Protein 1VK0 (pdb70)

InterPro domains:
  IPR012337 Ribonuclease H-like superfamily [SSF53098] (2-204)
  IPR036397 Ribonuclease H superfamily [G3DSA:3.30.420.10] (1-206)
  IPR051132 3'-5' Exonuclease domain-containing protein [PTHR13620] (48-203)

Organism: Arabidopsis thaliana (NCBI:txid3702)

Radius of gyration: 33.12 Å; Cα contacts (8 Å, |Δi|>4): 2407; chains: 6; bounding box: 74×87×90 Å

B-factor: mean 30.5, std 11.51, range [2.96, 85.82]

Structure (mmCIF, N/CA/C/O backbone):
data_1VK0
#
_entry.id   1VK0
#
_cell.length_a   120.831
_cell.length_b   120.831
_cell.length_c   185.222
_cell.angle_alpha   90.00
_cell.angle_beta   90.00
_cell.angle_gamma   120.00
#
_symmetry.space_group_name_H-M   'P 32 2 1'
#
loop_
_entity.id
_entity.type
_entity.pdbx_description
1 polymer 'hypothetical protein'
2 water water
#
loop_
_atom_site.group_PDB
_atom_site.id
_atom_site.type_symbol
_atom_site.label_atom_id
_atom_site.label_alt_id
_atom_site.label_comp_id
_atom_site.label_asym_id
_atom_site.label_entity_id
_atom_site.label_seq_id
_atom_site.pdbx_PDB_ins_code
_atom_site.Cartn_x
_atom_site.Cartn_y
_atom_site.Cartn_z
_atom_site.occupancy
_atom_site.B_iso_or_equiv
_atom_site.auth_seq_id
_atom_site.auth_comp_id
_atom_site.auth_asym_id
_atom_site.auth_atom_id
_atom_site.pdbx_PDB_model_num
ATOM 1 N N . SER A 1 1 ? -46.292 25.056 46.755 1.00 57.11 1 SER A N 1
ATOM 2 C CA . SER A 1 1 ? -44.865 24.618 46.666 1.00 57.39 1 SER A CA 1
ATOM 3 C C . SER A 1 1 ? -44.203 24.798 45.279 1.00 54.52 1 SER A C 1
ATOM 4 O O . SER A 1 1 ? -43.222 24.093 44.973 1.00 55.29 1 SER A O 1
ATOM 7 N N . ALA A 1 2 ? -44.710 25.722 44.455 1.00 49.28 2 ALA A N 1
ATOM 8 C CA . ALA A 1 2 ? -44.028 26.079 43.182 1.00 43.20 2 ALA A CA 1
ATOM 9 C C . ALA A 1 2 ? -42.538 26.415 43.380 1.00 39.28 2 ALA A C 1
ATOM 10 O O . ALA A 1 2 ? -42.151 27.181 44.274 1.00 40.48 2 ALA A O 1
ATOM 12 N N . SER A 1 3 ? -41.698 25.859 42.537 1.00 34.70 3 SER A N 1
ATOM 13 C CA . SER A 1 3 ? -40.294 26.160 42.643 1.00 33.49 3 SER A CA 1
ATOM 14 C C . SER A 1 3 ? -39.616 25.974 41.272 1.00 30.62 3 SER A C 1
ATOM 15 O O . SER A 1 3 ? -40.184 25.353 40.392 1.00 29.02 3 SER A O 1
ATOM 18 N N . PHE A 1 4 ? -38.423 26.525 41.108 1.00 29.00 4 PHE A N 1
ATOM 19 C CA . PHE A 1 4 ? -37.669 26.420 39.846 1.00 29.18 4 PHE A CA 1
ATOM 20 C C . PHE A 1 4 ? -36.783 25.169 39.894 1.00 30.65 4 PHE A C 1
ATOM 21 O O . PHE A 1 4 ? -35.576 25.207 40.214 1.00 31.82 4 PHE A O 1
ATOM 29 N N . ASP A 1 5 ? -37.414 24.051 39.588 1.00 30.79 5 ASP A N 1
ATOM 30 C CA . ASP A 1 5 ? -36.788 22.783 39.796 1.00 33.38 5 ASP A CA 1
ATOM 31 C C . ASP A 1 5 ? -36.433 22.106 38.481 1.00 32.61 5 ASP A C 1
ATOM 32 O O . ASP A 1 5 ? -36.305 20.893 38.433 1.00 33.53 5 ASP A O 1
ATOM 37 N N . GLY A 1 6 ? -36.291 22.881 37.399 1.00 28.76 6 GLY A N 1
ATOM 38 C CA . GLY A 1 6 ? -35.744 22.326 36.174 1.00 26.01 6 GLY A CA 1
ATOM 39 C C . GLY A 1 6 ? -34.204 22.317 36.255 1.00 26.51 6 GLY A C 1
ATOM 40 O O . GLY A 1 6 ? -33.651 22.596 37.315 1.00 26.73 6 GLY A O 1
ATOM 41 N N . PRO A 1 7 ? -33.513 22.007 35.149 1.00 27.94 7 PRO A N 1
ATOM 42 C CA . PRO A 1 7 ? -32.040 22.032 35.109 1.00 27.86 7 PRO A CA 1
ATOM 43 C C . PRO A 1 7 ? -31.488 23.337 35.656 1.00 28.07 7 PRO A C 1
ATOM 44 O O . PRO A 1 7 ? -32.054 24.410 35.400 1.00 26.67 7 PRO A O 1
ATOM 48 N N . LYS A 1 8 ? -30.425 23.254 36.456 1.00 28.00 8 LYS A N 1
ATOM 49 C CA . LYS A 1 8 ? -29.733 24.462 36.880 1.00 28.59 8 LYS A CA 1
ATOM 50 C C . LYS A 1 8 ? -28.375 24.592 36.143 1.00 28.57 8 LYS A C 1
ATOM 51 O O . LYS A 1 8 ? -27.801 23.588 35.732 1.00 27.66 8 LYS A O 1
ATOM 57 N N . PHE A 1 9 ? -27.937 25.824 35.860 1.00 28.00 9 PHE A N 1
ATOM 58 C CA . PHE A 1 9 ? -26.705 26.000 35.084 1.00 27.99 9 PHE A CA 1
ATOM 59 C C . PHE A 1 9 ? -25.729 26.876 35.841 1.00 28.82 9 PHE A C 1
ATOM 60 O O . PHE A 1 9 ? -26.134 27.793 36.497 1.00 29.43 9 PHE A O 1
ATOM 68 N N . LYS A 1 10 ? -24.440 26.543 35.750 1.00 30.02 10 LYS A N 1
ATOM 69 C CA . LYS A 1 10 ? -23.358 27.288 36.426 1.00 27.85 10 LYS A CA 1
ATOM 70 C C . LYS A 1 10 ? -22.841 28.354 35.500 1.00 24.25 10 LYS A C 1
ATOM 71 O O . LYS A 1 10 ? -22.445 28.025 34.370 1.00 21.32 10 LYS A O 1
ATOM 85 N N . THR A 1 12 ? -20.182 31.667 34.469 1.00 28.43 12 THR A N 1
ATOM 86 C CA . THR A 1 12 ? -18.730 31.780 34.526 1.00 29.29 12 THR A CA 1
ATOM 87 C C . THR A 1 12 ? -18.210 32.397 35.843 1.00 31.38 12 THR A C 1
ATOM 88 O O . THR A 1 12 ? -17.016 32.311 36.088 1.00 31.16 12 THR A O 1
ATOM 92 N N . ASP A 1 13 ? -19.085 33.002 36.662 1.00 29.09 13 ASP A N 1
ATOM 93 C CA . ASP A 1 13 ? -18.655 33.596 37.951 1.00 30.57 13 ASP A CA 1
ATOM 94 C C . ASP A 1 13 ? -18.958 32.630 39.137 1.00 30.97 13 ASP A C 1
ATOM 95 O O . ASP A 1 13 ? -18.923 33.041 40.328 1.00 32.85 13 ASP A O 1
ATOM 100 N N . GLY A 1 14 ? -19.251 31.373 38.819 1.00 29.54 14 GLY A N 1
ATOM 101 C CA . GLY A 1 14 ? -19.543 30.366 39.842 1.00 30.89 14 GLY A CA 1
ATOM 102 C C . GLY A 1 14 ? -20.984 30.324 40.356 1.00 30.73 14 GLY A C 1
ATOM 103 O O . GLY A 1 14 ? -21.359 29.370 41.006 1.00 28.38 14 GLY A O 1
ATOM 104 N N . SER A 1 15 ? -21.773 31.356 40.097 1.00 32.20 15 SER A N 1
ATOM 105 C CA . SER A 1 15 ? -23.198 31.316 40.473 1.00 35.58 15 SER A CA 1
ATOM 106 C C . SER A 1 15 ? -24.000 30.311 39.630 1.00 34.52 15 SER A C 1
ATOM 107 O O . SER A 1 15 ? -23.533 29.814 38.575 1.00 31.98 15 SER A O 1
ATOM 110 N N . TYR A 1 16 ? -25.203 30.002 40.111 1.00 35.87 16 TYR A N 1
ATOM 111 C CA . TYR A 1 16 ? -26.069 28.996 39.483 1.00 35.55 16 TYR A CA 1
ATOM 112 C C . TYR A 1 16 ? -27.370 29.665 39.129 1.00 34.54 16 TYR A C 1
ATOM 113 O O . TYR A 1 16 ? -27.891 30.395 39.933 1.00 37.55 16 TYR A O 1
ATOM 122 N N . VAL A 1 17 ? -27.869 29.427 37.914 1.00 30.19 17 VAL A N 1
ATOM 123 C CA . VAL A 1 17 ? -29.172 29.943 37.522 1.00 26.25 17 VAL A CA 1
ATOM 124 C C . VAL A 1 17 ? -30.129 28.798 37.604 1.00 22.88 17 VAL A C 1
ATOM 125 O O . VAL A 1 17 ? -29.896 27.790 36.977 1.00 22.71 17 VAL A O 1
ATOM 129 N N . GLN A 1 18 ? -31.204 28.946 38.370 1.00 20.59 18 GLN A N 1
ATOM 130 C CA . GLN A 1 18 ? -32.192 27.885 38.384 1.00 22.71 18 GLN A CA 1
ATOM 131 C C . GLN A 1 18 ? -33.242 28.164 37.286 1.00 22.68 18 GLN A C 1
ATOM 132 O O . GLN A 1 18 ? -33.635 29.334 37.100 1.00 23.02 18 GLN A O 1
ATOM 138 N N . THR A 1 19 ? -33.700 27.120 36.584 1.00 22.43 19 THR A N 1
ATOM 139 C CA . THR A 1 19 ? -34.653 27.297 35.489 1.00 23.87 19 THR A CA 1
ATOM 140 C C . THR A 1 19 ? -35.942 26.572 35.778 1.00 25.55 19 THR A C 1
ATOM 141 O O . THR A 1 19 ? -36.008 25.716 36.654 1.00 24.46 19 THR A O 1
ATOM 145 N N . LYS A 1 20 ? -36.972 26.967 35.043 1.00 25.61 20 LYS A N 1
ATOM 146 C CA . LYS A 1 20 ? -38.265 26.291 35.018 1.00 23.16 20 LYS A CA 1
ATOM 147 C C . LYS A 1 20 ? -38.855 26.541 33.635 1.00 24.18 20 LYS A C 1
ATOM 148 O O . LYS A 1 20 ? -38.808 27.667 33.094 1.00 19.83 20 LYS A O 1
ATOM 154 N N . THR A 1 21 ? -39.381 25.470 33.071 1.00 24.12 21 THR A N 1
ATOM 155 C CA . THR A 1 21 ? -40.012 25.484 31.774 1.00 26.53 21 THR A CA 1
ATOM 156 C C . THR A 1 21 ? -41.462 25.039 32.017 1.00 29.19 21 THR A C 1
ATOM 157 O O . THR A 1 21 ? -41.729 23.924 32.550 1.00 26.75 21 THR A O 1
ATOM 161 N N . ILE A 1 22 ? -42.395 25.932 31.703 1.00 29.50 22 ILE A N 1
ATOM 162 C CA . ILE A 1 22 ? -43.804 25.534 31.715 1.00 33.06 22 ILE A CA 1
ATOM 163 C C . ILE A 1 22 ? -44.470 25.418 30.359 1.00 35.14 22 ILE A C 1
ATOM 164 O O . ILE A 1 22 ? -44.482 26.371 29.595 1.00 35.03 22 ILE A O 1
ATOM 169 N N . ASP A 1 23 ? -45.009 24.227 30.059 1.00 38.68 23 ASP A N 1
ATOM 170 C CA . ASP A 1 23 ? -45.930 24.036 28.929 1.00 38.51 23 ASP A CA 1
ATOM 171 C C . ASP A 1 23 ? -47.302 24.573 29.331 1.00 36.73 23 ASP A C 1
ATOM 172 O O . ASP A 1 23 ? -48.003 23.982 30.145 1.00 35.54 23 ASP A O 1
ATOM 177 N N . VAL A 1 24 ? -47.657 25.720 28.791 1.00 34.95 24 VAL A N 1
ATOM 178 C CA . VAL A 1 24 ? -48.877 26.376 29.190 1.00 35.54 24 VAL A CA 1
ATOM 179 C C . VAL A 1 24 ? -50.003 25.799 28.332 1.00 38.44 24 VAL A C 1
ATOM 180 O O . VAL A 1 24 ? -49.919 25.808 27.084 1.00 38.21 24 VAL A O 1
ATOM 184 N N . GLY A 1 25 ? -51.040 25.298 29.010 1.00 38.23 25 GLY A N 1
ATOM 185 C CA . GLY A 1 25 ? -52.212 24.763 28.347 1.00 39.91 25 GLY A CA 1
ATOM 186 C C . GLY A 1 25 ? -53.407 25.635 28.666 1.00 42.43 25 GLY A C 1
ATOM 187 O O . GLY A 1 25 ? -53.256 26.770 29.174 1.00 41.20 25 GLY A O 1
ATOM 188 N N . SER A 1 26 ? -54.605 25.115 28.373 1.00 41.07 26 SER A N 1
ATOM 189 C CA . SER A 1 26 ? -55.813 25.907 28.553 1.00 41.89 26 SER A CA 1
ATOM 190 C C . SER A 1 26 ? -56.079 26.206 30.043 1.00 39.83 26 SER A C 1
ATOM 191 O O . SER A 1 26 ? -56.757 27.181 30.370 1.00 40.45 26 SER A O 1
ATOM 194 N N . SER A 1 27 ? -55.552 25.401 30.954 1.00 38.27 27 SER A N 1
ATOM 195 C CA . SER A 1 27 ? -55.868 25.677 32.345 1.00 40.60 27 SER A CA 1
ATOM 196 C C . SER A 1 27 ? -54.670 25.882 33.292 1.00 40.86 27 SER A C 1
ATOM 197 O O . SER A 1 27 ? -54.856 26.112 34.504 1.00 42.34 27 SER A O 1
ATOM 200 N N . THR A 1 28 ? -53.460 25.773 32.765 1.00 36.81 28 THR A N 1
ATOM 201 C CA . THR A 1 28 ? -52.266 25.945 33.585 1.00 35.87 28 THR A CA 1
ATOM 202 C C . THR A 1 28 ? -52.271 27.279 34.369 1.00 33.90 28 THR A C 1
ATOM 203 O O . THR A 1 28 ? -52.502 28.344 33.796 1.00 35.29 28 THR A O 1
ATOM 207 N N . ASP A 1 29 ? -51.976 27.225 35.656 1.00 33.31 29 ASP A N 1
ATOM 208 C CA . ASP A 1 29 ? -51.809 28.441 36.440 1.00 32.81 29 ASP A CA 1
ATOM 209 C C . ASP A 1 29 ? -50.371 28.859 36.491 1.00 31.82 29 ASP A C 1
ATOM 210 O O . ASP A 1 29 ? -49.553 28.199 37.116 1.00 35.15 29 ASP A O 1
ATOM 215 N N . ILE A 1 30 ? -50.031 29.968 35.844 1.00 29.54 30 ILE A N 1
ATOM 216 C CA . ILE A 1 30 ? -48.617 30.380 35.831 1.00 30.12 30 ILE A CA 1
ATOM 217 C C . ILE A 1 30 ? -48.329 31.477 36.810 1.00 26.77 30 ILE A C 1
ATOM 218 O O . ILE A 1 30 ? -47.183 31.909 36.944 1.00 28.49 30 ILE A O 1
ATOM 223 N N . SER A 1 31 ? -49.369 31.973 37.466 1.00 26.56 31 SER A N 1
ATOM 224 C CA . SER A 1 31 ? -49.164 33.076 38.408 1.00 28.06 31 SER A CA 1
ATOM 225 C C . SER A 1 31 ? -48.156 32.735 39.507 1.00 24.77 31 SER A C 1
ATOM 226 O O . SER A 1 31 ? -47.405 33.619 39.923 1.00 27.77 31 SER A O 1
ATOM 229 N N . PRO A 1 32 ? -48.064 31.497 40.009 1.00 25.59 32 PRO A N 1
ATOM 230 C CA . PRO A 1 32 ? -47.035 31.256 41.062 1.00 26.03 32 PRO A CA 1
ATOM 231 C C . PRO A 1 32 ? -45.590 31.421 40.554 1.00 25.44 32 PRO A C 1
ATOM 232 O O . PRO A 1 32 ? -44.699 31.868 41.292 1.00 27.92 32 PRO A O 1
ATOM 236 N N . TYR A 1 33 ? -45.369 31.073 39.283 1.00 27.42 33 TYR A N 1
ATOM 237 C CA . TYR A 1 33 ? -44.043 31.238 38.662 1.00 25.38 33 TYR A CA 1
ATOM 238 C C . TYR A 1 33 ? -43.745 32.684 38.383 1.00 25.47 33 TYR A C 1
ATOM 239 O O . TYR A 1 33 ? -42.672 33.167 38.738 1.00 26.05 33 TYR A O 1
ATOM 248 N N . LEU A 1 34 ? -44.678 33.396 37.747 1.00 24.45 34 LEU A N 1
ATOM 249 C CA . LEU A 1 34 ? -44.509 34.849 37.584 1.00 23.79 34 LEU A CA 1
ATOM 250 C C . LEU A 1 34 ? -44.248 35.524 38.925 1.00 25.29 34 LEU A C 1
ATOM 251 O O . LEU A 1 34 ? -43.415 36.422 39.021 1.00 24.38 34 LEU A O 1
ATOM 256 N N . SER A 1 35 ? -44.940 35.072 39.975 1.00 25.73 35 SER A N 1
ATOM 257 C CA . SER A 1 35 ? -44.805 35.713 41.297 1.00 25.13 35 SER A CA 1
ATOM 258 C C . SER A 1 35 ? -43.424 35.523 41.834 1.00 26.55 35 SER A C 1
ATOM 259 O O . SER A 1 35 ? -42.836 36.463 42.396 1.00 28.75 35 SER A O 1
ATOM 262 N N . LEU A 1 36 ? -42.861 34.335 41.611 1.00 25.14 36 LEU A N 1
ATOM 263 C CA . LEU A 1 36 ? -41.467 34.112 42.005 1.00 24.86 36 LEU A CA 1
ATOM 264 C C . LEU A 1 36 ? -40.484 35.001 41.207 1.00 25.19 36 LEU A C 1
ATOM 265 O O . LEU A 1 36 ? -39.522 35.557 41.782 1.00 21.27 36 LEU A O 1
ATOM 270 N N . ILE A 1 37 ? -40.759 35.200 39.898 1.00 20.52 37 ILE A N 1
ATOM 271 C CA . ILE A 1 37 ? -39.923 36.124 39.121 1.00 21.88 37 ILE A CA 1
ATOM 272 C C . ILE A 1 37 ? -40.019 37.547 39.699 1.00 20.62 37 ILE A C 1
ATOM 273 O O . ILE A 1 37 ? -39.004 38.234 39.927 1.00 21.72 37 ILE A O 1
ATOM 278 N N . ARG A 1 38 ? -41.243 38.018 39.886 1.00 20.21 38 ARG A N 1
ATOM 279 C CA . ARG A 1 38 ? -41.448 39.345 40.408 1.00 22.63 38 ARG A CA 1
ATOM 280 C C . ARG A 1 38 ? -40.783 39.468 41.820 1.00 24.81 38 ARG A C 1
ATOM 281 O O . ARG A 1 38 ? -40.019 40.398 42.096 1.00 24.40 38 ARG A O 1
ATOM 289 N N . GLU A 1 39 ? -41.042 38.503 42.695 1.00 28.49 39 GLU A N 1
ATOM 290 C CA . GLU A 1 39 ? -40.451 38.571 44.042 1.00 28.53 39 GLU A CA 1
ATOM 291 C C . GLU A 1 39 ? -38.954 38.647 43.945 1.00 28.11 39 GLU A C 1
ATOM 292 O O . GLU A 1 39 ? -38.309 39.527 44.562 1.00 28.08 39 GLU A O 1
ATOM 298 N N . ASP A 1 40 ? -38.355 37.797 43.105 1.00 26.86 40 ASP A N 1
ATOM 299 C CA . ASP A 1 40 ? -36.886 37.831 43.017 1.00 25.44 40 ASP A CA 1
ATOM 300 C C . ASP A 1 40 ? -36.343 39.132 42.424 1.00 25.86 40 ASP A C 1
ATOM 301 O O . ASP A 1 40 ? -35.267 39.622 42.826 1.00 27.65 40 ASP A O 1
ATOM 306 N N . SER A 1 41 ? -37.029 39.692 41.431 1.00 23.14 41 SER A N 1
ATOM 307 C CA . SER A 1 41 ? -36.570 40.971 40.840 1.00 20.73 41 SER A CA 1
ATOM 308 C C . SER A 1 41 ? -36.602 42.128 41.891 1.00 22.59 41 SER A C 1
ATOM 309 O O . SER A 1 41 ? -35.635 42.920 42.047 1.00 24.09 41 SER A O 1
ATOM 312 N N . ILE A 1 42 ? -37.727 42.240 42.585 1.00 23.27 42 ILE A N 1
ATOM 313 C CA . ILE A 1 42 ? -37.877 43.288 43.597 1.00 26.61 42 ILE A CA 1
ATOM 314 C C . ILE A 1 42 ? -36.864 43.124 44.781 1.00 28.91 42 ILE A C 1
ATOM 315 O O . ILE A 1 42 ? -36.184 44.074 45.151 1.00 31.65 42 ILE A O 1
ATOM 320 N N . LEU A 1 43 ? -36.799 41.935 45.369 1.00 30.50 43 LEU A N 1
ATOM 321 C CA . LEU A 1 43 ? -35.940 41.697 46.553 1.00 31.83 43 LEU A CA 1
ATOM 322 C C . LEU A 1 43 ? -34.484 41.625 46.223 1.00 32.43 43 LEU A C 1
ATOM 323 O O . LEU A 1 43 ? -33.688 42.211 46.934 1.00 32.56 43 LEU A O 1
ATOM 328 N N . ASN A 1 44 ? -34.133 41.005 45.093 1.00 31.71 44 ASN A N 1
ATOM 329 C CA . ASN A 1 44 ? -32.728 40.880 44.694 1.00 30.42 44 ASN A CA 1
ATOM 330 C C . ASN A 1 44 ? -32.305 41.505 43.359 1.00 32.75 44 ASN A C 1
ATOM 331 O O . ASN A 1 44 ? -31.108 41.652 43.100 1.00 32.18 44 ASN A O 1
ATOM 336 N N . GLY A 1 45 ? -33.230 41.855 42.468 1.00 30.05 45 GLY A N 1
ATOM 337 C CA . GLY A 1 45 ? -32.732 42.271 41.152 1.00 27.98 45 GLY A CA 1
ATOM 338 C C . GLY A 1 45 ? -32.795 43.765 40.843 1.00 29.75 45 GLY A C 1
ATOM 339 O O . GLY A 1 45 ? -32.598 44.179 39.697 1.00 31.31 45 GLY A O 1
ATOM 340 N N . ASN A 1 46 ? -33.111 44.589 41.840 1.00 29.00 46 ASN A N 1
ATOM 341 C CA . ASN A 1 46 ? -33.318 46.030 41.599 1.00 28.65 46 ASN A CA 1
ATOM 342 C C . ASN A 1 46 ? -34.415 46.269 40.535 1.00 26.53 46 ASN A C 1
ATOM 343 O O . ASN A 1 46 ? -34.315 47.174 39.713 1.00 25.50 46 ASN A O 1
ATOM 348 N N . ARG A 1 47 ? -35.447 45.432 40.584 1.00 23.36 47 ARG A N 1
ATOM 349 C CA . ARG A 1 47 ? -36.667 45.657 39.785 1.00 26.41 47 ARG A CA 1
ATOM 350 C C . ARG A 1 47 ? -36.411 45.626 38.260 1.00 25.52 47 ARG A C 1
ATOM 351 O O . ARG A 1 47 ? -37.057 46.325 37.516 1.00 24.79 47 ARG A O 1
ATOM 359 N N . ALA A 1 48 ? -35.400 44.866 37.815 1.00 23.95 48 ALA A N 1
ATOM 360 C CA . ALA A 1 48 ? -35.248 44.595 36.372 1.00 23.94 48 ALA A CA 1
ATOM 361 C C . ALA A 1 48 ? -35.669 43.162 36.104 1.00 24.28 48 ALA A C 1
ATOM 362 O O . ALA A 1 48 ? -35.342 42.290 36.902 1.00 22.35 48 ALA A O 1
ATOM 364 N N . VAL A 1 49 ? -36.398 42.925 35.004 1.00 21.76 49 VAL A N 1
ATOM 365 C CA . VAL A 1 49 ? -36.646 41.556 34.518 1.00 21.18 49 VAL A CA 1
ATOM 366 C C . VAL A 1 49 ? -36.156 41.530 33.069 1.00 21.61 49 VAL A C 1
ATOM 367 O O . VAL A 1 49 ? -36.576 42.382 32.242 1.00 20.87 49 VAL A O 1
ATOM 371 N N . ILE A 1 50 ? -35.258 40.591 32.778 1.00 18.68 50 ILE A N 1
ATOM 372 C CA . ILE A 1 50 ? -34.625 40.537 31.467 1.00 17.71 50 ILE A CA 1
ATOM 373 C C . ILE A 1 50 ? -35.525 39.612 30.656 1.00 17.32 50 ILE A C 1
ATOM 374 O O . ILE A 1 50 ? -36.025 38.617 31.203 1.00 16.02 50 ILE A O 1
ATOM 379 N N . PHE A 1 51 ? -35.721 39.920 29.369 1.00 15.49 51 PHE A N 1
ATOM 380 C CA . PHE A 1 51 ? -36.630 39.045 28.631 1.00 17.61 51 PHE A CA 1
ATOM 381 C C . PHE A 1 51 ? -36.210 38.838 27.217 1.00 18.66 51 PHE A C 1
ATOM 382 O O . PHE A 1 51 ? -35.351 39.582 26.656 1.00 18.35 51 PHE A O 1
ATOM 390 N N . ASP A 1 52 ? -36.811 37.813 26.617 1.00 18.43 52 ASP A N 1
ATOM 391 C CA . ASP A 1 52 ? -36.675 37.650 25.159 1.00 17.13 52 ASP A CA 1
ATOM 392 C C . ASP A 1 52 ? -37.932 36.944 24.723 1.00 18.03 52 ASP A C 1
ATOM 393 O O . ASP A 1 52 ? -38.624 36.347 25.570 1.00 14.89 52 ASP A O 1
ATOM 398 N N . VAL A 1 53 ? -38.243 37.025 23.416 1.00 17.89 53 VAL A N 1
ATOM 399 C CA . VAL A 1 53 ? -39.416 36.339 22.898 1.00 17.76 53 VAL A CA 1
ATOM 400 C C . VAL A 1 53 ? -39.077 35.506 21.648 1.00 19.30 53 VAL A C 1
ATOM 401 O O . VAL A 1 53 ? -38.122 35.803 20.973 1.00 19.12 53 VAL A O 1
ATOM 405 N N . TYR A 1 54 ? -39.851 34.457 21.383 1.00 16.99 54 TYR A N 1
ATOM 406 C CA . TYR A 1 54 ? -39.532 33.515 20.311 1.00 17.32 54 TYR A CA 1
ATOM 407 C C . TYR A 1 54 ? -40.794 33.281 19.501 1.00 16.38 54 TYR A C 1
ATOM 408 O O . TYR A 1 54 ? -41.870 32.982 20.088 1.00 19.09 54 TYR A O 1
ATOM 417 N N . TRP A 1 55 ? -40.678 33.431 18.200 1.00 15.47 55 TRP A N 1
ATOM 418 C CA . TRP A 1 55 ? -41.852 33.499 17.305 1.00 17.14 55 TRP A CA 1
ATOM 419 C C . TRP A 1 55 ? -41.918 32.232 16.485 1.00 20.60 55 TRP A C 1
ATOM 420 O O . TRP A 1 55 ? -40.863 31.710 16.088 1.00 20.17 55 TRP A O 1
ATOM 431 N N . ASP A 1 56 ? -43.137 31.735 16.261 1.00 21.40 56 ASP A N 1
ATOM 432 C CA . ASP A 1 56 ? -43.417 30.837 15.118 1.00 22.57 56 ASP A CA 1
ATOM 433 C C . ASP A 1 56 ? -43.718 31.727 13.904 1.00 22.11 56 ASP A C 1
ATOM 434 O O . ASP A 1 56 ? -44.561 32.630 13.948 1.00 20.71 56 ASP A O 1
ATOM 439 N N . VAL A 1 57 ? -42.963 31.553 12.845 1.00 22.10 57 VAL A N 1
ATOM 440 C CA . VAL A 1 57 ? -43.123 32.363 11.661 1.00 29.49 57 VAL A CA 1
ATOM 441 C C . VAL A 1 57 ? -44.222 31.656 10.898 1.00 32.20 57 VAL A C 1
ATOM 442 O O . VAL A 1 57 ? -44.190 30.434 10.721 1.00 37.15 57 VAL A O 1
ATOM 446 N N . GLY A 1 58 ? -45.219 32.371 10.462 1.00 41.22 58 GLY A N 1
ATOM 447 C CA . GLY A 1 58 ? -46.261 31.711 9.646 1.00 47.71 58 GLY A CA 1
ATOM 448 C C . GLY A 1 58 ? -46.367 32.453 8.315 1.00 51.28 58 GLY A C 1
ATOM 449 O O . GLY A 1 58 ? -45.811 33.574 8.191 1.00 51.07 58 GLY A O 1
ATOM 450 N N . PHE A 1 59 ? -47.032 31.825 7.336 1.00 55.65 59 PHE A N 1
ATOM 451 C CA . PHE A 1 59 ? -47.386 32.480 6.052 1.00 58.33 59 PHE A CA 1
ATOM 452 C C . PHE A 1 59 ? -48.918 32.702 6.028 1.00 60.74 59 PHE A C 1
ATOM 453 O O . PHE A 1 59 ? -49.433 33.698 6.591 1.00 60.65 59 PHE A O 1
ATOM 461 N N . THR A 1 66 ? -52.350 41.585 5.759 1.00 37.18 66 THR A N 1
ATOM 462 C CA . THR A 1 66 ? -51.145 42.142 6.437 1.00 39.73 66 THR A CA 1
ATOM 463 C C . THR A 1 66 ? -50.045 41.033 6.620 1.00 35.68 66 THR A C 1
ATOM 464 O O . THR A 1 66 ? -50.236 40.041 7.298 1.00 32.75 66 THR A O 1
ATOM 468 N N . LYS A 1 67 ? -48.954 41.181 5.883 1.00 33.02 67 LYS A N 1
ATOM 469 C CA . LYS A 1 67 ? -48.001 40.108 5.763 1.00 30.74 67 LYS A CA 1
ATOM 470 C C . LYS A 1 67 ? -47.313 39.649 7.051 1.00 26.82 67 LYS A C 1
ATOM 471 O O . LYS A 1 67 ? -46.972 38.471 7.088 1.00 26.54 67 LYS A O 1
ATOM 477 N N . THR A 1 68 ? -47.184 40.487 8.112 1.00 22.49 68 THR A N 1
ATOM 478 C CA . THR A 1 68 ? -46.580 39.986 9.388 1.00 22.31 68 THR A CA 1
ATOM 479 C C . THR A 1 68 ? -47.626 39.364 10.363 1.00 23.80 68 THR A C 1
ATOM 480 O O . THR A 1 68 ? -47.313 38.907 11.484 1.00 23.19 68 THR A O 1
ATOM 484 N N . SER A 1 69 ? -48.880 39.301 9.928 1.00 23.64 69 SER A N 1
ATOM 485 C CA . SER A 1 69 ? -49.997 38.924 10.826 1.00 25.42 69 SER A CA 1
ATOM 486 C C . SER A 1 69 ? -49.927 37.459 11.141 1.00 25.17 69 SER A C 1
ATOM 487 O O . SER A 1 69 ? -50.594 36.983 12.067 1.00 29.35 69 SER A O 1
ATOM 490 N N . GLY A 1 70 ? -49.112 36.723 10.403 1.00 25.93 70 GLY A N 1
ATOM 491 C CA . GLY A 1 70 ? -48.965 35.320 10.725 1.00 25.14 70 GLY A CA 1
ATOM 492 C C . GLY A 1 70 ? -47.897 34.957 11.736 1.00 25.42 70 GLY A C 1
ATOM 493 O O . GLY A 1 70 ? -47.758 33.771 11.991 1.00 28.16 70 GLY A O 1
ATOM 494 N N . TRP A 1 71 ? -47.100 35.922 12.246 1.00 20.79 71 TRP A N 1
ATOM 495 C CA . TRP A 1 71 ? -46.131 35.595 13.304 1.00 18.59 71 TRP A CA 1
ATOM 496 C C . TRP A 1 71 ? -46.926 35.362 14.576 1.00 20.04 71 TRP A C 1
ATOM 497 O O . TRP A 1 71 ? -47.763 36.193 14.979 1.00 22.47 71 TRP A O 1
ATOM 508 N N . SER A 1 72 ? -46.616 34.277 15.240 1.00 16.49 72 SER A N 1
ATOM 509 C CA . SER A 1 72 ? -47.374 33.865 16.405 1.00 20.41 72 SER A CA 1
ATOM 510 C C . SER A 1 72 ? -46.361 33.691 17.536 1.00 19.69 72 SER A C 1
ATOM 511 O O . SER A 1 72 ? -45.341 33.009 17.339 1.00 18.02 72 SER A O 1
ATOM 514 N N . LEU A 1 73 ? -46.665 34.205 18.716 1.00 17.87 73 LEU A N 1
ATOM 515 C CA . LEU A 1 73 ? -45.753 34.053 19.856 1.00 16.66 73 LEU A CA 1
ATOM 516 C C . LEU A 1 73 ? -45.675 32.612 20.353 1.00 20.56 73 LEU A C 1
ATOM 517 O O . LEU A 1 73 ? -46.671 32.068 20.826 1.00 19.60 73 LEU A O 1
ATOM 522 N N . SER A 1 74 ? -44.466 32.011 20.313 1.00 17.78 74 SER A N 1
ATOM 523 C CA . SER A 1 74 ? -44.335 30.589 20.628 1.00 19.71 74 SER A CA 1
ATOM 524 C C . SER A 1 74 ? -43.773 30.407 22.047 1.00 21.46 74 SER A C 1
ATOM 525 O O . SER A 1 74 ? -44.168 29.516 22.787 1.00 22.62 74 SER A O 1
ATOM 528 N N . SER A 1 75 ? -42.902 31.311 22.488 1.00 22.37 75 SER A N 1
ATOM 529 C CA . SER A 1 75 ? -42.423 31.183 23.855 1.00 22.75 75 SER A CA 1
ATOM 530 C C . SER A 1 75 ? -41.837 32.454 24.369 1.00 20.33 75 SER A C 1
ATOM 531 O O . SER A 1 75 ? -41.524 33.369 23.595 1.00 19.53 75 SER A O 1
ATOM 534 N N . VAL A 1 76 ? -41.775 32.593 25.680 1.00 18.88 76 VAL A N 1
ATOM 535 C CA . VAL A 1 76 ? -41.127 33.781 26.220 1.00 16.21 76 VAL A CA 1
ATOM 536 C C . VAL A 1 76 ? -40.176 33.373 27.309 1.00 18.07 76 VAL A C 1
ATOM 537 O O . VAL A 1 76 ? -40.418 32.416 28.010 1.00 20.00 76 VAL A O 1
ATOM 541 N N . LYS A 1 77 ? -39.074 34.090 27.431 1.00 17.62 77 LYS A N 1
ATOM 542 C CA . LYS A 1 77 ? -38.118 33.873 28.519 1.00 18.55 77 LYS A CA 1
ATOM 543 C C . LYS A 1 77 ? -38.118 35.113 29.467 1.00 19.93 77 LYS A C 1
ATOM 544 O O . LYS A 1 77 ? -38.097 36.274 28.990 1.00 17.90 77 LYS A O 1
ATOM 550 N N . LEU A 1 78 ? -38.172 34.858 30.787 1.00 15.99 78 LEU A N 1
ATOM 551 C CA . LEU A 1 78 ? -38.053 35.924 31.777 1.00 17.87 78 LEU A CA 1
ATOM 552 C C . LEU A 1 78 ? -36.870 35.562 32.730 1.00 19.56 78 LEU A C 1
ATOM 553 O O . LEU A 1 78 ? -36.852 34.467 33.354 1.00 19.40 78 LEU A O 1
ATOM 558 N N . SER A 1 79 ? -35.876 36.455 32.794 1.00 19.28 79 SER A N 1
ATOM 559 C CA . SER A 1 79 ? -34.683 36.202 33.583 1.00 19.97 79 SER A CA 1
ATOM 560 C C . SER A 1 79 ? -34.470 37.208 34.705 1.00 20.48 79 SER A C 1
ATOM 561 O O . SER A 1 79 ? -34.626 38.431 34.507 1.00 21.07 79 SER A O 1
ATOM 564 N N . THR A 1 80 ? -34.050 36.703 35.867 1.00 20.26 80 THR A N 1
ATOM 565 C CA . THR A 1 80 ? -33.339 37.532 36.852 1.00 21.88 80 THR A CA 1
ATOM 566 C C . THR A 1 80 ? -31.994 36.895 37.011 1.00 22.49 80 THR A C 1
ATOM 567 O O . THR A 1 80 ? -31.687 35.894 36.353 1.00 22.79 80 THR A O 1
ATOM 571 N N . ARG A 1 81 ? -31.165 37.464 37.873 1.00 27.39 81 ARG A N 1
ATOM 572 C CA . ARG A 1 81 ? -29.818 36.888 38.114 1.00 26.15 81 ARG A CA 1
ATOM 573 C C . ARG A 1 81 ? -29.920 35.469 38.598 1.00 24.71 81 ARG A C 1
ATOM 574 O O . ARG A 1 81 ? -29.164 34.613 38.146 1.00 28.76 81 ARG A O 1
ATOM 582 N N . ASN A 1 82 ? -30.874 35.201 39.481 1.00 23.52 82 ASN A N 1
ATOM 583 C CA . ASN A 1 82 ? -31.051 33.844 40.014 1.00 24.21 82 ASN A CA 1
ATOM 584 C C . ASN A 1 82 ? -31.912 32.881 39.185 1.00 22.66 82 ASN A C 1
ATOM 585 O O . ASN A 1 82 ? -31.824 31.672 39.346 1.00 21.23 82 ASN A O 1
ATOM 590 N N . LEU A 1 83 ? -32.861 33.419 38.433 1.00 22.19 83 LEU A N 1
ATOM 591 C CA . LEU A 1 83 ? -33.927 32.563 37.908 1.00 22.77 83 LEU A CA 1
ATOM 592 C C . LEU A 1 83 ? -34.137 32.810 36.414 1.00 21.73 83 LEU A C 1
ATOM 593 O O . LEU A 1 83 ? -33.854 33.886 35.920 1.00 21.21 83 LEU A O 1
ATOM 598 N N . CYS A 1 84 ? -34.600 31.789 35.714 1.00 19.23 84 CYS A N 1
ATOM 599 C CA . CYS A 1 84 ? -34.920 31.906 34.315 1.00 22.75 84 CYS A CA 1
ATOM 600 C C . CYS A 1 84 ? -36.199 31.094 34.118 1.00 22.13 84 CYS A C 1
ATOM 601 O O . CYS A 1 84 ? -36.212 29.868 34.255 1.00 21.24 84 CYS A O 1
ATOM 604 N N . LEU A 1 85 ? -37.259 31.798 33.794 1.00 23.34 85 LEU A N 1
ATOM 605 C CA . LEU A 1 85 ? -38.533 31.148 33.518 1.00 20.14 85 LEU A CA 1
ATOM 606 C C . LEU A 1 85 ? -38.792 31.145 32.013 1.00 21.00 85 LEU A C 1
ATOM 607 O O . LEU A 1 85 ? -38.779 32.227 31.403 1.00 20.93 85 LEU A O 1
ATOM 612 N N . PHE A 1 86 ? -39.082 29.961 31.462 1.00 20.20 86 PHE A N 1
ATOM 613 C CA . PHE A 1 86 ? -39.572 29.780 30.088 1.00 22.86 86 PHE A CA 1
ATOM 614 C C . PHE A 1 86 ? -41.029 29.403 30.038 1.00 25.05 86 PHE A C 1
ATOM 615 O O . PHE A 1 86 ? -41.460 28.457 30.710 1.00 26.74 86 PHE A O 1
ATOM 623 N N . LEU A 1 87 ? -41.791 30.138 29.251 1.00 23.04 87 LEU A N 1
ATOM 624 C CA . LEU A 1 87 ? -43.216 29.820 29.134 1.00 23.19 87 LEU A CA 1
ATOM 625 C C . LEU A 1 87 ? -43.439 29.381 27.682 1.00 23.72 87 LEU A C 1
ATOM 626 O O . LEU A 1 87 ? -43.238 30.177 26.761 1.00 22.83 87 LEU A O 1
ATOM 631 N N . ARG A 1 88 ? -43.836 28.133 27.471 1.00 25.67 88 ARG A N 1
ATOM 632 C CA . ARG A 1 88 ? -44.150 27.691 26.106 1.00 27.97 88 ARG A CA 1
ATOM 633 C C . ARG A 1 88 ? -45.643 27.775 25.890 1.00 27.54 88 ARG A C 1
ATOM 634 O O . ARG A 1 88 ? -46.414 27.097 26.574 1.00 27.09 88 ARG A O 1
ATOM 642 N N . LEU A 1 89 ? -46.025 28.633 24.947 1.00 25.41 89 LEU A N 1
ATOM 643 C CA . LEU A 1 89 ? -47.389 29.137 24.808 1.00 25.95 89 LEU A CA 1
ATOM 644 C C . LEU A 1 89 ? -48.275 28.307 23.867 1.00 25.43 89 LEU A C 1
ATOM 645 O O . LEU A 1 89 ? -47.783 27.775 22.903 1.00 25.61 89 LEU A O 1
ATOM 650 N N . PRO A 1 90 ? -49.569 28.173 24.144 1.00 27.38 90 PRO A N 1
ATOM 651 C CA . PRO A 1 90 ? -50.490 27.461 23.237 1.00 34.03 90 PRO A CA 1
ATOM 652 C C . PRO A 1 90 ? -50.937 28.325 22.042 1.00 39.98 90 PRO A C 1
ATOM 653 O O . PRO A 1 90 ? -50.644 29.548 22.044 1.00 36.95 90 PRO A O 1
ATOM 657 N N . LYS A 1 91 ? -51.627 27.719 21.060 1.00 45.98 91 LYS A N 1
ATOM 658 C CA . LYS A 1 91 ? -52.044 28.453 19.843 1.00 53.76 91 LYS A CA 1
ATOM 659 C C . LYS A 1 91 ? -53.245 29.372 20.085 1.00 57.20 91 LYS A C 1
ATOM 660 O O . LYS A 1 91 ? -53.195 30.590 19.806 1.00 60.11 91 LYS A O 1
ATOM 666 N N . PRO A 1 92 ? -54.342 28.812 20.573 1.00 57.01 92 PRO A N 1
ATOM 667 C CA . PRO A 1 92 ? -55.384 29.705 21.071 1.00 55.54 92 PRO A CA 1
ATOM 668 C C . PRO A 1 92 ? -54.940 30.049 22.497 1.00 51.93 92 PRO A C 1
ATOM 669 O O . PRO A 1 92 ? -54.757 29.140 23.303 1.00 50.98 92 PRO A O 1
ATOM 673 N N . PHE A 1 93 ? -54.683 31.321 22.776 1.00 48.46 93 PHE A N 1
ATOM 674 C CA . PHE A 1 93 ? -54.499 31.729 24.149 1.00 47.55 93 PHE A CA 1
ATOM 675 C C . PHE A 1 93 ? -55.876 31.605 24.816 1.00 48.97 93 PHE A C 1
ATOM 676 O O . PHE A 1 93 ? -56.885 32.009 24.240 1.00 50.81 93 PHE A O 1
ATOM 684 N N . HIS A 1 94 ? -55.937 31.055 26.016 1.00 48.99 94 HIS A N 1
ATOM 685 C CA . HIS A 1 94 ? -57.158 31.170 26.810 1.00 49.39 94 HIS A CA 1
ATOM 686 C C . HIS A 1 94 ? -56.954 32.182 27.957 1.00 47.30 94 HIS A C 1
ATOM 687 O O . HIS A 1 94 ? -55.884 32.769 28.066 1.00 47.25 94 HIS A O 1
ATOM 694 N N . ASP A 1 95 ? -57.976 32.357 28.797 1.00 44.55 95 ASP A N 1
ATOM 695 C CA . ASP A 1 95 ? -58.006 33.336 29.871 1.00 42.48 95 ASP A CA 1
ATOM 696 C C . ASP A 1 95 ? -56.882 33.205 30.878 1.00 40.38 95 ASP A C 1
ATOM 697 O O . ASP A 1 95 ? -56.528 34.186 31.585 1.00 38.81 95 ASP A O 1
ATOM 702 N N . ASN A 1 96 ? -56.377 31.986 31.014 1.00 36.76 96 ASN A N 1
ATOM 703 C CA . ASN A 1 96 ? -55.295 31.761 31.934 1.00 34.67 96 ASN A CA 1
ATOM 704 C C . ASN A 1 96 ? -54.016 32.495 31.466 1.00 32.33 96 ASN A C 1
ATOM 705 O O . ASN A 1 96 ? -53.125 32.742 32.273 1.00 36.80 96 ASN A O 1
ATOM 710 N N . LEU A 1 97 ? -53.943 32.881 30.199 1.00 29.97 97 LEU A N 1
ATOM 711 C CA . LEU A 1 97 ? -52.804 33.706 29.746 1.00 28.69 97 LEU A CA 1
ATOM 712 C C . LEU A 1 97 ? -52.906 35.209 30.048 1.00 27.55 97 LEU A C 1
ATOM 713 O O . LEU A 1 97 ? -51.972 35.958 29.830 1.00 26.96 97 LEU A O 1
ATOM 718 N N . LYS A 1 98 ? -54.020 35.646 30.604 1.00 26.61 98 LYS A N 1
ATOM 719 C CA . LYS A 1 98 ? -54.132 37.037 30.962 1.00 29.09 98 LYS A CA 1
ATOM 720 C C . LYS A 1 98 ? -53.151 37.376 32.071 1.00 28.60 98 LYS A C 1
ATOM 721 O O . LYS A 1 98 ? -52.749 38.502 32.181 1.00 26.70 98 LYS A O 1
ATOM 727 N N . ASP A 1 99 ? -52.793 36.410 32.919 1.00 25.86 99 ASP A N 1
ATOM 728 C CA . ASP A 1 99 ? -51.757 36.703 33.893 1.00 24.76 99 ASP A CA 1
ATOM 729 C C . ASP A 1 99 ? -50.487 37.211 33.220 1.00 24.03 99 ASP A C 1
ATOM 730 O O . ASP A 1 99 ? -49.807 38.082 33.761 1.00 22.61 99 ASP A O 1
ATOM 735 N N . LEU A 1 100 ? -50.170 36.663 32.037 1.00 23.95 100 LEU A N 1
ATOM 736 C CA . LEU A 1 100 ? -48.921 37.024 31.392 1.00 23.18 100 LEU A CA 1
ATOM 737 C C . LEU A 1 100 ? -49.044 38.448 30.880 1.00 22.77 100 LEU A C 1
ATOM 738 O O . LEU A 1 100 ? -48.099 39.214 31.004 1.00 21.68 100 LEU A O 1
ATOM 743 N N . TYR A 1 101 ? -50.213 38.808 30.330 1.00 21.42 101 TYR A N 1
ATOM 744 C CA . TYR A 1 101 ? -50.427 40.165 29.820 1.00 20.92 101 TYR A CA 1
ATOM 745 C C . TYR A 1 101 ? -50.286 41.161 30.984 1.00 21.91 101 TYR A C 1
ATOM 746 O O . TYR A 1 101 ? -49.662 42.225 30.844 1.00 20.53 101 TYR A O 1
ATOM 755 N N . ARG A 1 102 ? -50.892 40.827 32.112 1.00 21.15 102 ARG A N 1
ATOM 756 C CA . ARG A 1 102 ? -50.848 41.745 33.253 1.00 23.78 102 ARG A CA 1
ATOM 757 C C . ARG A 1 102 ? -49.404 41.831 33.792 1.00 22.15 102 ARG A C 1
ATOM 758 O O . ARG A 1 102 ? -48.965 42.860 34.226 1.00 21.45 102 ARG A O 1
ATOM 766 N N . PHE A 1 103 ? -48.661 40.743 33.753 1.00 20.16 103 PHE A N 1
ATOM 767 C CA . PHE A 1 103 ? -47.287 40.817 34.232 1.00 21.61 103 PHE A CA 1
ATOM 768 C C . PHE A 1 103 ? -46.425 41.729 33.318 1.00 19.69 103 PHE A C 1
ATOM 769 O O . PHE A 1 103 ? -45.625 42.601 33.757 1.00 17.19 103 PHE A O 1
ATOM 777 N N . PHE A 1 104 ? -46.587 41.549 32.015 1.00 18.28 104 PHE A N 1
ATOM 778 C CA . PHE A 1 104 ? -45.815 42.349 31.056 1.00 19.77 104 PHE A CA 1
ATOM 779 C C . PHE A 1 104 ? -46.219 43.818 31.066 1.00 19.26 104 PHE A C 1
ATOM 780 O O . PHE A 1 104 ? -45.418 44.680 30.692 1.00 19.30 104 PHE A O 1
ATOM 788 N N . ALA A 1 105 ? -47.435 44.088 31.515 1.00 20.50 105 ALA A N 1
ATOM 789 C CA . ALA A 1 105 ? -47.921 45.473 31.623 1.00 22.33 105 ALA A CA 1
ATOM 790 C C . ALA A 1 105 ? -47.489 46.184 32.935 1.00 23.91 105 ALA A C 1
ATOM 791 O O . ALA A 1 105 ? -47.714 47.373 33.100 1.00 21.38 105 ALA A O 1
ATOM 793 N N . SER A 1 106 ? -46.879 45.449 33.858 1.00 22.57 106 SER A N 1
ATOM 794 C CA . SER A 1 106 ? -46.549 46.000 35.171 1.00 24.10 106 SER A CA 1
ATOM 795 C C . SER A 1 106 ? -45.569 47.162 35.154 1.00 22.37 106 SER A C 1
ATOM 796 O O . SER A 1 106 ? -44.577 47.201 34.405 1.00 23.48 106 SER A O 1
ATOM 799 N N . LYS A 1 107 ? -45.800 48.099 36.049 1.00 21.89 107 LYS A N 1
ATOM 800 C CA . LYS A 1 107 ? -44.796 49.142 36.274 1.00 21.77 107 LYS A CA 1
ATOM 801 C C . LYS A 1 107 ? -43.946 48.878 37.565 1.00 22.24 107 LYS A C 1
ATOM 802 O O . LYS A 1 107 ? -43.257 49.779 38.052 1.00 22.34 107 LYS A O 1
ATOM 808 N N . PHE A 1 108 ? -43.994 47.663 38.115 1.00 21.40 108 PHE A N 1
ATOM 809 C CA . PHE A 1 108 ? -43.235 47.355 39.377 1.00 20.29 108 PHE A CA 1
ATOM 810 C C . PHE A 1 108 ? -41.800 47.158 38.976 1.00 24.87 108 PHE A C 1
ATOM 811 O O . PHE A 1 108 ? -40.847 47.358 39.809 1.00 25.22 108 PHE A O 1
ATOM 819 N N . VAL A 1 109 ? -41.633 46.662 37.728 1.00 20.00 109 VAL A N 1
ATOM 820 C CA . VAL A 1 109 ? -40.318 46.327 37.194 1.00 22.35 109 VAL A CA 1
ATOM 821 C C . VAL A 1 109 ? -40.109 46.871 35.798 1.00 22.66 109 VAL A C 1
ATOM 822 O O . VAL A 1 109 ? -41.062 47.282 35.131 1.00 23.80 109 VAL A O 1
ATOM 826 N N . THR A 1 110 ? -38.864 46.920 35.392 1.00 19.72 110 THR A N 1
ATOM 827 C CA . THR A 1 110 ? -38.506 47.321 34.029 1.00 22.60 110 THR A CA 1
ATOM 828 C C . THR A 1 110 ? -38.149 46.066 33.208 1.00 22.01 110 THR A C 1
ATOM 829 O O . THR A 1 110 ? -37.323 45.211 33.671 1.00 20.83 110 THR A O 1
ATOM 833 N N . PHE A 1 111 ? -38.781 45.906 32.034 1.00 18.91 111 PHE A N 1
ATOM 834 C CA . PHE A 1 111 ? -38.471 44.749 31.158 1.00 16.06 111 PHE A CA 1
ATOM 835 C C . PHE A 1 111 ? -37.362 45.118 30.218 1.00 15.71 111 PHE A C 1
ATOM 836 O O . PHE A 1 111 ? -37.517 46.033 29.396 1.00 20.21 111 PHE A O 1
ATOM 844 N N . VAL A 1 112 ? -36.228 44.424 30.346 1.00 13.53 112 VAL A N 1
ATOM 845 C CA . VAL A 1 112 ? -34.995 44.775 29.643 1.00 16.14 112 VAL A CA 1
ATOM 846 C C . VAL A 1 112 ? -34.748 43.715 28.561 1.00 16.24 112 VAL A C 1
ATOM 847 O O . VAL A 1 112 ? -34.639 42.523 28.873 1.00 16.32 112 VAL A O 1
ATOM 851 N N . GLY A 1 113 ? -34.690 44.136 27.299 1.00 18.39 113 GLY A N 1
ATOM 852 C CA . GLY A 1 113 ? -34.560 43.211 26.185 1.00 14.86 113 GLY A CA 1
ATOM 853 C C . GLY A 1 113 ? -33.431 43.678 25.269 1.00 15.83 113 GLY A C 1
ATOM 854 O O . GLY A 1 113 ? -32.924 44.827 25.389 1.00 15.89 113 GLY A O 1
ATOM 855 N N . VAL A 1 114 ? -32.992 42.790 24.375 1.00 14.59 114 VAL A N 1
ATOM 856 C CA . VAL A 1 114 ? -31.971 43.158 23.370 1.00 13.65 114 VAL A CA 1
ATOM 857 C C . VAL A 1 114 ? -32.627 43.094 21.976 1.00 15.31 114 VAL A C 1
ATOM 858 O O . VAL A 1 114 ? -33.232 42.077 21.633 1.00 16.54 114 VAL A O 1
ATOM 862 N N . GLN A 1 115 ? -32.548 44.181 21.208 1.00 16.21 115 GLN A N 1
ATOM 863 C CA . GLN A 1 115 ? -33.150 44.221 19.864 1.00 15.79 115 GLN A CA 1
ATOM 864 C C . GLN A 1 115 ? -34.625 43.830 19.926 1.00 16.92 115 GLN A C 1
ATOM 865 O O . GLN A 1 115 ? -35.044 42.873 19.281 1.00 13.60 115 GLN A O 1
ATOM 871 N N . ILE A 1 116 ? -35.421 44.628 20.635 1.00 15.27 116 ILE A N 1
ATOM 872 C CA . ILE A 1 116 ? -36.810 44.321 20.841 1.00 17.23 116 ILE A CA 1
ATOM 873 C C . ILE A 1 116 ? -37.822 45.233 20.103 1.00 16.80 116 ILE A C 1
ATOM 874 O O . ILE A 1 116 ? -39.032 45.095 20.293 1.00 14.03 116 ILE A O 1
ATOM 879 N N . GLU A 1 117 ? -37.352 46.141 19.262 1.00 14.70 117 GLU A N 1
ATOM 880 C CA . GLU A 1 117 ? -38.298 47.066 18.633 1.00 17.73 117 GLU A CA 1
ATOM 881 C C . GLU A 1 117 ? -39.340 46.350 17.758 1.00 17.39 117 GLU A C 1
ATOM 882 O O . GLU A 1 117 ? -40.553 46.606 17.883 1.00 17.97 117 GLU A O 1
ATOM 888 N N . GLU A 1 118 ? -38.876 45.445 16.882 1.00 16.79 118 GLU A N 1
ATOM 889 C CA . GLU A 1 118 ? -39.827 44.706 16.070 1.00 18.45 118 GLU A CA 1
ATOM 890 C C . GLU A 1 118 ? -40.634 43.817 16.948 1.00 15.37 118 GLU A C 1
ATOM 891 O O . GLU A 1 118 ? -41.804 43.655 16.739 1.00 18.37 118 GLU A O 1
ATOM 897 N N . ASP A 1 119 ? -40.002 43.174 17.917 1.00 17.52 119 ASP A N 1
ATOM 898 C CA . ASP A 1 119 ? -40.751 42.279 18.805 1.00 15.32 119 ASP A CA 1
ATOM 899 C C . ASP A 1 119 ? -41.972 42.981 19.479 1.00 16.43 119 ASP A C 1
ATOM 900 O O . ASP A 1 119 ? -43.074 42.399 19.579 1.00 17.51 119 ASP A O 1
ATOM 905 N N . LEU A 1 120 ? -41.745 44.172 20.004 1.00 15.87 120 LEU A N 1
ATOM 906 C CA . LEU A 1 120 ? -42.850 44.986 20.619 1.00 19.92 120 LEU A CA 1
ATOM 907 C C . LEU A 1 120 ? -44.012 45.291 19.645 1.00 17.80 120 LEU A C 1
ATOM 908 O O . LEU A 1 120 ? -45.194 45.140 20.013 1.00 19.03 120 LEU A O 1
ATOM 913 N N . ASP A 1 121 ? -43.694 45.700 18.421 1.00 19.56 121 ASP A N 1
ATOM 914 C CA . ASP A 1 121 ? -44.747 45.909 17.416 1.00 18.56 121 ASP A CA 1
ATOM 915 C C . ASP A 1 121 ? -45.511 44.622 17.120 1.00 18.77 121 ASP A C 1
ATOM 916 O O . ASP A 1 121 ? -46.739 44.655 17.009 1.00 20.17 121 ASP A O 1
ATOM 921 N N . LEU A 1 122 ? -44.792 43.514 16.912 1.00 16.44 122 LEU A N 1
ATOM 922 C CA . LEU A 1 122 ? -45.441 42.228 16.650 1.00 15.14 122 LEU A CA 1
ATOM 923 C C . LEU A 1 122 ? -46.294 41.792 17.848 1.00 16.78 122 LEU A C 1
ATOM 924 O O . LEU A 1 122 ? -47.412 41.260 17.655 1.00 16.28 122 LEU A O 1
ATOM 929 N N . LEU A 1 123 ? -45.742 41.934 19.067 1.00 15.23 123 LEU A N 1
ATOM 930 C CA . LEU A 1 123 ? -46.524 41.563 20.273 1.00 16.49 123 LEU A CA 1
ATOM 931 C C . LEU A 1 123 ? -47.835 42.380 20.285 1.00 15.88 123 LEU A C 1
ATOM 932 O O . LEU A 1 123 ? -48.929 41.867 20.569 1.00 16.72 123 LEU A O 1
ATOM 937 N N . ARG A 1 124 ? -47.690 43.675 20.042 1.00 17.77 124 ARG A N 1
ATOM 938 C CA . ARG A 1 124 ? -48.830 44.576 20.054 1.00 21.03 124 ARG A CA 1
ATOM 939 C C . ARG A 1 124 ? -49.828 44.318 18.919 1.00 20.50 124 ARG A C 1
ATOM 940 O O . ARG A 1 124 ? -51.005 44.110 19.173 1.00 21.62 124 ARG A O 1
ATOM 948 N N . GLU A 1 125 ? -49.348 44.295 17.682 1.00 20.87 125 GLU A N 1
ATOM 949 C CA . GLU A 1 125 ? -50.185 43.974 16.515 1.00 21.76 125 GLU A CA 1
ATOM 950 C C . GLU A 1 125 ? -50.831 42.585 16.508 1.00 23.59 125 GLU A C 1
ATOM 951 O O . GLU A 1 125 ? -52.013 42.464 16.131 1.00 24.51 125 GLU A O 1
ATOM 957 N N . ASN A 1 126 ? -50.096 41.552 16.895 1.00 18.99 126 ASN A N 1
ATOM 958 C CA . ASN A 1 126 ? -50.590 40.191 16.692 1.00 19.97 126 ASN A CA 1
ATOM 959 C C . ASN A 1 126 ? -51.276 39.590 17.913 1.00 19.21 126 ASN A C 1
ATOM 960 O O . ASN A 1 126 ? -52.061 38.661 17.777 1.00 21.02 126 ASN A O 1
ATOM 965 N N . HIS A 1 127 ? -50.998 40.106 19.103 1.00 18.28 127 HIS A N 1
ATOM 966 C CA . HIS A 1 127 ? -51.525 39.480 20.330 1.00 17.44 127 HIS A CA 1
ATOM 967 C C . HIS A 1 127 ? -52.173 40.503 21.248 1.00 18.11 127 HIS A C 1
ATOM 968 O O . HIS A 1 127 ? -52.757 40.161 22.258 1.00 17.98 127 HIS A O 1
ATOM 975 N N . GLY A 1 128 ? -52.049 41.770 20.903 1.00 17.81 128 GLY A N 1
ATOM 976 C CA . GLY A 1 128 ? -52.548 42.833 21.790 1.00 21.09 128 GLY A CA 1
ATOM 977 C C . GLY A 1 128 ? -51.803 42.844 23.152 1.00 21.43 128 GLY A C 1
ATOM 978 O O . GLY A 1 128 ? -52.406 43.111 24.223 1.00 17.07 128 GLY A O 1
ATOM 979 N N . LEU A 1 129 ? -50.516 42.465 23.110 1.00 18.97 129 LEU A N 1
ATOM 980 C CA . LEU A 1 129 ? -49.722 42.362 24.325 1.00 18.42 129 LEU A CA 1
ATOM 981 C C . LEU A 1 129 ? -48.854 43.615 24.327 1.00 18.53 129 LEU A C 1
ATOM 982 O O . LEU A 1 129 ? -48.080 43.836 23.379 1.00 17.80 129 LEU A O 1
ATOM 987 N N . VAL A 1 130 ? -48.970 44.410 25.409 1.00 16.56 130 VAL A N 1
ATOM 988 C CA . VAL A 1 130 ? -48.312 45.714 25.552 1.00 15.70 130 VAL A CA 1
ATOM 989 C C . VAL A 1 130 ? -47.327 45.662 26.737 1.00 17.88 130 VAL A C 1
ATOM 990 O O . VAL A 1 130 ? -47.673 45.179 27.829 1.00 17.02 130 VAL A O 1
ATOM 994 N N . ILE A 1 131 ? -46.096 46.086 26.529 1.00 18.05 131 ILE A N 1
ATOM 995 C CA . ILE A 1 131 ? -45.153 46.095 27.633 1.00 19.10 131 ILE A CA 1
ATOM 996 C C . ILE A 1 131 ? -45.024 47.579 27.973 1.00 20.38 131 ILE A C 1
ATOM 997 O O . ILE A 1 131 ? -44.485 48.333 27.214 1.00 20.49 131 ILE A O 1
ATOM 1002 N N . ARG A 1 132 ? -45.638 48.017 29.058 1.00 17.79 132 ARG A N 1
ATOM 1003 C CA . ARG A 1 132 ? -45.656 49.467 29.276 1.00 18.83 132 ARG A CA 1
ATOM 1004 C C . ARG A 1 132 ? -44.322 50.029 29.645 1.00 20.16 132 ARG A C 1
ATOM 1005 O O . ARG A 1 132 ? -44.092 51.197 29.376 1.00 17.34 132 ARG A O 1
ATOM 1013 N N . ASN A 1 133 ? -43.477 49.216 30.318 1.00 18.39 133 ASN A N 1
ATOM 1014 C CA . ASN A 1 133 ? -42.184 49.668 30.846 1.00 19.65 133 ASN A CA 1
ATOM 1015 C C . ASN A 1 133 ? -41.005 48.813 30.307 1.00 19.95 133 ASN A C 1
ATOM 1016 O O . ASN A 1 133 ? -40.502 47.868 30.969 1.00 18.54 133 ASN A O 1
ATOM 1021 N N . ALA A 1 134 ? -40.547 49.141 29.117 1.00 18.62 134 ALA A N 1
ATOM 1022 C CA . ALA A 1 134 ? -39.602 48.293 28.445 1.00 19.70 134 ALA A CA 1
ATOM 1023 C C . ALA A 1 134 ? -38.386 49.119 28.109 1.00 20.54 134 ALA A C 1
ATOM 1024 O O . ALA A 1 134 ? -38.483 50.317 27.988 1.00 18.68 134 ALA A O 1
ATOM 1026 N N . ILE A 1 135 ? -37.238 48.459 27.953 1.00 19.74 135 ILE A N 1
ATOM 1027 C CA . ILE A 1 135 ? -36.091 49.134 27.426 1.00 21.06 135 ILE A CA 1
ATOM 1028 C C . ILE A 1 135 ? -35.302 48.214 26.455 1.00 21.47 135 ILE A C 1
ATOM 1029 O O . ILE A 1 135 ? -35.060 47.031 26.748 1.00 20.06 135 ILE A O 1
ATOM 1034 N N . ASN A 1 136 ? -34.975 48.773 25.291 1.00 20.45 136 ASN A N 1
ATOM 1035 C CA . ASN A 1 136 ? -34.095 48.195 24.288 1.00 25.06 136 ASN A CA 1
ATOM 1036 C C . ASN A 1 136 ? -32.716 48.569 24.795 1.00 26.93 136 ASN A C 1
ATOM 1037 O O . ASN A 1 136 ? -32.258 49.676 24.583 1.00 31.71 136 ASN A O 1
ATOM 1042 N N . VAL A 1 137 ? -32.045 47.650 25.492 1.00 27.46 137 VAL A N 1
ATOM 1043 C CA . VAL A 1 137 ? -30.878 47.987 26.314 1.00 23.77 137 VAL A CA 1
ATOM 1044 C C . VAL A 1 137 ? -29.647 48.410 25.513 1.00 25.81 137 VAL A C 1
ATOM 1045 O O . VAL A 1 137 ? -28.742 49.120 26.032 1.00 23.65 137 VAL A O 1
ATOM 1049 N N . GLY A 1 138 ? -29.585 47.968 24.246 1.00 21.84 138 GLY A N 1
ATOM 1050 C CA . GLY A 1 138 ? -28.425 48.299 23.413 1.00 19.24 138 GLY A CA 1
ATOM 1051 C C . GLY A 1 138 ? -28.282 49.793 23.219 1.00 19.39 138 GLY A C 1
ATOM 1052 O O . GLY A 1 138 ? -27.171 50.352 23.232 1.00 20.79 138 GLY A O 1
ATOM 1053 N N . LYS A 1 139 ? -29.414 50.447 23.109 1.00 19.96 139 LYS A N 1
ATOM 1054 C CA . LYS A 1 139 ? -29.504 51.901 22.966 1.00 26.15 139 LYS A CA 1
ATOM 1055 C C . LYS A 1 139 ? -29.027 52.645 24.214 1.00 26.72 139 LYS A C 1
ATOM 1056 O O . LYS A 1 139 ? -28.283 53.614 24.123 1.00 28.72 139 LYS A O 1
ATOM 1062 N N . LEU A 1 140 ? -29.461 52.186 25.381 1.00 26.61 140 LEU A N 1
ATOM 1063 C CA . LEU A 1 140 ? -28.993 52.773 26.604 1.00 25.79 140 LEU A CA 1
ATOM 1064 C C . LEU A 1 140 ? -27.474 52.582 26.730 1.00 26.79 140 LEU A C 1
ATOM 1065 O O . LEU A 1 140 ? -26.772 53.527 27.088 1.00 24.69 140 LEU A O 1
ATOM 1070 N N . ALA A 1 141 ? -26.972 51.367 26.456 1.00 25.00 141 ALA A N 1
ATOM 1071 C CA . ALA A 1 141 ? -25.544 51.098 26.537 1.00 21.83 141 ALA A CA 1
ATOM 1072 C C . ALA A 1 141 ? -24.750 51.995 25.591 1.00 23.64 141 ALA A C 1
ATOM 1073 O O . ALA A 1 141 ? -23.670 52.479 25.947 1.00 23.47 141 ALA A O 1
ATOM 1075 N N . ALA A 1 142 ? -25.252 52.183 24.372 1.00 20.98 142 ALA A N 1
ATOM 1076 C CA . ALA A 1 142 ? -24.567 53.001 23.415 1.00 23.73 142 ALA A CA 1
ATOM 1077 C C . ALA A 1 142 ? -24.485 54.428 24.024 1.00 25.40 142 ALA A C 1
ATOM 1078 O O . ALA A 1 142 ? -23.432 55.047 24.009 1.00 24.05 142 ALA A O 1
ATOM 1080 N N . GLU A 1 143 ? -25.590 54.927 24.529 1.00 25.54 143 GLU A N 1
ATOM 1081 C CA . GLU A 1 143 ? -25.609 56.296 25.006 1.00 33.39 143 GLU A CA 1
ATOM 1082 C C . GLU A 1 143 ? -24.800 56.455 26.278 1.00 32.68 143 GLU A C 1
ATOM 1083 O O . GLU A 1 143 ? -24.026 57.379 26.384 1.00 34.74 143 GLU A O 1
ATOM 1089 N N . ALA A 1 144 ? -24.978 55.530 27.216 1.00 32.46 144 ALA A N 1
ATOM 1090 C CA . ALA A 1 144 ? -24.240 55.489 28.455 1.00 32.59 144 ALA A CA 1
ATOM 1091 C C . ALA A 1 144 ? -22.751 55.476 28.200 1.00 34.01 144 ALA A C 1
ATOM 1092 O O . ALA A 1 144 ? -22.052 56.300 28.757 1.00 37.51 144 ALA A O 1
ATOM 1094 N N . ARG A 1 145 ? -22.270 54.582 27.345 1.00 31.57 145 ARG A N 1
ATOM 1095 C CA . ARG A 1 145 ? -20.838 54.377 27.136 1.00 30.34 145 ARG A CA 1
ATOM 1096 C C . ARG A 1 145 ? -20.247 55.325 26.045 1.00 29.62 145 ARG A C 1
ATOM 1097 O O . ARG A 1 145 ? -19.068 55.471 25.951 1.00 30.37 145 ARG A O 1
ATOM 1105 N N . GLY A 1 146 ? -21.083 55.964 25.238 1.00 29.02 146 GLY A N 1
ATOM 1106 C CA . GLY A 1 146 ? -20.627 56.769 24.101 1.00 27.86 146 GLY A CA 1
ATOM 1107 C C . GLY A 1 146 ? -20.016 55.937 22.999 1.00 30.84 146 GLY A C 1
ATOM 1108 O O . GLY A 1 146 ? -19.068 56.375 22.325 1.00 32.65 146 GLY A O 1
ATOM 1109 N N . THR A 1 147 ? -20.531 54.709 22.826 1.00 28.21 147 THR A N 1
ATOM 1110 C CA . THR A 1 147 ? -19.996 53.776 21.842 1.00 25.49 147 THR A CA 1
ATOM 1111 C C . THR A 1 147 ? -21.187 53.436 20.969 1.00 25.42 147 THR A C 1
ATOM 1112 O O . THR A 1 147 ? -22.039 52.688 21.368 1.00 25.47 147 THR A O 1
ATOM 1116 N N . LEU A 1 148 ? -21.237 53.999 19.781 1.00 24.24 148 LEU A N 1
ATOM 1117 C CA . LEU A 1 148 ? -22.423 53.941 18.930 1.00 23.77 148 LEU A CA 1
ATOM 1118 C C . LEU A 1 148 ? -22.802 52.541 18.549 1.00 21.49 148 LEU A C 1
ATOM 1119 O O . LEU A 1 148 ? -23.991 52.192 18.525 1.00 20.57 148 LEU A O 1
ATOM 1124 N N . VAL A 1 149 ? -21.795 51.729 18.256 1.00 23.19 149 VAL A N 1
ATOM 1125 C CA . VAL A 1 149 ? -22.044 50.389 17.687 1.00 20.80 149 VAL A CA 1
ATOM 1126 C C . VAL A 1 149 ? -22.863 49.488 18.648 1.00 20.61 149 VAL A C 1
ATOM 1127 O O . VAL A 1 149 ? -23.577 48.628 18.189 1.00 18.15 149 VAL A O 1
ATOM 1131 N N . LEU A 1 150 ? -22.811 49.734 19.964 1.00 19.23 150 LEU A N 1
ATOM 1132 C CA . LEU A 1 150 ? -23.541 48.897 20.970 1.00 18.55 150 LEU A CA 1
ATOM 1133 C C . LEU A 1 150 ? -25.046 48.800 20.698 1.00 17.01 150 LEU A C 1
ATOM 1134 O O . LEU A 1 150 ? -25.661 47.833 21.092 1.00 16.85 150 LEU A O 1
ATOM 1139 N N . GLU A 1 151 ? -25.622 49.833 20.095 1.00 16.10 151 GLU A N 1
ATOM 1140 C CA . GLU A 1 151 ? -27.053 49.825 19.769 1.00 17.97 151 GLU A CA 1
ATOM 1141 C C . GLU A 1 151 ? -27.346 48.729 18.757 1.00 18.64 151 GLU A C 1
ATOM 1142 O O . GLU A 1 151 ? -28.492 48.286 18.630 1.00 19.36 151 GLU A O 1
ATOM 1148 N N . PHE A 1 152 ? -26.326 48.295 18.023 1.00 18.11 152 PHE A N 1
ATOM 1149 C CA . PHE A 1 152 ? -26.577 47.435 16.825 1.00 19.53 152 PHE A CA 1
ATOM 1150 C C . PHE A 1 152 ? -26.047 46.043 16.941 1.00 17.82 152 PHE A C 1
ATOM 1151 O O . PHE A 1 152 ? -25.804 45.386 15.926 1.00 19.82 152 PHE A O 1
ATOM 1159 N N . LEU A 1 153 ? -25.919 45.573 18.173 1.00 17.09 153 LEU A N 1
ATOM 1160 C CA . LEU A 1 153 ? -25.324 44.269 18.513 1.00 16.60 153 LEU A CA 1
ATOM 1161 C C . LEU A 1 153 ? -26.378 43.283 18.967 1.00 18.60 153 LEU A C 1
ATOM 1162 O O . LEU A 1 153 ? -27.376 43.697 19.573 1.00 16.46 153 LEU A O 1
ATOM 1167 N N . GLY A 1 154 ? -26.189 42.002 18.637 1.00 18.10 154 GLY A N 1
ATOM 1168 C CA . GLY A 1 154 ? -27.024 40.940 19.206 1.00 16.50 154 GLY A CA 1
ATOM 1169 C C . GLY A 1 154 ? -26.674 40.616 20.649 1.00 17.45 154 GLY A C 1
ATOM 1170 O O . GLY A 1 154 ? -25.734 41.208 21.229 1.00 19.74 154 GLY A O 1
ATOM 1171 N N . THR A 1 155 ? -27.420 39.684 21.257 1.00 16.52 155 THR A N 1
ATOM 1172 C CA . THR A 1 155 ? -27.310 39.450 22.682 1.00 16.19 155 THR A CA 1
ATOM 1173 C C . THR A 1 155 ? -25.870 39.178 23.219 1.00 18.13 155 THR A C 1
ATOM 1174 O O . THR A 1 155 ? -25.393 39.841 24.160 1.00 18.04 155 THR A O 1
ATOM 1178 N N . ARG A 1 156 ? -25.219 38.195 22.625 1.00 18.42 156 ARG A N 1
ATOM 1179 C CA . ARG A 1 156 ? -23.866 37.778 22.982 1.00 22.19 156 ARG A CA 1
ATOM 1180 C C . ARG A 1 156 ? -22.863 38.893 22.749 1.00 23.32 156 ARG A C 1
ATOM 1181 O O . ARG A 1 156 ? -22.023 39.219 23.630 1.00 23.13 156 ARG A O 1
ATOM 1189 N N . GLU A 1 157 ? -22.924 39.482 21.568 1.00 20.15 157 GLU A N 1
ATOM 1190 C CA . GLU A 1 157 ? -21.960 40.516 21.260 1.00 20.20 157 GLU A CA 1
ATOM 1191 C C . GLU A 1 157 ? -22.095 41.755 22.155 1.00 20.26 157 GLU A C 1
ATOM 1192 O O . GLU A 1 157 ? -21.094 42.360 22.531 1.00 22.12 157 GLU A O 1
ATOM 1198 N N . LEU A 1 158 ? -23.320 42.174 22.503 1.00 17.99 158 LEU A N 1
ATOM 1199 C CA . LEU A 1 158 ? -23.462 43.257 23.440 1.00 16.20 158 LEU A CA 1
ATOM 1200 C C . LEU A 1 158 ? -22.815 42.877 24.808 1.00 21.46 158 LEU A C 1
ATOM 1201 O O . LEU A 1 158 ? -22.078 43.658 25.392 1.00 20.84 158 LEU A O 1
ATOM 1206 N N . ALA A 1 159 ? -23.106 41.668 25.291 1.00 21.74 159 ALA A N 1
ATOM 1207 C CA . ALA A 1 159 ? -22.477 41.171 26.486 1.00 23.41 159 ALA A CA 1
ATOM 1208 C C . ALA A 1 159 ? -20.953 41.232 26.411 1.00 23.68 159 ALA A C 1
ATOM 1209 O O . ALA A 1 159 ? -20.285 41.658 27.373 1.00 19.64 159 ALA A O 1
ATOM 1211 N N . HIS A 1 160 ? -20.400 40.780 25.287 1.00 21.68 160 HIS A N 1
ATOM 1212 C CA . HIS A 1 160 ? -18.973 40.836 25.046 1.00 24.98 160 HIS A CA 1
ATOM 1213 C C . HIS A 1 160 ? -18.407 42.254 25.182 1.00 26.74 160 HIS A C 1
ATOM 1214 O O . HIS A 1 160 ? -17.414 42.467 25.927 1.00 25.50 160 HIS A O 1
ATOM 1221 N N . ARG A 1 161 ? -19.001 43.192 24.425 1.00 25.65 161 ARG A N 1
ATOM 1222 C CA . ARG A 1 161 ? -18.478 44.569 24.313 1.00 25.45 161 ARG A CA 1
ATOM 1223 C C . ARG A 1 161 ? -18.700 45.420 25.551 1.00 24.92 161 ARG A C 1
ATOM 1224 O O . ARG A 1 161 ? -18.074 46.478 25.691 1.00 27.04 161 ARG A O 1
ATOM 1232 N N . VAL A 1 162 ? -19.633 45.011 26.404 1.00 24.50 162 VAL A N 1
ATOM 1233 C CA . VAL A 1 162 ? -19.896 45.670 27.663 1.00 25.46 162 VAL A CA 1
ATOM 1234 C C . VAL A 1 162 ? -19.123 44.981 28.850 1.00 29.56 162 VAL A C 1
ATOM 1235 O O . VAL A 1 162 ? -18.540 45.663 29.687 1.00 31.02 162 VAL A O 1
ATOM 1239 N N . LEU A 1 163 ? -19.119 43.650 28.907 1.00 27.06 163 LEU A N 1
ATOM 1240 C CA . LEU A 1 163 ? -18.651 42.944 30.075 1.00 26.60 163 LEU A CA 1
ATOM 1241 C C . LEU A 1 163 ? -17.282 42.309 29.932 1.00 28.23 163 LEU A C 1
ATOM 1242 O O . LEU A 1 163 ? -16.642 42.087 30.952 1.00 30.10 163 LEU A O 1
ATOM 1247 N N . TRP A 1 164 ? -16.858 41.972 28.708 1.00 26.98 164 TRP A N 1
ATOM 1248 C CA . TRP A 1 164 ? -15.562 41.319 28.414 1.00 29.35 164 TRP A CA 1
ATOM 1249 C C . TRP A 1 164 ? -15.360 40.037 29.233 1.00 32.58 164 TRP A C 1
ATOM 1250 O O . TRP A 1 164 ? -14.294 39.787 29.776 1.00 33.57 164 TRP A O 1
ATOM 1261 N N . SER A 1 165 ? -16.403 39.214 29.327 1.00 29.01 165 SER A N 1
ATOM 1262 C CA . SER A 1 165 ? -16.300 37.974 30.097 1.00 26.76 165 SER A CA 1
ATOM 1263 C C . SER A 1 165 ? -16.096 36.817 29.129 1.00 29.32 165 SER A C 1
ATOM 1264 O O . SER A 1 165 ? -16.065 37.023 27.889 1.00 28.22 165 SER A O 1
ATOM 1267 N N . ASP A 1 166 ? -15.938 35.609 29.668 1.00 26.90 166 ASP A N 1
ATOM 1268 C CA . ASP A 1 166 ? -15.650 34.456 28.839 1.00 27.68 166 ASP A CA 1
ATOM 1269 C C . ASP A 1 166 ? -16.994 33.938 28.294 1.00 24.11 166 ASP A C 1
ATOM 1270 O O . ASP A 1 166 ? -17.919 33.659 29.057 1.00 23.94 166 ASP A O 1
ATOM 1275 N N . LEU A 1 167 ? -17.040 33.764 26.997 1.00 23.92 167 LEU A N 1
ATOM 1276 C CA . LEU A 1 167 ? -18.256 33.387 26.277 1.00 27.29 167 LEU A CA 1
ATOM 1277 C C . LEU A 1 167 ? -18.023 32.093 25.484 1.00 27.82 167 LEU A C 1
ATOM 1278 O O . LEU A 1 167 ? -18.790 31.783 24.571 1.00 27.40 167 LEU A O 1
ATOM 1283 N N . GLY A 1 168 ? -16.981 31.322 25.847 1.00 26.87 168 GLY A N 1
ATOM 1284 C CA . GLY A 1 168 ? -16.640 30.136 25.087 1.00 24.54 168 GLY A CA 1
ATOM 1285 C C . GLY A 1 168 ? -17.775 29.110 25.121 1.00 25.07 168 GLY A C 1
ATOM 1286 O O . GLY A 1 168 ? -18.050 28.417 24.156 1.00 26.66 168 GLY A O 1
ATOM 1287 N N . GLN A 1 169 ? -18.413 28.971 26.258 1.00 27.20 169 GLN A N 1
ATOM 1288 C CA . GLN A 1 169 ? -19.408 27.916 26.419 1.00 27.03 169 GLN A CA 1
ATOM 1289 C C . GLN A 1 169 ? -20.623 28.285 25.565 1.00 26.82 169 GLN A C 1
ATOM 1290 O O . GLN A 1 169 ? -21.155 27.451 24.828 1.00 27.23 169 GLN A O 1
ATOM 1296 N N . LEU A 1 170 ? -21.050 29.557 25.662 1.00 26.54 170 LEU A N 1
ATOM 1297 C CA . LEU A 1 170 ? -22.180 30.063 24.884 1.00 22.64 170 LEU A CA 1
ATOM 1298 C C . LEU A 1 170 ? -21.908 29.918 23.387 1.00 22.39 170 LEU A C 1
ATOM 1299 O O . LEU A 1 170 ? -22.734 29.361 22.633 1.00 22.28 170 LEU A O 1
ATOM 1304 N N . ASP A 1 171 ? -20.754 30.397 22.948 1.00 20.15 171 ASP A N 1
ATOM 1305 C CA . ASP A 1 171 ? -20.388 30.345 21.547 1.00 22.61 171 ASP A CA 1
ATOM 1306 C C . ASP A 1 171 ? -20.438 28.932 20.993 1.00 22.11 171 ASP A C 1
ATOM 1307 O O . ASP A 1 171 ? -20.847 28.686 19.852 1.00 20.99 171 ASP A O 1
ATOM 1312 N N . SER A 1 172 ? -19.990 28.008 21.813 1.00 23.25 172 SER A N 1
ATOM 1313 C CA . SER A 1 172 ? -19.891 26.606 21.398 1.00 26.24 172 SER A CA 1
ATOM 1314 C C . SER A 1 172 ? -21.253 26.001 21.118 1.00 24.61 172 SER A C 1
ATOM 1315 O O . SER A 1 172 ? -21.411 25.226 20.186 1.00 26.92 172 SER A O 1
ATOM 1318 N N . ILE A 1 173 ? -22.237 26.377 21.925 1.00 22.86 173 ILE A N 1
ATOM 1319 C CA . ILE A 1 173 ? -23.598 25.922 21.720 1.00 21.09 173 ILE A CA 1
ATOM 1320 C C . ILE A 1 173 ? -24.170 26.653 20.520 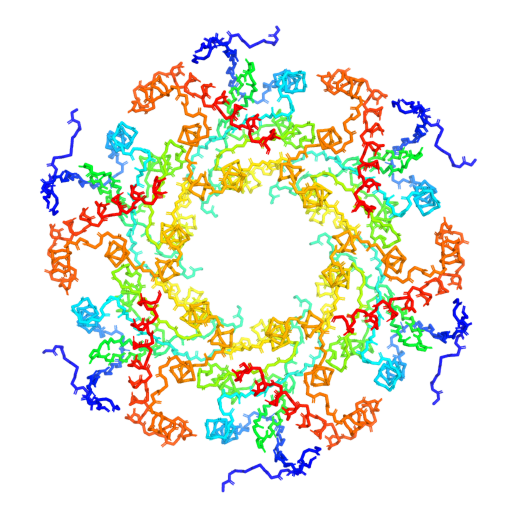1.00 22.45 173 ILE A C 1
ATOM 1321 O O . ILE A 1 173 ? -24.744 25.993 19.609 1.00 23.53 173 ILE A O 1
ATOM 1326 N N . GLU A 1 174 ? -24.022 27.990 20.472 1.00 19.37 174 GLU A N 1
ATOM 1327 C CA . GLU A 1 174 ? -24.644 28.719 19.387 1.00 18.17 174 GLU A CA 1
ATOM 1328 C C . GLU A 1 174 ? -24.069 28.418 17.988 1.00 19.91 174 GLU A C 1
ATOM 1329 O O . GLU A 1 174 ? -24.805 28.460 16.974 1.00 19.21 174 GLU A O 1
ATOM 1335 N N . ALA A 1 175 ? -22.765 28.132 17.946 1.00 19.71 175 ALA A N 1
ATOM 1336 C CA . ALA A 1 175 ? -22.110 27.812 16.689 1.00 24.43 175 ALA A CA 1
ATOM 1337 C C . ALA A 1 175 ? -22.726 26.583 16.038 1.00 26.13 175 ALA A C 1
ATOM 1338 O O . ALA A 1 175 ? -22.721 26.494 14.819 1.00 25.46 175 ALA A O 1
ATOM 1340 N N . LYS A 1 176 ? -23.270 25.667 16.845 1.00 25.37 176 LYS A N 1
ATOM 1341 C CA . LYS A 1 176 ? -23.820 24.423 16.317 1.00 26.83 176 LYS A CA 1
ATOM 1342 C C . LYS A 1 176 ? -25.312 24.331 16.622 1.00 22.94 176 LYS A C 1
ATOM 1343 O O . LYS A 1 176 ? -25.864 23.271 16.911 1.00 22.54 176 LYS A O 1
ATOM 1349 N N . TRP A 1 177 ? -25.971 25.476 16.537 1.00 25.56 177 TRP A N 1
ATOM 1350 C CA . TRP A 1 177 ? -27.337 25.651 17.056 1.00 24.92 177 TRP A CA 1
ATOM 1351 C C . TRP A 1 177 ? -28.353 24.617 16.599 1.00 25.03 177 TRP A C 1
ATOM 1352 O O . TRP A 1 177 ? -29.075 24.062 17.417 1.00 25.52 177 TRP A O 1
ATOM 1363 N N . GLU A 1 178 ? -28.375 24.342 15.310 1.00 26.86 178 GLU A N 1
ATOM 1364 C CA . GLU A 1 178 ? -29.308 23.331 14.742 1.00 31.29 178 GLU A CA 1
ATOM 1365 C C . GLU A 1 178 ? -29.079 21.897 15.240 1.00 31.92 178 GLU A C 1
ATOM 1366 O O . GLU A 1 178 ? -30.028 21.107 15.297 1.00 34.07 178 GLU A O 1
ATOM 1372 N N . LYS A 1 179 ? -27.854 21.580 15.620 1.00 31.21 179 LYS A N 1
ATOM 1373 C CA . LYS A 1 179 ? -27.548 20.250 16.187 1.00 32.14 179 LYS A CA 1
ATOM 1374 C C . LYS A 1 179 ? -27.552 20.239 17.700 1.00 35.03 179 LYS A C 1
ATOM 1375 O O . LYS A 1 179 ? -27.410 19.168 18.276 1.00 37.51 179 LYS A O 1
ATOM 1381 N N . ALA A 1 180 ? -27.634 21.407 18.353 1.00 33.89 180 ALA A N 1
ATOM 1382 C CA . ALA A 1 180 ? -27.729 21.392 19.811 1.00 35.04 180 ALA A CA 1
ATOM 1383 C C . ALA A 1 180 ? -29.124 20.852 20.220 1.00 33.27 180 ALA A C 1
ATOM 1384 O O . ALA A 1 180 ? -30.143 21.236 19.681 1.00 33.40 180 ALA A O 1
ATOM 1386 N N . GLY A 1 181 ? -29.166 19.975 21.188 1.00 34.08 181 GLY A N 1
ATOM 1387 C CA . GLY A 1 181 ? -30.475 19.469 21.583 1.00 35.23 181 GLY A CA 1
ATOM 1388 C C . GLY A 1 181 ? -31.178 20.494 22.471 1.00 34.59 181 GLY A C 1
ATOM 1389 O O . GLY A 1 181 ? -30.617 21.553 22.755 1.00 32.87 181 GLY A O 1
ATOM 1390 N N . PRO A 1 182 ? -32.405 20.194 22.889 1.00 34.04 182 PRO A N 1
ATOM 1391 C CA . PRO A 1 182 ? -33.210 21.182 23.607 1.00 33.85 182 PRO A CA 1
ATOM 1392 C C . PRO A 1 182 ? -32.579 21.588 24.927 1.00 31.57 182 PRO A C 1
ATOM 1393 O O . PRO A 1 182 ? -32.726 22.750 25.310 1.00 30.42 182 PRO A O 1
ATOM 1397 N N . GLU A 1 183 ? -31.879 20.684 25.597 1.00 28.58 183 GLU A N 1
ATOM 1398 C CA . GLU A 1 183 ? -31.327 21.055 26.886 1.00 29.55 183 GLU A CA 1
ATOM 1399 C C . GLU A 1 183 ? -30.154 22.069 26.703 1.00 26.28 183 GLU A C 1
ATOM 1400 O O . GLU A 1 183 ? -30.047 23.035 27.468 1.00 23.69 183 GLU A O 1
ATOM 1406 N N . GLU A 1 184 ? -29.341 21.919 25.652 1.00 24.08 184 GLU A N 1
ATOM 1407 C CA . GLU A 1 184 ? -28.277 22.924 25.409 1.00 24.04 184 GLU A CA 1
ATOM 1408 C C . GLU A 1 184 ? -28.822 24.266 24.944 1.00 20.89 184 GLU A C 1
ATOM 1409 O O . GLU A 1 184 ? -28.247 25.297 25.248 1.00 22.22 184 GLU A O 1
ATOM 1415 N N . GLN A 1 185 ? -29.919 24.246 24.201 1.00 22.53 185 GLN A N 1
ATOM 1416 C CA . GLN A 1 185 ? -30.539 25.473 23.688 1.00 22.21 185 GLN A CA 1
ATOM 1417 C C . GLN A 1 185 ? -31.105 26.197 24.857 1.00 20.35 185 GLN A C 1
ATOM 1418 O O . GLN A 1 185 ? -31.059 27.419 24.923 1.00 18.86 185 GLN A O 1
ATOM 1424 N N . LEU A 1 186 ? -31.654 25.437 25.789 1.00 23.29 186 LEU A N 1
ATOM 1425 C CA . LEU A 1 186 ? -32.151 26.003 27.057 1.00 23.54 186 LEU A CA 1
ATOM 1426 C C . LEU A 1 186 ? -30.975 26.629 27.833 1.00 22.21 186 LEU A C 1
ATOM 1427 O O . LEU A 1 186 ? -31.058 27.768 28.333 1.00 21.13 186 LEU A O 1
ATOM 1432 N N . GLU A 1 187 ? -29.860 25.895 27.892 1.00 21.78 187 GLU A N 1
ATOM 1433 C CA . GLU A 1 187 ? -28.663 26.428 28.561 1.00 21.06 187 GLU A CA 1
ATOM 1434 C C . GLU A 1 187 ? -28.212 27.758 27.966 1.00 20.08 187 GLU A C 1
ATOM 1435 O O . GLU A 1 187 ? -27.955 28.741 28.701 1.00 18.75 187 GLU A O 1
ATOM 1441 N N . ALA A 1 188 ? -28.121 27.799 26.639 1.00 18.34 188 ALA A N 1
ATOM 1442 C CA . ALA A 1 188 ? -27.759 29.056 25.975 1.00 19.70 188 ALA A CA 1
ATOM 1443 C C . ALA A 1 188 ? -28.688 30.229 26.320 1.00 19.53 188 ALA A C 1
ATOM 1444 O O . ALA A 1 188 ? -28.222 31.352 26.535 1.00 20.34 188 ALA A O 1
ATOM 1446 N N . ALA A 1 189 ? -30.016 29.969 26.299 1.00 18.99 189 ALA A N 1
ATOM 1447 C CA . ALA A 1 189 ? -30.992 30.968 26.715 1.00 18.94 189 ALA A CA 1
ATOM 1448 C C . ALA A 1 189 ? -30.780 31.413 28.186 1.00 14.73 189 ALA A C 1
ATOM 1449 O O . ALA A 1 189 ? -30.832 32.615 28.482 1.00 15.56 189 ALA A O 1
ATOM 1451 N N . ALA A 1 190 ? -30.516 30.481 29.102 1.00 15.80 190 ALA A N 1
ATOM 1452 C CA . ALA A 1 190 ? -30.358 30.877 30.510 1.00 15.85 190 ALA A CA 1
ATOM 1453 C C . ALA A 1 190 ? -29.103 31.738 30.600 1.00 17.50 190 ALA A C 1
ATOM 1454 O O . ALA A 1 190 ? -29.128 32.791 31.229 1.00 16.56 190 ALA A O 1
ATOM 1456 N N . ILE A 1 191 ? -28.022 31.301 29.934 1.00 19.58 191 ILE A N 1
ATOM 1457 C CA . ILE A 1 191 ? -26.775 32.055 29.944 1.00 20.31 191 ILE A CA 1
ATOM 1458 C C . ILE A 1 191 ? -26.958 33.477 29.405 1.00 20.25 191 ILE A C 1
ATOM 1459 O O . ILE A 1 191 ? -26.486 34.471 30.010 1.00 18.76 191 ILE A O 1
ATOM 1464 N N . GLU A 1 192 ? -27.621 33.584 28.253 1.00 17.32 192 GLU A N 1
ATOM 1465 C CA . GLU A 1 192 ? -27.892 34.921 27.713 1.00 14.46 192 GLU A CA 1
ATOM 1466 C C . GLU A 1 192 ? -28.757 35.738 28.642 1.00 12.04 192 GLU A C 1
ATOM 1467 O O . GLU A 1 192 ? -28.607 36.948 28.688 1.00 15.36 192 GLU A O 1
ATOM 1473 N N . GLY A 1 193 ? -29.701 35.105 29.342 1.00 13.28 193 GLY A N 1
ATOM 1474 C CA . GLY A 1 193 ? -30.519 35.896 30.306 1.00 15.16 193 GLY A CA 1
ATOM 1475 C C . GLY A 1 193 ? -29.587 36.506 31.385 1.00 17.40 193 GLY A C 1
ATOM 1476 O O . GLY A 1 193 ? -29.664 37.700 31.735 1.00 18.94 193 GLY A O 1
ATOM 1477 N N . TRP A 1 194 ? -28.686 35.664 31.899 1.00 18.63 194 TRP A N 1
ATOM 1478 C CA . TRP A 1 194 ? -27.722 36.089 32.952 1.00 18.96 194 TRP A CA 1
ATOM 1479 C C . TRP A 1 194 ? -26.772 37.153 32.445 1.00 17.54 194 TRP A C 1
ATOM 1480 O O . TRP A 1 194 ? -26.491 38.176 33.134 1.00 20.88 194 TRP A O 1
ATOM 1491 N N . LEU A 1 195 ? -26.258 36.950 31.227 1.00 18.26 195 LEU A N 1
ATOM 1492 C CA . LEU A 1 195 ? -25.426 38.010 30.630 1.00 17.56 195 LEU A CA 1
ATOM 1493 C C . LEU A 1 195 ? -26.084 39.383 30.619 1.00 18.28 195 LEU A C 1
ATOM 1494 O O . LEU A 1 195 ? -25.424 40.389 30.962 1.00 18.63 195 LEU A O 1
ATOM 1499 N N . ILE A 1 196 ? -27.353 39.435 30.202 1.00 18.00 196 ILE A N 1
ATOM 1500 C CA . ILE A 1 196 ? -28.011 40.723 30.019 1.00 17.71 196 ILE A CA 1
ATOM 1501 C C . ILE A 1 196 ? -28.406 41.249 31.385 1.00 19.05 196 ILE A C 1
ATOM 1502 O O . ILE A 1 196 ? -28.405 42.450 31.572 1.00 18.18 196 ILE A O 1
ATOM 1507 N N . VAL A 1 197 ? -28.740 40.367 32.345 1.00 20.12 197 VAL A N 1
ATOM 1508 C CA . VAL A 1 197 ? -28.921 40.894 33.717 1.00 20.90 197 VAL A CA 1
ATOM 1509 C C . VAL A 1 197 ? -27.661 41.666 34.134 1.00 20.33 197 VAL A C 1
ATOM 1510 O O . VAL A 1 197 ? -27.722 42.812 34.636 1.00 23.12 197 VAL A O 1
ATOM 1514 N N . ASN A 1 198 ? -26.516 41.047 33.888 1.00 21.78 198 ASN A N 1
ATOM 1515 C CA . ASN A 1 198 ? -25.214 41.675 34.201 1.00 23.51 198 ASN A CA 1
ATOM 1516 C C . ASN A 1 198 ? -24.963 42.954 33.420 1.00 25.93 198 ASN A C 1
ATOM 1517 O O . ASN A 1 198 ? -24.448 43.955 33.993 1.00 22.41 198 ASN A O 1
ATOM 1522 N N . VAL A 1 199 ? -25.304 42.947 32.105 1.00 20.53 199 VAL A N 1
ATOM 1523 C CA . VAL A 1 199 ? -25.201 44.177 31.347 1.00 18.23 199 VAL A CA 1
ATOM 1524 C C . VAL A 1 199 ? -26.028 45.248 32.027 1.00 21.12 199 VAL A C 1
ATOM 1525 O O . VAL A 1 199 ? -25.571 46.378 32.216 1.00 21.66 199 VAL A O 1
ATOM 1529 N N . TRP A 1 200 ? -27.249 44.925 32.394 1.00 22.50 200 TRP A N 1
ATOM 1530 C CA . TRP A 1 200 ? -28.114 45.950 32.929 1.00 24.46 200 TRP A CA 1
ATOM 1531 C C . TRP A 1 200 ? -27.568 46.494 34.263 1.00 29.09 200 TRP A C 1
ATOM 1532 O O . TRP A 1 200 ? -27.621 47.727 34.539 1.00 29.34 200 TRP A O 1
ATOM 1543 N N . ASP A 1 201 ? -27.071 45.582 35.099 1.00 31.00 201 ASP A N 1
ATOM 1544 C CA . ASP A 1 201 ? -26.611 45.968 36.430 1.00 33.20 201 ASP A CA 1
ATOM 1545 C C . ASP A 1 201 ? -25.439 46.945 36.296 1.00 36.80 201 ASP A C 1
ATOM 1546 O O . ASP A 1 201 ? -25.348 47.896 37.072 1.00 38.69 201 ASP A O 1
ATOM 1551 N N . GLN A 1 202 ? -24.557 46.743 35.318 1.00 37.97 202 GLN A N 1
ATOM 1552 C CA . GLN A 1 202 ? -23.546 47.750 35.011 1.00 42.51 202 GLN A CA 1
ATOM 1553 C C . GLN A 1 202 ? -24.129 49.099 34.565 1.00 45.92 202 GLN A C 1
ATOM 1554 O O . GLN A 1 202 ? -23.979 50.124 35.244 1.00 48.84 202 GLN A O 1
ATOM 1560 N N . LEU A 1 203 ? -24.826 49.112 33.454 1.00 45.39 203 LEU A N 1
ATOM 1561 C CA . LEU A 1 203 ? -25.435 50.351 32.960 1.00 47.39 203 LEU A CA 1
ATOM 1562 C C . LEU A 1 203 ? -26.375 51.120 33.914 1.00 52.44 203 LEU A C 1
ATOM 1563 O O . LEU A 1 203 ? -26.458 52.354 33.845 1.00 52.06 203 LEU A O 1
ATOM 1568 N N . SER A 1 204 ? -27.122 50.405 34.757 1.00 57.73 204 SER A N 1
ATOM 1569 C CA . SER A 1 204 ? -28.156 51.065 35.558 1.00 61.35 204 SER A CA 1
ATOM 1570 C C . SER A 1 204 ? -27.618 51.984 36.680 1.00 63.95 204 SER A C 1
ATOM 1571 O O . SER A 1 204 ? -28.262 52.990 36.993 1.00 61.68 204 SER A O 1
ATOM 1574 N N . ASP A 1 205 ? -26.457 51.666 37.266 1.00 68.72 205 ASP A N 1
ATOM 1575 C CA . ASP A 1 205 ? -25.849 52.615 38.231 1.00 73.96 205 ASP A CA 1
ATOM 1576 C C . ASP A 1 205 ? -24.370 53.054 38.057 1.00 76.41 205 ASP A C 1
ATOM 1577 O O . ASP A 1 205 ? -23.850 53.801 38.902 1.00 77.43 205 ASP A O 1
ATOM 1582 N N . GLU A 1 206 ? -23.717 52.650 36.958 1.00 78.76 206 GLU A N 1
ATOM 1583 C CA . GLU A 1 206 ? -22.403 53.228 36.576 1.00 80.18 206 GLU A CA 1
ATOM 1584 C C . GLU A 1 206 ? -22.540 54.705 36.122 1.00 81.24 206 GLU A C 1
ATOM 1585 O O . GLU A 1 206 ? -23.667 55.196 35.889 1.00 81.34 206 GLU A O 1
ATOM 1592 N N . SER B 1 1 ? -22.698 16.195 1.217 1.00 54.87 1 SER B N 1
ATOM 1593 C CA . SER B 1 1 ? -22.126 17.349 1.984 1.00 55.42 1 SER B CA 1
ATOM 1594 C C . SER B 1 1 ? -22.726 18.709 1.566 1.00 52.66 1 SER B C 1
ATOM 1595 O O . SER B 1 1 ? -23.031 18.941 0.377 1.00 50.57 1 SER B O 1
ATOM 1598 N N . ALA B 1 2 ? -22.905 19.581 2.565 1.00 50.19 2 ALA B N 1
ATOM 1599 C CA . ALA B 1 2 ? -23.079 21.010 2.323 1.00 44.86 2 ALA B CA 1
ATOM 1600 C C . ALA B 1 2 ? -21.739 21.724 2.404 1.00 40.25 2 ALA B C 1
ATOM 1601 O O . ALA B 1 2 ? -21.116 21.829 3.451 1.00 38.70 2 ALA B O 1
ATOM 1603 N N . SER B 1 3 ? -21.269 22.212 1.277 1.00 38.09 3 SER B N 1
ATOM 1604 C CA . SER B 1 3 ? -20.049 22.993 1.349 1.00 35.69 3 SER B CA 1
ATOM 1605 C C . SER B 1 3 ? -20.062 24.135 0.324 1.00 31.24 3 SER B C 1
ATOM 1606 O O . SER B 1 3 ? -20.869 24.149 -0.594 1.00 26.47 3 SER B O 1
ATOM 1609 N N . PHE B 1 4 ? -19.215 25.125 0.559 1.00 30.55 4 PHE B N 1
ATOM 1610 C CA . PHE B 1 4 ? -19.131 26.275 -0.352 1.00 29.87 4 PHE B CA 1
ATOM 1611 C C . PHE B 1 4 ? -18.147 25.948 -1.473 1.00 28.10 4 PHE B C 1
ATOM 1612 O O . PHE B 1 4 ? -16.981 26.325 -1.436 1.00 23.61 4 PHE B O 1
ATOM 1620 N N . ASP B 1 5 ? -18.666 25.253 -2.471 1.00 28.66 5 ASP B N 1
ATOM 1621 C CA . ASP B 1 5 ? -17.835 24.676 -3.513 1.00 34.10 5 ASP B CA 1
ATOM 1622 C C . ASP B 1 5 ? -18.043 25.336 -4.880 1.00 33.09 5 ASP B C 1
ATOM 1623 O O . ASP B 1 5 ? -17.641 24.780 -5.897 1.00 33.25 5 ASP B O 1
ATOM 1628 N N . GLY B 1 6 ? -18.678 26.508 -4.903 1.00 29.61 6 GLY B N 1
ATOM 1629 C CA . GLY B 1 6 ? -18.699 27.332 -6.091 1.00 27.65 6 GLY B CA 1
ATOM 1630 C C . GLY B 1 6 ? -17.308 27.909 -6.278 1.00 27.91 6 GLY B C 1
ATOM 1631 O O . GLY B 1 6 ? -16.392 27.552 -5.554 1.00 27.36 6 GLY B O 1
ATOM 1632 N N . PRO B 1 7 ? -17.133 28.811 -7.237 1.00 27.76 7 PRO B N 1
ATOM 1633 C CA . PRO B 1 7 ? -15.855 29.499 -7.395 1.00 28.02 7 PRO B CA 1
ATOM 1634 C C . PRO B 1 7 ? -15.423 30.157 -6.105 1.00 29.28 7 PRO B C 1
ATOM 1635 O O . PRO B 1 7 ? -16.263 30.706 -5.342 1.00 30.65 7 PRO B O 1
ATOM 1639 N N . LYS B 1 8 ? -14.121 30.170 -5.906 1.00 29.71 8 LYS B N 1
ATOM 1640 C CA . LYS B 1 8 ? -13.482 30.715 -4.730 1.00 30.74 8 LYS B CA 1
ATOM 1641 C C . LYS B 1 8 ? -12.748 31.954 -5.261 1.00 32.85 8 LYS B C 1
ATOM 1642 O O . LYS B 1 8 ? -12.070 31.867 -6.281 1.00 35.48 8 LYS B O 1
ATOM 1648 N N . PHE B 1 9 ? -12.914 33.126 -4.644 1.00 31.18 9 PHE B N 1
ATOM 1649 C CA . PHE B 1 9 ? -12.251 34.314 -5.165 1.00 28.19 9 PHE B CA 1
ATOM 1650 C C . PHE B 1 9 ? -11.168 34.781 -4.248 1.00 28.42 9 PHE B C 1
ATOM 1651 O O . PHE B 1 9 ? -11.297 34.667 -3.028 1.00 29.05 9 PHE B O 1
ATOM 1659 N N . LYS B 1 10 ? -10.079 35.316 -4.800 1.00 28.62 10 LYS B N 1
ATOM 1660 C CA . LYS B 1 10 ? -8.997 35.789 -3.954 1.00 31.50 10 LYS B CA 1
ATOM 1661 C C . LYS B 1 10 ? -9.208 37.283 -3.889 1.00 32.35 10 LYS B C 1
ATOM 1662 O O . LYS B 1 10 ? -9.471 37.922 -4.922 1.00 32.52 10 LYS B O 1
ATOM 1676 N N . THR B 1 12 ? -7.981 41.195 -2.802 1.00 33.66 12 THR B N 1
ATOM 1677 C CA . THR B 1 12 ? -6.938 42.200 -2.771 1.00 36.19 12 THR B CA 1
ATOM 1678 C C . THR B 1 12 ? -5.883 41.964 -1.706 1.00 36.76 12 THR B C 1
ATOM 1679 O O . THR B 1 12 ? -4.736 42.364 -1.887 1.00 37.97 12 THR B O 1
ATOM 1683 N N . ASP B 1 13 ? -6.258 41.368 -0.574 1.00 35.22 13 ASP B N 1
ATOM 1684 C CA . ASP B 1 13 ? -5.270 41.166 0.488 1.00 34.85 13 ASP B CA 1
ATOM 1685 C C . ASP B 1 13 ? -4.759 39.718 0.583 1.00 34.71 13 ASP B C 1
ATOM 1686 O O . ASP B 1 13 ? -4.105 39.346 1.517 1.00 33.85 13 ASP B O 1
ATOM 1691 N N . GLY B 1 14 ? -5.112 38.881 -0.352 1.00 35.72 14 GLY B N 1
ATOM 1692 C CA . GLY B 1 14 ? -4.614 37.529 -0.256 1.00 38.80 14 GLY B CA 1
ATOM 1693 C C . GLY B 1 14 ? -5.565 36.569 0.444 1.00 40.26 14 GLY B C 1
ATOM 1694 O O . GLY B 1 14 ? -5.401 35.330 0.296 1.00 40.13 14 GLY B O 1
ATOM 1695 N N . SER B 1 15 ? -6.563 37.103 1.175 1.00 36.32 15 SER B N 1
ATOM 1696 C CA . SER B 1 15 ? -7.620 36.229 1.720 1.00 32.82 15 SER B CA 1
ATOM 1697 C C . SER B 1 15 ? -8.545 35.736 0.597 1.00 32.40 15 SER B C 1
ATOM 1698 O O . SER B 1 15 ? -8.540 36.256 -0.528 1.00 30.34 15 SER B O 1
ATOM 1701 N N . TYR B 1 16 ? -9.327 34.708 0.923 1.00 31.22 16 TYR B N 1
ATOM 1702 C CA . TYR B 1 16 ? -10.224 34.067 -0.016 1.00 30.65 16 TYR B CA 1
ATOM 1703 C C . TYR B 1 16 ? -11.656 34.099 0.465 1.00 29.22 16 TYR B C 1
ATOM 1704 O O . TYR B 1 16 ? -11.925 34.108 1.670 1.00 30.57 16 TYR B O 1
ATOM 1713 N N . VAL B 1 17 ? -12.589 34.073 -0.472 1.00 28.19 17 VAL B N 1
ATOM 1714 C CA . VAL B 1 17 ? -13.988 33.916 -0.136 1.00 26.42 17 VAL B CA 1
ATOM 1715 C C . VAL B 1 17 ? -14.489 32.768 -0.920 1.00 25.47 17 VAL B C 1
ATOM 1716 O O . VAL B 1 17 ? -14.336 32.746 -2.140 1.00 26.13 17 VAL B O 1
ATOM 1720 N N . GLN B 1 18 ? -15.134 31.833 -0.234 1.00 23.22 18 GLN B N 1
ATOM 1721 C CA . GLN B 1 18 ? -15.720 30.670 -0.861 1.00 22.83 18 GLN B CA 1
ATOM 1722 C C . GLN B 1 18 ? -17.135 30.998 -1.155 1.00 24.84 18 GLN B C 1
ATOM 1723 O O . GLN B 1 18 ? -17.736 31.730 -0.349 1.00 27.49 18 GLN B O 1
ATOM 1729 N N . THR B 1 19 ? -17.697 30.542 -2.271 1.00 21.66 19 THR B N 1
ATOM 1730 C CA . THR B 1 19 ? -19.085 30.897 -2.558 1.00 22.49 19 THR B CA 1
ATOM 1731 C C . THR B 1 19 ? -19.982 29.695 -2.754 1.00 25.18 19 THR B C 1
ATOM 1732 O O . THR B 1 19 ? -19.491 28.577 -2.913 1.00 28.22 19 THR B O 1
ATOM 1736 N N . LYS B 1 20 ? -21.286 29.914 -2.720 1.00 23.76 20 LYS B N 1
ATOM 1737 C CA . LYS B 1 20 ? -22.246 28.907 -3.082 1.00 24.17 20 LYS B CA 1
ATOM 1738 C C . LYS B 1 20 ? -23.451 29.604 -3.598 1.00 25.32 20 LYS B C 1
ATOM 1739 O O . LYS B 1 20 ? -23.856 30.581 -2.977 1.00 27.50 20 LYS B O 1
ATOM 1745 N N . THR B 1 21 ? -24.046 29.124 -4.706 1.00 26.46 21 THR B N 1
ATOM 1746 C CA . THR B 1 21 ? -25.247 29.709 -5.333 1.00 24.41 21 THR B CA 1
ATOM 1747 C C . THR B 1 21 ? -26.284 28.666 -5.411 1.00 27.39 21 THR B C 1
ATOM 1748 O O . THR B 1 21 ? -26.035 27.516 -5.900 1.00 28.95 21 THR B O 1
ATOM 1752 N N . ILE B 1 22 ? -27.473 29.011 -4.950 1.00 25.00 22 ILE B N 1
ATOM 1753 C CA . ILE B 1 22 ? -28.524 28.030 -4.942 1.00 24.85 22 ILE B CA 1
ATOM 1754 C C . ILE B 1 22 ? -29.738 28.584 -5.618 1.00 26.36 22 ILE B C 1
ATOM 1755 O O . ILE B 1 22 ? -30.179 29.708 -5.295 1.00 25.05 22 ILE B O 1
ATOM 1760 N N . ASP B 1 23 ? -30.300 27.800 -6.538 1.00 27.88 23 ASP B N 1
ATOM 1761 C CA . ASP B 1 23 ? -31.574 28.107 -7.157 1.00 32.29 23 ASP B CA 1
ATOM 1762 C C . ASP B 1 23 ? -32.640 27.472 -6.300 1.00 34.22 23 ASP B C 1
ATOM 1763 O O . ASP B 1 23 ? -32.877 26.261 -6.368 1.00 34.78 23 ASP B O 1
ATOM 1768 N N . VAL B 1 24 ? -33.289 28.275 -5.465 1.00 32.11 24 VAL B N 1
ATOM 1769 C CA . VAL B 1 24 ? -34.181 27.716 -4.491 1.00 30.36 24 VAL B CA 1
ATOM 1770 C C . VAL B 1 24 ? -35.494 27.434 -5.209 1.00 33.96 24 VAL B C 1
ATOM 1771 O O . VAL B 1 24 ? -36.124 28.322 -5.765 1.00 35.73 24 VAL B O 1
ATOM 1775 N N . GLY B 1 25 ? -35.935 26.198 -5.181 1.00 37.23 25 GLY B N 1
ATOM 1776 C CA . GLY B 1 25 ? -37.217 25.920 -5.786 1.00 37.78 25 GLY B CA 1
ATOM 1777 C C . GLY B 1 25 ? -38.244 25.859 -4.691 1.00 39.91 25 GLY B C 1
ATOM 1778 O O . GLY B 1 25 ? -38.167 26.564 -3.651 1.00 42.51 25 GLY B O 1
ATOM 1779 N N . SER B 1 26 ? -39.239 25.028 -4.927 1.00 39.66 26 SER B N 1
ATOM 1780 C CA . SER B 1 26 ? -40.276 24.764 -3.929 1.00 41.06 26 SER B CA 1
ATOM 1781 C C . SER B 1 26 ? -39.808 23.743 -2.849 1.00 39.60 26 SER B C 1
ATOM 1782 O O . SER B 1 26 ? -40.428 23.578 -1.831 1.00 39.67 26 SER B O 1
ATOM 1785 N N . SER B 1 27 ? -38.682 23.088 -3.067 1.00 39.32 27 SER B N 1
ATOM 1786 C CA . SER B 1 27 ? -38.374 21.908 -2.272 1.00 41.39 27 SER B CA 1
ATOM 1787 C C . SER B 1 27 ? -37.014 21.989 -1.585 1.00 39.20 27 SER B C 1
ATOM 1788 O O . SER B 1 27 ? -36.732 21.222 -0.673 1.00 44.13 27 SER B O 1
ATOM 1791 N N . THR B 1 28 ? -36.168 22.876 -2.070 1.00 33.83 28 THR B N 1
ATOM 1792 C CA . THR B 1 28 ? -34.799 22.994 -1.612 1.00 30.55 28 THR B CA 1
ATOM 1793 C C . THR B 1 28 ? -34.682 23.289 -0.109 1.00 27.06 28 THR B C 1
ATOM 1794 O O . THR B 1 28 ? -35.362 24.161 0.421 1.00 27.24 28 THR B O 1
ATOM 1798 N N . ASP B 1 29 ? -33.838 22.522 0.557 1.00 26.72 29 ASP B N 1
ATOM 1799 C CA . ASP B 1 29 ? -33.484 22.776 1.933 1.00 25.17 29 ASP B CA 1
ATOM 1800 C C . ASP B 1 29 ? -32.289 23.731 1.971 1.00 23.25 29 ASP B C 1
ATOM 1801 O O . ASP B 1 29 ? -31.193 23.341 1.634 1.00 24.30 29 ASP B O 1
ATOM 1806 N N . ILE B 1 30 ? -32.452 24.980 2.417 1.00 19.95 30 ILE B N 1
ATOM 1807 C CA . ILE B 1 30 ? -31.290 25.874 2.431 1.00 17.11 30 ILE B CA 1
ATOM 1808 C C . ILE B 1 30 ? -30.667 25.905 3.822 1.00 18.01 30 ILE B C 1
ATOM 1809 O O . ILE B 1 30 ? -29.635 26.531 4.049 1.00 19.25 30 ILE B O 1
ATOM 1814 N N . SER B 1 31 ? -31.314 25.212 4.756 1.00 18.18 31 SER B N 1
ATOM 1815 C CA . SER B 1 31 ? -30.871 25.294 6.139 1.00 21.75 31 SER B CA 1
ATOM 1816 C C . SER B 1 31 ? -29.432 24.858 6.420 1.00 20.44 31 SER B C 1
ATOM 1817 O O . SER B 1 31 ? -28.745 25.523 7.176 1.00 22.36 31 SER B O 1
ATOM 1820 N N . PRO B 1 32 ? -28.901 23.835 5.768 1.00 21.41 32 PRO B N 1
ATOM 1821 C CA . PRO B 1 32 ? -27.479 23.541 6.011 1.00 21.86 32 PRO B CA 1
ATOM 1822 C C . PRO B 1 32 ? -26.525 24.654 5.574 1.00 22.26 32 PRO B C 1
ATOM 1823 O O . PRO B 1 32 ? -25.424 24.741 6.154 1.00 19.27 32 PRO B O 1
ATOM 1827 N N . TYR B 1 33 ? -26.922 25.487 4.599 1.00 21.76 33 TYR B N 1
ATOM 1828 C CA . TYR B 1 33 ? -26.080 26.614 4.152 1.00 22.84 33 TYR B CA 1
ATOM 1829 C C . TYR B 1 33 ? -26.226 27.788 5.123 1.00 21.79 33 TYR B C 1
ATOM 1830 O O . TYR B 1 33 ? -25.261 28.445 5.457 1.00 23.59 33 TYR B O 1
ATOM 1839 N N . LEU B 1 34 ? -27.448 28.054 5.555 1.00 20.31 34 LEU B N 1
ATOM 1840 C CA . LEU B 1 34 ? -27.640 29.035 6.609 1.00 18.61 34 LEU B CA 1
ATOM 1841 C C . LEU B 1 34 ? -26.823 28.709 7.884 1.00 19.77 34 LEU B C 1
ATOM 1842 O O . LEU B 1 34 ? -26.276 29.598 8.479 1.00 20.93 34 LEU B O 1
ATOM 1847 N N . SER B 1 35 ? -26.770 27.436 8.290 1.00 20.56 35 SER B N 1
ATOM 1848 C CA . SER B 1 35 ? -26.086 27.023 9.508 1.00 20.79 35 SER B CA 1
ATOM 1849 C C . SER B 1 35 ? -24.641 27.227 9.320 1.00 21.01 35 SER B C 1
ATOM 1850 O O . SER B 1 35 ? -23.963 27.621 10.280 1.00 17.67 35 SER B O 1
ATOM 1853 N N . LEU B 1 36 ? -24.164 27.026 8.079 1.00 22.00 36 LEU B N 1
ATOM 1854 C CA . LEU B 1 36 ? -22.744 27.255 7.788 1.00 20.96 36 LEU B CA 1
ATOM 1855 C C . LEU B 1 36 ? -22.411 28.729 7.848 1.00 19.34 36 LEU B C 1
ATOM 1856 O O . LEU B 1 36 ? -21.384 29.117 8.407 1.00 19.95 36 LEU B O 1
ATOM 1861 N N . ILE B 1 37 ? -23.306 29.557 7.315 1.00 19.65 37 ILE B N 1
ATOM 1862 C CA . ILE B 1 37 ? -23.125 31.030 7.447 1.00 17.92 37 ILE B CA 1
ATOM 1863 C C . ILE B 1 37 ? -23.094 31.462 8.941 1.00 17.39 37 ILE B C 1
ATOM 1864 O O . ILE B 1 37 ? -22.213 32.180 9.389 1.00 17.33 37 ILE B O 1
ATOM 1869 N N . ARG B 1 38 ? -24.031 30.954 9.716 1.00 19.04 38 ARG B N 1
ATOM 1870 C CA . ARG B 1 38 ? -24.074 31.316 11.128 1.00 21.05 38 ARG B CA 1
ATOM 1871 C C . ARG B 1 38 ? -22.881 30.789 11.917 1.00 20.70 38 ARG B C 1
ATOM 1872 O O . ARG B 1 38 ? -22.287 31.475 12.787 1.00 19.95 38 ARG B O 1
ATOM 1880 N N . GLU B 1 39 ? -22.499 29.548 11.638 1.00 21.00 39 GLU B N 1
ATOM 1881 C CA . GLU B 1 39 ? -21.287 29.057 12.291 1.00 21.92 39 GLU B CA 1
ATOM 1882 C C . GLU B 1 39 ? -20.070 29.933 11.987 1.00 21.10 39 GLU B C 1
ATOM 1883 O O . GLU B 1 39 ? -19.276 30.246 12.874 1.00 21.85 39 GLU B O 1
ATOM 1889 N N . ASP B 1 40 ? -19.861 30.249 10.712 1.00 21.71 40 ASP B N 1
ATOM 1890 C CA . ASP B 1 40 ? -18.703 31.019 10.334 1.00 19.92 40 ASP B CA 1
ATOM 1891 C C . ASP B 1 40 ? -18.736 32.395 11.009 1.00 22.26 40 ASP B C 1
ATOM 1892 O O . ASP B 1 40 ? -17.724 32.890 11.507 1.00 20.69 40 ASP B O 1
ATOM 1897 N N . SER B 1 41 ? -19.923 33.005 11.034 1.00 21.22 41 SER B N 1
ATOM 1898 C CA . SER B 1 41 ? -20.057 34.320 11.669 1.00 18.91 41 SER B CA 1
ATOM 1899 C C . SER B 1 41 ? -19.660 34.265 13.137 1.00 20.40 41 SER B C 1
ATOM 1900 O O . SER B 1 41 ? -18.959 35.145 13.663 1.00 18.96 41 SER B O 1
ATOM 1903 N N . ILE B 1 42 ? -20.144 33.225 13.815 1.00 22.10 42 ILE B N 1
ATOM 1904 C CA . ILE B 1 42 ? -19.918 33.120 15.254 1.00 22.88 42 ILE B CA 1
ATOM 1905 C C . ILE B 1 42 ? -18.457 32.779 15.578 1.00 22.94 42 ILE B C 1
ATOM 1906 O O . ILE B 1 42 ? -17.860 33.330 16.494 1.00 22.74 42 ILE B O 1
ATOM 1911 N N . LEU B 1 43 ? -17.894 31.877 14.809 1.00 24.68 43 LEU B N 1
ATOM 1912 C CA . LEU B 1 43 ? -16.562 31.371 15.121 1.00 25.92 43 LEU B CA 1
ATOM 1913 C C . LEU B 1 43 ? -15.484 32.266 14.621 1.00 23.93 43 LEU B C 1
ATOM 1914 O O . LEU B 1 43 ? -14.481 32.418 15.273 1.00 22.83 43 LEU B O 1
ATOM 1919 N N . ASN B 1 44 ? -15.688 32.841 13.447 1.00 22.76 44 ASN B N 1
ATOM 1920 C CA . ASN B 1 44 ? -14.617 33.527 12.727 1.00 23.71 44 ASN B CA 1
ATOM 1921 C C . ASN B 1 44 ? -14.920 34.980 12.332 1.00 26.06 44 ASN B C 1
ATOM 1922 O O . ASN B 1 44 ? -14.023 35.681 11.861 1.00 26.90 44 ASN B O 1
ATOM 1927 N N . GLY B 1 45 ? -16.164 35.431 12.473 1.00 24.97 45 GLY B N 1
ATOM 1928 C CA . GLY B 1 45 ? -16.498 36.736 11.934 1.00 23.65 45 GLY B CA 1
ATOM 1929 C C . GLY B 1 45 ? -17.224 37.690 12.851 1.00 26.26 45 GLY B C 1
ATOM 1930 O O . GLY B 1 45 ? -18.058 38.461 12.371 1.00 26.58 45 GLY B O 1
ATOM 1931 N N . ASN B 1 46 ? -16.952 37.599 14.148 1.00 24.60 46 ASN B N 1
ATOM 1932 C CA . ASN B 1 46 ? -17.454 38.535 15.137 1.00 27.77 46 ASN B CA 1
ATOM 1933 C C . ASN B 1 46 ? -18.959 38.799 15.057 1.00 26.81 46 ASN B C 1
ATOM 1934 O O . ASN B 1 46 ? -19.419 39.928 15.257 1.00 29.13 46 ASN B O 1
ATOM 1939 N N . ARG B 1 47 ? -19.710 37.756 14.727 1.00 24.00 47 ARG B N 1
ATOM 1940 C CA . ARG B 1 47 ? -21.177 37.795 14.852 1.00 21.87 47 ARG B CA 1
ATOM 1941 C C . ARG B 1 47 ? -21.897 38.785 13.935 1.00 19.49 47 ARG B C 1
ATOM 1942 O O . ARG B 1 47 ? -22.941 39.317 14.274 1.00 19.93 47 ARG B O 1
ATOM 1950 N N . ALA B 1 48 ? -21.271 39.029 12.788 1.00 19.27 48 ALA B N 1
ATOM 1951 C CA . ALA B 1 48 ? -21.868 39.806 11.715 1.00 20.14 48 ALA B CA 1
ATOM 1952 C C . ALA B 1 48 ? -22.162 38.914 10.525 1.00 18.98 48 ALA B C 1
ATOM 1953 O O . ALA B 1 48 ? -21.318 38.101 10.140 1.00 17.62 48 ALA B O 1
ATOM 1955 N N . VAL B 1 49 ? -23.343 39.098 9.933 1.00 19.57 49 VAL B N 1
ATOM 1956 C CA . VAL B 1 49 ? -23.687 38.508 8.614 1.00 17.22 49 VAL B CA 1
ATOM 1957 C C . VAL B 1 49 ? -24.018 39.748 7.739 1.00 19.27 49 VAL B C 1
ATOM 1958 O O . VAL B 1 49 ? -24.953 40.527 8.050 1.00 18.03 49 VAL B O 1
ATOM 1962 N N . ILE B 1 50 ? -23.211 39.964 6.700 1.00 17.87 50 ILE B N 1
ATOM 1963 C CA . ILE B 1 50 ? -23.396 41.067 5.777 1.00 18.08 50 ILE B CA 1
ATOM 1964 C C . ILE B 1 50 ? -24.403 40.580 4.713 1.00 18.65 50 ILE B C 1
ATOM 1965 O O . ILE B 1 50 ? -24.393 39.413 4.351 1.00 18.12 50 ILE B O 1
ATOM 1970 N N . PHE B 1 51 ? -25.348 41.426 4.312 1.00 16.87 51 PHE B N 1
ATOM 1971 C CA . PHE B 1 51 ? -26.358 40.986 3.374 1.00 17.59 51 PHE B CA 1
ATOM 1972 C C . PHE B 1 51 ? -26.703 42.056 2.353 1.00 17.73 51 PHE B C 1
ATOM 1973 O O . PHE B 1 51 ? -26.403 43.250 2.524 1.00 19.69 51 PHE B O 1
ATOM 1981 N N . ASP B 1 52 ? -27.359 41.601 1.311 1.00 15.86 52 ASP B N 1
ATOM 1982 C CA . ASP B 1 52 ? -27.951 42.448 0.306 1.00 17.27 52 ASP B CA 1
ATOM 1983 C C . ASP B 1 52 ? -29.162 41.698 -0.251 1.00 18.34 52 ASP B C 1
ATOM 1984 O O . ASP B 1 52 ? -29.253 40.472 -0.136 1.00 16.26 52 ASP B O 1
ATOM 1989 N N . VAL B 1 53 ? -30.103 42.424 -0.859 1.00 18.80 53 VAL B N 1
ATOM 1990 C CA . VAL B 1 53 ? -31.293 41.789 -1.381 1.00 17.16 53 VAL B CA 1
ATOM 1991 C C . VAL B 1 53 ? -31.560 42.419 -2.755 1.00 21.08 53 VAL B C 1
ATOM 1992 O O . VAL B 1 53 ? -31.178 43.571 -3.027 1.00 20.84 53 VAL B O 1
ATOM 1996 N N . TYR B 1 54 ? -32.194 41.632 -3.604 1.00 19.91 54 TYR B N 1
ATOM 1997 C CA . TYR B 1 54 ? -32.405 41.973 -4.993 1.00 21.99 54 TYR B CA 1
ATOM 1998 C C . TYR B 1 54 ? -33.875 41.721 -5.270 1.00 21.56 54 TYR B C 1
ATOM 1999 O O . TYR B 1 54 ? -34.456 40.721 -4.798 1.00 20.48 54 TYR B O 1
ATOM 2008 N N . TRP B 1 55 ? -34.489 42.663 -5.998 1.00 17.95 55 TRP B N 1
ATOM 2009 C CA . TRP B 1 55 ? -35.925 42.591 -6.187 1.00 20.23 55 TRP B CA 1
ATOM 2010 C C . TRP B 1 55 ? -36.276 42.349 -7.630 1.00 22.68 55 TRP B C 1
ATOM 2011 O O . TRP B 1 55 ? -35.595 42.869 -8.551 1.00 23.28 55 TRP B O 1
ATOM 2022 N N . ASP B 1 56 ? -37.356 41.619 -7.815 1.00 20.95 56 ASP B N 1
ATOM 2023 C CA . ASP B 1 56 ? -38.044 41.591 -9.097 1.00 23.18 56 ASP B CA 1
ATOM 2024 C C . ASP B 1 56 ? -39.117 42.670 -8.978 1.00 24.88 56 ASP B C 1
ATOM 2025 O O . ASP B 1 56 ? -40.040 42.589 -8.134 1.00 23.77 56 ASP B O 1
ATOM 2030 N N . VAL B 1 57 ? -39.055 43.644 -9.856 1.00 26.76 57 VAL B N 1
ATOM 2031 C CA . VAL B 1 57 ? -39.924 44.816 -9.727 1.00 32.40 57 VAL B CA 1
ATOM 2032 C C . VAL B 1 57 ? -41.297 44.457 -10.250 1.00 34.61 57 VAL B C 1
ATOM 2033 O O . VAL B 1 57 ? -41.424 43.566 -11.074 1.00 35.45 57 VAL B O 1
ATOM 2037 N N . GLY B 1 58 ? -42.313 45.161 -9.797 1.00 41.02 58 GLY B N 1
ATOM 2038 C CA . GLY B 1 58 ? -43.697 44.705 -9.979 1.00 52.74 58 GLY B CA 1
ATOM 2039 C C . GLY B 1 58 ? -44.660 45.747 -10.521 1.00 59.64 58 GLY B C 1
ATOM 2040 O O . GLY B 1 58 ? -44.552 46.945 -10.177 1.00 61.97 58 GLY B O 1
ATOM 2041 N N . PHE B 1 59 ? -45.571 45.300 -11.398 1.00 65.55 59 PHE B N 1
ATOM 2042 C CA . PHE B 1 59 ? -46.442 46.212 -12.164 1.00 69.39 59 PHE B CA 1
ATOM 2043 C C . PHE B 1 59 ? -47.929 46.023 -11.832 1.00 71.94 59 PHE B C 1
ATOM 2044 O O . PHE B 1 59 ? -48.754 45.643 -12.684 1.00 73.72 59 PHE B O 1
ATOM 2052 N N . THR B 1 66 ? -51.557 48.690 -3.266 1.00 46.50 66 THR B N 1
ATOM 2053 C CA . THR B 1 66 ? -50.517 49.723 -3.288 1.00 46.48 66 THR B CA 1
ATOM 2054 C C . THR B 1 66 ? -49.409 49.442 -4.328 1.00 41.65 66 THR B C 1
ATOM 2055 O O . THR B 1 66 ? -49.093 48.289 -4.618 1.00 40.55 66 THR B O 1
ATOM 2059 N N . LYS B 1 67 ? -48.845 50.503 -4.908 1.00 38.87 67 LYS B N 1
ATOM 2060 C CA . LYS B 1 67 ? -47.977 50.327 -6.077 1.00 36.34 67 LYS B CA 1
ATOM 2061 C C . LYS B 1 67 ? -46.649 49.574 -5.903 1.00 32.93 67 LYS B C 1
ATOM 2062 O O . LYS B 1 67 ? -46.185 48.988 -6.861 1.00 36.74 67 LYS B O 1
ATOM 2068 N N . THR B 1 68 ? -46.058 49.559 -4.702 1.00 30.37 68 THR B N 1
ATOM 2069 C CA . THR B 1 68 ? -44.841 48.766 -4.446 1.00 26.22 68 THR B CA 1
ATOM 2070 C C . THR B 1 68 ? -45.175 47.334 -4.028 1.00 24.44 68 THR B C 1
ATOM 2071 O O . THR B 1 68 ? -44.282 46.543 -3.829 1.00 21.19 68 THR B O 1
ATOM 2075 N N . SER B 1 69 ? -46.456 46.996 -3.900 1.00 23.98 69 SER B N 1
ATOM 2076 C CA . SER B 1 69 ? -46.825 45.646 -3.396 1.00 28.28 69 SER B CA 1
ATOM 2077 C C . SER B 1 69 ? -46.486 44.517 -4.388 1.00 30.34 69 SER B C 1
ATOM 2078 O O . SER B 1 69 ? -46.478 43.342 -4.026 1.00 32.15 69 SER B O 1
ATOM 2081 N N . GLY B 1 70 ? -46.213 44.884 -5.631 1.00 27.15 70 GLY B N 1
ATOM 2082 C CA . GLY B 1 70 ? -45.863 43.923 -6.622 1.00 28.12 70 GLY B CA 1
ATOM 2083 C C . GLY B 1 70 ? -44.382 43.621 -6.628 1.00 27.89 70 GLY B C 1
ATOM 2084 O O . GLY B 1 70 ? -44.018 42.670 -7.266 1.00 31.09 70 GLY B O 1
ATOM 2085 N N . TRP B 1 71 ? -43.535 44.371 -5.912 1.00 22.74 71 TRP B N 1
ATOM 2086 C CA . TRP B 1 71 ? -42.102 44.016 -5.863 1.00 19.90 71 TRP B CA 1
ATOM 2087 C C . TRP B 1 71 ? -41.960 42.656 -5.198 1.00 20.18 71 TRP B C 1
ATOM 2088 O O . TRP B 1 71 ? -42.620 42.395 -4.159 1.00 21.85 71 TRP B O 1
ATOM 2099 N N . SER B 1 72 ? -41.077 41.815 -5.713 1.00 19.96 72 SER B N 1
ATOM 2100 C CA . SER B 1 72 ? -40.940 40.492 -5.099 1.00 23.65 72 SER B CA 1
ATOM 2101 C C . SER B 1 72 ? -39.491 40.142 -4.922 1.00 21.17 72 SER B C 1
ATOM 2102 O O . SER B 1 72 ? -38.677 40.400 -5.830 1.00 17.32 72 SER B O 1
ATOM 2105 N N . LEU B 1 73 ? -39.144 39.635 -3.723 1.00 20.31 73 LEU B N 1
ATOM 2106 C CA . LEU B 1 73 ? -37.754 39.326 -3.409 1.00 19.72 73 LEU B CA 1
ATOM 2107 C C . LEU B 1 73 ? -37.197 38.183 -4.284 1.00 21.50 73 LEU B C 1
ATOM 2108 O O . LEU B 1 73 ? -37.724 37.073 -4.268 1.00 24.38 73 LEU B O 1
ATOM 2113 N N . SER B 1 74 ? -36.114 38.429 -5.016 1.00 20.94 74 SER B N 1
ATOM 2114 C CA . SER B 1 74 ? -35.656 37.445 -5.987 1.00 20.83 74 SER B CA 1
ATOM 2115 C C . SER B 1 74 ? -34.261 36.886 -5.731 1.00 21.62 74 SER B C 1
ATOM 2116 O O . SER B 1 74 ? -33.900 35.795 -6.266 1.00 21.17 74 SER B O 1
ATOM 2119 N N . SER B 1 75 ? -33.435 37.626 -4.973 1.00 20.46 75 SER B N 1
ATOM 2120 C CA . SER B 1 75 ? -32.151 37.045 -4.512 1.00 21.80 75 SER B CA 1
ATOM 2121 C C . SER B 1 75 ? -31.799 37.623 -3.185 1.00 20.44 75 SER B C 1
ATOM 2122 O O . SER B 1 75 ? -32.229 38.746 -2.853 1.00 19.60 75 SER B O 1
ATOM 2125 N N . VAL B 1 76 ? -31.029 36.859 -2.422 1.00 20.04 76 VAL B N 1
ATOM 2126 C CA . VAL B 1 76 ? -30.525 37.319 -1.151 1.00 18.96 76 VAL B CA 1
ATOM 2127 C C . VAL B 1 76 ? -29.067 36.939 -1.119 1.00 20.19 76 VAL B C 1
ATOM 2128 O O . VAL B 1 76 ? -28.699 35.805 -1.465 1.00 20.56 76 VAL B O 1
ATOM 2132 N N . LYS B 1 77 ? -28.209 37.852 -0.691 1.00 18.47 77 LYS B N 1
ATOM 2133 C CA . LYS B 1 77 ? -26.799 37.510 -0.558 1.00 18.35 77 LYS B CA 1
ATOM 2134 C C . LYS B 1 77 ? -26.455 37.581 0.920 1.00 20.14 77 LYS B C 1
ATOM 2135 O O . LYS B 1 77 ? -26.874 38.562 1.583 1.00 17.92 77 LYS B O 1
ATOM 2141 N N . LEU B 1 78 ? -25.713 36.578 1.431 1.00 15.14 78 LEU B N 1
ATOM 2142 C CA . LEU B 1 78 ? -25.259 36.559 2.816 1.00 16.22 78 LEU B CA 1
ATOM 2143 C C . LEU B 1 78 ? -23.765 36.322 2.857 1.00 18.31 78 LEU B C 1
ATOM 2144 O O . LEU B 1 78 ? -23.299 35.287 2.337 1.00 18.56 78 LEU B O 1
ATOM 2149 N N . SER B 1 79 ? -22.998 37.266 3.426 1.00 15.28 79 SER B N 1
ATOM 2150 C CA . SER B 1 79 ? -21.564 37.114 3.520 1.00 18.70 79 SER B CA 1
ATOM 2151 C C . SER B 1 79 ? -21.023 37.163 4.898 1.00 20.50 79 SER B C 1
ATOM 2152 O O . SER B 1 79 ? -21.492 37.956 5.755 1.00 19.65 79 SER B O 1
ATOM 2155 N N . THR B 1 80 ? -19.975 36.362 5.097 1.00 19.63 80 THR B N 1
ATOM 2156 C CA . THR B 1 80 ? -19.218 36.357 6.324 1.00 22.63 80 THR B CA 1
ATOM 2157 C C . THR B 1 80 ? -17.737 36.403 6.016 1.00 25.49 80 THR B C 1
ATOM 2158 O O . THR B 1 80 ? -17.336 36.479 4.862 1.00 23.00 80 THR B O 1
ATOM 2162 N N . ARG B 1 81 ? -16.932 36.427 7.072 1.00 27.05 81 ARG B N 1
ATOM 2163 C CA . ARG B 1 81 ? -15.474 36.273 7.007 1.00 27.85 81 ARG B CA 1
ATOM 2164 C C . ARG B 1 81 ? -15.004 35.514 5.807 1.00 26.10 81 ARG B C 1
ATOM 2165 O O . ARG B 1 81 ? -14.317 36.040 4.944 1.00 30.10 81 ARG B O 1
ATOM 2173 N N . ASN B 1 82 ? -15.389 34.262 5.755 1.00 25.30 82 ASN B N 1
ATOM 2174 C CA . ASN B 1 82 ? -14.929 33.328 4.739 1.00 25.09 82 ASN B CA 1
ATOM 2175 C C . ASN B 1 82 ? -15.900 32.974 3.613 1.00 24.59 82 ASN B C 1
ATOM 2176 O O . ASN B 1 82 ? -15.516 32.285 2.650 1.00 24.47 82 ASN B O 1
ATOM 2181 N N . LEU B 1 83 ? -17.167 33.354 3.731 1.00 20.81 83 LEU B N 1
ATOM 2182 C CA . LEU B 1 83 ? -18.187 32.793 2.817 1.00 20.71 83 LEU B CA 1
ATOM 2183 C C . LEU B 1 83 ? -19.103 33.838 2.176 1.00 21.84 83 LEU B C 1
ATOM 2184 O O . LEU B 1 83 ? -19.343 34.900 2.774 1.00 21.54 83 LEU B O 1
ATOM 2189 N N . CYS B 1 84 ? -19.679 33.477 1.034 1.00 19.10 84 CYS B N 1
ATOM 2190 C CA . CYS B 1 84 ? -20.713 34.259 0.363 1.00 21.61 84 CYS B CA 1
ATOM 2191 C C . CYS B 1 84 ? -21.740 33.296 -0.130 1.00 21.07 84 CYS B C 1
ATOM 2192 O O . CYS B 1 84 ? -21.444 32.475 -0.993 1.00 21.71 84 CYS B O 1
ATOM 2195 N N . LEU B 1 85 ? -22.959 33.344 0.423 1.00 18.99 85 LEU B N 1
ATOM 2196 C CA . LEU B 1 85 ? -24.012 32.508 -0.071 1.00 16.49 85 LEU B CA 1
ATOM 2197 C C . LEU B 1 85 ? -24.957 33.365 -0.874 1.00 20.28 85 LEU B C 1
ATOM 2198 O O . LEU B 1 85 ? -25.362 34.431 -0.425 1.00 19.52 85 LEU B O 1
ATOM 2203 N N . PHE B 1 86 ? -25.344 32.896 -2.052 1.00 17.52 86 PHE B N 1
ATOM 2204 C CA . PHE B 1 86 ? -26.203 33.694 -2.874 1.00 18.86 86 PHE B CA 1
ATOM 2205 C C . PHE B 1 86 ? -27.407 32.862 -3.200 1.00 20.60 86 PHE B C 1
ATOM 2206 O O . PHE B 1 86 ? -27.271 31.790 -3.808 1.00 25.90 86 PHE B O 1
ATOM 2214 N N . LEU B 1 87 ? -28.579 33.295 -2.769 1.00 18.11 87 LEU B N 1
ATOM 2215 C CA . LEU B 1 87 ? -29.819 32.541 -2.934 1.00 21.66 87 LEU B CA 1
ATOM 2216 C C . LEU B 1 87 ? -30.735 33.183 -3.992 1.00 24.02 87 LEU B C 1
ATOM 2217 O O . LEU B 1 87 ? -31.147 34.330 -3.827 1.00 23.21 87 LEU B O 1
ATOM 2222 N N . ARG B 1 88 ? -31.120 32.420 -5.020 1.00 25.21 88 ARG B N 1
ATOM 2223 C CA . ARG B 1 88 ? -32.057 32.916 -6.032 1.00 24.91 88 ARG B CA 1
ATOM 2224 C C . ARG B 1 88 ? -33.396 32.331 -5.705 1.00 23.20 88 ARG B C 1
ATOM 2225 O O . ARG B 1 88 ? -33.546 31.112 -5.587 1.00 23.54 88 ARG B O 1
ATOM 2233 N N . LEU B 1 89 ? -34.390 33.186 -5.511 1.00 23.55 89 LEU B N 1
ATOM 2234 C CA . LEU B 1 89 ? -35.641 32.718 -4.964 1.00 21.72 89 LEU B CA 1
ATOM 2235 C C . LEU B 1 89 ? -36.674 32.672 -6.047 1.00 25.25 89 LEU B C 1
ATOM 2236 O O . LEU B 1 89 ? -36.575 33.442 -7.036 1.00 24.33 89 LEU B O 1
ATOM 2241 N N . PRO B 1 90 ? -37.686 31.813 -5.870 1.00 26.41 90 PRO B N 1
ATOM 2242 C CA . PRO B 1 90 ? -38.768 31.724 -6.862 1.00 27.80 90 PRO B CA 1
ATOM 2243 C C . PRO B 1 90 ? -39.840 32.757 -6.567 1.00 29.50 90 PRO B C 1
ATOM 2244 O O . PRO B 1 90 ? -39.816 33.402 -5.522 1.00 27.28 90 PRO B O 1
ATOM 2248 N N . LYS B 1 91 ? -40.808 32.906 -7.468 1.00 31.20 91 LYS B N 1
ATOM 2249 C CA . LYS B 1 91 ? -42.005 33.697 -7.143 1.00 32.18 91 LYS B CA 1
ATOM 2250 C C . LYS B 1 91 ? -43.214 32.890 -7.551 1.00 33.07 91 LYS B C 1
ATOM 2251 O O . LYS B 1 91 ? -43.303 32.504 -8.722 1.00 31.78 91 LYS B O 1
ATOM 2257 N N . PRO B 1 92 ? -44.134 32.590 -6.629 1.00 33.75 92 PRO B N 1
ATOM 2258 C CA . PRO B 1 92 ? -44.055 32.994 -5.220 1.00 29.96 92 PRO B CA 1
ATOM 2259 C C . PRO B 1 92 ? -43.149 32.058 -4.365 1.00 32.69 92 PRO B C 1
ATOM 2260 O O . PRO B 1 92 ? -42.628 31.043 -4.885 1.00 30.70 92 PRO B O 1
ATOM 2264 N N . PHE B 1 93 ? -42.928 32.436 -3.091 1.00 29.94 93 PHE B N 1
ATOM 2265 C CA . PHE B 1 93 ? -42.237 31.569 -2.133 1.00 28.25 93 PHE B CA 1
ATOM 2266 C C . PHE B 1 93 ? -43.045 30.355 -1.862 1.00 28.39 93 PHE B C 1
ATOM 2267 O O . PHE B 1 93 ? -44.267 30.439 -1.769 1.00 30.99 93 PHE B O 1
ATOM 2275 N N . HIS B 1 94 ? -42.373 29.247 -1.579 1.00 28.58 94 HIS B N 1
ATOM 2276 C CA . HIS B 1 94 ? -43.034 28.186 -0.818 1.00 29.29 94 HIS B CA 1
ATOM 2277 C C . HIS B 1 94 ? -42.436 28.048 0.577 1.00 29.22 94 HIS B C 1
ATOM 2278 O O . HIS B 1 94 ? -41.506 28.809 0.961 1.00 26.02 94 HIS B O 1
ATOM 2285 N N . ASP B 1 95 ? -42.918 27.023 1.292 1.00 26.29 95 ASP B N 1
ATOM 2286 C CA . ASP B 1 95 ? -42.732 26.908 2.701 1.00 27.13 95 ASP B CA 1
ATOM 2287 C C . ASP B 1 95 ? -41.301 26.675 3.131 1.00 25.41 95 ASP B C 1
ATOM 2288 O O . ASP B 1 95 ? -40.972 26.875 4.304 1.00 25.21 95 ASP B O 1
ATOM 2293 N N . ASN B 1 96 ? -40.470 26.298 2.178 1.00 23.45 96 ASN B N 1
ATOM 2294 C CA . ASN B 1 96 ? -39.101 25.959 2.479 1.00 23.95 96 ASN B CA 1
ATOM 2295 C C . ASN B 1 96 ? -38.366 27.226 2.830 1.00 21.36 96 ASN B C 1
ATOM 2296 O O . ASN B 1 96 ? -37.289 27.199 3.454 1.00 22.06 96 ASN B O 1
ATOM 2301 N N . LEU B 1 97 ? -38.978 28.351 2.478 1.00 20.03 97 LEU B N 1
ATOM 2302 C CA . LEU B 1 97 ? -38.387 29.644 2.828 1.00 20.47 97 LEU B CA 1
ATOM 2303 C C . LEU B 1 97 ? -38.668 30.082 4.270 1.00 19.40 97 LEU B C 1
ATOM 2304 O O . LEU B 1 97 ? -38.045 31.056 4.704 1.00 18.83 97 LEU B O 1
ATOM 2309 N N . LYS B 1 98 ? -39.523 29.357 5.022 1.00 16.58 98 LYS B N 1
ATOM 2310 C CA . LYS B 1 98 ? -39.665 29.663 6.471 1.00 21.67 98 LYS B CA 1
ATOM 2311 C C . LYS B 1 98 ? -38.316 29.606 7.212 1.00 21.21 98 LYS B C 1
ATOM 2312 O O . LYS B 1 98 ? -38.104 30.389 8.133 1.00 22.78 98 LYS B O 1
ATOM 2318 N N . ASP B 1 99 ? -37.387 28.744 6.765 1.00 18.74 99 ASP B N 1
ATOM 2319 C CA . ASP B 1 99 ? -36.060 28.683 7.376 1.00 18.55 99 ASP B CA 1
ATOM 2320 C C . ASP B 1 99 ? -35.344 30.027 7.158 1.00 17.48 99 ASP B C 1
ATOM 2321 O O . ASP B 1 99 ? -34.536 30.433 7.989 1.00 16.14 99 ASP B O 1
ATOM 2326 N N . LEU B 1 100 ? -35.599 30.710 6.050 1.00 13.99 100 LEU B N 1
ATOM 2327 C CA . LEU B 1 100 ? -34.855 32.005 5.858 1.00 16.40 100 LEU B CA 1
ATOM 2328 C C . LEU B 1 100 ? -35.490 33.090 6.771 1.00 17.21 100 LEU B C 1
ATOM 2329 O O . LEU B 1 100 ? -34.792 34.005 7.285 1.00 15.39 100 LEU B O 1
ATOM 2334 N N . TYR B 1 101 ? -36.809 33.019 6.956 1.00 15.99 101 TYR B N 1
ATOM 2335 C CA . TYR B 1 101 ? -37.464 33.989 7.844 1.00 17.40 101 TYR B CA 1
ATOM 2336 C C . TYR B 1 101 ? -36.925 33.798 9.274 1.00 16.92 101 TYR B C 1
ATOM 2337 O O . TYR B 1 101 ? -36.642 34.777 9.960 1.00 19.17 101 TYR B O 1
ATOM 2346 N N . ARG B 1 102 ? -36.863 32.557 9.742 1.00 17.87 102 ARG B N 1
ATOM 2347 C CA . ARG B 1 102 ? -36.237 32.245 11.026 1.00 18.59 102 ARG B CA 1
ATOM 2348 C C . ARG B 1 102 ? -34.825 32.731 11.147 1.00 18.28 102 ARG B C 1
ATOM 2349 O O . ARG B 1 102 ? -34.493 33.372 12.126 1.00 17.62 102 ARG B O 1
ATOM 2357 N N . PHE B 1 103 ? -34.013 32.476 10.130 1.00 16.05 103 PHE B N 1
ATOM 2358 C CA . PHE B 1 103 ? -32.632 32.894 10.159 1.00 16.53 103 PHE B CA 1
ATOM 2359 C C . PHE B 1 103 ? -32.545 34.416 10.286 1.00 17.97 103 PHE B C 1
ATOM 2360 O O . PHE B 1 103 ? -31.782 34.954 11.098 1.00 17.12 103 PHE B O 1
ATOM 2368 N N . PHE B 1 104 ? -33.335 35.144 9.499 1.00 17.46 104 PHE B N 1
ATOM 2369 C CA . PHE B 1 104 ? -33.218 36.591 9.536 1.00 15.99 104 PHE B CA 1
ATOM 2370 C C . PHE B 1 104 ? -33.760 37.188 10.843 1.00 16.69 104 PHE B C 1
ATOM 2371 O O . PHE B 1 104 ? -33.570 38.350 11.056 1.00 17.51 104 PHE B O 1
ATOM 2379 N N . ALA B 1 105 ? -34.490 36.428 11.673 1.00 16.45 105 ALA B N 1
ATOM 2380 C CA . ALA B 1 105 ? -35.010 36.981 12.948 1.00 16.81 105 ALA B CA 1
ATOM 2381 C C . ALA B 1 105 ? -34.024 36.764 14.110 1.00 17.32 105 ALA B C 1
ATOM 2382 O O . ALA B 1 105 ? -34.333 37.119 15.284 1.00 17.37 105 ALA B O 1
ATOM 2384 N N . SER B 1 106 ? -32.884 36.150 13.810 1.00 13.56 106 SER B N 1
ATOM 2385 C CA . SER B 1 106 ? -31.916 35.762 14.873 1.00 15.77 106 SER B CA 1
ATOM 2386 C C . SER B 1 106 ? -31.278 36.968 15.515 1.00 15.08 106 SER B C 1
ATOM 2387 O O . SER B 1 106 ? -30.877 37.918 14.854 1.00 15.18 106 SER B O 1
ATOM 2390 N N . LYS B 1 107 ? -31.113 36.858 16.822 1.00 16.86 107 LYS B N 1
ATOM 2391 C CA . LYS B 1 107 ? -30.378 37.866 17.587 1.00 17.67 107 LYS B CA 1
ATOM 2392 C C . LYS B 1 107 ? -28.977 37.309 17.889 1.00 18.74 107 LYS B C 1
ATOM 2393 O O . LYS B 1 107 ? -28.236 37.899 18.680 1.00 19.65 107 LYS B O 1
ATOM 2399 N N . PHE B 1 108 ? -28.578 36.224 17.237 1.00 15.23 108 PHE B N 1
ATOM 2400 C CA . PHE B 1 108 ? -27.183 35.739 17.458 1.00 15.55 108 PHE B CA 1
ATOM 2401 C C . PHE B 1 108 ? -26.208 36.605 16.708 1.00 17.65 108 PHE B C 1
ATOM 2402 O O . PHE B 1 108 ? -25.034 36.691 17.076 1.00 18.69 108 PHE B O 1
ATOM 2410 N N . VAL B 1 109 ? -26.646 37.157 15.575 1.00 17.14 109 VAL B N 1
ATOM 2411 C CA . VAL B 1 109 ? -25.732 37.962 14.752 1.00 18.29 109 VAL B CA 1
ATOM 2412 C C . VAL B 1 109 ? -26.369 39.272 14.400 1.00 16.60 109 VAL B C 1
ATOM 2413 O O . VAL B 1 109 ? -27.596 39.442 14.587 1.00 18.12 109 VAL B O 1
ATOM 2417 N N . THR B 1 110 ? -25.571 40.181 13.831 1.00 15.88 110 THR B N 1
ATOM 2418 C CA . THR B 1 110 ? -26.101 41.435 13.317 1.00 15.64 110 THR B CA 1
ATOM 2419 C C . THR B 1 110 ? -26.111 41.376 11.816 1.00 15.65 110 THR B C 1
ATOM 2420 O O . THR B 1 110 ? -25.116 41.014 11.215 1.00 17.89 110 THR B O 1
ATOM 2424 N N . PHE B 1 111 ? -27.253 41.683 11.222 1.00 14.50 111 PHE B N 1
ATOM 2425 C CA . PHE B 1 111 ? -27.391 41.737 9.774 1.00 14.71 111 PHE B CA 1
ATOM 2426 C C . PHE B 1 111 ? -26.980 43.126 9.296 1.00 15.82 111 PHE B C 1
ATOM 2427 O O . PHE B 1 111 ? -27.643 44.123 9.516 1.00 15.87 111 PHE B O 1
ATOM 2435 N N . VAL B 1 112 ? -25.822 43.179 8.693 1.00 16.70 112 VAL B N 1
ATOM 2436 C CA . VAL B 1 112 ? -25.259 44.443 8.267 1.00 15.86 112 VAL B CA 1
ATOM 2437 C C . VAL B 1 112 ? -25.534 44.701 6.806 1.00 16.76 112 VAL B C 1
ATOM 2438 O O . VAL B 1 112 ? -25.172 43.865 5.964 1.00 16.80 112 VAL B O 1
ATOM 2442 N N . GLY B 1 113 ? -26.117 45.856 6.477 1.00 16.06 113 GLY B N 1
ATOM 2443 C CA . GLY B 1 113 ? -26.551 46.069 5.096 1.00 15.75 113 GLY B CA 1
ATOM 2444 C C . GLY B 1 113 ? -26.152 47.466 4.625 1.00 16.33 113 GLY B C 1
ATOM 2445 O O . GLY B 1 113 ? -25.768 48.296 5.463 1.00 17.38 113 GLY B O 1
ATOM 2446 N N . VAL B 1 114 ? -26.177 47.730 3.315 1.00 15.50 114 VAL B N 1
ATOM 2447 C CA . VAL B 1 114 ? -25.840 49.092 2.846 1.00 17.57 114 VAL B CA 1
ATOM 2448 C C . VAL B 1 114 ? -27.082 49.634 2.155 1.00 18.51 114 VAL B C 1
ATOM 2449 O O . VAL B 1 114 ? -27.686 48.911 1.340 1.00 19.04 114 VAL B O 1
ATOM 2453 N N . GLN B 1 115 ? -27.499 50.858 2.504 1.00 17.00 115 GLN B N 1
ATOM 2454 C CA . GLN B 1 115 ? -28.773 51.428 1.974 1.00 15.22 115 GLN B CA 1
ATOM 2455 C C . GLN B 1 115 ? -29.975 50.442 1.977 1.00 16.24 115 GLN B C 1
ATOM 2456 O O . GLN B 1 115 ? -30.526 50.134 0.913 1.00 17.67 115 GLN B O 1
ATOM 2462 N N . ILE B 1 116 ? -30.388 49.973 3.152 1.00 15.47 116 ILE B N 1
ATOM 2463 C CA . ILE B 1 116 ? -31.446 48.958 3.278 1.00 14.56 116 ILE B CA 1
ATOM 2464 C C . ILE B 1 116 ? -32.704 49.519 3.891 1.00 17.25 116 ILE B C 1
ATOM 2465 O O . ILE B 1 116 ? -33.581 48.764 4.278 1.00 18.15 116 ILE B O 1
ATOM 2470 N N . GLU B 1 117 ? -32.830 50.840 3.984 1.00 15.83 117 GLU B N 1
ATOM 2471 C CA . GLU B 1 117 ? -34.022 51.352 4.638 1.00 17.29 117 GLU B CA 1
ATOM 2472 C C . GLU B 1 117 ? -35.311 50.957 3.814 1.00 18.22 117 GLU B C 1
ATOM 2473 O O . GLU B 1 117 ? -36.280 50.431 4.362 1.00 17.20 117 GLU B O 1
ATOM 2479 N N . GLU B 1 118 ? -35.352 51.251 2.512 1.00 16.43 118 GLU B N 1
ATOM 2480 C CA . GLU B 1 118 ? -36.529 50.794 1.734 1.00 15.53 118 GLU B CA 1
ATOM 2481 C C . GLU B 1 118 ? -36.662 49.264 1.707 1.00 14.84 118 GLU B C 1
ATOM 2482 O O . GLU B 1 118 ? -37.781 48.711 1.802 1.00 14.05 118 GLU B O 1
ATOM 2488 N N . ASP B 1 119 ? -35.543 48.569 1.531 1.00 14.26 119 ASP B N 1
ATOM 2489 C CA . ASP B 1 119 ? -35.560 47.104 1.539 1.00 15.70 119 ASP B CA 1
ATOM 2490 C C . ASP B 1 119 ? -36.288 46.554 2.768 1.00 18.18 119 ASP B C 1
ATOM 2491 O O . ASP B 1 119 ? -37.063 45.593 2.663 1.00 19.43 119 ASP B O 1
ATOM 2496 N N . LEU B 1 120 ? -35.996 47.106 3.948 1.00 17.72 120 LEU B N 1
ATOM 2497 C CA . LEU B 1 120 ? -36.597 46.556 5.158 1.00 16.60 120 LEU B CA 1
ATOM 2498 C C . LEU B 1 120 ? -38.063 46.744 5.108 1.00 14.10 120 LEU B C 1
ATOM 2499 O O . LEU B 1 120 ? -38.789 45.819 5.493 1.00 16.85 120 LEU B O 1
ATOM 2504 N N . ASP B 1 121 ? -38.512 47.919 4.667 1.00 17.41 121 ASP B N 1
ATOM 2505 C CA . ASP B 1 121 ? -39.968 48.164 4.494 1.00 20.75 121 ASP B CA 1
ATOM 2506 C C . ASP B 1 121 ? -40.613 47.268 3.439 1.00 20.08 121 ASP B C 1
ATOM 2507 O O . ASP B 1 121 ? -41.678 46.762 3.660 1.00 19.33 121 ASP B O 1
ATOM 2512 N N . LEU B 1 122 ? -39.952 47.049 2.295 1.00 19.96 122 LEU B N 1
ATOM 2513 C CA . LEU B 1 122 ? -40.523 46.114 1.274 1.00 17.43 122 LEU B CA 1
ATOM 2514 C C . LEU B 1 122 ? -40.549 44.688 1.795 1.00 17.60 122 LEU B C 1
ATOM 2515 O O . LEU B 1 122 ? -41.562 44.009 1.629 1.00 18.45 122 LEU B O 1
ATOM 2520 N N . LEU B 1 123 ? -39.443 44.205 2.405 1.00 16.21 123 LEU B N 1
ATOM 2521 C CA . LEU B 1 123 ? -39.490 42.851 3.021 1.00 17.78 123 LEU B CA 1
ATOM 2522 C C . LEU B 1 123 ? -40.693 42.652 3.968 1.00 19.03 123 LEU B C 1
ATOM 2523 O O . LEU B 1 123 ? -41.384 41.603 3.953 1.00 19.98 123 LEU B O 1
ATOM 2528 N N . ARG B 1 124 ? -40.892 43.630 4.857 1.00 18.64 124 ARG B N 1
ATOM 2529 C CA . ARG B 1 124 ? -41.952 43.547 5.865 1.00 19.34 124 ARG B CA 1
ATOM 2530 C C . ARG B 1 124 ? -43.302 43.566 5.157 1.00 17.88 124 ARG B C 1
ATOM 2531 O O . ARG B 1 124 ? -44.127 42.711 5.392 1.00 17.46 124 ARG B O 1
ATOM 2539 N N . GLU B 1 125 ? -43.522 44.591 4.327 1.00 18.52 125 GLU B N 1
ATOM 2540 C CA . GLU B 1 125 ? -44.830 44.840 3.768 1.00 20.46 125 GLU B CA 1
ATOM 2541 C C . GLU B 1 125 ? -45.210 43.756 2.777 1.00 21.07 125 GLU B C 1
ATOM 2542 O O . GLU B 1 125 ? -46.346 43.366 2.716 1.00 22.10 125 GLU B O 1
ATOM 2548 N N . ASN B 1 126 ? -44.248 43.303 1.979 1.00 19.97 126 ASN B N 1
ATOM 2549 C CA . ASN B 1 126 ? -44.590 42.403 0.851 1.00 20.00 126 ASN B CA 1
ATOM 2550 C C . ASN B 1 126 ? -44.463 40.947 1.238 1.00 20.75 126 ASN B C 1
ATOM 2551 O O . ASN B 1 126 ? -45.239 40.142 0.765 1.00 20.97 126 ASN B O 1
ATOM 2556 N N . HIS B 1 127 ? -43.478 40.626 2.098 1.00 17.63 127 HIS B N 1
ATOM 2557 C CA . HIS B 1 127 ? -43.239 39.260 2.462 1.00 17.88 127 HIS B CA 1
ATOM 2558 C C . HIS B 1 127 ? -43.482 38.936 3.962 1.00 20.34 127 HIS B C 1
ATOM 2559 O O . HIS B 1 127 ? -43.499 37.780 4.369 1.00 16.90 127 HIS B O 1
ATOM 2566 N N . GLY B 1 128 ? -43.639 39.944 4.798 1.00 20.03 128 GLY B N 1
ATOM 2567 C CA . GLY B 1 128 ? -43.740 39.655 6.227 1.00 19.76 128 GLY B CA 1
ATOM 2568 C C . GLY B 1 128 ? -42.426 39.157 6.811 1.00 19.14 128 GLY B C 1
ATOM 2569 O O . GLY B 1 128 ? -42.456 38.413 7.786 1.00 17.45 128 GLY B O 1
ATOM 2570 N N . LEU B 1 129 ? -41.304 39.457 6.133 1.00 16.01 129 LEU B N 1
ATOM 2571 C CA . LEU B 1 129 ? -39.982 39.069 6.549 1.00 16.22 129 LEU B CA 1
ATOM 2572 C C . LEU B 1 129 ? -39.434 40.208 7.420 1.00 16.07 129 LEU B C 1
ATOM 2573 O O . LEU B 1 129 ? -39.374 41.407 7.010 1.00 17.33 129 LEU B O 1
ATOM 2578 N N . VAL B 1 130 ? -39.105 39.821 8.642 1.00 16.19 130 VAL B N 1
ATOM 2579 C CA . VAL B 1 130 ? -38.679 40.755 9.697 1.00 18.00 130 VAL B CA 1
ATOM 2580 C C . VAL B 1 130 ? -37.206 40.545 10.048 1.00 18.35 130 VAL B C 1
ATOM 2581 O O . VAL B 1 130 ? -36.834 39.438 10.332 1.00 15.28 130 VAL B O 1
ATOM 2585 N N . ILE B 1 131 ? -36.377 41.592 10.021 1.00 15.96 131 ILE B N 1
ATOM 2586 C CA . ILE B 1 131 ? -35.009 41.407 10.501 1.00 17.59 131 ILE B CA 1
ATOM 2587 C C . ILE B 1 131 ? -34.901 42.099 11.863 1.00 18.26 131 ILE B C 1
ATOM 2588 O O . ILE B 1 131 ? -34.944 43.314 11.939 1.00 17.65 131 ILE B O 1
ATOM 2593 N N . ARG B 1 132 ? -34.814 41.312 12.936 1.00 15.98 132 ARG B N 1
ATOM 2594 C CA . ARG B 1 132 ? -34.898 41.908 14.258 1.00 15.32 132 ARG B CA 1
ATOM 2595 C C . ARG B 1 132 ? -33.659 42.682 14.602 1.00 16.37 132 ARG B C 1
ATOM 2596 O O . ARG B 1 132 ? -33.776 43.661 15.309 1.00 16.79 132 ARG B O 1
ATOM 2604 N N . ASN B 1 133 ? -32.501 42.287 14.036 1.00 15.94 133 ASN B N 1
ATOM 2605 C CA . ASN B 1 133 ? -31.206 42.865 14.376 1.00 16.07 133 ASN B CA 1
ATOM 2606 C C . ASN B 1 133 ? -30.443 43.268 13.078 1.00 16.35 133 ASN B C 1
ATOM 2607 O O . ASN B 1 133 ? -29.523 42.585 12.632 1.00 17.03 133 ASN B O 1
ATOM 2612 N N . ALA B 1 134 ? -30.815 44.410 12.529 1.00 12.99 134 ALA B N 1
ATOM 2613 C CA . ALA B 1 134 ? -30.308 44.894 11.258 1.00 14.60 134 ALA B CA 1
ATOM 2614 C C . ALA B 1 134 ? -29.636 46.231 11.535 1.00 18.93 134 ALA B C 1
ATOM 2615 O O . ALA B 1 134 ? -29.977 46.947 12.518 1.00 17.41 134 ALA B O 1
ATOM 2617 N N . ILE B 1 135 ? -28.686 46.589 10.692 1.00 17.17 135 ILE B N 1
ATOM 2618 C CA . ILE B 1 135 ? -28.204 47.943 10.787 1.00 18.38 135 ILE B CA 1
ATOM 2619 C C . ILE B 1 135 ? -27.929 48.436 9.358 1.00 20.26 135 ILE B C 1
ATOM 2620 O O . ILE B 1 135 ? -27.361 47.687 8.525 1.00 18.34 135 ILE B O 1
ATOM 2625 N N . ASN B 1 136 ? -28.348 49.671 9.086 1.00 19.21 136 ASN B N 1
ATOM 2626 C CA . ASN B 1 136 ? -28.077 50.331 7.813 1.00 19.56 136 ASN B CA 1
ATOM 2627 C C . ASN B 1 136 ? -26.713 51.007 8.030 1.00 19.88 136 ASN B C 1
ATOM 2628 O O . ASN B 1 136 ? -26.625 52.063 8.637 1.00 23.10 136 ASN B O 1
ATOM 2633 N N . VAL B 1 137 ? -25.625 50.341 7.642 1.00 19.76 137 VAL B N 1
ATOM 2634 C CA . VAL B 1 137 ? -24.314 50.669 8.177 1.00 17.46 137 VAL B CA 1
ATOM 2635 C C . VAL B 1 137 ? -23.705 52.073 7.841 1.00 21.05 137 VAL B C 1
ATOM 2636 O O . VAL B 1 137 ? -22.910 52.612 8.626 1.00 21.88 137 VAL B O 1
ATOM 2640 N N . GLY B 1 138 ? -24.124 52.687 6.729 1.00 20.65 138 GLY B N 1
ATOM 2641 C CA . GLY B 1 138 ? -23.638 53.994 6.324 1.00 19.85 138 GLY B CA 1
ATOM 2642 C C . GLY B 1 138 ? -23.918 55.070 7.340 1.00 20.28 138 GLY B C 1
ATOM 2643 O O . GLY B 1 138 ? -23.123 56.021 7.544 1.00 22.13 138 GLY B O 1
ATOM 2644 N N . LYS B 1 139 ? -25.031 54.933 8.029 1.00 17.77 139 LYS B N 1
ATOM 2645 C CA . LYS B 1 139 ? -25.361 55.969 9.006 1.00 21.23 139 LYS B CA 1
ATOM 2646 C C . LYS B 1 139 ? -24.377 55.846 10.200 1.00 22.40 139 LYS B C 1
ATOM 2647 O O . LYS B 1 139 ? -23.768 56.826 10.660 1.00 23.38 139 LYS B O 1
ATOM 2653 N N . LEU B 1 140 ? -24.150 54.611 10.652 1.00 21.40 140 LEU B N 1
ATOM 2654 C CA . LEU B 1 140 ? -23.142 54.359 11.669 1.00 22.49 140 LEU B CA 1
ATOM 2655 C C . LEU B 1 140 ? -21.806 54.881 11.174 1.00 21.65 140 LEU B C 1
ATOM 2656 O O . LEU B 1 140 ? -21.083 55.550 11.940 1.00 20.99 140 LEU B O 1
ATOM 2661 N N . ALA B 1 141 ? -21.426 54.577 9.930 1.00 19.68 141 ALA B N 1
ATOM 2662 C CA . ALA B 1 141 ? -20.096 55.037 9.503 1.00 20.57 141 ALA B CA 1
ATOM 2663 C C . ALA B 1 141 ? -19.985 56.576 9.582 1.00 23.18 141 ALA B C 1
ATOM 2664 O O . ALA B 1 141 ? -18.921 57.120 9.968 1.00 23.45 141 ALA B O 1
ATOM 2666 N N . ALA B 1 142 ? -21.060 57.258 9.183 1.00 24.76 142 ALA B N 1
ATOM 2667 C CA . ALA B 1 142 ? -21.068 58.732 9.093 1.00 26.30 142 ALA B CA 1
ATOM 2668 C C . ALA B 1 142 ? -20.941 59.294 10.505 1.00 27.99 142 ALA B C 1
ATOM 2669 O O . ALA B 1 142 ? -20.126 60.190 10.764 1.00 25.98 142 ALA B O 1
ATOM 2671 N N . GLU B 1 143 ? -21.744 58.761 11.418 1.00 31.21 143 GLU B N 1
ATOM 2672 C CA . GLU B 1 143 ? -21.718 59.237 12.807 1.00 33.64 143 GLU B CA 1
ATOM 2673 C C . GLU B 1 143 ? -20.395 58.900 13.497 1.00 33.04 143 GLU B C 1
ATOM 2674 O O . GLU B 1 143 ? -19.850 59.731 14.199 1.00 35.28 143 GLU B O 1
ATOM 2680 N N . ALA B 1 144 ? -19.864 57.721 13.244 1.00 31.92 144 ALA B N 1
ATOM 2681 C CA . ALA B 1 144 ? -18.612 57.287 13.843 1.00 35.73 144 ALA B CA 1
ATOM 2682 C C . ALA B 1 144 ? -17.454 58.144 13.383 1.00 38.41 144 ALA B C 1
ATOM 2683 O O . ALA B 1 144 ? -16.592 58.592 14.181 1.00 40.61 144 ALA B O 1
ATOM 2685 N N . ARG B 1 145 ? -17.434 58.367 12.084 1.00 36.67 145 ARG B N 1
ATOM 2686 C CA . ARG B 1 145 ? -16.325 59.014 11.483 1.00 37.04 145 ARG B CA 1
ATOM 2687 C C . ARG B 1 145 ? -16.480 60.564 11.413 1.00 37.02 145 ARG B C 1
ATOM 2688 O O . ARG B 1 145 ? -15.555 61.269 10.990 1.00 37.06 145 ARG B O 1
ATOM 2696 N N . GLY B 1 146 ? -17.610 61.089 11.878 1.00 36.53 146 GLY B N 1
ATOM 2697 C CA . GLY B 1 146 ? -17.951 62.509 11.673 1.00 37.88 146 GLY B CA 1
ATOM 2698 C C . GLY B 1 146 ? -17.785 62.923 10.207 1.00 38.17 146 GLY B C 1
ATOM 2699 O O . GLY B 1 146 ? -17.208 63.985 9.921 1.00 37.86 146 GLY B O 1
ATOM 2700 N N . THR B 1 147 ? -18.228 62.055 9.273 1.00 34.36 147 THR B N 1
ATOM 2701 C CA . THR B 1 147 ? -18.162 62.370 7.854 1.00 30.93 147 THR B CA 1
ATOM 2702 C C . THR B 1 147 ? -19.551 62.194 7.227 1.00 29.13 147 THR B C 1
ATOM 2703 O O . THR B 1 147 ? -19.959 61.068 6.864 1.00 24.43 147 THR B O 1
ATOM 2707 N N . LEU B 1 148 ? -20.287 63.302 7.122 1.00 27.52 148 LEU B N 1
ATOM 2708 C CA . LEU B 1 148 ? -21.729 63.249 6.814 1.00 27.47 148 LEU B CA 1
ATOM 2709 C C . LEU B 1 148 ? -22.107 62.410 5.603 1.00 23.81 148 LEU B C 1
ATOM 2710 O O . LEU B 1 148 ? -23.120 61.685 5.656 1.00 22.88 148 LEU B O 1
ATOM 2715 N N . VAL B 1 149 ? -21.282 62.482 4.556 1.00 21.93 149 VAL B N 1
ATOM 2716 C CA . VAL B 1 149 ? -21.627 61.937 3.235 1.00 23.05 149 VAL B CA 1
ATOM 2717 C C . VAL B 1 149 ? -21.685 60.396 3.182 1.00 22.11 149 VAL B C 1
ATOM 2718 O O . VAL B 1 149 ? -22.328 59.837 2.302 1.00 22.79 149 VAL B O 1
ATOM 2722 N N . LEU B 1 150 ? -21.025 59.724 4.116 1.00 21.97 150 LEU B N 1
ATOM 2723 C CA . LEU B 1 150 ? -20.970 58.226 4.166 1.00 21.08 150 LEU B CA 1
ATOM 2724 C C . LEU B 1 150 ? -22.347 57.631 4.268 1.00 17.52 150 LEU B C 1
ATOM 2725 O O . LEU B 1 150 ? -22.588 56.528 3.806 1.00 17.57 150 LEU B O 1
ATOM 2730 N N . GLU B 1 151 ? -23.239 58.353 4.930 1.00 18.29 151 GLU B N 1
ATOM 2731 C CA . GLU B 1 151 ? -24.627 57.905 5.044 1.00 18.41 151 GLU B CA 1
ATOM 2732 C C . GLU B 1 151 ? -25.294 57.718 3.661 1.00 20.65 151 GLU B C 1
ATOM 2733 O O . GLU B 1 151 ? -26.260 56.943 3.510 1.00 19.65 151 GLU B O 1
ATOM 2739 N N . PHE B 1 152 ? -24.780 58.429 2.656 1.00 18.91 152 PHE B N 1
ATOM 2740 C CA . PHE B 1 152 ? -25.428 58.488 1.363 1.00 19.86 152 PHE B CA 1
ATOM 2741 C C . PHE B 1 152 ? -24.610 57.827 0.274 1.00 18.33 152 PHE B C 1
ATOM 2742 O O . PHE B 1 152 ? -24.806 58.118 -0.899 1.00 18.63 152 PHE B O 1
ATOM 2750 N N . LEU B 1 153 ? -23.721 56.899 0.636 1.00 16.80 153 LEU B N 1
ATOM 2751 C CA . LEU B 1 153 ? -22.913 56.234 -0.386 1.00 17.57 153 LEU B CA 1
ATOM 2752 C C . LEU B 1 153 ? -23.396 54.811 -0.678 1.00 19.28 153 LEU B C 1
ATOM 2753 O O . LEU B 1 153 ? -23.969 54.176 0.183 1.00 15.63 153 LEU B O 1
ATOM 2758 N N . GLY B 1 154 ? -23.159 54.317 -1.901 1.00 18.42 154 GLY B N 1
ATOM 2759 C CA . GLY B 1 154 ? -23.542 52.962 -2.222 1.00 16.70 154 GLY B CA 1
ATOM 2760 C C . GLY B 1 154 ? -22.463 52.023 -1.666 1.00 20.23 154 GLY B C 1
ATOM 2761 O O . GLY B 1 154 ? -21.535 52.464 -1.013 1.00 19.79 154 GLY B O 1
ATOM 2762 N N . THR B 1 155 ? -22.549 50.736 -1.969 1.00 22.33 155 THR B N 1
ATOM 2763 C CA . THR B 1 155 ? -21.668 49.750 -1.308 1.00 21.43 155 THR B CA 1
ATOM 2764 C C . THR B 1 155 ? -20.180 50.017 -1.562 1.00 22.10 155 THR B C 1
ATOM 2765 O O . THR B 1 155 ? -19.364 50.061 -0.617 1.00 23.00 155 THR B O 1
ATOM 2769 N N . ARG B 1 156 ? -19.808 50.180 -2.833 1.00 22.76 156 ARG B N 1
ATOM 2770 C CA . ARG B 1 156 ? -18.376 50.317 -3.186 1.00 22.74 156 ARG B CA 1
ATOM 2771 C C . ARG B 1 156 ? -17.796 51.589 -2.605 1.00 24.25 156 ARG B C 1
ATOM 2772 O O . ARG B 1 156 ? -16.680 51.628 -2.001 1.00 24.80 156 ARG B O 1
ATOM 2780 N N . GLU B 1 157 ? -18.549 52.670 -2.762 1.00 22.27 157 GLU B N 1
ATOM 2781 C CA . GLU B 1 157 ? -18.008 53.970 -2.392 1.00 20.03 157 GLU B CA 1
ATOM 2782 C C . GLU B 1 157 ? -17.888 54.097 -0.886 1.00 20.64 157 GLU B C 1
ATOM 2783 O O . GLU B 1 157 ? -16.898 54.649 -0.351 1.00 19.60 157 GLU B O 1
ATOM 2789 N N . LEU B 1 158 ? -18.852 53.510 -0.164 1.00 18.29 158 LEU B N 1
ATOM 2790 C CA . LEU B 1 158 ? -18.715 53.478 1.296 1.00 18.65 158 LEU B CA 1
ATOM 2791 C C . LEU B 1 158 ? -17.431 52.724 1.678 1.00 20.41 158 LEU B C 1
ATOM 2792 O O . LEU B 1 158 ? -16.653 53.231 2.484 1.00 23.53 158 LEU B O 1
ATOM 2797 N N . ALA B 1 159 ? -17.222 51.535 1.112 1.00 20.94 159 ALA B N 1
ATOM 2798 C CA . ALA B 1 159 ? -16.008 50.746 1.442 1.00 23.18 159 ALA B CA 1
ATOM 2799 C C . ALA B 1 159 ? -14.727 51.577 1.161 1.00 24.72 159 ALA B C 1
ATOM 2800 O O . ALA B 1 159 ? -13.784 51.648 1.993 1.00 24.57 159 ALA B O 1
ATOM 2802 N N . HIS B 1 160 ? -14.717 52.190 -0.018 1.00 25.51 160 HIS B N 1
ATOM 2803 C CA . HIS B 1 160 ? -13.627 53.067 -0.392 1.00 27.46 160 HIS B CA 1
ATOM 2804 C C . HIS B 1 160 ? -13.373 54.146 0.647 1.00 28.30 160 HIS B C 1
ATOM 2805 O O . HIS B 1 160 ? -12.198 54.411 1.021 1.00 24.61 160 HIS B O 1
ATOM 2812 N N . ARG B 1 161 ? -14.445 54.806 1.093 1.00 26.15 161 ARG B N 1
ATOM 2813 C CA . ARG B 1 161 ? -14.250 55.937 1.967 1.00 26.01 161 ARG B CA 1
ATOM 2814 C C . ARG B 1 161 ? -13.937 55.489 3.376 1.00 27.86 161 ARG B C 1
ATOM 2815 O O . ARG B 1 161 ? -13.355 56.253 4.154 1.00 28.50 161 ARG B O 1
ATOM 2823 N N . VAL B 1 162 ? -14.289 54.258 3.737 1.00 26.72 162 VAL B N 1
ATOM 2824 C CA . VAL B 1 162 ? -13.993 53.812 5.120 1.00 24.83 162 VAL B CA 1
ATOM 2825 C C . VAL B 1 162 ? -12.600 53.129 5.211 1.00 27.25 162 VAL B C 1
ATOM 2826 O O . VAL B 1 162 ? -11.855 53.402 6.152 1.00 27.32 162 VAL B O 1
ATOM 2830 N N . LEU B 1 163 ? -12.254 52.331 4.198 1.00 27.87 163 LEU B N 1
ATOM 2831 C CA . LEU B 1 163 ? -11.136 51.373 4.236 1.00 31.94 163 LEU B CA 1
ATOM 2832 C C . LEU B 1 163 ? -9.951 51.825 3.366 1.00 37.99 163 LEU B C 1
ATOM 2833 O O . LEU B 1 163 ? -8.801 51.547 3.711 1.00 39.20 163 LEU B O 1
ATOM 2838 N N . TRP B 1 164 ? -10.251 52.496 2.242 1.00 40.40 164 TRP B N 1
ATOM 2839 C CA . TRP B 1 164 ? -9.266 52.995 1.260 1.00 44.97 164 TRP B CA 1
ATOM 2840 C C . TRP B 1 164 ? -8.408 51.883 0.590 1.00 46.79 164 TRP B C 1
ATOM 2841 O O . TRP B 1 164 ? -7.200 52.030 0.464 1.00 48.10 164 TRP B O 1
ATOM 2862 N N . SER B 1 165 ? -9.067 50.830 0.102 1.00 46.08 165 SER B N 1
ATOM 2863 C CA . SER B 1 165 ? -8.456 49.629 -0.451 1.00 47.72 165 SER B CA 1
ATOM 2864 C C . SER B 1 165 ? -8.582 49.737 -1.970 1.00 47.89 165 SER B C 1
ATOM 2865 O O . SER B 1 165 ? -9.175 50.708 -2.467 1.00 48.77 165 SER B O 1
ATOM 2868 N N . ASP B 1 166 ? -8.062 48.758 -2.721 1.00 44.09 166 ASP B N 1
ATOM 2869 C CA . ASP B 1 166 ? -8.039 48.912 -4.158 1.00 42.91 166 ASP B CA 1
ATOM 2870 C C . ASP B 1 166 ? -9.263 48.286 -4.827 1.00 41.47 166 ASP B C 1
ATOM 2871 O O . ASP B 1 166 ? -9.577 47.113 -4.591 1.00 40.22 166 ASP B O 1
ATOM 2876 N N . LEU B 1 167 ? -9.931 49.062 -5.690 1.00 37.30 167 LEU B N 1
ATOM 2877 C CA . LEU B 1 167 ? -11.256 48.675 -6.172 1.00 35.92 167 LEU B CA 1
ATOM 2878 C C . LEU B 1 167 ? -11.371 48.498 -7.670 1.00 34.67 167 LEU B C 1
ATOM 2879 O O . LEU B 1 167 ? -12.496 48.447 -8.237 1.00 32.79 167 LEU B O 1
ATOM 2884 N N . GLY B 1 168 ? -10.196 48.340 -8.309 1.00 36.32 168 GLY B N 1
ATOM 2885 C CA . GLY B 1 168 ? -10.100 48.351 -9.771 1.00 33.75 168 GLY B CA 1
ATOM 2886 C C . GLY B 1 168 ? -10.834 47.178 -10.343 1.00 32.67 168 GLY B C 1
ATOM 2887 O O . GLY B 1 168 ? -11.600 47.293 -11.330 1.00 35.74 168 GLY B O 1
ATOM 2888 N N . GLN B 1 169 ? -10.641 46.032 -9.693 1.00 33.04 169 GLN B N 1
ATOM 2889 C CA . GLN B 1 169 ? -11.285 44.788 -10.142 1.00 31.12 169 GLN B CA 1
ATOM 2890 C C . GLN B 1 169 ? -12.802 44.885 -10.003 1.00 29.92 169 GLN B C 1
ATOM 2891 O O . GLN B 1 169 ? -13.554 44.618 -10.937 1.00 31.26 169 GLN B O 1
ATOM 2897 N N . LEU B 1 170 ? -13.265 45.223 -8.798 1.00 31.36 170 LEU B N 1
ATOM 2898 C CA . LEU B 1 170 ? -14.691 45.469 -8.608 1.00 27.88 170 LEU B CA 1
ATOM 2899 C C . LEU B 1 170 ? -15.172 46.519 -9.642 1.00 25.55 170 LEU B C 1
ATOM 2900 O O . LEU B 1 170 ? -16.136 46.270 -10.348 1.00 25.24 170 LEU B O 1
ATOM 2905 N N . ASP B 1 171 ? -14.501 47.676 -9.702 1.00 25.20 171 ASP B N 1
ATOM 2906 C CA . ASP B 1 171 ? -14.936 48.735 -10.646 1.00 29.20 171 ASP B CA 1
ATOM 2907 C C . ASP B 1 171 ? -15.061 48.224 -12.075 1.00 32.14 171 ASP B C 1
ATOM 2908 O O . ASP B 1 171 ? -16.114 48.407 -12.768 1.00 29.09 171 ASP B O 1
ATOM 2913 N N . SER B 1 172 ? -14.012 47.507 -12.499 1.00 35.83 172 SER B N 1
ATOM 2914 C CA . SER B 1 172 ? -14.016 46.949 -13.861 1.00 37.74 172 SER B CA 1
ATOM 2915 C C . SER B 1 172 ? -15.235 46.076 -14.175 1.00 36.49 172 SER B C 1
ATOM 2916 O O . SER B 1 172 ? -15.764 46.133 -15.300 1.00 36.49 172 SER B O 1
ATOM 2919 N N . ILE B 1 173 ? -15.684 45.244 -13.225 1.00 33.10 173 ILE B N 1
ATOM 2920 C CA . ILE B 1 173 ? -16.875 44.402 -13.487 1.00 30.17 173 ILE B CA 1
ATOM 2921 C C . ILE B 1 173 ? -18.171 45.223 -13.511 1.00 28.92 173 ILE B C 1
ATOM 2922 O O . ILE B 1 173 ? -19.060 45.022 -14.357 1.00 28.75 173 ILE B O 1
ATOM 2927 N N . GLU B 1 174 ? -18.319 46.105 -12.526 1.00 28.18 174 GLU B N 1
ATOM 2928 C CA . GLU B 1 174 ? -19.600 46.811 -12.401 1.00 27.31 174 GLU B CA 1
ATOM 2929 C C . GLU B 1 174 ? -19.753 47.822 -13.543 1.00 26.17 174 GLU B C 1
ATOM 2930 O O . GLU B 1 174 ? -20.846 48.006 -14.022 1.00 27.63 174 GLU B O 1
ATOM 2936 N N . ALA B 1 175 ? -18.661 48.449 -13.977 1.00 29.48 175 ALA B N 1
ATOM 2937 C CA . ALA B 1 175 ? -18.749 49.456 -15.067 1.00 32.71 175 ALA B CA 1
ATOM 2938 C C . ALA B 1 175 ? -19.412 48.849 -16.311 1.00 36.77 175 ALA B C 1
ATOM 2939 O O . ALA B 1 175 ? -20.224 49.519 -16.997 1.00 37.75 175 ALA B O 1
ATOM 2941 N N . LYS B 1 176 ? -19.177 47.547 -16.516 1.00 38.28 176 LYS B N 1
ATOM 2942 C CA . LYS B 1 176 ? -19.739 46.783 -17.634 1.00 40.74 176 LYS B CA 1
ATOM 2943 C C . LYS B 1 176 ? -20.755 45.732 -17.234 1.00 41.27 176 LYS B C 1
ATOM 2944 O O . LYS B 1 176 ? -20.853 44.685 -17.862 1.00 44.96 176 LYS B O 1
ATOM 2950 N N . TRP B 1 177 ? -21.542 46.022 -16.215 1.00 39.96 177 TRP B N 1
ATOM 2951 C CA . TRP B 1 177 ? -22.447 45.056 -15.603 1.00 38.34 177 TRP B CA 1
ATOM 2952 C C . TRP B 1 177 ? -23.347 44.226 -16.552 1.00 40.62 177 TRP B C 1
ATOM 2953 O O . TRP B 1 177 ? -23.615 43.033 -16.312 1.00 37.46 177 TRP B O 1
ATOM 2964 N N . GLU B 1 178 ? -23.851 44.887 -17.595 1.00 44.92 178 GLU B N 1
ATOM 2965 C CA . GLU B 1 178 ? -24.751 44.286 -18.576 1.00 45.49 178 GLU B CA 1
ATOM 2966 C C . GLU B 1 178 ? -24.029 43.236 -19.446 1.00 45.10 178 GLU B C 1
ATOM 2967 O O . GLU B 1 178 ? -24.664 42.325 -19.950 1.00 45.17 178 GLU B O 1
ATOM 2973 N N . LYS B 1 179 ? -22.708 43.374 -19.579 1.00 47.00 179 LYS B N 1
ATOM 2974 C CA . LYS B 1 179 ? -21.828 42.455 -20.325 1.00 50.60 179 LYS B CA 1
ATOM 2975 C C . LYS B 1 179 ? -21.141 41.372 -19.455 1.00 52.53 179 LYS B C 1
ATOM 2976 O O . LYS B 1 179 ? -20.423 40.490 -19.982 1.00 52.28 179 LYS B O 1
ATOM 2982 N N . ALA B 1 180 ? -21.260 41.468 -18.130 1.00 51.73 180 ALA B N 1
ATOM 2983 C CA . ALA B 1 180 ? -20.502 40.538 -17.294 1.00 50.81 180 ALA B CA 1
ATOM 2984 C C . ALA B 1 180 ? -21.233 39.196 -17.180 1.00 49.30 180 ALA B C 1
ATOM 2985 O O . ALA B 1 180 ? -22.458 39.139 -17.058 1.00 46.51 180 ALA B O 1
ATOM 2987 N N . GLY B 1 181 ? -20.476 38.110 -17.265 1.00 50.51 181 GLY B N 1
ATOM 2988 C CA . GLY B 1 181 ? -21.080 36.806 -17.068 1.00 50.91 181 GLY B CA 1
ATOM 2989 C C . GLY B 1 181 ? -21.588 36.590 -15.646 1.00 50.79 181 GLY B C 1
ATOM 2990 O O . GLY B 1 181 ? -21.364 37.436 -14.765 1.00 47.91 181 GLY B O 1
ATOM 2991 N N . PRO B 1 182 ? -22.238 35.436 -15.414 1.00 51.24 182 PRO B N 1
ATOM 2992 C CA . PRO B 1 182 ? -22.877 35.152 -14.124 1.00 48.59 182 PRO B CA 1
ATOM 2993 C C . PRO B 1 182 ? -21.789 34.947 -13.063 1.00 45.72 182 PRO B C 1
ATOM 2994 O O . PRO B 1 182 ? -22.016 35.240 -11.875 1.00 44.20 182 PRO B O 1
ATOM 2998 N N . GLU B 1 183 ? -20.627 34.471 -13.495 1.00 40.60 183 GLU B N 1
ATOM 2999 C CA . GLU B 1 183 ? -19.519 34.308 -12.594 1.00 40.24 183 GLU B CA 1
ATOM 3000 C C . GLU B 1 183 ? -18.854 35.629 -12.240 1.00 37.69 183 GLU B C 1
ATOM 3001 O O . GLU B 1 183 ? -18.413 35.807 -11.133 1.00 34.43 183 GLU B O 1
ATOM 3007 N N . GLU B 1 184 ? -18.790 36.566 -13.177 1.00 35.05 184 GLU B N 1
ATOM 3008 C CA . GLU B 1 184 ? -18.223 37.860 -12.850 1.00 35.05 184 GLU B CA 1
ATOM 3009 C C . GLU B 1 184 ? -19.182 38.669 -11.909 1.00 29.68 184 GLU B C 1
ATOM 3010 O O . GLU B 1 184 ? -18.726 39.389 -11.067 1.00 29.96 184 GLU B O 1
ATOM 3016 N N . GLN B 1 185 ? -20.484 38.507 -12.068 1.00 29.92 185 GLN B N 1
ATOM 3017 C CA . GLN B 1 185 ? -21.477 39.140 -11.192 1.00 31.62 185 GLN B CA 1
ATOM 3018 C C . GLN B 1 185 ? -21.436 38.566 -9.765 1.00 30.56 185 GLN B C 1
ATOM 3019 O O . GLN B 1 185 ? -21.530 39.322 -8.785 1.00 29.27 185 GLN B O 1
ATOM 3025 N N . LEU B 1 186 ? -21.245 37.244 -9.640 1.00 29.29 186 LEU B N 1
ATOM 3026 C CA . LEU B 1 186 ? -20.965 36.614 -8.336 1.00 28.49 186 LEU B CA 1
ATOM 3027 C C . LEU B 1 186 ? -19.711 37.171 -7.753 1.00 28.52 186 LEU B C 1
ATOM 3028 O O . LEU B 1 186 ? -19.601 37.488 -6.558 1.00 29.58 186 LEU B O 1
ATOM 3033 N N . GLU B 1 187 ? -18.699 37.281 -8.599 1.00 27.76 187 GLU B N 1
ATOM 3034 C CA . GLU B 1 187 ? -17.436 37.743 -8.112 1.00 24.26 187 GLU B CA 1
ATOM 3035 C C . GLU B 1 187 ? -17.616 39.134 -7.483 1.00 24.12 187 GLU B C 1
ATOM 3036 O O . GLU B 1 187 ? -17.101 39.428 -6.418 1.00 26.53 187 GLU B O 1
ATOM 3042 N N . ALA B 1 188 ? -18.295 40.025 -8.191 1.00 25.54 188 ALA B N 1
ATOM 3043 C CA . ALA B 1 188 ? -18.580 41.378 -7.678 1.00 26.53 188 ALA B CA 1
ATOM 3044 C C . ALA B 1 188 ? -19.428 41.306 -6.332 1.00 24.12 188 ALA B C 1
ATOM 3045 O O . ALA B 1 188 ? -19.138 41.951 -5.330 1.00 24.77 188 ALA B O 1
ATOM 3047 N N . ALA B 1 189 ? -20.455 40.480 -6.331 1.00 25.50 189 ALA B N 1
ATOM 3048 C CA . ALA B 1 189 ? -21.254 40.290 -5.122 1.00 24.81 189 ALA B CA 1
ATOM 3049 C C . ALA B 1 189 ? -20.371 39.745 -4.003 1.00 24.15 189 ALA B C 1
ATOM 3050 O O . ALA B 1 189 ? -20.465 40.206 -2.857 1.00 23.67 189 ALA B O 1
ATOM 3052 N N . ALA B 1 190 ? -19.421 38.857 -4.322 1.00 22.22 190 ALA B N 1
ATOM 3053 C CA . ALA B 1 190 ? -18.553 38.368 -3.241 1.00 18.80 190 ALA B CA 1
ATOM 3054 C C . ALA B 1 190 ? -17.582 39.385 -2.735 1.00 20.92 190 ALA B C 1
ATOM 3055 O O . ALA B 1 190 ? -17.335 39.471 -1.512 1.00 20.95 190 ALA B O 1
ATOM 3057 N N . ILE B 1 191 ? -16.971 40.151 -3.641 1.00 19.42 191 ILE B N 1
ATOM 3058 C CA . ILE B 1 191 ? -16.087 41.233 -3.215 1.00 21.67 191 ILE B CA 1
ATOM 3059 C C . ILE B 1 191 ? -16.826 42.282 -2.371 1.00 18.92 191 ILE B C 1
ATOM 3060 O O . ILE B 1 191 ? -16.295 42.783 -1.397 1.00 20.39 191 ILE B O 1
ATOM 3065 N N . GLU B 1 192 ? -18.012 42.671 -2.811 1.00 19.39 192 GLU B N 1
ATOM 3066 C CA . GLU B 1 192 ? -18.826 43.635 -2.052 1.00 19.58 192 GLU B CA 1
ATOM 3067 C C . GLU B 1 192 ? -19.114 43.063 -0.652 1.00 18.86 192 GLU B C 1
ATOM 3068 O O . GLU B 1 192 ? -19.028 43.800 0.351 1.00 19.25 192 GLU B O 1
ATOM 3074 N N . GLY B 1 193 ? -19.399 41.758 -0.557 1.00 18.51 193 GLY B N 1
ATOM 3075 C CA . GLY B 1 193 ? -19.653 41.174 0.780 1.00 20.83 193 GLY B CA 1
ATOM 3076 C C . GLY B 1 193 ? -18.465 41.337 1.698 1.00 20.87 193 GLY B C 1
ATOM 3077 O O . GLY B 1 193 ? -18.569 41.789 2.852 1.00 24.12 193 GLY B O 1
ATOM 3078 N N . TRP B 1 194 ? -17.285 41.019 1.171 1.00 21.62 194 TRP B N 1
ATOM 3079 C CA . TRP B 1 194 ? -16.032 41.029 1.943 1.00 18.42 194 TRP B CA 1
ATOM 3080 C C . TRP B 1 194 ? -15.673 42.456 2.354 1.00 18.96 194 TRP B C 1
ATOM 3081 O O . TRP B 1 194 ? -15.246 42.737 3.490 1.00 18.22 194 TRP B O 1
ATOM 3092 N N . LEU B 1 195 ? -15.836 43.400 1.413 1.00 19.31 195 LEU B N 1
ATOM 3093 C CA . LEU B 1 195 ? -15.621 44.845 1.739 1.00 18.44 195 LEU B CA 1
ATOM 3094 C C . LEU B 1 195 ? -16.501 45.328 2.894 1.00 16.05 195 LEU B C 1
ATOM 3095 O O . LEU B 1 195 ? -16.010 45.987 3.818 1.00 18.06 195 LEU B O 1
ATOM 3100 N N . ILE B 1 196 ? -17.791 44.958 2.908 1.00 17.41 196 ILE B N 1
ATOM 3101 C CA . ILE B 1 196 ? -18.645 45.484 4.006 1.00 17.77 196 ILE B CA 1
ATOM 3102 C C . ILE B 1 196 ? -18.357 44.702 5.324 1.00 18.77 196 ILE B C 1
ATOM 3103 O O . ILE B 1 196 ? -18.430 45.270 6.471 1.00 20.53 196 ILE B O 1
ATOM 3108 N N . VAL B 1 197 ? -18.014 43.428 5.185 1.00 18.60 197 VAL B N 1
ATOM 3109 C CA . VAL B 1 197 ? -17.543 42.689 6.381 1.00 20.70 197 VAL B CA 1
ATOM 3110 C C . VAL B 1 197 ? -16.402 43.481 7.020 1.00 19.56 197 VAL B C 1
ATOM 3111 O O . VAL B 1 197 ? -16.414 43.757 8.228 1.00 22.47 197 VAL B O 1
ATOM 3115 N N . ASN B 1 198 ? -15.408 43.854 6.216 1.00 20.20 198 ASN B N 1
ATOM 3116 C CA . ASN B 1 198 ? -14.279 44.620 6.771 1.00 22.58 198 ASN B CA 1
ATOM 3117 C C . ASN B 1 198 ? -14.689 45.999 7.284 1.00 22.64 198 ASN B C 1
ATOM 3118 O O . ASN B 1 198 ? -14.160 46.476 8.307 1.00 21.15 198 ASN B O 1
ATOM 3123 N N . VAL B 1 199 ? -15.637 46.647 6.578 1.00 22.59 199 VAL B N 1
ATOM 3124 C CA . VAL B 1 199 ? -16.133 47.970 7.055 1.00 20.31 199 VAL B CA 1
ATOM 3125 C C . VAL B 1 199 ? -16.699 47.747 8.439 1.00 20.61 199 VAL B C 1
ATOM 3126 O O . VAL B 1 199 ? -16.452 48.489 9.348 1.00 20.98 199 VAL B O 1
ATOM 3130 N N . TRP B 1 200 ? -17.478 46.681 8.598 1.00 20.75 200 TRP B N 1
ATOM 3131 C CA . TRP B 1 200 ? -18.104 46.469 9.869 1.00 21.02 200 TRP B CA 1
ATOM 3132 C C . TRP B 1 200 ? -17.053 46.186 10.932 1.00 21.26 200 TRP B C 1
ATOM 3133 O O . TRP B 1 200 ? -17.123 46.739 12.023 1.00 20.89 200 TRP B O 1
ATOM 3144 N N . ASP B 1 201 ? -16.081 45.339 10.641 1.00 21.03 201 ASP B N 1
ATOM 3145 C CA . ASP B 1 201 ? -15.067 45.038 11.685 1.00 22.32 201 ASP B CA 1
ATOM 3146 C C . ASP B 1 201 ? -14.349 46.300 12.139 1.00 23.77 201 ASP B C 1
ATOM 3147 O O . ASP B 1 201 ? -14.163 46.527 13.345 1.00 24.52 201 ASP B O 1
ATOM 3152 N N . GLN B 1 202 ? -14.027 47.146 11.169 1.00 26.60 202 GLN B N 1
ATOM 3153 C CA . GLN B 1 202 ? -13.395 48.446 11.444 1.00 31.21 202 GLN B CA 1
ATOM 3154 C C . GLN B 1 202 ? -14.293 49.323 12.347 1.00 30.90 202 GLN B C 1
ATOM 3155 O O . GLN B 1 202 ? -13.876 49.725 13.438 1.00 32.15 202 GLN B O 1
ATOM 3161 N N . LEU B 1 203 ? -15.562 49.533 11.979 1.00 30.17 203 LEU B N 1
ATOM 3162 C CA . LEU B 1 203 ? -16.449 50.384 12.798 1.00 27.71 203 LEU B CA 1
ATOM 3163 C C . LEU B 1 203 ? -16.752 49.829 14.134 1.00 31.67 203 LEU B C 1
ATOM 3164 O O . LEU B 1 203 ? -16.975 50.576 15.101 1.00 32.05 203 LEU B O 1
ATOM 3169 N N . SER B 1 204 ? -16.784 48.505 14.217 1.00 29.83 204 SER B N 1
ATOM 3170 C CA . SER B 1 204 ? -17.066 47.871 15.494 1.00 33.86 204 SER B CA 1
ATOM 3171 C C . SER B 1 204 ? -16.045 48.209 16.590 1.00 35.60 204 SER B C 1
ATOM 3172 O O . SER B 1 204 ? -16.403 48.148 17.787 1.00 36.47 204 SER B O 1
ATOM 3175 N N . ASP B 1 205 ? -14.814 48.535 16.180 1.00 35.45 205 ASP B N 1
ATOM 3176 C CA . ASP B 1 205 ? -13.729 48.878 17.107 1.00 38.77 205 ASP B CA 1
ATOM 3177 C C . ASP B 1 205 ? -13.623 50.334 17.551 1.00 42.77 205 ASP B C 1
ATOM 3178 O O . ASP B 1 205 ? -13.055 50.625 18.603 1.00 37.70 205 ASP B O 1
ATOM 3183 N N . GLU B 1 206 ? -14.219 51.229 16.754 1.00 48.88 206 GLU B N 1
ATOM 3184 C CA . GLU B 1 206 ? -14.264 52.664 17.054 1.00 52.10 206 GLU B CA 1
ATOM 3185 C C . GLU B 1 206 ? -15.437 53.011 18.009 1.00 55.50 206 GLU B C 1
ATOM 3186 O O . GLU B 1 206 ? -16.439 52.274 18.202 1.00 57.14 206 GLU B O 1
ATOM 3193 N N . SER C 1 1 ? -22.930 50.690 -32.297 1.00 62.62 1 SER C N 1
ATOM 3194 C CA . SER C 1 1 ? -23.943 50.539 -31.196 1.00 62.37 1 SER C CA 1
ATOM 3195 C C . SER C 1 1 ? -24.409 51.909 -30.664 1.00 60.41 1 SER C C 1
ATOM 3196 O O . SER C 1 1 ? -24.095 52.962 -31.271 1.00 62.12 1 SER C O 1
ATOM 3199 N N . ALA C 1 2 ? -25.159 51.899 -29.554 1.00 56.21 2 ALA C N 1
ATOM 3200 C CA . ALA C 1 2 ? -25.783 53.112 -29.032 1.00 50.54 2 ALA C CA 1
ATOM 3201 C C . ALA C 1 2 ? -24.775 54.078 -28.406 1.00 47.17 2 ALA C C 1
ATOM 3202 O O . ALA C 1 2 ? -23.754 53.667 -27.826 1.00 45.93 2 ALA C O 1
ATOM 3204 N N . SER C 1 3 ? -25.035 55.378 -28.590 1.00 42.95 3 SER C N 1
ATOM 3205 C CA . SER C 1 3 ? -24.139 56.421 -28.101 1.00 39.12 3 SER C CA 1
ATOM 3206 C C . SER C 1 3 ? -24.934 57.688 -27.733 1.00 35.66 3 SER C C 1
ATOM 3207 O O . SER C 1 3 ? -26.090 57.819 -28.053 1.00 33.99 3 SER C O 1
ATOM 3210 N N . PHE C 1 4 ? -24.283 58.615 -27.064 1.00 34.60 4 PHE C N 1
ATOM 3211 C CA . PHE C 1 4 ? -24.884 59.874 -26.750 1.00 35.17 4 PHE C CA 1
ATOM 3212 C C . PHE C 1 4 ? -24.629 60.827 -27.957 1.00 32.51 4 PHE C C 1
ATOM 3213 O O . PHE C 1 4 ? -23.654 61.581 -27.987 1.00 32.51 4 PHE C O 1
ATOM 3221 N N . ASP C 1 5 ? -25.529 60.738 -28.931 1.00 34.22 5 ASP C N 1
ATOM 3222 C CA . ASP C 1 5 ? -25.432 61.449 -30.229 1.00 35.66 5 ASP C CA 1
ATOM 3223 C C . ASP C 1 5 ? -26.417 62.645 -30.416 1.00 37.87 5 ASP C C 1
ATOM 3224 O O . ASP C 1 5 ? -26.907 62.897 -31.536 1.00 38.99 5 ASP C O 1
ATOM 3229 N N . GLY C 1 6 ? -26.758 63.353 -29.338 1.00 37.69 6 GLY C N 1
ATOM 3230 C CA . GLY C 1 6 ? -27.421 64.643 -29.474 1.00 34.99 6 GLY C CA 1
ATOM 3231 C C . GLY C 1 6 ? -26.380 65.721 -29.292 1.00 36.27 6 GLY C C 1
ATOM 3232 O O . GLY C 1 6 ? -25.175 65.439 -29.259 1.00 32.94 6 GLY C O 1
ATOM 3233 N N . PRO C 1 7 ? -26.836 66.966 -29.143 1.00 36.89 7 PRO C N 1
ATOM 3234 C CA . PRO C 1 7 ? -25.942 68.109 -28.979 1.00 35.76 7 PRO C CA 1
ATOM 3235 C C . PRO C 1 7 ? -24.946 67.921 -27.841 1.00 37.24 7 PRO C C 1
ATOM 3236 O O . PRO C 1 7 ? -25.212 67.170 -26.876 1.00 37.03 7 PRO C O 1
ATOM 3240 N N . LYS C 1 8 ? -23.824 68.622 -27.933 1.00 37.26 8 LYS C N 1
ATOM 3241 C CA . LYS C 1 8 ? -22.816 68.643 -26.877 1.00 41.05 8 LYS C CA 1
ATOM 3242 C C . LYS C 1 8 ? -22.721 70.075 -26.407 1.00 40.01 8 LYS C C 1
ATOM 3243 O O . LYS C 1 8 ? -22.739 70.974 -27.244 1.00 43.32 8 LYS C O 1
ATOM 3249 N N . PHE C 1 9 ? -22.595 70.326 -25.110 1.00 36.91 9 PHE C N 1
ATOM 3250 C CA . PHE C 1 9 ? -22.577 71.709 -24.660 1.00 35.80 9 PHE C CA 1
ATOM 3251 C C . PHE C 1 9 ? -21.350 72.033 -23.894 1.00 38.51 9 PHE C C 1
ATOM 3252 O O . PHE C 1 9 ? -20.835 71.212 -23.102 1.00 38.44 9 PHE C O 1
ATOM 3260 N N . LYS C 1 10 ? -20.915 73.267 -24.067 1.00 36.72 10 LYS C N 1
ATOM 3261 C CA . LYS C 1 10 ? -19.767 73.756 -23.354 1.00 40.56 10 LYS C CA 1
ATOM 3262 C C . LYS C 1 10 ? -20.244 74.344 -22.045 1.00 41.14 10 LYS C C 1
ATOM 3263 O O . LYS C 1 10 ? -21.286 74.987 -21.998 1.00 43.95 10 LYS C O 1
ATOM 3277 N N . THR C 1 12 ? -19.208 76.531 -18.394 1.00 39.11 12 THR C N 1
ATOM 3278 C CA . THR C 1 12 ? -18.461 77.752 -18.189 1.00 40.28 12 THR C CA 1
ATOM 3279 C C . THR C 1 12 ? -16.965 77.521 -17.813 1.00 41.39 12 THR C C 1
ATOM 3280 O O . THR C 1 12 ? -16.161 78.408 -18.047 1.00 42.39 12 THR C O 1
ATOM 3284 N N . ASP C 1 13 ? -16.635 76.354 -17.222 1.00 40.99 13 ASP C N 1
ATOM 3285 C CA . ASP C 1 13 ? -15.249 75.934 -16.875 1.00 41.20 13 ASP C CA 1
ATOM 3286 C C . ASP C 1 13 ? -14.443 75.386 -18.079 1.00 41.15 13 ASP C C 1
ATOM 3287 O O . ASP C 1 13 ? -13.261 75.040 -17.955 1.00 41.42 13 ASP C O 1
ATOM 3292 N N . GLY C 1 14 ? -15.095 75.266 -19.225 1.00 40.21 14 GLY C N 1
ATOM 3293 C CA . GLY C 1 14 ? -14.384 74.835 -20.390 1.00 39.12 14 GLY C CA 1
ATOM 3294 C C . GLY C 1 14 ? -14.516 73.374 -20.667 1.00 39.54 14 GLY C C 1
ATOM 3295 O O . GLY C 1 14 ? -14.051 72.944 -21.728 1.00 40.84 14 GLY C O 1
ATOM 3296 N N . SER C 1 15 ? -15.169 72.611 -19.778 1.00 38.42 15 SER C N 1
ATOM 3297 C CA . SER C 1 15 ? -15.550 71.218 -20.091 1.00 37.85 15 SER C CA 1
ATOM 3298 C C . SER C 1 15 ? -16.743 71.146 -21.020 1.00 37.29 15 SER C C 1
ATOM 3299 O O . SER C 1 15 ? -17.424 72.148 -21.249 1.00 36.76 15 SER C O 1
ATOM 3302 N N . TYR C 1 16 ? -17.035 69.937 -21.499 1.00 37.32 16 TYR C N 1
ATOM 3303 C CA . TYR C 1 16 ? -18.202 69.632 -22.284 1.00 35.77 16 TYR C CA 1
ATOM 3304 C C . TYR C 1 16 ? -19.109 68.536 -21.650 1.00 37.61 16 TYR C C 1
ATOM 3305 O O . TYR C 1 16 ? -18.642 67.696 -20.839 1.00 36.21 16 TYR C O 1
ATOM 3314 N N . VAL C 1 17 ? -20.403 68.562 -22.029 1.00 35.86 17 VAL C N 1
ATOM 3315 C CA . VAL C 1 17 ? -21.367 67.511 -21.722 1.00 32.94 17 VAL C CA 1
ATOM 3316 C C . VAL C 1 17 ? -22.031 66.971 -22.955 1.00 32.59 17 VAL C C 1
ATOM 3317 O O . VAL C 1 17 ? -22.570 67.729 -23.770 1.00 31.63 17 VAL C O 1
ATOM 3321 N N . GLN C 1 18 ? -22.023 65.648 -23.096 1.00 30.02 18 GLN C N 1
ATOM 3322 C CA . GLN C 1 18 ? -22.734 65.011 -24.200 1.00 30.54 18 GLN C CA 1
ATOM 3323 C C . GLN C 1 18 ? -24.122 64.564 -23.778 1.00 32.19 18 GLN C C 1
ATOM 3324 O O . GLN C 1 18 ? -24.339 64.209 -22.603 1.00 32.77 18 GLN C O 1
ATOM 3330 N N . THR C 1 19 ? -25.033 64.467 -24.729 1.00 29.31 19 THR C N 1
ATOM 3331 C CA . THR C 1 19 ? -26.428 64.531 -24.407 1.00 31.81 19 THR C CA 1
ATOM 3332 C C . THR C 1 19 ? -27.121 63.506 -25.269 1.00 31.07 19 THR C C 1
ATOM 3333 O O . THR C 1 19 ? -26.650 63.211 -26.385 1.00 32.08 19 THR C O 1
ATOM 3337 N N . LYS C 1 20 ? -28.203 62.938 -24.753 1.00 26.29 20 LYS C N 1
ATOM 3338 C CA . LYS C 1 20 ? -29.088 62.045 -25.491 1.00 26.51 20 LYS C CA 1
ATOM 3339 C C . LYS C 1 20 ? -30.478 62.198 -24.994 1.00 29.99 20 LYS C C 1
ATOM 3340 O O . LYS C 1 20 ? -30.709 62.133 -23.774 1.00 31.28 20 LYS C O 1
ATOM 3346 N N . THR C 1 21 ? -31.439 62.275 -25.903 1.00 32.89 21 THR C N 1
ATOM 3347 C CA . THR C 1 21 ? -32.833 62.431 -25.520 1.00 33.68 21 THR C CA 1
ATOM 3348 C C . THR C 1 21 ? -33.619 61.308 -26.156 1.00 35.05 21 THR C C 1
ATOM 3349 O O . THR C 1 21 ? -33.432 60.987 -27.322 1.00 36.22 21 THR C O 1
ATOM 3353 N N . ILE C 1 22 ? -34.515 60.687 -25.403 1.00 34.05 22 ILE C N 1
ATOM 3354 C CA . ILE C 1 22 ? -35.319 59.663 -26.008 1.00 34.05 22 ILE C CA 1
ATOM 3355 C C . ILE C 1 22 ? -36.770 59.735 -25.599 1.00 35.04 22 ILE C C 1
ATOM 3356 O O . ILE C 1 22 ? -37.084 59.894 -24.403 1.00 33.67 22 ILE C O 1
ATOM 3361 N N . ASP C 1 23 ? -37.651 59.618 -26.601 1.00 31.96 23 ASP C N 1
ATOM 3362 C CA . ASP C 1 23 ? -39.060 59.515 -26.338 1.00 35.67 23 ASP C CA 1
ATOM 3363 C C . ASP C 1 23 ? -39.312 58.050 -26.251 1.00 36.90 23 ASP C C 1
ATOM 3364 O O . ASP C 1 23 ? -39.178 57.353 -27.243 1.00 37.15 23 ASP C O 1
ATOM 3369 N N . VAL C 1 24 ? -39.666 57.583 -25.055 1.00 35.03 24 VAL C N 1
ATOM 3370 C CA . VAL C 1 24 ? -39.836 56.155 -24.787 1.00 32.48 24 VAL C CA 1
ATOM 3371 C C . VAL C 1 24 ? -41.238 55.778 -25.226 1.00 32.84 24 VAL C C 1
ATOM 3372 O O . VAL C 1 24 ? -42.225 56.472 -24.872 1.00 33.09 24 VAL C O 1
ATOM 3376 N N . GLY C 1 25 ? -41.352 54.746 -26.050 1.00 33.49 25 GLY C N 1
ATOM 3377 C CA . GLY C 1 25 ? -42.674 54.213 -26.409 1.00 37.56 25 GLY C CA 1
ATOM 3378 C C . GLY C 1 25 ? -42.642 52.755 -25.972 1.00 41.84 25 GLY C C 1
ATOM 3379 O O . GLY C 1 25 ? -41.618 52.304 -25.459 1.00 44.31 25 GLY C O 1
ATOM 3380 N N . SER C 1 26 ? -43.696 51.996 -26.217 1.00 44.97 26 SER C N 1
ATOM 3381 C CA . SER C 1 26 ? -43.767 50.639 -25.654 1.00 46.57 26 SER C CA 1
ATOM 3382 C C . SER C 1 26 ? -42.657 49.676 -26.130 1.00 46.28 26 SER C C 1
ATOM 3383 O O . SER C 1 26 ? -42.411 48.652 -25.475 1.00 47.90 26 SER C O 1
ATOM 3386 N N . SER C 1 27 ? -41.959 49.990 -27.219 1.00 40.84 27 SER C N 1
ATOM 3387 C CA . SER C 1 27 ? -40.938 49.041 -27.716 1.00 39.66 27 SER C CA 1
ATOM 3388 C C . SER C 1 27 ? -39.499 49.498 -27.540 1.00 35.97 27 SER C C 1
ATOM 3389 O O . SER C 1 27 ? -38.533 48.783 -27.847 1.00 31.68 27 SER C O 1
ATOM 3392 N N . THR C 1 28 ? -39.359 50.712 -27.040 1.00 35.90 28 THR C N 1
ATOM 3393 C CA . THR C 1 28 ? -38.064 51.321 -26.829 1.00 36.02 28 THR C CA 1
ATOM 3394 C C . THR C 1 28 ? -37.174 50.512 -25.881 1.00 37.85 28 THR C C 1
ATOM 3395 O O . THR C 1 28 ? -37.605 50.060 -24.783 1.00 37.81 28 THR C O 1
ATOM 3399 N N . ASP C 1 29 ? -35.916 50.364 -26.278 1.00 38.49 29 ASP C N 1
ATOM 3400 C CA . ASP C 1 29 ? -34.950 49.758 -25.409 1.00 36.91 29 ASP C CA 1
ATOM 3401 C C . ASP C 1 29 ? -33.984 50.774 -24.831 1.00 35.81 29 ASP C C 1
ATOM 3402 O O . ASP C 1 29 ? -33.069 51.227 -25.519 1.00 34.85 29 ASP C O 1
ATOM 3407 N N . ILE C 1 30 ? -34.158 51.111 -23.537 1.00 33.25 30 ILE C N 1
ATOM 3408 C CA . ILE C 1 30 ? -33.352 52.156 -22.917 1.00 30.09 30 ILE C CA 1
ATOM 3409 C C . ILE C 1 30 ? -32.127 51.591 -22.259 1.00 28.04 30 ILE C C 1
ATOM 3410 O O . ILE C 1 30 ? -31.253 52.348 -21.870 1.00 27.06 30 ILE C O 1
ATOM 3415 N N . SER C 1 31 ? -32.042 50.262 -22.116 1.00 27.86 31 SER C N 1
ATOM 3416 C CA . SER C 1 31 ? -30.912 49.678 -21.345 1.00 30.16 31 SER C CA 1
ATOM 3417 C C . SER C 1 31 ? -29.532 50.022 -21.806 1.00 28.36 31 SER C C 1
ATOM 3418 O O . SER C 1 31 ? -28.663 50.248 -20.985 1.00 28.70 31 SER C O 1
ATOM 3421 N N . PRO C 1 32 ? -29.285 50.137 -23.118 1.00 31.12 32 PRO C N 1
ATOM 3422 C CA . PRO C 1 32 ? -27.932 50.527 -23.551 1.00 29.30 32 PRO C CA 1
ATOM 3423 C C . PRO C 1 32 ? -27.510 51.879 -23.011 1.00 26.16 32 PRO C C 1
ATOM 3424 O O . PRO C 1 32 ? -26.335 52.105 -22.745 1.00 27.05 32 PRO C O 1
ATOM 3428 N N . TYR C 1 33 ? -28.456 52.809 -22.863 1.00 27.47 33 TYR C N 1
ATOM 3429 C CA . TYR C 1 33 ? -28.087 54.164 -22.402 1.00 25.05 33 TYR C CA 1
ATOM 3430 C C . TYR C 1 33 ? -27.867 54.219 -20.884 1.00 24.20 33 TYR C C 1
ATOM 3431 O O . TYR C 1 33 ? -26.948 54.888 -20.411 1.00 22.93 33 TYR C O 1
ATOM 3440 N N . LEU C 1 34 ? -28.733 53.525 -20.130 1.00 25.77 34 LEU C N 1
ATOM 3441 C CA . LEU C 1 34 ? -28.518 53.345 -18.685 1.00 25.68 34 LEU C CA 1
ATOM 3442 C C . LEU C 1 34 ? -27.147 52.715 -18.449 1.00 24.11 34 LEU C C 1
ATOM 3443 O O . LEU C 1 34 ? -26.377 53.196 -17.622 1.00 25.57 34 LEU C O 1
ATOM 3448 N N . SER C 1 35 ? -26.763 51.716 -19.260 1.00 27.98 35 SER C N 1
ATOM 3449 C CA . SER C 1 35 ? -25.412 51.116 -19.071 1.00 27.87 35 SER C CA 1
ATOM 3450 C C . SER C 1 35 ? -24.344 52.125 -19.297 1.00 27.70 35 SER C C 1
ATOM 3451 O O . SER C 1 35 ? -23.350 52.135 -18.545 1.00 27.56 35 SER C O 1
ATOM 3454 N N . LEU C 1 36 ? -24.546 53.031 -20.274 1.00 24.46 36 LEU C N 1
ATOM 3455 C CA . LEU C 1 36 ? -23.541 54.085 -20.447 1.00 25.17 36 LEU C CA 1
ATOM 3456 C C . LEU C 1 36 ? -23.461 55.064 -19.279 1.00 24.19 36 LEU C C 1
ATOM 3457 O O . LEU C 1 36 ? -22.366 55.528 -18.908 1.00 23.54 36 LEU C O 1
ATOM 3462 N N . ILE C 1 37 ? -24.624 55.395 -18.695 1.00 25.99 37 ILE C N 1
ATOM 3463 C CA . ILE C 1 37 ? -24.652 56.345 -17.554 1.00 24.13 37 ILE C CA 1
ATOM 3464 C C . ILE C 1 37 ? -23.920 55.634 -16.435 1.00 22.04 37 ILE C C 1
ATOM 3465 O O . ILE C 1 37 ? -22.981 56.177 -15.773 1.00 24.35 37 ILE C O 1
ATOM 3470 N N . ARG C 1 38 ? -24.294 54.370 -16.268 1.00 24.79 38 ARG C N 1
ATOM 3471 C CA . ARG C 1 38 ? -23.688 53.566 -15.176 1.00 25.53 38 ARG C CA 1
ATOM 3472 C C . ARG C 1 38 ? -22.169 53.502 -15.346 1.00 24.15 38 ARG C C 1
ATOM 3473 O O . ARG C 1 38 ? -21.391 53.773 -14.427 1.00 23.59 38 ARG C O 1
ATOM 3481 N N . GLU C 1 39 ? -21.721 53.204 -16.562 1.00 27.96 39 GLU C N 1
ATOM 3482 C CA . GLU C 1 39 ? -20.268 53.091 -16.785 1.00 25.71 39 GLU C CA 1
ATOM 3483 C C . GLU C 1 39 ? -19.570 54.385 -16.547 1.00 23.89 39 GLU C C 1
ATOM 3484 O O . GLU C 1 39 ? -18.530 54.477 -15.844 1.00 25.74 39 GLU C O 1
ATOM 3490 N N . ASP C 1 40 ? -20.125 55.445 -17.112 1.00 25.87 40 ASP C N 1
ATOM 3491 C CA . ASP C 1 40 ? -19.447 56.741 -16.905 1.00 24.85 40 ASP C CA 1
ATOM 3492 C C . ASP C 1 40 ? -19.458 57.169 -15.410 1.00 25.03 40 ASP C C 1
ATOM 3493 O O . ASP C 1 40 ? -18.497 57.737 -14.885 1.00 25.69 40 ASP C O 1
ATOM 3498 N N . SER C 1 41 ? -20.561 56.888 -14.706 1.00 26.31 41 SER C N 1
ATOM 3499 C CA . SER C 1 41 ? -20.602 57.226 -13.268 1.00 24.44 41 SER C CA 1
ATOM 3500 C C . SER C 1 41 ? -19.471 56.448 -12.555 1.00 22.48 41 SER C C 1
ATOM 3501 O O . SER C 1 41 ? -18.716 56.995 -11.746 1.00 23.78 41 SER C O 1
ATOM 3504 N N . ILE C 1 42 ? -19.357 55.156 -12.838 1.00 24.95 42 ILE C N 1
ATOM 3505 C CA . ILE C 1 42 ? -18.353 54.329 -12.085 1.00 23.52 42 ILE C CA 1
ATOM 3506 C C . ILE C 1 42 ? -16.900 54.738 -12.405 1.00 25.76 42 ILE C C 1
ATOM 3507 O O . ILE C 1 42 ? -16.071 54.945 -11.512 1.00 26.22 42 ILE C O 1
ATOM 3512 N N . LEU C 1 43 ? -16.585 54.912 -13.686 1.00 30.32 43 LEU C N 1
ATOM 3513 C CA . LEU C 1 43 ? -15.174 55.181 -14.094 1.00 30.26 43 LEU C CA 1
ATOM 3514 C C . LEU C 1 43 ? -14.761 56.600 -13.954 1.00 31.40 43 LEU C C 1
ATOM 3515 O O . LEU C 1 43 ? -13.592 56.891 -13.617 1.00 32.15 43 LEU C O 1
ATOM 3520 N N . ASN C 1 44 ? -15.713 57.509 -14.177 1.00 34.37 44 ASN C N 1
ATOM 3521 C CA . ASN C 1 44 ? -15.431 58.956 -14.252 1.00 34.44 44 ASN C CA 1
ATOM 3522 C C . ASN C 1 44 ? -16.124 59.843 -13.182 1.00 36.65 44 ASN C C 1
ATOM 3523 O O . ASN C 1 44 ? -15.630 60.943 -12.847 1.00 38.28 44 ASN C O 1
ATOM 3528 N N . GLY C 1 45 ? -17.232 59.363 -12.616 1.00 35.36 45 GLY C N 1
ATOM 3529 C CA . GLY C 1 45 ? -18.102 60.223 -11.823 1.00 30.53 45 GLY C CA 1
ATOM 3530 C C . GLY C 1 45 ? -18.132 59.942 -10.335 1.00 30.90 45 GLY C C 1
ATOM 3531 O O . GLY C 1 45 ? -18.970 60.507 -9.627 1.00 27.55 45 GLY C O 1
ATOM 3532 N N . ASN C 1 46 ? -17.212 59.110 -9.846 1.00 28.22 46 ASN C N 1
ATOM 3533 C CA . ASN C 1 46 ? -17.164 58.728 -8.438 1.00 26.57 46 ASN C CA 1
ATOM 3534 C C . ASN C 1 46 ? -18.509 58.183 -7.958 1.00 22.04 46 ASN C C 1
ATOM 3535 O O . ASN C 1 46 ? -18.883 58.459 -6.835 1.00 21.49 46 ASN C O 1
ATOM 3540 N N . ARG C 1 47 ? -19.245 57.521 -8.831 1.00 21.21 47 ARG C N 1
ATOM 3541 C CA . ARG C 1 47 ? -20.459 56.785 -8.464 1.00 24.59 47 ARG C CA 1
ATOM 3542 C C . ARG C 1 47 ? -21.663 57.655 -8.044 1.00 24.74 47 ARG C C 1
ATOM 3543 O O . ARG C 1 47 ? -22.525 57.229 -7.307 1.00 26.97 47 ARG C O 1
ATOM 3551 N N . ALA C 1 48 ? -21.705 58.878 -8.561 1.00 25.37 48 ALA C N 1
ATOM 3552 C CA . ALA C 1 48 ? -22.877 59.752 -8.422 1.00 23.98 48 ALA C CA 1
ATOM 3553 C C . ALA C 1 48 ? -23.628 59.739 -9.727 1.00 25.14 48 ALA C C 1
ATOM 3554 O O . ALA C 1 48 ? -23.004 59.816 -10.806 1.00 25.84 48 ALA C O 1
ATOM 3556 N N . VAL C 1 49 ? -24.951 59.657 -9.669 1.00 23.68 49 VAL C N 1
ATOM 3557 C CA . VAL C 1 49 ? -25.768 59.957 -10.847 1.00 22.73 49 VAL C CA 1
ATOM 3558 C C . VAL C 1 49 ? -26.701 61.034 -10.356 1.00 22.72 49 VAL C C 1
ATOM 3559 O O . VAL C 1 49 ? -27.498 60.839 -9.397 1.00 20.76 49 VAL C O 1
ATOM 3563 N N . ILE C 1 50 ? -26.611 62.199 -10.994 1.00 22.87 50 ILE C N 1
ATOM 3564 C CA . ILE C 1 50 ? -27.467 63.307 -10.653 1.00 20.88 50 ILE C CA 1
ATOM 3565 C C . ILE C 1 50 ? -28.807 63.133 -11.362 1.00 20.67 50 ILE C C 1
ATOM 3566 O O . ILE C 1 50 ? -28.840 62.677 -12.491 1.00 21.49 50 ILE C O 1
ATOM 3571 N N . PHE C 1 51 ? -29.929 63.454 -10.723 1.00 17.90 51 PHE C N 1
ATOM 3572 C CA . PHE C 1 51 ? -31.213 63.253 -11.459 1.00 19.15 51 PHE C CA 1
ATOM 3573 C C . PHE C 1 51 ? -32.264 64.367 -11.219 1.00 18.89 51 PHE C C 1
ATOM 3574 O O . PHE C 1 51 ? -32.143 65.198 -10.294 1.00 17.65 51 PHE C O 1
ATOM 3582 N N . ASP C 1 52 ? -33.279 64.353 -12.062 1.00 16.11 52 ASP C N 1
ATOM 3583 C CA . ASP C 1 52 ? -34.441 65.170 -11.831 1.00 17.98 52 ASP C CA 1
ATOM 3584 C C . ASP C 1 52 ? -35.589 64.443 -12.487 1.00 18.46 52 ASP C C 1
ATOM 3585 O O . ASP C 1 52 ? -35.382 63.537 -13.306 1.00 17.30 52 ASP C O 1
ATOM 3590 N N . VAL C 1 53 ? -36.817 64.795 -12.088 1.00 18.24 53 VAL C N 1
ATOM 3591 C CA . VAL C 1 53 ? -38.004 64.132 -12.584 1.00 19.10 53 VAL C CA 1
ATOM 3592 C C . VAL C 1 53 ? -39.030 65.209 -12.847 1.00 20.35 53 VAL C C 1
ATOM 3593 O O . VAL C 1 53 ? -38.987 66.246 -12.213 1.00 23.36 53 VAL C O 1
ATOM 3597 N N . TYR C 1 54 ? -39.949 64.926 -13.769 1.00 21.65 54 TYR C N 1
ATOM 3598 C CA . TYR C 1 54 ? -40.900 65.878 -14.313 1.00 23.35 54 TYR C CA 1
ATOM 3599 C C . TYR C 1 54 ? -42.239 65.165 -14.458 1.00 22.89 54 TYR C C 1
ATOM 3600 O O . TYR C 1 54 ? -42.305 64.021 -14.906 1.00 22.48 54 TYR C O 1
ATOM 3609 N N . TRP C 1 55 ? -43.294 65.872 -14.051 1.00 23.36 55 TRP C N 1
ATOM 3610 C CA . TRP C 1 55 ? -44.620 65.318 -13.849 1.00 24.49 55 TRP C CA 1
ATOM 3611 C C . TRP C 1 55 ? -45.632 65.949 -14.816 1.00 26.44 55 TRP C C 1
ATOM 3612 O O . TRP C 1 55 ? -45.627 67.188 -15.063 1.00 25.46 55 TRP C O 1
ATOM 3623 N N . ASP C 1 56 ? -46.480 65.093 -15.348 1.00 27.07 56 ASP C N 1
ATOM 3624 C CA . ASP C 1 56 ? -47.738 65.492 -15.955 1.00 27.73 56 ASP C CA 1
ATOM 3625 C C . ASP C 1 56 ? -48.749 65.583 -14.821 1.00 28.90 56 ASP C C 1
ATOM 3626 O O . ASP C 1 56 ? -49.118 64.570 -14.219 1.00 28.47 56 ASP C O 1
ATOM 3631 N N . VAL C 1 57 ? -49.196 66.788 -14.492 1.00 31.51 57 VAL C N 1
ATOM 3632 C CA . VAL C 1 57 ? -50.084 66.927 -13.350 1.00 37.35 57 VAL C CA 1
ATOM 3633 C C . VAL C 1 57 ? -51.464 66.463 -13.797 1.00 41.27 57 VAL C C 1
ATOM 3634 O O . VAL C 1 57 ? -51.792 66.477 -14.976 1.00 42.23 57 VAL C O 1
ATOM 3638 N N . GLY C 1 58 ? -52.260 65.994 -12.871 1.00 47.35 58 GLY C N 1
ATOM 3639 C CA . GLY C 1 58 ? -53.411 65.226 -13.307 1.00 56.24 58 GLY C CA 1
ATOM 3640 C C . GLY C 1 58 ? -54.575 65.239 -12.336 1.00 61.52 58 GLY C C 1
ATOM 3641 O O . GLY C 1 58 ? -54.373 65.276 -11.109 1.00 62.16 58 GLY C O 1
ATOM 3642 N N . PHE C 1 59 ? -55.786 65.220 -12.910 1.00 66.16 59 PHE C N 1
ATOM 3643 C CA . PHE C 1 59 ? -57.043 65.111 -12.159 1.00 69.30 59 PHE C CA 1
ATOM 3644 C C . PHE C 1 59 ? -57.556 63.666 -12.189 1.00 69.21 59 PHE C C 1
ATOM 3645 O O . PHE C 1 59 ? -57.082 62.816 -11.425 1.00 69.40 59 PHE C O 1
ATOM 3653 N N . THR C 1 66 ? -57.449 59.790 -4.269 1.00 47.58 66 THR C N 1
ATOM 3654 C CA . THR C 1 66 ? -56.623 60.808 -3.589 1.00 48.55 66 THR C CA 1
ATOM 3655 C C . THR C 1 66 ? -56.144 61.847 -4.611 1.00 44.57 66 THR C C 1
ATOM 3656 O O . THR C 1 66 ? -55.950 61.528 -5.767 1.00 45.80 66 THR C O 1
ATOM 3660 N N . LYS C 1 67 ? -55.985 63.088 -4.196 1.00 41.61 67 LYS C N 1
ATOM 3661 C CA . LYS C 1 67 ? -55.820 64.154 -5.192 1.00 40.40 67 LYS C CA 1
ATOM 3662 C C . LYS C 1 67 ? -54.512 64.128 -6.047 1.00 36.50 67 LYS C C 1
ATOM 3663 O O . LYS C 1 67 ? -54.538 64.564 -7.203 1.00 37.67 67 LYS C O 1
ATOM 3669 N N . THR C 1 68 ? -53.419 63.552 -5.518 1.00 30.34 68 THR C N 1
ATOM 3670 C CA . THR C 1 68 ? -52.141 63.508 -6.246 1.00 28.45 68 THR C CA 1
ATOM 3671 C C . THR C 1 68 ? -52.023 62.231 -7.053 1.00 27.88 68 THR C C 1
ATOM 3672 O O . THR C 1 68 ? -51.028 62.005 -7.719 1.00 27.10 68 THR C O 1
ATOM 3676 N N . SER C 1 69 ? -53.014 61.354 -6.955 1.00 28.69 69 SER C N 1
ATOM 3677 C CA . SER C 1 69 ? -52.842 60.067 -7.564 1.00 31.25 69 SER C CA 1
ATOM 3678 C C . SER C 1 69 ? -52.904 60.199 -9.106 1.00 30.96 69 SER C C 1
ATOM 3679 O O . SER C 1 69 ? -52.468 59.331 -9.831 1.00 33.56 69 SER C O 1
ATOM 3682 N N . GLY C 1 70 ? -53.429 61.304 -9.602 1.00 32.16 70 GLY C N 1
ATOM 3683 C CA . GLY C 1 70 ? -53.435 61.546 -11.029 1.00 32.66 70 GLY C CA 1
ATOM 3684 C C . GLY C 1 70 ? -52.138 62.154 -11.595 1.00 32.65 70 GLY C C 1
ATOM 3685 O O . GLY C 1 70 ? -52.065 62.328 -12.796 1.00 34.89 70 GLY C O 1
ATOM 3686 N N . TRP C 1 71 ? -51.129 62.471 -10.769 1.00 29.06 71 TRP C N 1
ATOM 3687 C CA . TRP C 1 71 ? -49.859 62.913 -11.331 1.00 26.06 71 TRP C CA 1
ATOM 3688 C C . TRP C 1 71 ? -49.154 61.718 -11.962 1.00 24.93 71 TRP C C 1
ATOM 3689 O O . TRP C 1 71 ? -49.144 60.608 -11.397 1.00 27.69 71 TRP C O 1
ATOM 3700 N N . SER C 1 72 ? -48.511 61.931 -13.103 1.00 23.39 72 SER C N 1
ATOM 3701 C CA . SER C 1 72 ? -47.867 60.801 -13.794 1.00 25.80 72 SER C CA 1
ATOM 3702 C C . SER C 1 72 ? -46.483 61.232 -14.253 1.00 25.02 72 SER C C 1
ATOM 3703 O O . SER C 1 72 ? -46.317 62.393 -14.669 1.00 27.30 72 SER C O 1
ATOM 3706 N N . LEU C 1 73 ? -45.465 60.371 -14.093 1.00 24.58 73 LEU C N 1
ATOM 3707 C CA . LEU C 1 73 ? -44.067 60.741 -14.417 1.00 25.00 73 LEU C CA 1
ATOM 3708 C C . LEU C 1 73 ? -43.891 60.874 -15.928 1.00 28.62 73 LEU C C 1
ATOM 3709 O O . LEU C 1 73 ? -44.263 59.988 -16.684 1.00 29.48 73 LEU C O 1
ATOM 3714 N N . SER C 1 74 ? -43.372 62.013 -16.366 1.00 28.92 74 SER C N 1
ATOM 3715 C CA . SER C 1 74 ? -43.428 62.342 -17.765 1.00 27.19 74 SER C CA 1
ATOM 3716 C C . SER C 1 74 ? -42.040 62.485 -18.313 1.00 24.78 74 SER C C 1
ATOM 3717 O O . SER C 1 74 ? -41.836 62.260 -19.503 1.00 24.32 74 SER C O 1
ATOM 3720 N N . SER C 1 75 ? -41.068 62.833 -17.456 1.00 24.06 75 SER C N 1
ATOM 3721 C CA . SER C 1 75 ? -39.654 62.703 -17.844 1.00 25.81 75 SER C CA 1
ATOM 3722 C C . SER C 1 75 ? -38.739 62.423 -16.676 1.00 23.34 75 SER C C 1
ATOM 3723 O O . SER C 1 75 ? -39.037 62.764 -15.541 1.00 24.98 75 SER C O 1
ATOM 3726 N N . VAL C 1 76 ? -37.578 61.891 -17.006 1.00 21.25 76 VAL C N 1
ATOM 3727 C CA . VAL C 1 76 ? -36.515 61.683 -16.056 1.00 21.54 76 VAL C CA 1
ATOM 3728 C C . VAL C 1 76 ? -35.223 62.158 -16.643 1.00 19.49 76 VAL C C 1
ATOM 3729 O O . VAL C 1 76 ? -34.934 61.841 -17.794 1.00 23.64 76 VAL C O 1
ATOM 3733 N N . LYS C 1 77 ? -34.404 62.867 -15.879 1.00 18.54 77 LYS C N 1
ATOM 3734 C CA . LYS C 1 77 ? -33.067 63.174 -16.333 1.00 18.95 77 LYS C CA 1
ATOM 3735 C C . LYS C 1 77 ? -31.993 62.496 -15.492 1.00 21.72 77 LYS C C 1
ATOM 3736 O O . LYS C 1 77 ? -32.111 62.464 -14.235 1.00 22.86 77 LYS C O 1
ATOM 3742 N N . LEU C 1 78 ? -30.947 61.949 -16.145 1.00 18.98 78 LEU C N 1
ATOM 3743 C CA . LEU C 1 78 ? -29.802 61.358 -15.443 1.00 20.36 78 LEU C CA 1
ATOM 3744 C C . LEU C 1 78 ? -28.518 62.009 -15.909 1.00 21.43 78 LEU C C 1
ATOM 3745 O O . LEU C 1 78 ? -28.200 61.941 -17.111 1.00 21.16 78 LEU C O 1
ATOM 3750 N N . SER C 1 79 ? -27.790 62.666 -15.014 1.00 21.31 79 SER C N 1
ATOM 3751 C CA . SER C 1 79 ? -26.522 63.270 -15.415 1.00 22.84 79 SER C CA 1
ATOM 3752 C C . SER C 1 79 ? -25.327 62.723 -14.662 1.00 24.79 79 SER C C 1
ATOM 3753 O O . SER C 1 79 ? -25.416 62.446 -13.441 1.00 20.09 79 SER C O 1
ATOM 3756 N N . THR C 1 80 ? -24.209 62.628 -15.394 1.00 22.12 80 THR C N 1
ATOM 3757 C CA . THR C 1 80 ? -22.913 62.288 -14.846 1.00 26.41 80 THR C CA 1
ATOM 3758 C C . THR C 1 80 ? -21.905 63.311 -15.274 1.00 29.73 80 THR C C 1
ATOM 3759 O O . THR C 1 80 ? -22.232 64.300 -15.971 1.00 30.18 80 THR C O 1
ATOM 3763 N N . ARG C 1 81 ? -20.685 63.057 -14.847 1.00 31.30 81 ARG C N 1
ATOM 3764 C CA . ARG C 1 81 ? -19.479 63.824 -15.210 1.00 35.41 81 ARG C CA 1
ATOM 3765 C C . ARG C 1 81 ? -19.604 64.382 -16.656 1.00 35.09 81 ARG C C 1
ATOM 3766 O O . ARG C 1 81 ? -19.492 65.615 -16.875 1.00 37.53 81 ARG C O 1
ATOM 3781 N N . ASN C 1 82 ? -19.940 63.484 -17.593 1.00 30.01 82 ASN C N 1
ATOM 3782 C CA . ASN C 1 82 ? -19.760 63.684 -19.017 1.00 30.78 82 ASN C CA 1
ATOM 3783 C C . ASN C 1 82 ? -21.038 63.631 -19.793 1.00 31.06 82 ASN C C 1
ATOM 3784 O O . ASN C 1 82 ? -21.027 64.024 -20.950 1.00 30.79 82 ASN C O 1
ATOM 3789 N N . LEU C 1 83 ? -22.101 63.030 -19.219 1.00 28.39 83 LEU C N 1
ATOM 3790 C CA . LEU C 1 83 ? -23.287 62.726 -19.975 1.00 26.36 83 LEU C CA 1
ATOM 3791 C C . LEU C 1 83 ? -24.599 63.286 -19.395 1.00 26.00 83 LEU C C 1
ATOM 3792 O O . LEU C 1 83 ? -24.704 63.553 -18.203 1.00 23.26 83 LEU C O 1
ATOM 3797 N N . CYS C 1 84 ? -25.617 63.380 -20.242 1.00 24.69 84 CYS C N 1
ATOM 3798 C CA . CYS C 1 84 ? -26.916 63.760 -19.763 1.00 26.84 84 CYS C CA 1
ATOM 3799 C C . CYS C 1 84 ? -27.903 63.088 -20.612 1.00 27.71 84 CYS C C 1
ATOM 3800 O O . CYS C 1 84 ? -27.995 63.343 -21.813 1.00 26.48 84 CYS C O 1
ATOM 3803 N N . LEU C 1 85 ? -28.640 62.197 -19.970 1.00 26.58 85 LEU C N 1
ATOM 3804 C CA . LEU C 1 85 ? -29.640 61.395 -20.608 1.00 25.96 85 LEU C CA 1
ATOM 3805 C C . LEU C 1 85 ? -31.028 61.910 -20.209 1.00 27.46 85 LEU C C 1
ATOM 3806 O O . LEU C 1 85 ? -31.373 61.951 -18.988 1.00 22.53 85 LEU C O 1
ATOM 3811 N N . PHE C 1 86 ? -31.845 62.259 -21.209 1.00 26.90 86 PHE C N 1
ATOM 3812 C CA . PHE C 1 86 ? -33.181 62.779 -20.957 1.00 26.19 86 PHE C CA 1
ATOM 3813 C C . PHE C 1 86 ? -34.221 61.838 -21.529 1.00 27.17 86 PHE C C 1
ATOM 3814 O O . PHE C 1 86 ? -34.261 61.622 -22.735 1.00 28.50 86 PHE C O 1
ATOM 3822 N N . LEU C 1 87 ? -35.051 61.251 -20.681 1.00 27.03 87 LEU C N 1
ATOM 3823 C CA . LEU C 1 87 ? -36.047 60.281 -21.131 1.00 28.78 87 LEU C CA 1
ATOM 3824 C C . LEU C 1 87 ? -37.425 60.898 -21.009 1.00 30.72 87 LEU C C 1
ATOM 3825 O O . LEU C 1 87 ? -37.812 61.335 -19.915 1.00 31.69 87 LEU C O 1
ATOM 3830 N N . ARG C 1 88 ? -38.170 60.958 -22.115 1.00 30.38 88 ARG C N 1
ATOM 3831 C CA . ARG C 1 88 ? -39.554 61.377 -22.050 1.00 31.34 88 ARG C CA 1
ATOM 3832 C C . ARG C 1 88 ? -40.391 60.142 -21.995 1.00 31.08 88 ARG C C 1
ATOM 3833 O O . ARG C 1 88 ? -40.189 59.267 -22.824 1.00 32.81 88 ARG C O 1
ATOM 3841 N N . LEU C 1 89 ? -41.349 60.068 -21.052 1.00 30.95 89 LEU C N 1
ATOM 3842 C CA . LEU C 1 89 ? -42.116 58.823 -20.819 1.00 31.34 89 LEU C CA 1
ATOM 3843 C C . LEU C 1 89 ? -43.575 58.785 -21.284 1.00 31.26 89 LEU C C 1
ATOM 3844 O O . LEU C 1 89 ? -44.253 59.792 -21.292 1.00 33.67 89 LEU C O 1
ATOM 3849 N N . PRO C 1 90 ? -44.091 57.604 -21.610 1.00 31.78 90 PRO C N 1
ATOM 3850 C CA . PRO C 1 90 ? -45.505 57.504 -21.962 1.00 32.78 90 PRO C CA 1
ATOM 3851 C C . PRO C 1 90 ? -46.379 57.365 -20.740 1.00 34.36 90 PRO C C 1
ATOM 3852 O O . PRO C 1 90 ? -45.942 57.151 -19.609 1.00 30.45 90 PRO C O 1
ATOM 3856 N N . LYS C 1 91 ? -47.660 57.462 -21.008 1.00 36.49 91 LYS C N 1
ATOM 3857 C CA . LYS C 1 91 ? -48.649 57.290 -19.987 1.00 42.58 91 LYS C CA 1
ATOM 3858 C C . LYS C 1 91 ? -49.652 56.416 -20.664 1.00 43.17 91 LYS C C 1
ATOM 3859 O O . LYS C 1 91 ? -50.204 56.852 -21.650 1.00 44.56 91 LYS C O 1
ATOM 3865 N N . PRO C 1 92 ? -49.886 55.188 -20.200 1.00 44.20 92 PRO C N 1
ATOM 3866 C CA . PRO C 1 92 ? -49.152 54.523 -19.109 1.00 42.77 92 PRO C CA 1
ATOM 3867 C C . PRO C 1 92 ? -47.792 53.913 -19.474 1.00 41.49 92 PRO C C 1
ATOM 3868 O O . PRO C 1 92 ? -47.486 53.809 -20.662 1.00 41.48 92 PRO C O 1
ATOM 3872 N N . PHE C 1 93 ? -47.030 53.461 -18.455 1.00 39.30 93 PHE C N 1
ATOM 3873 C CA . PHE C 1 93 ? -45.760 52.764 -18.676 1.00 37.80 93 PHE C CA 1
ATOM 3874 C C . PHE C 1 93 ? -46.078 51.415 -19.266 1.00 36.98 93 PHE C C 1
ATOM 3875 O O . PHE C 1 93 ? -47.135 50.858 -18.998 1.00 35.05 93 PHE C O 1
ATOM 3883 N N . HIS C 1 94 ? -45.131 50.880 -20.028 1.00 36.87 94 HIS C N 1
ATOM 3884 C CA . HIS C 1 94 ? -45.142 49.467 -20.383 1.00 38.94 94 HIS C CA 1
ATOM 3885 C C . HIS C 1 94 ? -43.935 48.758 -19.744 1.00 36.09 94 HIS C C 1
ATOM 3886 O O . HIS C 1 94 ? -43.041 49.412 -19.197 1.00 32.74 94 HIS C O 1
ATOM 3893 N N . ASP C 1 95 ? -43.890 47.434 -19.928 1.00 37.00 95 ASP C N 1
ATOM 3894 C CA . ASP C 1 95 ? -42.900 46.542 -19.336 1.00 37.56 95 ASP C CA 1
ATOM 3895 C C . ASP C 1 95 ? -41.501 46.946 -19.648 1.00 34.68 95 ASP C C 1
ATOM 3896 O O . ASP C 1 95 ? -40.571 46.632 -18.902 1.00 32.36 95 ASP C O 1
ATOM 3901 N N . ASN C 1 96 ? -41.315 47.606 -20.784 1.00 32.13 96 ASN C N 1
ATOM 3902 C CA . ASN C 1 96 ? -39.960 48.014 -21.143 1.00 31.18 96 ASN C CA 1
ATOM 3903 C C . ASN C 1 96 ? -39.397 49.051 -20.145 1.00 29.95 96 ASN C C 1
ATOM 3904 O O . ASN C 1 96 ? -38.182 49.259 -20.083 1.00 29.29 96 ASN C O 1
ATOM 3909 N N . LEU C 1 97 ? -40.261 49.675 -19.333 1.00 29.18 97 LEU C N 1
ATOM 3910 C CA . LEU C 1 97 ? -39.718 50.602 -18.305 1.00 29.64 97 LEU C CA 1
ATOM 3911 C C . LEU C 1 97 ? -39.150 49.911 -17.008 1.00 29.55 97 LEU C C 1
ATOM 3912 O O . LEU C 1 97 ? -38.460 50.535 -16.199 1.00 28.68 97 LEU C O 1
ATOM 3917 N N . LYS C 1 98 ? -39.420 48.615 -16.860 1.00 27.38 98 LYS C N 1
ATOM 3918 C CA . LYS C 1 98 ? -38.793 47.806 -15.814 1.00 27.61 98 LYS C CA 1
ATOM 3919 C C . LYS C 1 98 ? -37.320 48.134 -15.665 1.00 28.67 98 LYS C C 1
ATOM 3920 O O . LYS C 1 98 ? -36.779 48.240 -14.530 1.00 27.13 98 LYS C O 1
ATOM 3926 N N . ASP C 1 99 ? -36.624 48.353 -16.790 1.00 26.76 99 ASP C N 1
ATOM 3927 C CA . ASP C 1 99 ? -35.186 48.662 -16.678 1.00 26.63 99 ASP C CA 1
ATOM 3928 C C . ASP C 1 99 ? -34.927 49.965 -15.932 1.00 25.25 99 ASP C C 1
ATOM 3929 O O . ASP C 1 99 ? -33.848 50.130 -15.318 1.00 23.77 99 ASP C O 1
ATOM 3934 N N . LEU C 1 100 ? -35.864 50.913 -16.025 1.00 23.80 100 LEU C N 1
ATOM 3935 C CA . LEU C 1 100 ? -35.636 52.195 -15.301 1.00 22.78 100 LEU C CA 1
ATOM 3936 C C . LEU C 1 100 ? -35.776 51.927 -13.781 1.00 20.27 100 LEU C C 1
ATOM 3937 O O . LEU C 1 100 ? -35.032 52.451 -12.990 1.00 22.78 100 LEU C O 1
ATOM 3942 N N . TYR C 1 101 ? -36.794 51.153 -13.416 1.00 24.18 101 TYR C N 1
ATOM 3943 C CA . TYR C 1 101 ? -37.054 50.772 -12.032 1.00 23.94 101 TYR C CA 1
ATOM 3944 C C . TYR C 1 101 ? -35.821 50.106 -11.422 1.00 21.68 101 TYR C C 1
ATOM 3945 O O . TYR C 1 101 ? -35.351 50.535 -10.373 1.00 20.33 101 TYR C O 1
ATOM 3954 N N . ARG C 1 102 ? -35.223 49.165 -12.152 1.00 24.93 102 ARG C N 1
ATOM 3955 C CA . ARG C 1 102 ? -34.016 48.460 -11.669 1.00 27.63 102 ARG C CA 1
ATOM 3956 C C . ARG C 1 102 ? -32.826 49.390 -11.553 1.00 25.64 102 ARG C C 1
ATOM 3957 O O . ARG C 1 102 ? -32.025 49.305 -10.604 1.00 22.55 102 ARG C O 1
ATOM 3965 N N . PHE C 1 103 ? -32.678 50.276 -12.531 1.00 21.77 103 PHE C N 1
ATOM 3966 C CA . PHE C 1 103 ? -31.547 51.179 -12.485 1.00 20.27 103 PHE C CA 1
ATOM 3967 C C . PHE C 1 103 ? -31.660 52.087 -11.263 1.00 18.09 103 PHE C C 1
ATOM 3968 O O . PHE C 1 103 ? -30.681 52.298 -10.538 1.00 19.34 103 PHE C O 1
ATOM 3976 N N . PHE C 1 104 ? -32.863 52.628 -11.035 1.00 18.38 104 PHE C N 1
ATOM 3977 C CA . PHE C 1 104 ? -33.102 53.529 -9.900 1.00 18.65 104 PHE C CA 1
ATOM 3978 C C . PHE C 1 104 ? -32.946 52.827 -8.545 1.00 17.28 104 PHE C C 1
ATOM 3979 O O . PHE C 1 104 ? -32.712 53.492 -7.527 1.00 16.73 104 PHE C O 1
ATOM 3987 N N . ALA C 1 105 ? -33.034 51.498 -8.557 1.00 16.88 105 ALA C N 1
ATOM 3988 C CA . ALA C 1 105 ? -32.895 50.725 -7.315 1.00 18.92 105 ALA C CA 1
ATOM 3989 C C . ALA C 1 105 ? -31.441 50.357 -6.981 1.00 19.82 105 ALA C C 1
ATOM 3990 O O . ALA C 1 105 ? -31.144 49.773 -5.929 1.00 18.96 105 ALA C O 1
ATOM 3992 N N . SER C 1 106 ? -30.520 50.670 -7.881 1.00 18.05 106 SER C N 1
ATOM 3993 C CA . SER C 1 106 ? -29.152 50.195 -7.749 1.00 18.21 106 SER C CA 1
ATOM 3994 C C . SER C 1 106 ? -28.364 50.845 -6.595 1.00 18.08 106 SER C C 1
ATOM 3995 O O . SER C 1 106 ? -28.547 52.034 -6.268 1.00 18.10 106 SER C O 1
ATOM 3998 N N . LYS C 1 107 ? -27.498 50.051 -5.949 1.00 16.13 107 LYS C N 1
ATOM 3999 C CA . LYS C 1 107 ? -26.629 50.560 -4.906 1.00 18.83 107 LYS C CA 1
ATOM 4000 C C . LYS C 1 107 ? -25.214 50.768 -5.465 1.00 18.86 107 LYS C C 1
ATOM 4001 O O . LYS C 1 107 ? -24.278 51.120 -4.747 1.00 20.17 107 LYS C O 1
ATOM 4007 N N . PHE C 1 108 ? -25.044 50.568 -6.756 1.00 18.99 108 PHE C N 1
ATOM 4008 C CA . PHE C 1 108 ? -23.700 50.847 -7.368 1.00 20.91 108 PHE C CA 1
ATOM 4009 C C . PHE C 1 108 ? -23.428 52.326 -7.315 1.00 19.19 108 PHE C C 1
ATOM 4010 O O . PHE C 1 108 ? -22.271 52.750 -7.222 1.00 20.92 108 PHE C O 1
ATOM 4018 N N . VAL C 1 109 ? -24.497 53.106 -7.383 1.00 19.93 109 VAL C N 1
ATOM 4019 C CA . VAL C 1 109 ? -24.371 54.571 -7.406 1.00 21.40 109 VAL C CA 1
ATOM 4020 C C . VAL C 1 109 ? -25.306 55.251 -6.438 1.00 20.69 109 VAL C C 1
ATOM 4021 O O . VAL C 1 109 ? -26.288 54.652 -6.007 1.00 21.11 109 VAL C O 1
ATOM 4025 N N . THR C 1 110 ? -25.008 56.503 -6.117 1.00 19.46 110 THR C N 1
ATOM 4026 C CA . THR C 1 110 ? -25.952 57.365 -5.368 1.00 19.48 110 THR C CA 1
ATOM 4027 C C . THR C 1 110 ? -26.731 58.304 -6.304 1.00 21.77 110 THR C C 1
ATOM 4028 O O . THR C 1 110 ? -26.118 58.957 -7.170 1.00 19.56 110 THR C O 1
ATOM 4032 N N . PHE C 1 111 ? -28.069 58.353 -6.150 1.00 21.00 111 PHE C N 1
ATOM 4033 C CA . PHE C 1 111 ? -28.924 59.232 -6.954 1.00 19.44 111 PHE C CA 1
ATOM 4034 C C . PHE C 1 111 ? -29.050 60.581 -6.218 1.00 19.46 111 PHE C C 1
ATOM 4035 O O . PHE C 1 111 ? -29.632 60.633 -5.144 1.00 20.64 111 PHE C O 1
ATOM 4043 N N . VAL C 1 112 ? -28.442 61.621 -6.788 1.00 16.38 112 VAL C N 1
ATOM 4044 C CA . VAL C 1 112 ? -28.303 62.924 -6.164 1.00 16.05 112 VAL C CA 1
ATOM 4045 C C . VAL C 1 112 ? -29.309 63.866 -6.796 1.00 16.79 112 VAL C C 1
ATOM 4046 O O . VAL C 1 112 ? -29.284 64.092 -8.014 1.00 18.52 112 VAL C O 1
ATOM 4050 N N . GLY C 1 113 ? -30.233 64.382 -5.981 1.00 16.71 113 GLY C N 1
ATOM 4051 C CA . GLY C 1 113 ? -31.333 65.193 -6.470 1.00 15.91 113 GLY C CA 1
ATOM 4052 C C . GLY C 1 113 ? -31.480 66.486 -5.676 1.00 17.42 113 GLY C C 1
ATOM 4053 O O . GLY C 1 113 ? -30.884 66.668 -4.600 1.00 15.13 113 GLY C O 1
ATOM 4054 N N . VAL C 1 114 ? -32.248 67.417 -6.252 1.00 17.22 114 VAL C N 1
ATOM 4055 C CA . VAL C 1 114 ? -32.544 68.678 -5.596 1.00 16.63 114 VAL C CA 1
ATOM 4056 C C . VAL C 1 114 ? -34.067 68.803 -5.380 1.00 14.11 114 VAL C C 1
ATOM 4057 O O . VAL C 1 114 ? -34.875 68.583 -6.283 1.00 17.68 114 VAL C O 1
ATOM 4061 N N . GLN C 1 115 ? -34.436 69.161 -4.171 1.00 16.34 115 GLN C N 1
ATOM 4062 C CA . GLN C 1 115 ? -35.871 69.208 -3.792 1.00 18.66 115 GLN C CA 1
ATOM 4063 C C . GLN C 1 115 ? -36.634 67.989 -4.269 1.00 19.04 115 GLN C C 1
ATOM 4064 O O . GLN C 1 115 ? -37.581 68.138 -5.039 1.00 19.52 115 GLN C O 1
ATOM 4070 N N . ILE C 1 116 ? -36.228 66.783 -3.804 1.00 16.95 116 ILE C N 1
ATOM 4071 C CA . ILE C 1 116 ? -36.852 65.549 -4.259 1.00 15.78 116 ILE C CA 1
ATOM 4072 C C . ILE C 1 116 ? -37.729 64.882 -3.217 1.00 18.35 116 ILE C C 1
ATOM 4073 O O . ILE C 1 116 ? -38.148 63.756 -3.438 1.00 20.35 116 ILE C O 1
ATOM 4078 N N . GLU C 1 117 ? -38.054 65.556 -2.118 1.00 18.47 117 GLU C N 1
ATOM 4079 C CA . GLU C 1 117 ? -38.844 64.888 -1.082 1.00 20.62 117 GLU C CA 1
ATOM 4080 C C . GLU C 1 117 ? -40.264 64.508 -1.525 1.00 20.07 117 GLU C C 1
ATOM 4081 O O . GLU C 1 117 ? -40.662 63.361 -1.370 1.00 18.78 117 GLU C O 1
ATOM 4087 N N . GLU C 1 118 ? -41.020 65.447 -2.103 1.00 18.84 118 GLU C N 1
ATOM 4088 C CA . GLU C 1 118 ? -42.327 65.126 -2.664 1.00 18.09 118 GLU C CA 1
ATOM 4089 C C . GLU C 1 118 ? -42.159 64.199 -3.857 1.00 16.91 118 GLU C C 1
ATOM 4090 O O . GLU C 1 118 ? -42.958 63.255 -4.034 1.00 17.08 118 GLU C O 1
ATOM 4096 N N . ASP C 1 119 ? -41.123 64.438 -4.676 1.00 15.77 119 ASP C N 1
ATOM 4097 C CA . ASP C 1 119 ? -40.881 63.558 -5.823 1.00 16.39 119 ASP C CA 1
ATOM 4098 C C . ASP C 1 119 ? -40.819 62.079 -5.392 1.00 16.83 119 ASP C C 1
ATOM 4099 O O . ASP C 1 119 ? -41.353 61.228 -6.079 1.00 18.75 119 ASP C O 1
ATOM 4104 N N . LEU C 1 120 ? -40.059 61.771 -4.348 1.00 16.76 120 LEU C N 1
ATOM 4105 C CA . LEU C 1 120 ? -39.857 60.358 -3.971 1.00 19.17 120 LEU C CA 1
ATOM 4106 C C . LEU C 1 120 ? -41.223 59.720 -3.572 1.00 18.24 120 LEU C C 1
ATOM 4107 O O . LEU C 1 120 ? -41.529 58.550 -3.953 1.00 16.97 120 LEU C O 1
ATOM 4112 N N . ASP C 1 121 ? -42.020 60.503 -2.845 1.00 17.52 121 ASP C N 1
ATOM 4113 C CA . ASP C 1 121 ? -43.365 60.070 -2.438 1.00 21.47 121 ASP C CA 1
ATOM 4114 C C . ASP C 1 121 ? -44.304 59.822 -3.642 1.00 21.81 121 ASP C C 1
ATOM 4115 O O . ASP C 1 121 ? -45.010 58.825 -3.681 1.00 20.04 121 ASP C O 1
ATOM 4120 N N . LEU C 1 122 ? -44.285 60.731 -4.627 1.00 21.40 122 LEU C N 1
ATOM 4121 C CA . LEU C 1 122 ? -45.076 60.569 -5.846 1.00 21.31 122 LEU C CA 1
ATOM 4122 C C . LEU C 1 122 ? -44.608 59.362 -6.600 1.00 19.62 122 LEU C C 1
ATOM 4123 O O . LEU C 1 122 ? -45.429 58.573 -7.071 1.00 19.33 122 LEU C O 1
ATOM 4128 N N . LEU C 1 123 ? -43.290 59.209 -6.717 1.00 17.29 123 LEU C N 1
ATOM 4129 C CA . LEU C 1 123 ? -42.743 58.073 -7.444 1.00 17.80 123 LEU C CA 1
ATOM 4130 C C . LEU C 1 123 ? -43.154 56.707 -6.818 1.00 19.56 123 LEU C C 1
ATOM 4131 O O . LEU C 1 123 ? -43.553 55.774 -7.544 1.00 19.70 123 LEU C O 1
ATOM 4136 N N . ARG C 1 124 ? -43.090 56.611 -5.486 1.00 20.35 124 ARG C N 1
ATOM 4137 C CA . ARG C 1 124 ? -43.462 55.365 -4.781 1.00 22.88 124 ARG C CA 1
ATOM 4138 C C . ARG C 1 124 ? -44.969 55.101 -4.926 1.00 24.75 124 ARG C C 1
ATOM 4139 O O . ARG C 1 124 ? -45.380 53.976 -5.237 1.00 24.96 124 ARG C O 1
ATOM 4154 N N . GLU C 1 125 ? -45.781 56.125 -4.601 1.00 24.61 125 GLU C N 1
ATOM 4155 C CA . GLU C 1 125 ? -47.208 55.990 -4.474 1.00 24.30 125 GLU C CA 1
ATOM 4156 C C . GLU C 1 125 ? -47.865 55.843 -5.845 1.00 23.91 125 GLU C C 1
ATOM 4157 O O . GLU C 1 125 ? -48.808 55.051 -5.972 1.00 24.29 125 GLU C O 1
ATOM 4163 N N . ASN C 1 126 ? -47.392 56.576 -6.864 1.00 20.98 126 ASN C N 1
ATOM 4164 C CA . ASN C 1 126 ? -48.079 56.517 -8.182 1.00 23.86 126 ASN C CA 1
ATOM 4165 C C . ASN C 1 126 ? -47.515 55.494 -9.147 1.00 21.58 126 ASN C C 1
ATOM 4166 O O . ASN C 1 126 ? -48.203 55.051 -10.040 1.00 20.85 126 ASN C O 1
ATOM 4171 N N . HIS C 1 127 ? -46.252 55.142 -8.994 1.00 21.57 127 HIS C N 1
ATOM 4172 C CA . HIS C 1 127 ? -45.600 54.235 -9.967 1.00 22.11 127 HIS C CA 1
ATOM 4173 C C . HIS C 1 127 ? -44.949 53.023 -9.277 1.00 22.31 127 HIS C C 1
ATOM 4174 O O . HIS C 1 127 ? -44.395 52.153 -9.926 1.00 20.24 127 HIS C O 1
ATOM 4181 N N . GLY C 1 128 ? -44.916 53.018 -7.943 1.00 21.78 128 GLY C N 1
ATOM 4182 C CA . GLY C 1 128 ? -44.154 51.974 -7.287 1.00 18.39 128 GLY C CA 1
ATOM 4183 C C . GLY C 1 128 ? -42.688 52.014 -7.578 1.00 20.24 128 GLY C C 1
ATOM 4184 O O . GLY C 1 128 ? -42.003 50.968 -7.560 1.00 20.19 128 GLY C O 1
ATOM 4185 N N . LEU C 1 129 ? -42.172 53.204 -7.886 1.00 20.43 129 LEU C N 1
ATOM 4186 C CA . LEU C 1 129 ? -40.766 53.312 -8.234 1.00 20.00 129 LEU C CA 1
ATOM 4187 C C . LEU C 1 129 ? -39.997 53.720 -6.965 1.00 20.37 129 LEU C C 1
ATOM 4188 O O . LEU C 1 129 ? -40.369 54.695 -6.290 1.00 20.42 129 LEU C O 1
ATOM 4193 N N . VAL C 1 130 ? -38.968 52.922 -6.609 1.00 17.93 130 VAL C N 1
ATOM 4194 C CA . VAL C 1 130 ? -38.228 53.156 -5.378 1.00 19.83 130 VAL C CA 1
ATOM 4195 C C . VAL C 1 130 ? -36.827 53.514 -5.692 1.00 17.60 130 VAL C C 1
ATOM 4196 O O . VAL C 1 130 ? -36.166 52.845 -6.511 1.00 19.71 130 VAL C O 1
ATOM 4200 N N . ILE C 1 131 ? -36.314 54.544 -5.042 1.00 15.93 131 ILE C N 1
ATOM 4201 C CA . ILE C 1 131 ? -34.894 54.865 -5.238 1.00 14.72 131 ILE C CA 1
ATOM 4202 C C . ILE C 1 131 ? -34.174 54.496 -3.928 1.00 18.62 131 ILE C C 1
ATOM 4203 O O . ILE C 1 131 ? -34.268 55.217 -2.930 1.00 15.95 131 ILE C O 1
ATOM 4208 N N . ARG C 1 132 ? -33.459 53.362 -3.920 1.00 19.12 132 ARG C N 1
ATOM 4209 C CA . ARG C 1 132 ? -32.962 52.854 -2.635 1.00 18.32 132 ARG C CA 1
ATOM 4210 C C . ARG C 1 132 ? -31.819 53.713 -2.066 1.00 20.89 132 ARG C C 1
ATOM 4211 O O . ARG C 1 132 ? -31.599 53.736 -0.837 1.00 18.86 132 ARG C O 1
ATOM 4219 N N . ASN C 1 133 ? -31.048 54.363 -2.955 1.00 18.25 133 ASN C N 1
ATOM 4220 C CA . ASN C 1 133 ? -29.871 55.123 -2.528 1.00 19.05 133 ASN C CA 1
ATOM 4221 C C . ASN C 1 133 ? -29.974 56.552 -3.067 1.00 19.90 133 ASN C C 1
ATOM 4222 O O . ASN C 1 133 ? -29.308 56.887 -4.087 1.00 19.00 133 ASN C O 1
ATOM 4227 N N . ALA C 1 134 ? -30.791 57.380 -2.416 1.00 16.61 134 ALA C N 1
ATOM 4228 C CA . ALA C 1 134 ? -31.086 58.727 -2.904 1.00 16.33 134 ALA C CA 1
ATOM 4229 C C . ALA C 1 134 ? -30.569 59.742 -1.904 1.00 18.13 134 ALA C C 1
ATOM 4230 O O . ALA C 1 134 ? -30.449 59.436 -0.706 1.00 18.11 134 ALA C O 1
ATOM 4232 N N . ILE C 1 135 ? -30.293 60.970 -2.356 1.00 16.73 135 ILE C N 1
ATOM 4233 C CA . ILE C 1 135 ? -29.967 62.003 -1.416 1.00 16.63 135 ILE 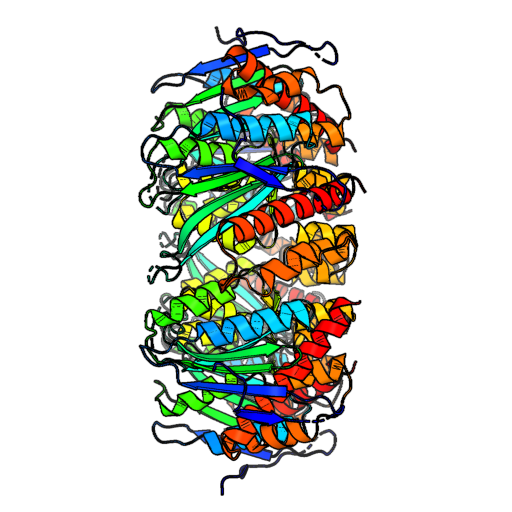C CA 1
ATOM 4234 C C . ILE C 1 135 ? -30.571 63.305 -1.943 1.00 19.20 135 ILE C C 1
ATOM 4235 O O . ILE C 1 135 ? -30.457 63.631 -3.146 1.00 18.87 135 ILE C O 1
ATOM 4240 N N . ASN C 1 136 ? -31.284 63.970 -1.051 1.00 16.14 136 ASN C N 1
ATOM 4241 C CA . ASN C 1 136 ? -31.929 65.260 -1.290 1.00 19.45 136 ASN C CA 1
ATOM 4242 C C . ASN C 1 136 ? -30.816 66.214 -0.890 1.00 21.87 136 ASN C C 1
ATOM 4243 O O . ASN C 1 136 ? -30.618 66.495 0.289 1.00 23.28 136 ASN C O 1
ATOM 4248 N N . VAL C 1 137 ? -30.006 66.589 -1.872 1.00 21.75 137 VAL C N 1
ATOM 4249 C CA . VAL C 1 137 ? -28.688 67.143 -1.628 1.00 24.13 137 VAL C CA 1
ATOM 4250 C C . VAL C 1 137 ? -28.615 68.535 -0.883 1.00 24.22 137 VAL C C 1
ATOM 4251 O O . VAL C 1 137 ? -27.625 68.851 -0.157 1.00 23.60 137 VAL C O 1
ATOM 4255 N N . GLY C 1 138 ? -29.680 69.324 -0.954 1.00 23.75 138 GLY C N 1
ATOM 4256 C CA . GLY C 1 138 ? -29.642 70.639 -0.291 1.00 20.77 138 GLY C CA 1
ATOM 4257 C C . GLY C 1 138 ? -29.556 70.482 1.201 1.00 22.04 138 GLY C C 1
ATOM 4258 O O . GLY C 1 138 ? -28.949 71.299 1.907 1.00 22.56 138 GLY C O 1
ATOM 4259 N N . LYS C 1 139 ? -30.115 69.406 1.730 1.00 22.66 139 LYS C N 1
ATOM 4260 C CA . LYS C 1 139 ? -30.030 69.236 3.191 1.00 25.89 139 LYS C CA 1
ATOM 4261 C C . LYS C 1 139 ? -28.599 68.829 3.585 1.00 23.89 139 LYS C C 1
ATOM 4262 O O . LYS C 1 139 ? -28.051 69.281 4.585 1.00 25.12 139 LYS C O 1
ATOM 4268 N N . LEU C 1 140 ? -27.965 67.996 2.795 1.00 22.89 140 LEU C N 1
ATOM 4269 C CA . LEU C 1 140 ? -26.538 67.718 3.108 1.00 23.40 140 LEU C CA 1
ATOM 4270 C C . LEU C 1 140 ? -25.685 69.000 2.926 1.00 21.37 140 LEU C C 1
ATOM 4271 O O . LEU C 1 140 ? -24.846 69.298 3.779 1.00 20.91 140 LEU C O 1
ATOM 4276 N N . ALA C 1 141 ? -25.893 69.733 1.819 1.00 19.74 141 ALA C N 1
ATOM 4277 C CA . ALA C 1 141 ? -25.244 71.049 1.625 1.00 22.11 141 ALA C CA 1
ATOM 4278 C C . ALA C 1 141 ? -25.372 71.930 2.893 1.00 22.52 141 ALA C C 1
ATOM 4279 O O . ALA C 1 141 ? -24.375 72.415 3.468 1.00 21.71 141 ALA C O 1
ATOM 4281 N N . ALA C 1 142 ? -26.593 72.067 3.399 1.00 23.01 142 ALA C N 1
ATOM 4282 C CA . ALA C 1 142 ? -26.864 72.901 4.581 1.00 24.95 142 ALA C CA 1
ATOM 4283 C C . ALA C 1 142 ? -26.100 72.400 5.836 1.00 27.65 142 ALA C C 1
ATOM 4284 O O . ALA C 1 142 ? -25.454 73.163 6.560 1.00 26.46 142 ALA C O 1
ATOM 4286 N N . GLU C 1 143 ? -26.152 71.106 6.085 1.00 28.04 143 GLU C N 1
ATOM 4287 C CA . GLU C 1 143 ? -25.488 70.613 7.283 1.00 31.96 143 GLU C CA 1
ATOM 4288 C C . GLU C 1 143 ? -23.973 70.708 7.138 1.00 30.49 143 GLU C C 1
ATOM 4289 O O . GLU C 1 143 ? -23.296 71.093 8.087 1.00 33.24 143 GLU C O 1
ATOM 4295 N N . ALA C 1 144 ? -23.462 70.316 5.969 1.00 28.78 144 ALA C N 1
ATOM 4296 C CA . ALA C 1 144 ? -22.025 70.224 5.736 1.00 29.66 144 ALA C CA 1
ATOM 4297 C C . ALA C 1 144 ? -21.417 71.590 5.878 1.00 33.03 144 ALA C C 1
ATOM 4298 O O . ALA C 1 144 ? -20.426 71.753 6.613 1.00 33.71 144 ALA C O 1
ATOM 4300 N N . ARG C 1 145 ? -22.057 72.572 5.235 1.00 32.89 145 ARG C N 1
ATOM 4301 C CA . ARG C 1 145 ? -21.560 73.933 5.242 1.00 32.12 145 ARG C CA 1
ATOM 4302 C C . ARG C 1 145 ? -21.987 74.818 6.382 1.00 33.12 145 ARG C C 1
ATOM 4303 O O . ARG C 1 145 ? -21.467 75.912 6.525 1.00 37.02 145 ARG C O 1
ATOM 4311 N N . GLY C 1 146 ? -22.882 74.341 7.222 1.00 33.54 146 GLY C N 1
ATOM 4312 C CA . GLY C 1 146 ? -23.484 75.163 8.251 1.00 34.96 146 GLY C CA 1
ATOM 4313 C C . GLY C 1 146 ? -24.211 76.397 7.727 1.00 37.24 146 GLY C C 1
ATOM 4314 O O . GLY C 1 146 ? -24.117 77.456 8.344 1.00 40.23 146 GLY C O 1
ATOM 4315 N N . THR C 1 147 ? -24.904 76.276 6.592 1.00 34.89 147 THR C N 1
ATOM 4316 C CA . THR C 1 147 ? -25.617 77.403 5.962 1.00 29.93 147 THR C CA 1
ATOM 4317 C C . THR C 1 147 ? -27.050 76.892 5.805 1.00 27.34 147 THR C C 1
ATOM 4318 O O . THR C 1 147 ? -27.337 76.165 4.897 1.00 25.10 147 THR C O 1
ATOM 4322 N N . LEU C 1 148 ? -27.932 77.238 6.714 1.00 27.75 148 LEU C N 1
ATOM 4323 C CA . LEU C 1 148 ? -29.313 76.749 6.745 1.00 29.15 148 LEU C CA 1
ATOM 4324 C C . LEU C 1 148 ? -30.102 76.867 5.451 1.00 26.98 148 LEU C C 1
ATOM 4325 O O . LEU C 1 148 ? -30.823 75.919 5.055 1.00 24.27 148 LEU C O 1
ATOM 4330 N N . VAL C 1 149 ? -29.938 78.007 4.791 1.00 23.19 149 VAL C N 1
ATOM 4331 C CA . VAL C 1 149 ? -30.760 78.322 3.641 1.00 23.96 149 VAL C CA 1
ATOM 4332 C C . VAL C 1 149 ? -30.563 77.361 2.446 1.00 21.69 149 VAL C C 1
ATOM 4333 O O . VAL C 1 149 ? -31.494 77.173 1.681 1.00 17.51 149 VAL C O 1
ATOM 4337 N N . LEU C 1 150 ? -29.393 76.702 2.350 1.00 19.57 150 LEU C N 1
ATOM 4338 C CA . LEU C 1 150 ? -29.054 75.813 1.208 1.00 18.65 150 LEU C CA 1
ATOM 4339 C C . LEU C 1 150 ? -30.070 74.659 1.079 1.00 16.73 150 LEU C C 1
ATOM 4340 O O . LEU C 1 150 ? -30.340 74.148 0.001 1.00 16.29 150 LEU C O 1
ATOM 4345 N N . GLU C 1 151 ? -30.637 74.275 2.197 1.00 16.79 151 GLU C N 1
ATOM 4346 C CA . GLU C 1 151 ? -31.710 73.253 2.204 1.00 18.38 151 GLU C CA 1
ATOM 4347 C C . GLU C 1 151 ? -32.956 73.681 1.399 1.00 20.42 151 GLU C C 1
ATOM 4348 O O . GLU C 1 151 ? -33.669 72.850 0.841 1.00 21.43 151 GLU C O 1
ATOM 4354 N N . PHE C 1 152 ? -33.171 74.995 1.287 1.00 22.21 152 PHE C N 1
ATOM 4355 C CA . PHE C 1 152 ? -34.395 75.566 0.753 1.00 21.54 152 PHE C CA 1
ATOM 4356 C C . PHE C 1 152 ? -34.198 76.250 -0.593 1.00 20.95 152 PHE C C 1
ATOM 4357 O O . PHE C 1 152 ? -34.983 77.127 -1.003 1.00 22.71 152 PHE C O 1
ATOM 4365 N N . LEU C 1 153 ? -33.200 75.799 -1.348 1.00 19.31 153 LEU C N 1
ATOM 4366 C CA . LEU C 1 153 ? -32.905 76.436 -2.648 1.00 15.58 153 LEU C CA 1
ATOM 4367 C C . LEU C 1 153 ? -33.280 75.508 -3.785 1.00 16.97 153 LEU C C 1
ATOM 4368 O O . LEU C 1 153 ? -33.192 74.264 -3.621 1.00 14.97 153 LEU C O 1
ATOM 4373 N N . GLY C 1 154 ? -33.675 76.113 -4.916 1.00 15.45 154 GLY C N 1
ATOM 4374 C CA . GLY C 1 154 ? -33.849 75.447 -6.198 1.00 17.73 154 GLY C CA 1
ATOM 4375 C C . GLY C 1 154 ? -32.526 75.032 -6.851 1.00 17.67 154 GLY C C 1
ATOM 4376 O O . GLY C 1 154 ? -31.447 75.344 -6.360 1.00 19.32 154 GLY C O 1
ATOM 4377 N N . THR C 1 155 ? -32.614 74.320 -7.957 1.00 18.16 155 THR C N 1
ATOM 4378 C CA . THR C 1 155 ? -31.390 73.757 -8.569 1.00 19.97 155 THR C CA 1
ATOM 4379 C C . THR C 1 155 ? -30.286 74.841 -8.848 1.00 19.24 155 THR C C 1
ATOM 4380 O O . THR C 1 155 ? -29.190 74.753 -8.353 1.00 18.89 155 THR C O 1
ATOM 4384 N N . ARG C 1 156 ? -30.626 75.865 -9.625 1.00 22.70 156 ARG C N 1
ATOM 4385 C CA . ARG C 1 156 ? -29.689 76.926 -10.049 1.00 20.95 156 ARG C CA 1
ATOM 4386 C C . ARG C 1 156 ? -29.170 77.651 -8.799 1.00 21.36 156 ARG C C 1
ATOM 4387 O O . ARG C 1 156 ? -27.950 77.889 -8.589 1.00 21.92 156 ARG C O 1
ATOM 4395 N N . GLU C 1 157 ? -30.079 77.938 -7.888 1.00 16.55 157 GLU C N 1
ATOM 4396 C CA . GLU C 1 157 ? -29.697 78.787 -6.792 1.00 16.24 157 GLU C CA 1
ATOM 4397 C C . GLU C 1 157 ? -28.811 78.016 -5.866 1.00 19.61 157 GLU C C 1
ATOM 4398 O O . GLU C 1 157 ? -27.906 78.582 -5.242 1.00 21.26 157 GLU C O 1
ATOM 4404 N N . LEU C 1 158 ? -29.033 76.708 -5.739 1.00 18.55 158 LEU C N 1
ATOM 4405 C CA . LEU C 1 158 ? -28.170 75.950 -4.851 1.00 17.23 158 LEU C CA 1
ATOM 4406 C C . LEU C 1 158 ? -26.759 75.931 -5.489 1.00 18.61 158 LEU C C 1
ATOM 4407 O O . LEU C 1 158 ? -25.769 76.058 -4.787 1.00 20.91 158 LEU C O 1
ATOM 4412 N N . ALA C 1 159 ? -26.685 75.642 -6.779 1.00 18.95 159 ALA C N 1
ATOM 4413 C CA . ALA C 1 159 ? -25.364 75.689 -7.476 1.00 22.95 159 ALA C CA 1
ATOM 4414 C C . ALA C 1 159 ? -24.664 77.061 -7.301 1.00 25.47 159 ALA C C 1
ATOM 4415 O O . ALA C 1 159 ? -23.477 77.125 -6.922 1.00 23.92 159 ALA C O 1
ATOM 4417 N N . HIS C 1 160 ? -25.429 78.142 -7.494 1.00 26.02 160 HIS C N 1
ATOM 4418 C CA . HIS C 1 160 ? -24.945 79.495 -7.203 1.00 24.99 160 HIS C CA 1
ATOM 4419 C C . HIS C 1 160 ? -24.278 79.612 -5.854 1.00 24.41 160 HIS C C 1
ATOM 4420 O O . HIS C 1 160 ? -23.150 80.157 -5.707 1.00 24.40 160 HIS C O 1
ATOM 4427 N N . ARG C 1 161 ? -24.968 79.145 -4.831 1.00 23.42 161 ARG C N 1
ATOM 4428 C CA . ARG C 1 161 ? -24.521 79.423 -3.488 1.00 23.96 161 ARG C CA 1
ATOM 4429 C C . ARG C 1 161 ? -23.441 78.483 -2.879 1.00 24.07 161 ARG C C 1
ATOM 4430 O O . ARG C 1 161 ? -22.972 78.691 -1.750 1.00 26.28 161 ARG C O 1
ATOM 4438 N N . VAL C 1 162 ? -23.146 77.433 -3.601 1.00 22.54 162 VAL C N 1
ATOM 4439 C CA . VAL C 1 162 ? -22.083 76.483 -3.306 1.00 25.29 162 VAL C CA 1
ATOM 4440 C C . VAL C 1 162 ? -20.876 76.818 -4.239 1.00 26.37 162 VAL C C 1
ATOM 4441 O O . VAL C 1 162 ? -19.810 76.966 -3.756 1.00 30.31 162 VAL C O 1
ATOM 4445 N N . LEU C 1 163 ? -21.088 76.949 -5.552 1.00 27.80 163 LEU C N 1
ATOM 4446 C CA . LEU C 1 163 ? -20.037 77.000 -6.555 1.00 28.89 163 LEU C CA 1
ATOM 4447 C C . LEU C 1 163 ? -19.689 78.409 -7.038 1.00 34.33 163 LEU C C 1
ATOM 4448 O O . LEU C 1 163 ? -18.605 78.600 -7.633 1.00 33.65 163 LEU C O 1
ATOM 4453 N N . TRP C 1 164 ? -20.603 79.367 -6.833 1.00 32.86 164 TRP C N 1
ATOM 4454 C CA . TRP C 1 164 ? -20.341 80.784 -7.125 1.00 32.34 164 TRP C CA 1
ATOM 4455 C C . TRP C 1 164 ? -19.720 80.998 -8.479 1.00 33.66 164 TRP C C 1
ATOM 4456 O O . TRP C 1 164 ? -18.697 81.682 -8.586 1.00 35.80 164 TRP C O 1
ATOM 4467 N N . SER C 1 165 ? -20.344 80.415 -9.491 1.00 30.04 165 SER C N 1
ATOM 4468 C CA . SER C 1 165 ? -19.895 80.466 -10.880 1.00 34.29 165 SER C CA 1
ATOM 4469 C C . SER C 1 165 ? -20.969 81.123 -11.760 1.00 38.33 165 SER C C 1
ATOM 4470 O O . SER C 1 165 ? -22.088 81.380 -11.302 1.00 42.29 165 SER C O 1
ATOM 4473 N N . ASP C 1 166 ? -20.636 81.334 -13.024 1.00 38.49 166 ASP C N 1
ATOM 4474 C CA . ASP C 1 166 ? -21.432 82.128 -13.934 1.00 39.48 166 ASP C CA 1
ATOM 4475 C C . ASP C 1 166 ? -22.654 81.434 -14.440 1.00 36.67 166 ASP C C 1
ATOM 4476 O O . ASP C 1 166 ? -22.568 80.396 -15.076 1.00 35.46 166 ASP C O 1
ATOM 4481 N N . LEU C 1 167 ? -23.807 82.047 -14.199 1.00 35.96 167 LEU C N 1
ATOM 4482 C CA . LEU C 1 167 ? -25.059 81.368 -14.518 1.00 36.43 167 LEU C CA 1
ATOM 4483 C C . LEU C 1 167 ? -25.905 82.101 -15.540 1.00 37.11 167 LEU C C 1
ATOM 4484 O O . LEU C 1 167 ? -27.070 81.768 -15.730 1.00 37.96 167 LEU C O 1
ATOM 4489 N N . GLY C 1 168 ? -25.292 83.070 -16.236 1.00 37.38 168 GLY C N 1
ATOM 4490 C CA . GLY C 1 168 ? -26.015 83.922 -17.181 1.00 32.47 168 GLY C CA 1
ATOM 4491 C C . GLY C 1 168 ? -26.673 83.119 -18.264 1.00 32.58 168 GLY C C 1
ATOM 4492 O O . GLY C 1 168 ? -27.831 83.375 -18.602 1.00 34.20 168 GLY C O 1
ATOM 4493 N N . GLN C 1 169 ? -25.964 82.126 -18.811 1.00 29.84 169 GLN C N 1
ATOM 4494 C CA . GLN C 1 169 ? -26.566 81.318 -19.859 1.00 30.20 169 GLN C CA 1
ATOM 4495 C C . GLN C 1 169 ? -27.828 80.564 -19.422 1.00 29.69 169 GLN C C 1
ATOM 4496 O O . GLN C 1 169 ? -28.836 80.514 -20.146 1.00 30.97 169 GLN C O 1
ATOM 4502 N N . LEU C 1 170 ? -27.729 79.931 -18.255 1.00 30.89 170 LEU C N 1
ATOM 4503 C CA . LEU C 1 170 ? -28.821 79.113 -17.734 1.00 26.51 170 LEU C CA 1
ATOM 4504 C C . LEU C 1 170 ? -30.005 80.056 -17.421 1.00 22.79 170 LEU C C 1
ATOM 4505 O O . LEU C 1 170 ? -31.153 79.769 -17.780 1.00 22.47 170 LEU C O 1
ATOM 4510 N N . ASP C 1 171 ? -29.700 81.154 -16.758 1.00 21.83 171 ASP C N 1
ATOM 4511 C CA . ASP C 1 171 ? -30.754 82.152 -16.445 1.00 27.36 171 ASP C CA 1
ATOM 4512 C C . ASP C 1 171 ? -31.481 82.676 -17.669 1.00 28.64 171 ASP C C 1
ATOM 4513 O O . ASP C 1 171 ? -32.725 82.790 -17.641 1.00 28.17 171 ASP C O 1
ATOM 4518 N N . SER C 1 172 ? -30.743 82.951 -18.757 1.00 29.85 172 SER C N 1
ATOM 4519 C CA . SER C 1 172 ? -31.386 83.498 -19.935 1.00 31.19 172 SER C CA 1
ATOM 4520 C C . SER C 1 172 ? -32.319 82.506 -20.498 1.00 30.91 172 SER C C 1
ATOM 4521 O O . SER C 1 172 ? -33.353 82.882 -21.062 1.00 31.34 172 SER C O 1
ATOM 4524 N N . ILE C 1 173 ? -32.000 81.222 -20.401 1.00 28.19 173 ILE C N 1
ATOM 4525 C CA . ILE C 1 173 ? -32.969 80.279 -20.946 1.00 24.22 173 ILE C CA 1
ATOM 4526 C C . ILE C 1 173 ? -34.217 80.196 -20.020 1.00 24.77 173 ILE C C 1
ATOM 4527 O O . ILE C 1 173 ? -35.362 80.132 -20.485 1.00 26.16 173 ILE C O 1
ATOM 4532 N N . GLU C 1 174 ? -33.995 80.122 -18.717 1.00 23.34 174 GLU C N 1
ATOM 4533 C CA . GLU C 1 174 ? -35.087 79.724 -17.803 1.00 24.25 174 GLU C CA 1
ATOM 4534 C C . GLU C 1 174 ? -35.963 80.950 -17.586 1.00 26.12 174 GLU C C 1
ATOM 4535 O O . GLU C 1 174 ? -37.138 80.805 -17.382 1.00 25.13 174 GLU C O 1
ATOM 4541 N N . ALA C 1 175 ? -35.367 82.151 -17.658 1.00 26.83 175 ALA C N 1
ATOM 4542 C CA . ALA C 1 175 ? -36.129 83.398 -17.598 1.00 26.00 175 ALA C CA 1
ATOM 4543 C C . ALA C 1 175 ? -37.175 83.484 -18.673 1.00 27.90 175 ALA C C 1
ATOM 4544 O O . ALA C 1 175 ? -38.238 84.042 -18.430 1.00 31.14 175 ALA C O 1
ATOM 4546 N N . LYS C 1 176 ? -36.933 82.883 -19.825 1.00 25.83 176 LYS C N 1
ATOM 4547 C CA . LYS C 1 176 ? -37.909 82.914 -20.926 1.00 30.82 176 LYS C CA 1
ATOM 4548 C C . LYS C 1 176 ? -38.444 81.525 -21.212 1.00 30.55 176 LYS C C 1
ATOM 4549 O O . LYS C 1 176 ? -38.695 81.175 -22.374 1.00 29.61 176 LYS C O 1
ATOM 4555 N N . TRP C 1 177 ? -38.655 80.732 -20.152 1.00 28.70 177 TRP C N 1
ATOM 4556 C CA . TRP C 1 177 ? -38.830 79.311 -20.301 1.00 29.95 177 TRP C CA 1
ATOM 4557 C C . TRP C 1 177 ? -39.928 78.941 -21.270 1.00 34.17 177 TRP C C 1
ATOM 4558 O O . TRP C 1 177 ? -39.767 78.033 -22.069 1.00 35.24 177 TRP C O 1
ATOM 4569 N N . GLU C 1 178 ? -41.053 79.644 -21.184 1.00 36.83 178 GLU C N 1
ATOM 4570 C CA . GLU C 1 178 ? -42.226 79.364 -22.008 1.00 41.21 178 GLU C CA 1
ATOM 4571 C C . GLU C 1 178 ? -41.937 79.531 -23.508 1.00 42.47 178 GLU C C 1
ATOM 4572 O O . GLU C 1 178 ? -42.642 78.958 -24.369 1.00 43.96 178 GLU C O 1
ATOM 4578 N N . LYS C 1 179 ? -40.893 80.294 -23.808 1.00 41.44 179 LYS C N 1
ATOM 4579 C CA . LYS C 1 179 ? -40.550 80.600 -25.173 1.00 44.36 179 LYS C CA 1
ATOM 4580 C C . LYS C 1 179 ? -39.388 79.747 -25.681 1.00 45.16 179 LYS C C 1
ATOM 4581 O O . LYS C 1 179 ? -39.003 79.858 -26.862 1.00 44.47 179 LYS C O 1
ATOM 4587 N N . ALA C 1 180 ? -38.823 78.906 -24.810 1.00 43.05 180 ALA C N 1
ATOM 4588 C CA . ALA C 1 180 ? -37.649 78.135 -25.218 1.00 41.69 180 ALA C CA 1
ATOM 4589 C C . ALA C 1 180 ? -38.047 76.912 -25.992 1.00 41.38 180 ALA C C 1
ATOM 4590 O O . ALA C 1 180 ? -38.995 76.200 -25.638 1.00 40.07 180 ALA C O 1
ATOM 4592 N N . GLY C 1 181 ? -37.339 76.679 -27.088 1.00 41.88 181 GLY C N 1
ATOM 4593 C CA . GLY C 1 181 ? -37.560 75.459 -27.849 1.00 41.88 181 GLY C CA 1
ATOM 4594 C C . GLY C 1 181 ? -37.056 74.240 -27.078 1.00 43.32 181 GLY C C 1
ATOM 4595 O O . GLY C 1 181 ? -36.392 74.386 -26.045 1.00 42.01 181 GLY C O 1
ATOM 4596 N N . PRO C 1 182 ? -37.378 73.052 -27.586 1.00 45.01 182 PRO C N 1
ATOM 4597 C CA . PRO C 1 182 ? -37.009 71.768 -26.964 1.00 46.01 182 PRO C CA 1
ATOM 4598 C C . PRO C 1 182 ? -35.488 71.599 -26.824 1.00 45.94 182 PRO C C 1
ATOM 4599 O O . PRO C 1 182 ? -35.000 71.025 -25.842 1.00 44.37 182 PRO C O 1
ATOM 4603 N N . GLU C 1 183 ? -34.751 72.120 -27.798 1.00 43.58 183 GLU C N 1
ATOM 4604 C CA . GLU C 1 183 ? -33.297 72.115 -27.744 1.00 43.52 183 GLU C CA 1
ATOM 4605 C C . GLU C 1 183 ? -32.724 73.035 -26.648 1.00 39.64 183 GLU C C 1
ATOM 4606 O O . GLU C 1 183 ? -31.672 72.757 -25.982 1.00 37.20 183 GLU C O 1
ATOM 4612 N N . GLU C 1 184 ? -33.399 74.156 -26.446 1.00 36.47 184 GLU C N 1
ATOM 4613 C CA . GLU C 1 184 ? -32.940 75.088 -25.428 1.00 34.84 184 GLU C CA 1
ATOM 4614 C C . GLU C 1 184 ? -33.311 74.540 -24.030 1.00 29.46 184 GLU C C 1
ATOM 4615 O O . GLU C 1 184 ? -32.579 74.734 -23.098 1.00 29.69 184 GLU C O 1
ATOM 4621 N N . GLN C 1 185 ? -34.440 73.872 -23.940 1.00 29.16 185 GLN C N 1
ATOM 4622 C CA . GLN C 1 185 ? -34.897 73.269 -22.679 1.00 33.18 185 GLN C CA 1
ATOM 4623 C C . GLN C 1 185 ? -33.946 72.154 -22.317 1.00 33.25 185 GLN C C 1
ATOM 4624 O O . GLN C 1 185 ? -33.515 72.060 -21.166 1.00 32.52 185 GLN C O 1
ATOM 4630 N N . LEU C 1 186 ? -33.547 71.364 -23.322 1.00 35.00 186 LEU C N 1
ATOM 4631 C CA . LEU C 1 186 ? -32.593 70.284 -23.095 1.00 33.13 186 LEU C CA 1
ATOM 4632 C C . LEU C 1 186 ? -31.267 70.844 -22.607 1.00 30.64 186 LEU C C 1
ATOM 4633 O O . LEU C 1 186 ? -30.607 70.319 -21.649 1.00 29.91 186 LEU C O 1
ATOM 4638 N N . GLU C 1 187 ? -30.850 71.939 -23.235 1.00 28.92 187 GLU C N 1
ATOM 4639 C CA . GLU C 1 187 ? -29.617 72.592 -22.802 1.00 26.25 187 GLU C CA 1
ATOM 4640 C C . GLU C 1 187 ? -29.604 72.966 -21.343 1.00 25.61 187 GLU C C 1
ATOM 4641 O O . GLU C 1 187 ? -28.573 72.760 -20.610 1.00 23.73 187 GLU C O 1
ATOM 4647 N N . ALA C 1 188 ? -30.711 73.578 -20.895 1.00 25.71 188 ALA C N 1
ATOM 4648 C CA . ALA C 1 188 ? -30.770 73.966 -19.489 1.00 23.06 188 ALA C CA 1
ATOM 4649 C C . ALA C 1 188 ? -30.704 72.733 -18.575 1.00 20.65 188 ALA C C 1
ATOM 4650 O O . ALA C 1 188 ? -30.040 72.746 -17.561 1.00 21.79 188 ALA C O 1
ATOM 4652 N N . ALA C 1 189 ? -31.416 71.684 -18.943 1.00 21.93 189 ALA C N 1
ATOM 4653 C CA . ALA C 1 189 ? -31.382 70.442 -18.171 1.00 23.87 189 ALA C CA 1
ATOM 4654 C C . ALA C 1 189 ? -29.915 69.932 -18.065 1.00 27.08 189 ALA C C 1
ATOM 4655 O O . ALA C 1 189 ? -29.397 69.650 -16.958 1.00 26.02 189 ALA C O 1
ATOM 4657 N N . ALA C 1 190 ? -29.232 69.860 -19.209 1.00 27.73 190 ALA C N 1
ATOM 4658 C CA . ALA C 1 190 ? -27.833 69.466 -19.209 1.00 25.47 190 ALA C CA 1
ATOM 4659 C C . ALA C 1 190 ? -26.941 70.348 -18.323 1.00 24.33 190 ALA C C 1
ATOM 4660 O O . ALA C 1 190 ? -26.161 69.828 -17.479 1.00 25.92 190 ALA C O 1
ATOM 4662 N N . ILE C 1 191 ? -27.076 71.676 -18.398 1.00 23.10 191 ILE C N 1
ATOM 4663 C CA . ILE C 1 191 ? -26.273 72.576 -17.551 1.00 20.06 191 ILE C CA 1
ATOM 4664 C C . ILE C 1 191 ? -26.583 72.345 -16.030 1.00 21.13 191 ILE C C 1
ATOM 4665 O O . ILE C 1 191 ? -25.700 72.411 -15.152 1.00 22.04 191 ILE C O 1
ATOM 4670 N N . GLU C 1 192 ? -27.859 72.196 -15.706 1.00 20.02 192 GLU C N 1
ATOM 4671 C CA . GLU C 1 192 ? -28.234 72.043 -14.296 1.00 19.97 192 GLU C CA 1
ATOM 4672 C C . GLU C 1 192 ? -27.654 70.675 -13.849 1.00 18.79 192 GLU C C 1
ATOM 4673 O O . GLU C 1 192 ? -27.154 70.567 -12.740 1.00 21.58 192 GLU C O 1
ATOM 4679 N N . GLY C 1 193 ? -27.660 69.678 -14.746 1.00 20.08 193 GLY C N 1
ATOM 4680 C CA . GLY C 1 193 ? -27.066 68.391 -14.402 1.00 23.96 193 GLY C CA 1
ATOM 4681 C C . GLY C 1 193 ? -25.624 68.526 -14.003 1.00 22.86 193 GLY C C 1
ATOM 4682 O O . GLY C 1 193 ? -25.161 68.021 -12.959 1.00 22.22 193 GLY C O 1
ATOM 4683 N N . TRP C 1 194 ? -24.885 69.264 -14.836 1.00 24.68 194 TRP C N 1
ATOM 4684 C CA . TRP C 1 194 ? -23.452 69.540 -14.626 1.00 20.77 194 TRP C CA 1
ATOM 4685 C C . TRP C 1 194 ? -23.212 70.264 -13.341 1.00 20.28 194 TRP C C 1
ATOM 4686 O O . TRP C 1 194 ? -22.293 69.979 -12.550 1.00 21.65 194 TRP C O 1
ATOM 4697 N N . LEU C 1 195 ? -24.027 71.265 -13.079 1.00 20.94 195 LEU C N 1
ATOM 4698 C CA . LEU C 1 195 ? -23.835 72.016 -11.817 1.00 21.64 195 LEU C CA 1
ATOM 4699 C C . LEU C 1 195 ? -23.993 71.155 -10.554 1.00 21.35 195 LEU C C 1
ATOM 4700 O O . LEU C 1 195 ? -23.230 71.328 -9.566 1.00 21.71 195 LEU C O 1
ATOM 4705 N N . ILE C 1 196 ? -25.023 70.283 -10.556 1.00 21.78 196 ILE C N 1
ATOM 4706 C CA . ILE C 1 196 ? -25.285 69.496 -9.333 1.00 18.33 196 ILE C CA 1
ATOM 4707 C C . ILE C 1 196 ? -24.211 68.398 -9.236 1.00 19.58 196 ILE C C 1
ATOM 4708 O O . ILE C 1 196 ? -23.705 68.132 -8.158 1.00 22.43 196 ILE C O 1
ATOM 4713 N N . VAL C 1 197 ? -23.792 67.836 -10.373 1.00 23.56 197 VAL C N 1
ATOM 4714 C CA . VAL C 1 197 ? -22.521 67.037 -10.363 1.00 23.92 197 VAL C CA 1
ATOM 4715 C C . VAL C 1 197 ? -21.416 67.732 -9.575 1.00 24.48 197 VAL C C 1
ATOM 4716 O O . VAL C 1 197 ? -20.824 67.150 -8.634 1.00 25.17 197 VAL C O 1
ATOM 4720 N N . ASN C 1 198 ? -21.144 69.005 -9.897 1.00 23.61 198 ASN C N 1
ATOM 4721 C CA . ASN C 1 198 ? -20.062 69.729 -9.221 1.00 20.01 198 ASN C CA 1
ATOM 4722 C C . ASN C 1 198 ? -20.396 70.113 -7.785 1.00 23.18 198 ASN C C 1
ATOM 4723 O O . ASN C 1 198 ? -19.505 70.182 -6.830 1.00 21.21 198 ASN C O 1
ATOM 4728 N N . VAL C 1 199 ? -21.674 70.428 -7.573 1.00 20.09 199 VAL C N 1
ATOM 4729 C CA . VAL C 1 199 ? -22.086 70.571 -6.179 1.00 18.54 199 VAL C CA 1
ATOM 4730 C C . VAL C 1 199 ? -21.739 69.305 -5.339 1.00 19.22 199 VAL C C 1
ATOM 4731 O O . VAL C 1 199 ? -21.156 69.395 -4.229 1.00 21.24 199 VAL C O 1
ATOM 4735 N N . TRP C 1 200 ? -22.109 68.148 -5.883 1.00 18.82 200 TRP C N 1
ATOM 4736 C CA . TRP C 1 200 ? -21.861 66.871 -5.204 1.00 23.06 200 TRP C CA 1
ATOM 4737 C C . TRP C 1 200 ? -20.350 66.624 -4.926 1.00 24.01 200 TRP C C 1
ATOM 4738 O O . TRP C 1 200 ? -19.937 66.378 -3.749 1.00 23.66 200 TRP C O 1
ATOM 4749 N N . ASP C 1 201 ? -19.531 66.773 -5.967 1.00 26.76 201 ASP C N 1
ATOM 4750 C CA . ASP C 1 201 ? -18.063 66.661 -5.814 1.00 30.79 201 ASP C CA 1
ATOM 4751 C C . ASP C 1 201 ? -17.558 67.526 -4.722 1.00 31.73 201 ASP C C 1
ATOM 4752 O O . ASP C 1 201 ? -16.750 67.094 -3.895 1.00 32.62 201 ASP C O 1
ATOM 4757 N N . GLN C 1 202 ? -18.088 68.749 -4.656 1.00 31.44 202 GLN C N 1
ATOM 4758 C CA . GLN C 1 202 ? -17.707 69.644 -3.595 1.00 31.84 202 GLN C CA 1
ATOM 4759 C C . GLN C 1 202 ? -18.139 69.209 -2.187 1.00 32.79 202 GLN C C 1
ATOM 4760 O O . GLN C 1 202 ? -17.409 69.369 -1.195 1.00 32.13 202 GLN C O 1
ATOM 4766 N N . LEU C 1 203 ? -19.330 68.658 -2.058 1.00 32.76 203 LEU C N 1
ATOM 4767 C CA . LEU C 1 203 ? -19.711 68.166 -0.704 1.00 34.19 203 LEU C CA 1
ATOM 4768 C C . LEU C 1 203 ? -19.031 66.866 -0.283 1.00 33.78 203 LEU C C 1
ATOM 4769 O O . LEU 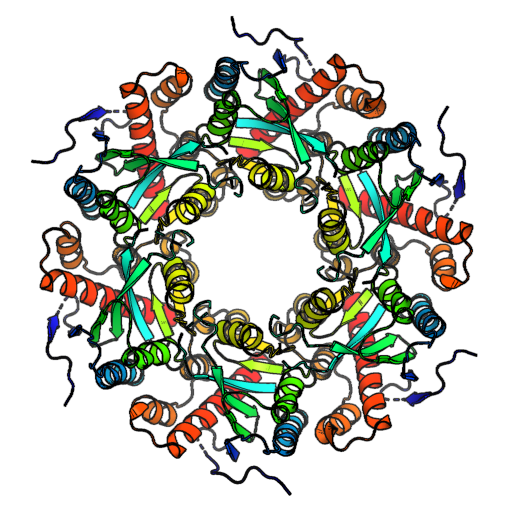C 1 203 ? -18.688 66.732 0.876 1.00 35.96 203 LEU C O 1
ATOM 4774 N N . SER C 1 204 ? -18.861 65.917 -1.198 1.00 38.94 204 SER C N 1
ATOM 4775 C CA . SER C 1 204 ? -18.440 64.553 -0.816 1.00 44.97 204 SER C CA 1
ATOM 4776 C C . SER C 1 204 ? -16.988 64.475 -0.382 1.00 49.09 204 SER C C 1
ATOM 4777 O O . SER C 1 204 ? -16.673 63.824 0.630 1.00 46.62 204 SER C O 1
ATOM 4780 N N . ASP C 1 205 ? -16.092 65.139 -1.102 1.00 55.78 205 ASP C N 1
ATOM 4781 C CA . ASP C 1 205 ? -14.741 65.196 -0.545 1.00 62.98 205 ASP C CA 1
ATOM 4782 C C . ASP C 1 205 ? -14.403 66.500 0.167 1.00 65.71 205 ASP C C 1
ATOM 4783 O O . ASP C 1 205 ? -13.319 67.048 -0.025 1.00 67.38 205 ASP C O 1
ATOM 4788 N N . GLU C 1 206 ? -15.332 66.971 1.012 1.00 68.51 206 GLU C N 1
ATOM 4789 C CA . GLU C 1 206 ? -15.129 68.193 1.832 1.00 70.27 206 GLU C CA 1
ATOM 4790 C C . GLU C 1 206 ? -14.566 67.877 3.237 1.00 71.63 206 GLU C C 1
ATOM 4791 O O . GLU C 1 206 ? -13.346 67.619 3.339 1.00 72.97 206 GLU C O 1
ATOM 4798 N N . SER D 1 1 ? -48.164 91.131 -25.363 1.00 66.19 1 SER D N 1
ATOM 4799 C CA . SER D 1 1 ? -49.283 91.983 -24.856 1.00 65.91 1 SER D CA 1
ATOM 4800 C C . SER D 1 1 ? -49.224 92.105 -23.330 1.00 63.61 1 SER D C 1
ATOM 4801 O O . SER D 1 1 ? -48.950 93.201 -22.820 1.00 64.18 1 SER D O 1
ATOM 4804 N N . ALA D 1 2 ? -49.444 90.979 -22.625 1.00 59.46 2 ALA D N 1
ATOM 4805 C CA . ALA D 1 2 ? -49.677 90.929 -21.156 1.00 52.74 2 ALA D CA 1
ATOM 4806 C C . ALA D 1 2 ? -48.798 91.824 -20.297 1.00 47.40 2 ALA D C 1
ATOM 4807 O O . ALA D 1 2 ? -47.587 91.931 -20.515 1.00 48.44 2 ALA D O 1
ATOM 4809 N N . SER D 1 3 ? -49.415 92.462 -19.308 1.00 42.95 3 SER D N 1
ATOM 4810 C CA . SER D 1 3 ? -48.697 93.341 -18.394 1.00 39.59 3 SER D CA 1
ATOM 4811 C C . SER D 1 3 ? -49.401 93.588 -17.040 1.00 36.11 3 SER D C 1
ATOM 4812 O O . SER D 1 3 ? -50.574 93.356 -16.898 1.00 36.12 3 SER D O 1
ATOM 4815 N N . PHE D 1 4 ? -48.653 94.089 -16.065 1.00 35.32 4 PHE D N 1
ATOM 4816 C CA . PHE D 1 4 ? -49.162 94.322 -14.726 1.00 35.47 4 PHE D CA 1
ATOM 4817 C C . PHE D 1 4 ? -49.785 95.719 -14.630 1.00 36.23 4 PHE D C 1
ATOM 4818 O O . PHE D 1 4 ? -49.245 96.644 -13.994 1.00 36.29 4 PHE D O 1
ATOM 4826 N N . ASP D 1 5 ? -50.950 95.839 -15.241 1.00 36.83 5 ASP D N 1
ATOM 4827 C CA . ASP D 1 5 ? -51.561 97.164 -15.444 1.00 40.52 5 ASP D CA 1
ATOM 4828 C C . ASP D 1 5 ? -52.653 97.485 -14.414 1.00 42.43 5 ASP D C 1
ATOM 4829 O O . ASP D 1 5 ? -53.467 98.403 -14.640 1.00 42.13 5 ASP D O 1
ATOM 4834 N N . GLY D 1 6 ? -52.679 96.747 -13.286 1.00 39.90 6 GLY D N 1
ATOM 4835 C CA . GLY D 1 6 ? -53.526 97.130 -12.162 1.00 36.37 6 GLY D CA 1
ATOM 4836 C C . GLY D 1 6 ? -52.888 98.258 -11.365 1.00 35.62 6 GLY D C 1
ATOM 4837 O O . GLY D 1 6 ? -51.931 98.900 -11.799 1.00 37.12 6 GLY D O 1
ATOM 4838 N N . PRO D 1 7 ? -53.395 98.497 -10.171 1.00 34.82 7 PRO D N 1
ATOM 4839 C CA . PRO D 1 7 ? -52.837 99.531 -9.312 1.00 35.42 7 PRO D CA 1
ATOM 4840 C C . PRO D 1 7 ? -51.369 99.223 -8.939 1.00 37.77 7 PRO D C 1
ATOM 4841 O O . PRO D 1 7 ? -50.941 98.047 -8.792 1.00 38.83 7 PRO D O 1
ATOM 4845 N N . LYS D 1 8 ? -50.619 100.297 -8.759 1.00 35.68 8 LYS D N 1
ATOM 4846 C CA . LYS D 1 8 ? -49.178 100.268 -8.609 1.00 37.93 8 LYS D CA 1
ATOM 4847 C C . LYS D 1 8 ? -49.068 100.959 -7.278 1.00 37.16 8 LYS D C 1
ATOM 4848 O O . LYS D 1 8 ? -49.762 101.993 -7.101 1.00 36.98 8 LYS D O 1
ATOM 4854 N N . PHE D 1 9 ? -48.302 100.385 -6.328 1.00 34.90 9 PHE D N 1
ATOM 4855 C CA . PHE D 1 9 ? -48.213 100.911 -4.946 1.00 34.27 9 PHE D CA 1
ATOM 4856 C C . PHE D 1 9 ? -46.822 101.292 -4.594 1.00 35.56 9 PHE D C 1
ATOM 4857 O O . PHE D 1 9 ? -45.878 100.605 -4.986 1.00 38.84 9 PHE D O 1
ATOM 4865 N N . LYS D 1 10 ? -46.679 102.353 -3.811 1.00 35.83 10 LYS D N 1
ATOM 4866 C CA . LYS D 1 10 ? -45.360 102.865 -3.422 1.00 36.06 10 LYS D CA 1
ATOM 4867 C C . LYS D 1 10 ? -45.061 102.369 -2.041 1.00 34.77 10 LYS D C 1
ATOM 4868 O O . LYS D 1 10 ? -45.849 102.555 -1.138 1.00 35.56 10 LYS D O 1
ATOM 4882 N N . THR D 1 12 ? -42.523 101.866 1.470 1.00 35.62 12 THR D N 1
ATOM 4883 C CA . THR D 1 12 ? -41.952 102.842 2.364 1.00 36.16 12 THR D CA 1
ATOM 4884 C C . THR D 1 12 ? -40.541 103.255 1.987 1.00 38.18 12 THR D C 1
ATOM 4885 O O . THR D 1 12 ? -40.022 104.230 2.566 1.00 39.75 12 THR D O 1
ATOM 4889 N N . ASP D 1 13 ? -39.903 102.523 1.071 1.00 37.60 13 ASP D N 1
ATOM 4890 C CA . ASP D 1 13 ? -38.541 102.887 0.673 1.00 37.27 13 ASP D CA 1
ATOM 4891 C C . ASP D 1 13 ? -38.531 103.575 -0.706 1.00 37.02 13 ASP D C 1
ATOM 4892 O O . ASP D 1 13 ? -37.474 103.743 -1.342 1.00 37.26 13 ASP D O 1
ATOM 4897 N N . GLY D 1 14 ? -39.738 103.898 -1.164 1.00 35.24 14 GLY D N 1
ATOM 4898 C CA . GLY D 1 14 ? -39.943 104.560 -2.422 1.00 36.59 14 GLY D CA 1
ATOM 4899 C C . GLY D 1 14 ? -40.041 103.656 -3.630 1.00 37.58 14 GLY D C 1
ATOM 4900 O O . GLY D 1 14 ? -40.418 104.144 -4.683 1.00 36.99 14 GLY D O 1
ATOM 4901 N N . SER D 1 15 ? -39.707 102.367 -3.501 1.00 37.82 15 SER D N 1
ATOM 4902 C CA . SER D 1 15 ? -39.886 101.427 -4.614 1.00 38.00 15 SER D CA 1
ATOM 4903 C C . SER D 1 15 ? -41.362 101.219 -4.920 1.00 38.30 15 SER D C 1
ATOM 4904 O O . SER D 1 15 ? -42.204 101.602 -4.133 1.00 38.28 15 SER D O 1
ATOM 4907 N N . TYR D 1 16 ? -41.660 100.610 -6.062 1.00 38.25 16 TYR D N 1
ATOM 4908 C CA . TYR D 1 16 ? -43.037 100.351 -6.446 1.00 40.60 16 TYR D CA 1
ATOM 4909 C C . TYR D 1 16 ? -43.282 98.874 -6.649 1.00 38.72 16 TYR D C 1
ATOM 4910 O O . TYR D 1 16 ? -42.360 98.139 -7.044 1.00 38.79 16 TYR D O 1
ATOM 4919 N N . VAL D 1 17 ? -44.522 98.444 -6.357 1.00 34.02 17 VAL D N 1
ATOM 4920 C CA . VAL D 1 17 ? -44.979 97.142 -6.767 1.00 29.64 17 VAL D CA 1
ATOM 4921 C C . VAL D 1 17 ? -46.070 97.342 -7.791 1.00 29.67 17 VAL D C 1
ATOM 4922 O O . VAL D 1 17 ? -47.010 98.068 -7.529 1.00 32.37 17 VAL D O 1
ATOM 4926 N N . GLN D 1 18 ? -45.939 96.748 -8.971 1.00 25.87 18 GLN D N 1
ATOM 4927 C CA . GLN D 1 18 ? -47.023 96.719 -9.936 1.00 27.34 18 GLN D CA 1
ATOM 4928 C C . GLN D 1 18 ? -47.878 95.513 -9.614 1.00 28.05 18 GLN D C 1
ATOM 4929 O O . GLN D 1 18 ? -47.350 94.525 -9.050 1.00 28.65 18 GLN D O 1
ATOM 4935 N N . THR D 1 19 ? -49.178 95.561 -9.910 1.00 25.13 19 THR D N 1
ATOM 4936 C CA . THR D 1 19 ? -50.056 94.424 -9.555 1.00 25.01 19 THR D CA 1
ATOM 4937 C C . THR D 1 19 ? -50.902 94.058 -10.710 1.00 27.52 19 THR D C 1
ATOM 4938 O O . THR D 1 19 ? -51.093 94.828 -11.665 1.00 30.01 19 THR D O 1
ATOM 4942 N N . LYS D 1 20 ? -51.461 92.884 -10.613 1.00 26.31 20 LYS D N 1
ATOM 4943 C CA . LYS D 1 20 ? -52.384 92.437 -11.575 1.00 26.98 20 LYS D CA 1
ATOM 4944 C C . LYS D 1 20 ? -53.300 91.434 -10.851 1.00 31.62 20 LYS D C 1
ATOM 4945 O O . LYS D 1 20 ? -52.818 90.489 -10.119 1.00 29.20 20 LYS D O 1
ATOM 4951 N N . THR D 1 21 ? -54.608 91.622 -11.052 1.00 30.85 21 THR D N 1
ATOM 4952 C CA . THR D 1 21 ? -55.628 90.731 -10.483 1.00 29.95 21 THR D CA 1
ATOM 4953 C C . THR D 1 21 ? -56.376 90.112 -11.590 1.00 28.95 21 THR D C 1
ATOM 4954 O O . THR D 1 21 ? -57.005 90.802 -12.363 1.00 30.96 21 THR D O 1
ATOM 4958 N N . ILE D 1 22 ? -56.323 88.802 -11.682 1.00 30.46 22 ILE D N 1
ATOM 4959 C CA . ILE D 1 22 ? -57.119 88.149 -12.661 1.00 31.75 22 ILE D CA 1
ATOM 4960 C C . ILE D 1 22 ? -58.239 87.224 -12.052 1.00 32.97 22 ILE D C 1
ATOM 4961 O O . ILE D 1 22 ? -58.009 86.483 -11.056 1.00 32.32 22 ILE D O 1
ATOM 4966 N N . ASP D 1 23 ? -59.448 87.315 -12.617 1.00 32.86 23 ASP D N 1
ATOM 4967 C CA . ASP D 1 23 ? -60.575 86.391 -12.298 1.00 34.36 23 ASP D CA 1
ATOM 4968 C C . ASP D 1 23 ? -60.477 85.209 -13.242 1.00 35.28 23 ASP D C 1
ATOM 4969 O O . ASP D 1 23 ? -60.705 85.342 -14.443 1.00 33.78 23 ASP D O 1
ATOM 4974 N N . VAL D 1 24 ? -60.100 84.053 -12.703 1.00 35.76 24 VAL D N 1
ATOM 4975 C CA . VAL D 1 24 ? -59.761 82.939 -13.535 1.00 34.32 24 VAL D CA 1
ATOM 4976 C C . VAL D 1 24 ? -61.057 82.223 -13.853 1.00 37.19 24 VAL D C 1
ATOM 4977 O O . VAL D 1 24 ? -61.723 81.690 -12.967 1.00 39.49 24 VAL D O 1
ATOM 4981 N N . GLY D 1 25 ? -61.441 82.245 -15.114 1.00 36.76 25 GLY D N 1
ATOM 4982 C CA . GLY D 1 25 ? -62.644 81.539 -15.510 1.00 38.34 25 GLY D CA 1
ATOM 4983 C C . GLY D 1 25 ? -62.206 80.193 -16.025 1.00 42.04 25 GLY D C 1
ATOM 4984 O O . GLY D 1 25 ? -61.057 79.729 -15.767 1.00 44.26 25 GLY D O 1
ATOM 4985 N N . SER D 1 26 ? -63.093 79.560 -16.772 1.00 40.91 26 SER D N 1
ATOM 4986 C CA . SER D 1 26 ? -62.798 78.292 -17.392 1.00 41.79 26 SER D CA 1
ATOM 4987 C C . SER D 1 26 ? -61.878 78.488 -18.606 1.00 41.64 26 SER D C 1
ATOM 4988 O O . SER D 1 26 ? -61.395 77.550 -19.189 1.00 42.90 26 SER D O 1
ATOM 4991 N N . SER D 1 27 ? -61.639 79.726 -18.996 1.00 43.08 27 SER D N 1
ATOM 4992 C CA . SER D 1 27 ? -61.064 80.026 -20.308 1.00 43.19 27 SER D CA 1
ATOM 4993 C C . SER D 1 27 ? -59.745 80.753 -20.209 1.00 40.03 27 SER D C 1
ATOM 4994 O O . SER D 1 27 ? -58.950 80.762 -21.140 1.00 39.42 27 SER D O 1
ATOM 4997 N N . THR D 1 28 ? -59.579 81.453 -19.104 1.00 38.56 28 THR D N 1
ATOM 4998 C CA . THR D 1 28 ? -58.434 82.316 -18.898 1.00 38.11 28 THR D CA 1
ATOM 4999 C C . THR D 1 28 ? -57.090 81.559 -19.100 1.00 37.29 28 THR D C 1
ATOM 5000 O O . THR D 1 28 ? -56.880 80.435 -18.592 1.00 36.42 28 THR D O 1
ATOM 5004 N N . ASP D 1 29 ? -56.219 82.168 -19.894 1.00 36.75 29 ASP D N 1
ATOM 5005 C CA . ASP D 1 29 ? -54.867 81.679 -20.004 1.00 35.31 29 ASP D CA 1
ATOM 5006 C C . ASP D 1 29 ? -53.991 82.455 -19.029 1.00 34.51 29 ASP D C 1
ATOM 5007 O O . ASP D 1 29 ? -53.702 83.655 -19.220 1.00 34.05 29 ASP D O 1
ATOM 5012 N N . ILE D 1 30 ? -53.570 81.808 -17.938 1.00 30.14 30 ILE D N 1
ATOM 5013 C CA . ILE D 1 30 ? -52.794 82.577 -16.986 1.00 27.64 30 ILE D CA 1
ATOM 5014 C C . ILE D 1 30 ? -51.285 82.465 -17.286 1.00 23.83 30 ILE D C 1
ATOM 5015 O O . ILE D 1 30 ? -50.531 83.093 -16.638 1.00 24.01 30 ILE D O 1
ATOM 5020 N N . SER D 1 31 ? -50.875 81.647 -18.245 1.00 23.97 31 SER D N 1
ATOM 5021 C CA . SER D 1 31 ? -49.444 81.447 -18.555 1.00 26.51 31 SER D CA 1
ATOM 5022 C C . SER D 1 31 ? -48.629 82.727 -18.683 1.00 27.57 31 SER D C 1
ATOM 5023 O O . SER D 1 31 ? -47.535 82.800 -18.174 1.00 29.90 31 SER D O 1
ATOM 5026 N N . PRO D 1 32 ? -49.111 83.730 -19.422 1.00 30.31 32 PRO D N 1
ATOM 5027 C CA . PRO D 1 32 ? -48.295 84.926 -19.643 1.00 28.38 32 PRO D CA 1
ATOM 5028 C C . PRO D 1 32 ? -47.967 85.648 -18.354 1.00 26.99 32 PRO D C 1
ATOM 5029 O O . PRO D 1 32 ? -46.890 86.287 -18.259 1.00 24.86 32 PRO D O 1
ATOM 5033 N N . TYR D 1 33 ? -48.889 85.618 -17.379 1.00 26.15 33 TYR D N 1
ATOM 5034 C CA . TYR D 1 33 ? -48.659 86.337 -16.130 1.00 24.50 33 TYR D CA 1
ATOM 5035 C C . TYR D 1 33 ? -47.722 85.466 -15.243 1.00 26.86 33 TYR D C 1
ATOM 5036 O O . TYR D 1 33 ? -46.839 85.981 -14.573 1.00 25.57 33 TYR D O 1
ATOM 5045 N N . LEU D 1 34 ? -47.947 84.155 -15.247 1.00 25.05 34 LEU D N 1
ATOM 5046 C CA . LEU D 1 34 ? -46.975 83.257 -14.601 1.00 27.52 34 LEU D CA 1
ATOM 5047 C C . LEU D 1 34 ? -45.583 83.447 -15.222 1.00 26.48 34 LEU D C 1
ATOM 5048 O O . LEU D 1 34 ? -44.622 83.587 -14.482 1.00 24.03 34 LEU D O 1
ATOM 5053 N N . SER D 1 35 ? -45.489 83.488 -16.563 1.00 27.39 35 SER D N 1
ATOM 5054 C CA . SER D 1 35 ? -44.193 83.771 -17.199 1.00 24.84 35 SER D CA 1
ATOM 5055 C C . SER D 1 35 ? -43.573 85.034 -16.701 1.00 24.37 35 SER D C 1
ATOM 5056 O O . SER D 1 35 ? -42.384 85.046 -16.390 1.00 28.45 35 SER D O 1
ATOM 5059 N N . LEU D 1 36 ? -44.338 86.104 -16.568 1.00 23.79 36 LEU D N 1
ATOM 5060 C CA . LEU D 1 36 ? -43.730 87.346 -16.110 1.00 24.28 36 LEU D CA 1
ATOM 5061 C C . LEU D 1 36 ? -43.272 87.218 -14.693 1.00 22.16 36 LEU D C 1
ATOM 5062 O O . LEU D 1 36 ? -42.273 87.854 -14.282 1.00 23.94 36 LEU D O 1
ATOM 5067 N N . ILE D 1 37 ? -44.038 86.480 -13.882 1.00 18.36 37 ILE D N 1
ATOM 5068 C CA . ILE D 1 37 ? -43.588 86.318 -12.473 1.00 21.13 37 ILE D CA 1
ATOM 5069 C C . ILE D 1 37 ? -42.233 85.550 -12.515 1.00 21.04 37 ILE D C 1
ATOM 5070 O O . ILE D 1 37 ? -41.251 85.993 -11.958 1.00 20.95 37 ILE D O 1
ATOM 5075 N N . ARG D 1 38 ? -42.175 84.471 -13.277 1.00 23.05 38 ARG D N 1
ATOM 5076 C CA . ARG D 1 38 ? -40.939 83.686 -13.296 1.00 24.00 38 ARG D CA 1
ATOM 5077 C C . ARG D 1 38 ? -39.763 84.523 -13.824 1.00 24.90 38 ARG D C 1
ATOM 5078 O O . ARG D 1 38 ? -38.676 84.593 -13.219 1.00 23.68 38 ARG D O 1
ATOM 5086 N N . GLU D 1 39 ? -40.000 85.218 -14.938 1.00 25.35 39 GLU D N 1
ATOM 5087 C CA . GLU D 1 39 ? -38.957 86.101 -15.467 1.00 25.17 39 GLU D CA 1
ATOM 5088 C C . GLU D 1 39 ? -38.499 87.096 -14.425 1.00 24.05 39 GLU D C 1
ATOM 5089 O O . GLU D 1 39 ? -37.294 87.264 -14.174 1.00 24.52 39 GLU D O 1
ATOM 5095 N N . ASP D 1 40 ? -39.439 87.785 -13.777 1.00 22.06 40 ASP D N 1
ATOM 5096 C CA . ASP D 1 40 ? -38.992 88.779 -12.837 1.00 21.89 40 ASP D CA 1
ATOM 5097 C C . ASP D 1 40 ? -38.220 88.140 -11.663 1.00 21.42 40 ASP D C 1
ATOM 5098 O O . ASP D 1 40 ? -37.220 88.698 -11.134 1.00 21.40 40 ASP D O 1
ATOM 5103 N N . SER D 1 41 ? -38.712 86.978 -11.214 1.00 20.86 41 SER D N 1
ATOM 5104 C CA . SER D 1 41 ? -38.012 86.300 -10.130 1.00 21.87 41 SER D CA 1
ATOM 5105 C C . SER D 1 41 ? -36.537 85.928 -10.591 1.00 20.34 41 SER D C 1
ATOM 5106 O O . SER D 1 41 ? -35.583 86.146 -9.867 1.00 19.32 41 SER D O 1
ATOM 5109 N N . ILE D 1 42 ? -36.381 85.378 -11.771 1.00 21.35 42 ILE D N 1
ATOM 5110 C CA . ILE D 1 42 ? -35.022 84.930 -12.172 1.00 23.39 42 ILE D CA 1
ATOM 5111 C C . ILE D 1 42 ? -34.075 86.147 -12.448 1.00 25.97 42 ILE D C 1
ATOM 5112 O O . ILE D 1 42 ? -32.931 86.247 -11.901 1.00 25.51 42 ILE D O 1
ATOM 5117 N N . LEU D 1 43 ? -34.560 87.106 -13.235 1.00 25.49 43 LEU D N 1
ATOM 5118 C CA . LEU D 1 43 ? -33.713 88.261 -13.622 1.00 24.38 43 LEU D CA 1
ATOM 5119 C C . LEU D 1 43 ? -33.537 89.283 -12.533 1.00 24.13 43 LEU D C 1
ATOM 5120 O O . LEU D 1 43 ? -32.440 89.820 -12.368 1.00 27.55 43 LEU D O 1
ATOM 5125 N N . ASN D 1 44 ? -34.577 89.556 -11.745 1.00 24.63 44 ASN D N 1
ATOM 5126 C CA . ASN D 1 44 ? -34.513 90.618 -10.739 1.00 27.18 44 ASN D CA 1
ATOM 5127 C C . ASN D 1 44 ? -34.656 90.233 -9.296 1.00 30.37 44 ASN D C 1
ATOM 5128 O O . ASN D 1 44 ? -34.420 91.076 -8.417 1.00 29.90 44 ASN D O 1
ATOM 5133 N N . GLY D 1 45 ? -35.125 89.011 -9.030 1.00 30.28 45 GLY D N 1
ATOM 5134 C CA . GLY D 1 45 ? -35.559 88.683 -7.682 1.00 30.91 45 GLY D CA 1
ATOM 5135 C C . GLY D 1 45 ? -34.816 87.563 -6.956 1.00 34.02 45 GLY D C 1
ATOM 5136 O O . GLY D 1 45 ? -35.311 87.073 -5.946 1.00 35.69 45 GLY D O 1
ATOM 5137 N N . ASN D 1 46 ? -33.663 87.126 -7.480 1.00 33.56 46 ASN D N 1
ATOM 5138 C CA . ASN D 1 46 ? -32.907 86.027 -6.879 1.00 31.30 46 ASN D CA 1
ATOM 5139 C C . ASN D 1 46 ? -33.753 84.748 -6.747 1.00 29.00 46 ASN D C 1
ATOM 5140 O O . ASN D 1 46 ? -33.615 84.005 -5.818 1.00 30.70 46 ASN D O 1
ATOM 5145 N N . ARG D 1 47 ? -34.632 84.509 -7.703 1.00 27.91 47 ARG D N 1
ATOM 5146 C CA . ARG D 1 47 ? -35.273 83.225 -7.801 1.00 28.16 47 ARG D CA 1
ATOM 5147 C C . ARG D 1 47 ? -36.134 82.861 -6.536 1.00 26.19 47 ARG D C 1
ATOM 5148 O O . ARG D 1 47 ? -36.316 81.663 -6.215 1.00 27.03 47 ARG D O 1
ATOM 5156 N N . ALA D 1 48 ? -36.607 83.884 -5.820 1.00 24.04 48 ALA D N 1
ATOM 5157 C CA . ALA D 1 48 ? -37.708 83.730 -4.814 1.00 25.15 48 ALA D CA 1
ATOM 5158 C C . ALA D 1 48 ? -39.036 84.181 -5.408 1.00 25.61 48 ALA D C 1
ATOM 5159 O O . ALA D 1 48 ? -39.044 85.226 -6.053 1.00 24.49 48 ALA D O 1
ATOM 5161 N N . VAL D 1 49 ? -40.110 83.380 -5.238 1.00 22.99 49 VAL D N 1
ATOM 5162 C CA . VAL D 1 49 ? -41.511 83.822 -5.398 1.00 20.06 49 VAL D CA 1
ATOM 5163 C C . VAL D 1 49 ? -42.193 83.742 -4.017 1.00 23.40 49 VAL D C 1
ATOM 5164 O O . VAL D 1 49 ? -42.250 82.670 -3.411 1.00 22.63 49 VAL D O 1
ATOM 5168 N N . ILE D 1 50 ? -42.625 84.898 -3.481 1.00 21.78 50 ILE D N 1
ATOM 5169 C CA . ILE D 1 50 ? -43.256 84.936 -2.197 1.00 22.49 50 ILE D CA 1
ATOM 5170 C C . ILE D 1 50 ? -44.757 84.638 -2.437 1.00 24.03 50 ILE D C 1
ATOM 5171 O O . ILE D 1 50 ? -45.323 85.000 -3.506 1.00 23.86 50 ILE D O 1
ATOM 5176 N N . PHE D 1 51 ? -45.395 83.909 -1.524 1.00 20.01 51 PHE D N 1
ATOM 5177 C CA . PHE D 1 51 ? -46.786 83.517 -1.847 1.00 21.40 51 PHE D CA 1
ATOM 5178 C C . PHE D 1 51 ? -47.670 83.501 -0.578 1.00 21.45 51 PHE D C 1
ATOM 5179 O O . PHE D 1 51 ? -47.184 83.504 0.572 1.00 21.14 51 PHE D O 1
ATOM 5187 N N . ASP D 1 52 ? -48.967 83.582 -0.811 1.00 19.88 52 ASP D N 1
ATOM 5188 C CA . ASP D 1 52 ? -49.925 83.377 0.258 1.00 20.92 52 ASP D CA 1
ATOM 5189 C C . ASP D 1 52 ? -51.105 82.736 -0.426 1.00 22.38 52 ASP D C 1
ATOM 5190 O O . ASP D 1 52 ? -51.271 82.888 -1.647 1.00 22.85 52 ASP D O 1
ATOM 5195 N N . VAL D 1 53 ? -51.896 81.971 0.330 1.00 23.71 53 VAL D N 1
ATOM 5196 C CA . VAL D 1 53 ? -53.090 81.317 -0.229 1.00 23.77 53 VAL D CA 1
ATOM 5197 C C . VAL D 1 53 ? -54.337 81.657 0.614 1.00 22.87 53 VAL D C 1
ATOM 5198 O O . VAL D 1 53 ? -54.243 81.919 1.823 1.00 22.54 53 VAL D O 1
ATOM 5202 N N . TYR D 1 54 ? -55.490 81.686 -0.040 1.00 22.15 54 TYR D N 1
ATOM 5203 C CA . TYR D 1 54 ? -56.702 82.179 0.653 1.00 24.42 54 TYR D CA 1
ATOM 5204 C C . TYR D 1 54 ? -57.791 81.160 0.368 1.00 24.44 54 TYR D C 1
ATOM 5205 O O . TYR D 1 54 ? -57.944 80.723 -0.771 1.00 23.48 54 TYR D O 1
ATOM 5214 N N . TRP D 1 55 ? -58.455 80.726 1.440 1.00 23.17 55 TRP D N 1
ATOM 5215 C CA . TRP D 1 55 ? -59.360 79.598 1.412 1.00 23.14 55 TRP D CA 1
ATOM 5216 C C . TRP D 1 55 ? -60.823 80.038 1.563 1.00 25.75 55 TRP D C 1
ATOM 5217 O O . TRP D 1 55 ? -61.154 80.961 2.358 1.00 24.64 55 TRP D O 1
ATOM 5228 N N . ASP D 1 56 ? -61.676 79.337 0.838 1.00 27.64 56 ASP D N 1
ATOM 5229 C CA . ASP D 1 56 ? -63.118 79.371 1.081 1.00 31.69 56 ASP D CA 1
ATOM 5230 C C . ASP D 1 56 ? -63.352 78.220 2.044 1.00 31.54 56 ASP D C 1
ATOM 5231 O O . ASP D 1 56 ? -63.053 77.079 1.711 1.00 31.68 56 ASP D O 1
ATOM 5236 N N . VAL D 1 57 ? -63.793 78.506 3.262 1.00 34.89 57 VAL D N 1
ATOM 5237 C CA . VAL D 1 57 ? -63.985 77.421 4.233 1.00 39.19 57 VAL D CA 1
ATOM 5238 C C . VAL D 1 57 ? -65.367 76.809 3.957 1.00 42.29 57 VAL D C 1
ATOM 5239 O O . VAL D 1 57 ? -66.401 77.529 3.926 1.00 40.54 57 VAL D O 1
ATOM 5243 N N . GLY D 1 58 ? -65.402 75.507 3.717 1.00 45.93 58 GLY D N 1
ATOM 5244 C CA . GLY D 1 58 ? -66.678 74.884 3.349 1.00 52.49 58 GLY D CA 1
ATOM 5245 C C . GLY D 1 58 ? -67.129 73.845 4.361 1.00 56.63 58 GLY D C 1
ATOM 5246 O O . GLY D 1 58 ? -66.291 73.347 5.136 1.00 56.50 58 GLY D O 1
ATOM 5247 N N . PHE D 1 59 ? -68.426 73.498 4.336 1.00 60.43 59 PHE D N 1
ATOM 5248 C CA . PHE D 1 59 ? -69.035 72.574 5.328 1.00 63.83 59 PHE D CA 1
ATOM 5249 C C . PHE D 1 59 ? -69.616 71.287 4.694 1.00 65.48 59 PHE D C 1
ATOM 5250 O O . PHE D 1 59 ? -68.913 70.497 4.041 1.00 66.88 59 PHE D O 1
ATOM 5258 N N . THR D 1 66 ? -63.738 63.403 5.687 1.00 45.46 66 THR D N 1
ATOM 5259 C CA . THR D 1 66 ? -62.677 64.263 6.280 1.00 45.05 66 THR D CA 1
ATOM 5260 C C . THR D 1 66 ? -63.184 65.671 6.481 1.00 40.33 66 THR D C 1
ATOM 5261 O O . THR D 1 66 ? -63.577 66.309 5.512 1.00 37.80 66 THR D O 1
ATOM 5265 N N . LYS D 1 67 ? -63.187 66.138 7.729 1.00 37.16 67 LYS D N 1
ATOM 5266 C CA . LYS D 1 67 ? -63.737 67.454 8.024 1.00 36.59 67 LYS D CA 1
ATOM 5267 C C . LYS D 1 67 ? -63.035 68.675 7.396 1.00 34.41 67 LYS D C 1
ATOM 5268 O O . LYS D 1 67 ? -63.671 69.718 7.335 1.00 34.38 67 LYS D O 1
ATOM 5274 N N . THR D 1 68 ? -61.778 68.577 6.907 1.00 29.57 68 THR D N 1
ATOM 5275 C CA . THR D 1 68 ? -61.139 69.762 6.249 1.00 28.37 68 THR D CA 1
ATOM 5276 C C . THR D 1 68 ? -61.318 69.661 4.770 1.00 28.41 68 THR D C 1
ATOM 5277 O O . THR D 1 68 ? -60.893 70.527 4.026 1.00 27.55 68 THR D O 1
ATOM 5281 N N . SER D 1 69 ? -61.950 68.593 4.326 1.00 30.40 69 SER D N 1
ATOM 5282 C CA . SER D 1 69 ? -61.970 68.316 2.895 1.00 32.87 69 SER D CA 1
ATOM 5283 C C . SER D 1 69 ? -62.927 69.282 2.230 1.00 33.07 69 SER D C 1
ATOM 5284 O O . SER D 1 69 ? -62.914 69.422 1.000 1.00 33.59 69 SER D O 1
ATOM 5287 N N . GLY D 1 70 ? -63.707 69.990 3.053 1.00 33.72 70 GLY D N 1
ATOM 5288 C CA . GLY D 1 70 ? -64.541 71.080 2.554 1.00 33.66 70 GLY D CA 1
ATOM 5289 C C . GLY D 1 70 ? -63.834 72.385 2.150 1.00 32.80 70 GLY D C 1
ATOM 5290 O O . GLY D 1 70 ? -64.504 73.237 1.537 1.00 33.61 70 GLY D O 1
ATOM 5291 N N . TRP D 1 71 ? -62.529 72.556 2.474 1.00 27.77 71 TRP D N 1
ATOM 5292 C CA . TRP D 1 71 ? -61.826 73.818 2.225 1.00 25.65 71 TRP D CA 1
ATOM 5293 C C . TRP D 1 71 ? -61.486 73.909 0.729 1.00 27.25 71 TRP D C 1
ATOM 5294 O O . TRP D 1 71 ? -61.035 72.909 0.157 1.00 26.71 71 TRP D O 1
ATOM 5305 N N . SER D 1 72 ? -61.651 75.090 0.128 1.00 26.02 72 SER D N 1
ATOM 5306 C CA . SER D 1 72 ? -61.340 75.275 -1.284 1.00 27.39 72 SER D CA 1
ATOM 5307 C C . SER D 1 72 ? -60.481 76.471 -1.458 1.00 24.83 72 SER D C 1
ATOM 5308 O O . SER D 1 72 ? -60.786 77.519 -0.882 1.00 23.89 72 SER D O 1
ATOM 5311 N N . LEU D 1 73 ? -59.456 76.334 -2.316 1.00 25.28 73 LEU D N 1
ATOM 5312 C CA . LEU D 1 73 ? -58.519 77.442 -2.655 1.00 24.93 73 LEU D CA 1
ATOM 5313 C C . LEU D 1 73 ? -59.264 78.500 -3.431 1.00 26.76 73 LEU D C 1
ATOM 5314 O O . LEU D 1 73 ? -59.655 78.276 -4.560 1.00 26.96 73 LEU D O 1
ATOM 5319 N N . SER D 1 74 ? -59.456 79.639 -2.793 1.00 25.33 74 SER D N 1
ATOM 5320 C CA . SER D 1 74 ? -60.221 80.719 -3.375 1.00 29.32 74 SER D CA 1
ATOM 5321 C C . SER D 1 74 ? -59.308 81.755 -4.113 1.00 26.34 74 SER D C 1
ATOM 5322 O O . SER D 1 74 ? -59.689 82.347 -5.132 1.00 24.29 74 SER D O 1
ATOM 5325 N N . SER D 1 75 ? -58.123 81.990 -3.559 1.00 26.01 75 SER D N 1
ATOM 5326 C CA . SER D 1 75 ? -57.157 82.796 -4.305 1.00 28.29 75 SER D CA 1
ATOM 5327 C C . SER D 1 75 ? -55.691 82.531 -3.909 1.00 27.18 75 SER D C 1
ATOM 5328 O O . SER D 1 75 ? -55.402 81.976 -2.847 1.00 23.80 75 SER D O 1
ATOM 5331 N N . VAL D 1 76 ? -54.776 82.922 -4.794 1.00 28.24 76 VAL D N 1
ATOM 5332 C CA . VAL D 1 76 ? -53.340 82.776 -4.589 1.00 24.79 76 VAL D CA 1
ATOM 5333 C C . VAL D 1 76 ? -52.698 84.105 -4.879 1.00 23.97 76 VAL D C 1
ATOM 5334 O O . VAL D 1 76 ? -53.014 84.766 -5.890 1.00 23.03 76 VAL D O 1
ATOM 5338 N N . LYS D 1 77 ? -51.829 84.522 -3.970 1.00 21.59 77 LYS D N 1
ATOM 5339 C CA . LYS D 1 77 ? -50.963 85.657 -4.217 1.00 23.71 77 LYS D CA 1
ATOM 5340 C C . LYS D 1 77 ? -49.515 85.166 -4.526 1.00 25.70 77 LYS D C 1
ATOM 5341 O O . LYS D 1 77 ? -48.972 84.354 -3.768 1.00 22.65 77 LYS D O 1
ATOM 5347 N N . LEU D 1 78 ? -48.913 85.707 -5.598 1.00 24.74 78 LEU D N 1
ATOM 5348 C CA . LEU D 1 78 ? -47.490 85.467 -5.993 1.00 23.17 78 LEU D CA 1
ATOM 5349 C C . LEU D 1 78 ? -46.812 86.811 -6.115 1.00 21.69 78 LEU D C 1
ATOM 5350 O O . LEU D 1 78 ? -47.301 87.638 -6.864 1.00 21.75 78 LEU D O 1
ATOM 5355 N N . SER D 1 79 ? -45.763 87.057 -5.309 1.00 19.83 79 SER D N 1
ATOM 5356 C CA . SER D 1 79 ? -45.072 88.336 -5.246 1.00 20.64 79 SER D CA 1
ATOM 5357 C C . SER D 1 79 ? -43.586 88.133 -5.552 1.00 24.08 79 SER D C 1
ATOM 5358 O O . SER D 1 79 ? -42.963 87.161 -5.032 1.00 21.44 79 SER D O 1
ATOM 5361 N N . THR D 1 80 ? -43.029 89.025 -6.370 1.00 24.08 80 THR D N 1
ATOM 5362 C CA . THR D 1 80 ? -41.579 89.075 -6.604 1.00 27.28 80 THR D CA 1
ATOM 5363 C C . THR D 1 80 ? -41.155 90.492 -6.346 1.00 31.28 80 THR D C 1
ATOM 5364 O O . THR D 1 80 ? -42.019 91.351 -6.036 1.00 32.97 80 THR D O 1
ATOM 5368 N N . ARG D 1 81 ? -39.836 90.723 -6.403 1.00 31.05 81 ARG D N 1
ATOM 5369 C CA . ARG D 1 81 ? -39.228 92.069 -6.387 1.00 32.73 81 ARG D CA 1
ATOM 5370 C C . ARG D 1 81 ? -40.188 93.212 -6.812 1.00 31.11 81 ARG D C 1
ATOM 5371 O O . ARG D 1 81 ? -40.485 94.117 -6.024 1.00 33.53 81 ARG D O 1
ATOM 5379 N N . ASN D 1 82 ? -40.695 93.124 -8.037 1.00 29.70 82 ASN D N 1
ATOM 5380 C CA . ASN D 1 82 ? -41.393 94.225 -8.682 1.00 32.24 82 ASN D CA 1
ATOM 5381 C C . ASN D 1 82 ? -42.877 93.997 -8.879 1.00 31.14 82 ASN D C 1
ATOM 5382 O O . ASN D 1 82 ? -43.563 94.917 -9.325 1.00 30.29 82 ASN D O 1
ATOM 5387 N N . LEU D 1 83 ? -43.328 92.754 -8.677 1.00 27.95 83 LEU D N 1
ATOM 5388 C CA . LEU D 1 83 ? -44.662 92.319 -9.080 1.00 27.47 83 LEU D CA 1
ATOM 5389 C C . LEU D 1 83 ? -45.492 91.671 -7.952 1.00 27.33 83 LEU D C 1
ATOM 5390 O O . LEU D 1 83 ? -44.936 90.999 -7.056 1.00 25.73 83 LEU D O 1
ATOM 5395 N N . CYS D 1 84 ? -46.813 91.877 -8.008 1.00 26.47 84 CYS D N 1
ATOM 5396 C CA . CYS D 1 84 ? -47.742 91.132 -7.180 1.00 25.64 84 CYS D CA 1
ATOM 5397 C C . CYS D 1 84 ? -48.883 90.700 -8.035 1.00 27.88 84 CYS D C 1
ATOM 5398 O O . CYS D 1 84 ? -49.615 91.534 -8.611 1.00 28.32 84 CYS D O 1
ATOM 5401 N N . LEU D 1 85 ? -49.018 89.383 -8.187 1.00 24.72 85 LEU D N 1
ATOM 5402 C CA . LEU D 1 85 ? -50.069 88.818 -8.993 1.00 22.25 85 LEU D CA 1
ATOM 5403 C C . LEU D 1 85 ? -51.071 88.178 -8.063 1.00 24.08 85 LEU D C 1
ATOM 5404 O O . LEU D 1 85 ? -50.715 87.393 -7.184 1.00 24.21 85 LEU D O 1
ATOM 5409 N N . PHE D 1 86 ? -52.331 88.472 -8.275 1.00 24.30 86 PHE D N 1
ATOM 5410 C CA . PHE D 1 86 ? -53.359 87.953 -7.401 1.00 25.37 86 PHE D CA 1
ATOM 5411 C C . PHE D 1 86 ? -54.306 87.140 -8.294 1.00 26.10 86 PHE D C 1
ATOM 5412 O O . PHE D 1 86 ? -54.923 87.677 -9.226 1.00 28.91 86 PHE D O 1
ATOM 5420 N N . LEU D 1 87 ? -54.386 85.830 -8.077 1.00 23.68 87 LEU D N 1
ATOM 5421 C CA . LEU D 1 87 ? -55.270 85.010 -8.913 1.00 26.62 87 LEU D CA 1
ATOM 5422 C C . LEU D 1 87 ? -56.539 84.617 -8.135 1.00 30.79 87 LEU D C 1
ATOM 5423 O O . LEU D 1 87 ? -56.456 83.969 -7.051 1.00 29.18 87 LEU D O 1
ATOM 5428 N N . ARG D 1 88 ? -57.702 84.998 -8.664 1.00 30.54 88 ARG D N 1
ATOM 5429 C CA . ARG D 1 88 ? -58.970 84.635 -7.995 1.00 31.22 88 ARG D CA 1
ATOM 5430 C C . ARG D 1 88 ? -59.516 83.463 -8.757 1.00 30.58 88 ARG D C 1
ATOM 5431 O O . ARG D 1 88 ? -59.670 83.549 -9.989 1.00 32.92 88 ARG D O 1
ATOM 5439 N N . LEU D 1 89 ? -59.745 82.353 -8.038 1.00 28.54 89 LEU D N 1
ATOM 5440 C CA . LEU D 1 89 ? -60.024 81.052 -8.645 1.00 27.54 89 LEU D CA 1
ATOM 5441 C C . LEU D 1 89 ? -61.486 80.609 -8.579 1.00 28.00 89 LEU D C 1
ATOM 5442 O O . LEU D 1 89 ? -62.208 80.998 -7.695 1.00 29.24 89 LEU D O 1
ATOM 5447 N N . PRO D 1 90 ? -61.941 79.837 -9.531 1.00 30.05 90 PRO D N 1
ATOM 5448 C CA . PRO D 1 90 ? -63.325 79.364 -9.504 1.00 32.71 90 PRO D CA 1
ATOM 5449 C C . PRO D 1 90 ? -63.445 78.102 -8.652 1.00 35.62 90 PRO D C 1
ATOM 5450 O O . PRO D 1 90 ? -62.429 77.632 -8.148 1.00 37.34 90 PRO D O 1
ATOM 5454 N N . LYS D 1 91 ? -64.651 77.575 -8.466 1.00 37.74 91 LYS D N 1
ATOM 5455 C CA . LYS D 1 91 ? -64.875 76.298 -7.796 1.00 40.72 91 LYS D CA 1
ATOM 5456 C C . LYS D 1 91 ? -65.921 75.555 -8.635 1.00 42.37 91 LYS D C 1
ATOM 5457 O O . LYS D 1 91 ? -67.053 76.023 -8.708 1.00 43.69 91 LYS D O 1
ATOM 5463 N N . PRO D 1 92 ? -65.578 74.422 -9.264 1.00 40.64 92 PRO D N 1
ATOM 5464 C CA . PRO D 1 92 ? -64.262 73.788 -9.142 1.00 38.96 92 PRO D CA 1
ATOM 5465 C C . PRO D 1 92 ? -63.288 74.352 -10.159 1.00 37.18 92 PRO D C 1
ATOM 5466 O O . PRO D 1 92 ? -63.662 75.161 -10.996 1.00 36.86 92 PRO D O 1
ATOM 5470 N N . PHE D 1 93 ? -62.049 73.889 -10.106 1.00 36.21 93 PHE D N 1
ATOM 5471 C CA . PHE D 1 93 ? -61.018 74.261 -11.066 1.00 34.50 93 PHE D CA 1
ATOM 5472 C C . PHE D 1 93 ? -61.276 73.701 -12.440 1.00 35.49 93 PHE D C 1
ATOM 5473 O O . PHE D 1 93 ? -61.807 72.617 -12.567 1.00 35.45 93 PHE D O 1
ATOM 5481 N N . HIS D 1 94 ? -60.829 74.398 -13.482 1.00 36.94 94 HIS D N 1
ATOM 5482 C CA . HIS D 1 94 ? -60.786 73.781 -14.815 1.00 39.22 94 HIS D CA 1
ATOM 5483 C C . HIS D 1 94 ? -59.356 73.543 -15.283 1.00 39.72 94 HIS D C 1
ATOM 5484 O O . HIS D 1 94 ? -58.399 73.987 -14.632 1.00 38.73 94 HIS D O 1
ATOM 5491 N N . ASP D 1 95 ? -59.246 72.895 -16.442 1.00 38.75 95 ASP D N 1
ATOM 5492 C CA . ASP D 1 95 ? -57.993 72.475 -17.035 1.00 40.09 95 ASP D CA 1
ATOM 5493 C C . ASP D 1 95 ? -56.952 73.550 -17.179 1.00 39.20 95 ASP D C 1
ATOM 5494 O O . ASP D 1 95 ? -55.756 73.271 -17.170 1.00 38.17 95 ASP D O 1
ATOM 5499 N N . ASN D 1 96 ? -57.420 74.778 -17.356 1.00 37.24 96 ASN D N 1
ATOM 5500 C CA . ASN D 1 96 ? -56.541 75.896 -17.562 1.00 35.81 96 ASN D CA 1
ATOM 5501 C C . ASN D 1 96 ? -55.801 76.234 -16.279 1.00 34.17 96 ASN D C 1
ATOM 5502 O O . ASN D 1 96 ? -54.817 77.032 -16.267 1.00 34.49 96 ASN D O 1
ATOM 5507 N N . LEU D 1 97 ? -56.249 75.648 -15.173 1.00 31.34 97 LEU D N 1
ATOM 5508 C CA . LEU D 1 97 ? -55.472 75.840 -13.982 1.00 29.77 97 LEU D CA 1
ATOM 5509 C C . LEU D 1 97 ? -54.271 74.857 -13.903 1.00 27.54 97 LEU D C 1
ATOM 5510 O O . LEU D 1 97 ? -53.461 74.964 -12.996 1.00 26.98 97 LEU D O 1
ATOM 5515 N N . LYS D 1 98 ? -54.153 73.901 -14.815 1.00 27.00 98 LYS D N 1
ATOM 5516 C CA . LYS D 1 98 ? -52.921 73.073 -14.857 1.00 29.20 98 LYS D CA 1
ATOM 5517 C C . LYS D 1 98 ? -51.602 73.876 -14.854 1.00 28.04 98 LYS D C 1
ATOM 5518 O O . LYS D 1 98 ? -50.614 73.474 -14.221 1.00 30.84 98 LYS D O 1
ATOM 5524 N N . ASP D 1 99 ? -51.581 75.042 -15.497 1.00 26.61 99 ASP D N 1
ATOM 5525 C CA . ASP D 1 99 ? -50.364 75.858 -15.476 1.00 25.13 99 ASP D CA 1
ATOM 5526 C C . ASP D 1 99 ? -49.996 76.319 -14.094 1.00 25.97 99 ASP D C 1
ATOM 5527 O O . ASP D 1 99 ? -48.851 76.531 -13.831 1.00 25.68 99 ASP D O 1
ATOM 5532 N N . LEU D 1 100 ? -50.982 76.589 -13.227 1.00 25.85 100 LEU D N 1
ATOM 5533 C CA . LEU D 1 100 ? -50.645 76.959 -11.885 1.00 21.51 100 LEU D CA 1
ATOM 5534 C C . LEU D 1 100 ? -50.019 75.759 -11.164 1.00 19.88 100 LEU D C 1
ATOM 5535 O O . LEU D 1 100 ? -49.148 75.963 -10.371 1.00 19.69 100 LEU D O 1
ATOM 5540 N N . TYR D 1 101 ? -50.491 74.537 -11.414 1.00 19.20 101 TYR D N 1
ATOM 5541 C CA . TYR D 1 101 ? -49.917 73.342 -10.776 1.00 21.77 101 TYR D CA 1
ATOM 5542 C C . TYR D 1 101 ? -48.456 73.171 -11.225 1.00 22.89 101 TYR D C 1
ATOM 5543 O O . TYR D 1 101 ? -47.571 72.880 -10.384 1.00 23.99 101 TYR D O 1
ATOM 5552 N N . ARG D 1 102 ? -48.189 73.386 -12.518 1.00 22.66 102 ARG D N 1
ATOM 5553 C CA . ARG D 1 102 ? -46.783 73.248 -13.026 1.00 25.02 102 ARG D CA 1
ATOM 5554 C C . ARG D 1 102 ? -45.869 74.314 -12.461 1.00 24.08 102 ARG D C 1
ATOM 5555 O O . ARG D 1 102 ? -44.725 74.029 -12.061 1.00 21.65 102 ARG D O 1
ATOM 5563 N N . PHE D 1 103 ? -46.380 75.543 -12.441 1.00 22.87 103 PHE D N 1
ATOM 5564 C CA . PHE D 1 103 ? -45.655 76.647 -11.847 1.00 24.26 103 PHE D CA 1
ATOM 5565 C C . PHE D 1 103 ? -45.296 76.361 -10.405 1.00 22.93 103 PHE D C 1
ATOM 5566 O O . PHE D 1 103 ? -44.177 76.588 -9.975 1.00 23.39 103 PHE D O 1
ATOM 5574 N N . PHE D 1 104 ? -46.268 75.932 -9.598 1.00 21.76 104 PHE D N 1
ATOM 5575 C CA . PHE D 1 104 ? -45.969 75.772 -8.180 1.00 21.32 104 PHE D CA 1
ATOM 5576 C C . PHE D 1 104 ? -44.981 74.620 -7.940 1.00 19.59 104 PHE D C 1
ATOM 5577 O O . PHE D 1 104 ? -44.345 74.585 -6.910 1.00 21.01 104 PHE D O 1
ATOM 5585 N N . ALA D 1 105 ? -44.931 73.668 -8.867 1.00 18.47 105 ALA D N 1
ATOM 5586 C CA . ALA D 1 105 ? -44.025 72.516 -8.764 1.00 21.77 105 ALA D CA 1
ATOM 5587 C C . ALA D 1 105 ? -42.564 72.814 -9.191 1.00 20.94 105 ALA D C 1
ATOM 5588 O O . ALA D 1 105 ? -41.697 71.866 -9.198 1.00 19.63 105 ALA D O 1
ATOM 5590 N N . SER D 1 106 ? -42.321 74.048 -9.676 1.00 21.14 106 SER D N 1
ATOM 5591 C CA . SER D 1 106 ? -41.049 74.371 -10.382 1.00 19.99 106 SER D CA 1
ATOM 5592 C C . SER D 1 106 ? -39.894 74.339 -9.387 1.00 19.82 106 SER D C 1
ATOM 5593 O O . SER D 1 106 ? -40.031 74.750 -8.213 1.00 18.93 106 SER D O 1
ATOM 5596 N N . LYS D 1 107 ? -38.738 73.868 -9.851 1.00 17.71 107 LYS D N 1
ATOM 5597 C CA . LYS D 1 107 ? -37.518 74.020 -9.032 1.00 19.41 107 LYS D CA 1
ATOM 5598 C C . LYS D 1 107 ? -36.646 75.248 -9.478 1.00 20.55 107 LYS D C 1
ATOM 5599 O O . LYS D 1 107 ? -35.541 75.468 -8.941 1.00 19.75 107 LYS D O 1
ATOM 5605 N N . PHE D 1 108 ? -37.152 76.046 -10.427 1.00 18.68 108 PHE D N 1
ATOM 5606 C CA . PHE D 1 108 ? -36.455 77.296 -10.832 1.00 17.02 108 PHE D CA 1
ATOM 5607 C C . PHE D 1 108 ? -36.401 78.279 -9.699 1.00 20.27 108 PHE D C 1
ATOM 5608 O O . PHE D 1 108 ? -35.451 79.076 -9.577 1.00 21.41 108 PHE D O 1
ATOM 5616 N N . VAL D 1 109 ? -37.428 78.259 -8.836 1.00 18.52 109 VAL D N 1
ATOM 5617 C CA . VAL D 1 109 ? -37.519 79.242 -7.801 1.00 17.56 109 VAL D CA 1
ATOM 5618 C C . VAL D 1 109 ? -37.917 78.586 -6.462 1.00 19.15 109 VAL D C 1
ATOM 5619 O O . VAL D 1 109 ? -38.408 77.461 -6.423 1.00 21.58 109 VAL D O 1
ATOM 5623 N N . THR D 1 110 ? -37.695 79.311 -5.380 1.00 18.83 110 THR D N 1
ATOM 5624 C CA . THR D 1 110 ? -38.158 78.897 -4.082 1.00 19.61 110 THR D CA 1
ATOM 5625 C C . THR D 1 110 ? -39.444 79.663 -3.742 1.00 20.80 110 THR D C 1
ATOM 5626 O O . THR D 1 110 ? -39.474 80.893 -3.830 1.00 21.05 110 THR D O 1
ATOM 5630 N N . PHE D 1 111 ? -40.476 78.909 -3.356 1.00 18.61 111 PHE D N 1
ATOM 5631 C CA . PHE D 1 111 ? -41.728 79.491 -2.827 1.00 18.56 111 PHE D CA 1
ATOM 5632 C C . PHE D 1 111 ? -41.714 79.786 -1.354 1.00 20.22 111 PHE D C 1
ATOM 5633 O O . PHE D 1 111 ? -41.730 78.892 -0.494 1.00 19.45 111 PHE D O 1
ATOM 5641 N N . VAL D 1 112 ? -41.708 81.062 -1.059 1.00 18.51 112 VAL D N 1
ATOM 5642 C CA . VAL D 1 112 ? -41.474 81.491 0.270 1.00 18.05 112 VAL D CA 1
ATOM 5643 C C . VAL D 1 112 ? -42.821 81.922 0.883 1.00 19.78 112 VAL D C 1
ATOM 5644 O O . VAL D 1 112 ? -43.511 82.810 0.338 1.00 21.47 112 VAL D O 1
ATOM 5648 N N . GLY D 1 113 ? -43.201 81.276 1.987 1.00 19.21 113 GLY D N 1
ATOM 5649 C CA . GLY D 1 113 ? -44.441 81.645 2.668 1.00 20.45 113 GLY D CA 1
ATOM 5650 C C . GLY D 1 113 ? -44.281 81.839 4.163 1.00 21.97 113 GLY D C 1
ATOM 5651 O O . GLY D 1 113 ? -43.229 81.524 4.749 1.00 21.05 113 GLY D O 1
ATOM 5652 N N . VAL D 1 114 ? -45.343 82.355 4.783 1.00 21.69 114 VAL D N 1
ATOM 5653 C CA . VAL D 1 114 ? -45.375 82.553 6.245 1.00 20.04 114 VAL D CA 1
ATOM 5654 C C . VAL D 1 114 ? -46.537 81.695 6.788 1.00 19.10 114 VAL D C 1
ATOM 5655 O O . VAL D 1 114 ? -47.670 81.766 6.259 1.00 19.60 114 VAL D O 1
ATOM 5659 N N . GLN D 1 115 ? -46.236 80.871 7.793 1.00 20.01 115 GLN D N 1
ATOM 5660 C CA . GLN D 1 115 ? -47.218 79.990 8.416 1.00 20.85 115 GLN D CA 1
ATOM 5661 C C . GLN D 1 115 ? -47.979 79.198 7.342 1.00 20.32 115 GLN D C 1
ATOM 5662 O O . GLN D 1 115 ? -49.211 79.296 7.239 1.00 20.63 115 GLN D O 1
ATOM 5668 N N . ILE D 1 116 ? -47.242 78.404 6.544 1.00 18.22 116 ILE D N 1
ATOM 5669 C CA . ILE D 1 116 ? -47.821 77.636 5.455 1.00 19.54 116 ILE D CA 1
ATOM 5670 C C . ILE D 1 116 ? -47.934 76.102 5.705 1.00 21.90 116 ILE D C 1
ATOM 5671 O O . ILE D 1 116 ? -48.338 75.331 4.791 1.00 22.69 116 ILE D O 1
ATOM 5676 N N . GLU D 1 117 ? -47.545 75.635 6.894 1.00 20.58 117 GLU D N 1
ATOM 5677 C CA . GLU D 1 117 ? -47.545 74.182 7.125 1.00 21.23 117 GLU D CA 1
ATOM 5678 C C . GLU D 1 117 ? -48.941 73.576 6.832 1.00 20.40 117 GLU D C 1
ATOM 5679 O O . GLU D 1 117 ? -49.060 72.642 6.070 1.00 20.32 117 GLU D O 1
ATOM 5685 N N . GLU D 1 118 ? -49.999 74.156 7.394 1.00 19.94 118 GLU D N 1
ATOM 5686 C CA . GLU D 1 118 ? -51.359 73.636 7.214 1.00 21.50 118 GLU D CA 1
ATOM 5687 C C . GLU D 1 118 ? -51.767 73.950 5.807 1.00 19.11 118 GLU D C 1
ATOM 5688 O O . GLU D 1 118 ? -52.403 73.142 5.159 1.00 21.17 118 GLU D O 1
ATOM 5694 N N . ASP D 1 119 ? -51.375 75.125 5.298 1.00 16.68 119 ASP D N 1
ATOM 5695 C CA . ASP D 1 119 ? -51.666 75.421 3.897 1.00 18.69 119 ASP D CA 1
ATOM 5696 C C . ASP D 1 119 ? -51.220 74.338 2.940 1.00 18.60 119 ASP D C 1
ATOM 5697 O O . ASP D 1 119 ? -51.945 73.938 1.994 1.00 17.58 119 ASP D O 1
ATOM 5702 N N . LEU D 1 120 ? -49.998 73.865 3.150 1.00 18.64 120 LEU D N 1
ATOM 5703 C CA . LEU D 1 120 ? -49.434 72.884 2.209 1.00 18.67 120 LEU D CA 1
ATOM 5704 C C . LEU D 1 120 ? -50.202 71.560 2.320 1.00 21.19 120 LEU D C 1
ATOM 5705 O O . LEU D 1 120 ? -50.398 70.846 1.316 1.00 22.30 120 LEU D O 1
ATOM 5710 N N . ASP D 1 121 ? -50.619 71.210 3.529 1.00 21.47 121 ASP D N 1
ATOM 5711 C CA . ASP D 1 121 ? -51.389 69.971 3.703 1.00 23.27 121 ASP D CA 1
ATOM 5712 C C . ASP D 1 121 ? -52.741 70.101 3.016 1.00 22.43 121 ASP D C 1
ATOM 5713 O O . ASP D 1 121 ? -53.152 69.183 2.315 1.00 22.23 121 ASP D O 1
ATOM 5718 N N . LEU D 1 122 ? -53.411 71.248 3.198 1.00 21.49 122 LEU D N 1
ATOM 5719 C CA . LEU D 1 122 ? -54.703 71.439 2.559 1.00 20.70 122 LEU D CA 1
ATOM 5720 C C . LEU D 1 122 ? -54.571 71.481 1.039 1.00 20.81 122 LEU D C 1
ATOM 5721 O O . LEU D 1 122 ? -55.405 70.864 0.304 1.00 20.08 122 LEU D O 1
ATOM 5726 N N . LEU D 1 123 ? -53.546 72.197 0.542 1.00 20.91 123 LEU D N 1
ATOM 5727 C CA . LEU D 1 123 ? -53.264 72.172 -0.930 1.00 20.83 123 LEU D CA 1
ATOM 5728 C C . LEU D 1 123 ? -53.130 70.751 -1.492 1.00 21.94 123 LEU D C 1
ATOM 5729 O O . LEU D 1 123 ? -53.713 70.401 -2.542 1.00 20.31 123 LEU D O 1
ATOM 5734 N N . ARG D 1 124 ? -52.257 69.958 -0.873 1.00 21.04 124 ARG D N 1
ATOM 5735 C CA . ARG D 1 124 ? -52.033 68.583 -1.355 1.00 23.36 124 ARG D CA 1
ATOM 5736 C C . ARG D 1 124 ? -53.324 67.739 -1.211 1.00 24.62 124 ARG D C 1
ATOM 5737 O O . ARG D 1 124 ? -53.732 67.087 -2.129 1.00 25.40 124 ARG D O 1
ATOM 5745 N N . GLU D 1 125 ? -53.944 67.745 -0.041 1.00 26.48 125 GLU D N 1
ATOM 5746 C CA . GLU D 1 125 ? -55.106 66.885 0.209 1.00 28.50 125 GLU D CA 1
ATOM 5747 C C . GLU D 1 125 ? -56.353 67.266 -0.591 1.00 27.50 125 GLU D C 1
ATOM 5748 O O . GLU D 1 125 ? -57.088 66.401 -1.042 1.00 28.29 125 GLU D O 1
ATOM 5754 N N . ASN D 1 126 ? -56.597 68.562 -0.740 1.00 25.05 126 ASN D N 1
ATOM 5755 C CA . ASN D 1 126 ? -57.844 68.991 -1.280 1.00 23.03 126 ASN D CA 1
ATOM 5756 C C . ASN D 1 126 ? -57.710 69.239 -2.784 1.00 25.36 126 ASN D C 1
ATOM 5757 O O . ASN D 1 126 ? -58.721 69.125 -3.507 1.00 24.15 126 ASN D O 1
ATOM 5762 N N . HIS D 1 127 ? -56.495 69.556 -3.274 1.00 21.39 127 HIS D N 1
ATOM 5763 C CA . HIS D 1 127 ? -56.372 69.978 -4.695 1.00 22.99 127 HIS D CA 1
ATOM 5764 C C . HIS D 1 127 ? -55.291 69.215 -5.449 1.00 23.05 127 HIS D C 1
ATOM 5765 O O . HIS D 1 127 ? -55.112 69.416 -6.648 1.00 20.95 127 HIS D O 1
ATOM 5772 N N . GLY D 1 128 ? -54.585 68.335 -4.727 1.00 21.14 128 GLY D N 1
ATOM 5773 C CA . GLY D 1 128 ? -53.494 67.579 -5.320 1.00 21.58 128 GLY D CA 1
ATOM 5774 C C . GLY D 1 128 ? -52.447 68.519 -5.869 1.00 21.63 128 GLY D C 1
ATOM 5775 O O . GLY D 1 128 ? -51.771 68.196 -6.805 1.00 20.11 128 GLY D O 1
ATOM 5776 N N . LEU D 1 129 ? -52.343 69.689 -5.249 1.00 22.94 129 LEU D N 1
ATOM 5777 C CA . LEU D 1 129 ? -51.401 70.715 -5.639 1.00 22.98 129 LEU D CA 1
ATOM 5778 C C . LEU D 1 129 ? -50.144 70.571 -4.747 1.00 21.00 129 LEU D C 1
ATOM 5779 O O . LEU D 1 129 ? -50.247 70.556 -3.507 1.00 19.42 129 LEU D O 1
ATOM 5784 N N . VAL D 1 130 ? -48.990 70.406 -5.396 1.00 17.85 130 VAL D N 1
ATOM 5785 C CA . VAL D 1 130 ? -47.743 70.089 -4.693 1.00 18.43 130 VAL D CA 1
ATOM 5786 C C . VAL D 1 130 ? -46.753 71.210 -4.975 1.00 17.98 130 VAL D C 1
ATOM 5787 O O . VAL D 1 130 ? -46.548 71.594 -6.143 1.00 19.97 130 VAL D O 1
ATOM 5791 N N . ILE D 1 131 ? -46.177 71.759 -3.928 1.00 19.93 131 ILE D N 1
ATOM 5792 C CA . ILE D 1 131 ? -45.129 72.749 -4.060 1.00 19.25 131 ILE D CA 1
ATOM 5793 C C . ILE D 1 131 ? -43.830 72.032 -3.709 1.00 21.44 131 ILE D C 1
ATOM 5794 O O . ILE D 1 131 ? -43.552 71.779 -2.522 1.00 17.87 131 ILE D O 1
ATOM 5799 N N . ARG D 1 132 ? -43.062 71.640 -4.748 1.00 19.97 132 ARG D N 1
ATOM 5800 C CA . ARG D 1 132 ? -41.826 70.886 -4.489 1.00 19.96 132 ARG D CA 1
ATOM 5801 C C . ARG D 1 132 ? -40.775 71.651 -3.728 1.00 20.97 132 ARG D C 1
ATOM 5802 O O . ARG D 1 132 ? -40.030 71.059 -2.944 1.00 21.46 132 ARG D O 1
ATOM 5810 N N . ASN D 1 133 ? -40.712 72.971 -3.918 1.00 16.93 133 ASN D N 1
ATOM 5811 C CA . ASN D 1 133 ? -39.655 73.776 -3.322 1.00 17.20 133 ASN D CA 1
ATOM 5812 C C . ASN D 1 133 ? -40.221 74.968 -2.498 1.00 18.78 133 ASN D C 1
ATOM 5813 O O . ASN D 1 133 ? -40.268 76.134 -2.973 1.00 18.88 133 ASN D O 1
ATOM 5818 N N . ALA D 1 134 ? -40.652 74.666 -1.285 1.00 20.52 134 ALA D N 1
ATOM 5819 C CA . ALA D 1 134 ? -41.365 75.619 -0.420 1.00 19.02 134 ALA D CA 1
ATOM 5820 C C . ALA D 1 134 ? -40.535 75.857 0.801 1.00 19.86 134 ALA D C 1
ATOM 5821 O O . ALA D 1 134 ? -39.755 74.981 1.207 1.00 18.75 134 ALA D O 1
ATOM 5823 N N . ILE D 1 135 ? -40.623 77.051 1.382 1.00 18.45 135 ILE D N 1
ATOM 5824 C CA . ILE D 1 135 ? -40.110 77.202 2.717 1.00 18.79 135 ILE D CA 1
ATOM 5825 C C . ILE D 1 135 ? -41.112 77.983 3.581 1.00 21.58 135 ILE D C 1
ATOM 5826 O O . ILE D 1 135 ? -41.647 79.009 3.130 1.00 22.06 135 ILE D O 1
ATOM 5831 N N . ASN D 1 136 ? -41.347 77.463 4.789 1.00 21.68 136 ASN D N 1
ATOM 5832 C CA . ASN D 1 136 ? -42.148 78.094 5.840 1.00 22.80 136 ASN D CA 1
ATOM 5833 C C . ASN D 1 136 ? -41.136 78.964 6.581 1.00 25.15 136 ASN D C 1
ATOM 5834 O O . ASN D 1 136 ? -40.357 78.504 7.434 1.00 25.77 136 ASN D O 1
ATOM 5839 N N . VAL D 1 137 ? -41.087 80.218 6.180 1.00 24.19 137 VAL D N 1
ATOM 5840 C CA . VAL D 1 137 ? -39.910 81.029 6.448 1.00 25.63 137 VAL D CA 1
ATOM 5841 C C . VAL D 1 137 ? -39.640 81.467 7.922 1.00 28.55 137 VAL D C 1
ATOM 5842 O O . VAL D 1 137 ? -38.497 81.846 8.232 1.00 28.13 137 VAL D O 1
ATOM 5846 N N . GLY D 1 138 ? -40.638 81.400 8.829 1.00 27.67 138 GLY D N 1
ATOM 5847 C CA . GLY D 1 138 ? -40.404 81.836 10.208 1.00 21.35 138 GLY D CA 1
ATOM 5848 C C . GLY D 1 138 ? -39.373 80.978 10.914 1.00 21.82 138 GLY D C 1
ATOM 5849 O O . GLY D 1 138 ? -38.584 81.454 11.772 1.00 23.04 138 GLY D O 1
ATOM 5850 N N . LYS D 1 139 ? -39.385 79.696 10.602 1.00 20.95 139 LYS D N 1
ATOM 5851 C CA . LYS D 1 139 ? -38.453 78.749 11.230 1.00 26.07 139 LYS D CA 1
ATOM 5852 C C . LYS D 1 139 ? -37.002 79.087 10.804 1.00 27.00 139 LYS D C 1
ATOM 5853 O O . LYS D 1 139 ? -36.106 79.234 11.643 1.00 30.98 139 LYS D O 1
ATOM 5859 N N . LEU D 1 140 ? -36.771 79.232 9.511 1.00 27.14 140 LEU D N 1
ATOM 5860 C CA . LEU D 1 140 ? -35.450 79.734 9.045 1.00 26.70 140 LEU D CA 1
ATOM 5861 C C . LEU D 1 140 ? -35.085 81.045 9.758 1.00 26.52 140 LEU D C 1
ATOM 5862 O O . LEU D 1 140 ? -33.959 81.204 10.284 1.00 28.99 140 LEU D O 1
ATOM 5867 N N . ALA D 1 141 ? -36.016 81.997 9.822 1.00 23.01 141 ALA D N 1
ATOM 5868 C CA . ALA D 1 141 ? -35.706 83.254 10.520 1.00 19.68 141 ALA D CA 1
ATOM 5869 C C . ALA D 1 141 ? -35.270 83.003 11.949 1.00 22.46 141 ALA D C 1
ATOM 5870 O O . ALA D 1 141 ? -34.286 83.604 12.432 1.00 21.02 141 ALA D O 1
ATOM 5872 N N . ALA D 1 142 ? -36.054 82.200 12.686 1.00 23.69 142 ALA D N 1
ATOM 5873 C CA . ALA D 1 142 ? -35.773 81.963 14.106 1.00 26.15 142 ALA D CA 1
ATOM 5874 C C . ALA D 1 142 ? -34.347 81.420 14.304 1.00 29.61 142 ALA D C 1
ATOM 5875 O O . ALA D 1 142 ? -33.600 81.930 15.135 1.00 32.63 142 ALA D O 1
ATOM 5877 N N . GLU D 1 143 ? -34.010 80.384 13.553 1.00 30.96 143 GLU D N 1
ATOM 5878 C CA . GLU D 1 143 ? -32.670 79.810 13.566 1.00 36.88 143 GLU D CA 1
ATOM 5879 C C . GLU D 1 143 ? -31.584 80.770 13.136 1.00 38.45 143 GLU D C 1
ATOM 5880 O O . GLU D 1 143 ? -30.648 81.050 13.918 1.00 38.54 143 GLU D O 1
ATOM 5886 N N . ALA D 1 144 ? -31.716 81.315 11.928 1.00 38.07 144 ALA D N 1
ATOM 5887 C CA . ALA D 1 144 ? -30.666 82.187 11.391 1.00 39.34 144 ALA D CA 1
ATOM 5888 C C . ALA D 1 144 ? -30.415 83.186 12.432 1.00 41.26 144 ALA D C 1
ATOM 5889 O O . ALA D 1 144 ? -29.302 83.664 12.595 1.00 41.98 144 ALA D O 1
ATOM 5891 N N . ARG D 1 145 ? -31.453 83.565 13.164 1.00 40.34 145 ARG D N 1
ATOM 5892 C CA . ARG D 1 145 ? -31.114 84.615 14.066 1.00 37.25 145 ARG D CA 1
ATOM 5893 C C . ARG D 1 145 ? -31.171 84.495 15.587 1.00 36.02 145 ARG D C 1
ATOM 5894 O O . ARG D 1 145 ? -31.115 85.508 16.297 1.00 34.26 145 ARG D O 1
ATOM 5902 N N . GLY D 1 146 ? -31.207 83.246 16.058 1.00 34.99 146 GLY D N 1
ATOM 5903 C CA . GLY D 1 146 ? -31.269 82.939 17.494 1.00 36.70 146 GLY D CA 1
ATOM 5904 C C . GLY D 1 146 ? -32.417 83.629 18.236 1.00 37.41 146 GLY D C 1
ATOM 5905 O O . GLY D 1 146 ? -32.301 84.008 19.420 1.00 38.66 146 GLY D O 1
ATOM 5906 N N . THR D 1 147 ? -33.545 83.825 17.546 1.00 35.71 147 THR D N 1
ATOM 5907 C CA . THR D 1 147 ? -34.686 84.449 18.200 1.00 30.62 147 THR D CA 1
ATOM 5908 C C . THR D 1 147 ? -35.832 83.469 18.080 1.00 29.15 147 THR D C 1
ATOM 5909 O O . THR D 1 147 ? -36.446 83.365 16.998 1.00 24.99 147 THR D O 1
ATOM 5913 N N . LEU D 1 148 ? -36.102 82.728 19.169 1.00 27.59 148 LEU D N 1
ATOM 5914 C CA . LEU D 1 148 ? -37.079 81.628 19.105 1.00 28.67 148 LEU D CA 1
ATOM 5915 C C . LEU D 1 148 ? -38.466 82.060 18.596 1.00 26.56 148 LEU D C 1
ATOM 5916 O O . LEU D 1 148 ? -39.088 81.325 17.833 1.00 25.75 148 LEU D O 1
ATOM 5921 N N . VAL D 1 149 ? -38.953 83.231 19.032 1.00 23.34 149 VAL D N 1
ATOM 5922 C CA . VAL D 1 149 ? -40.348 83.572 18.748 1.00 25.47 149 VAL D CA 1
ATOM 5923 C C . VAL D 1 149 ? -40.657 83.789 17.269 1.00 25.23 149 VAL D C 1
ATOM 5924 O O . VAL D 1 149 ? -41.812 83.770 16.906 1.00 24.62 149 VAL D O 1
ATOM 5928 N N . LEU D 1 150 ? -39.636 84.038 16.403 1.00 25.01 150 LEU D N 1
ATOM 5929 C CA . LEU D 1 150 ? -39.920 84.365 14.957 1.00 20.11 150 LEU D CA 1
ATOM 5930 C C . LEU D 1 150 ? -40.644 83.261 14.228 1.00 17.37 150 LEU D C 1
ATOM 5931 O O . LEU D 1 150 ? -41.322 83.501 13.275 1.00 16.63 150 LEU D O 1
ATOM 5936 N N . GLU D 1 151 ? -40.441 82.024 14.665 1.00 21.12 151 GLU D N 1
ATOM 5937 C CA . GLU D 1 151 ? -41.074 80.887 14.046 1.00 21.55 151 GLU D CA 1
ATOM 5938 C C . GLU D 1 151 ? -42.613 80.972 14.213 1.00 22.00 151 GLU D C 1
ATOM 5939 O O . GLU D 1 151 ? -43.363 80.372 13.452 1.00 21.14 151 GLU D O 1
ATOM 5945 N N . PHE D 1 152 ? -43.064 81.748 15.202 1.00 22.95 152 PHE D N 1
ATOM 5946 C CA . PHE D 1 152 ? -44.463 81.735 15.599 1.00 22.95 152 PHE D CA 1
ATOM 5947 C C . PHE D 1 152 ? -45.134 83.088 15.374 1.00 23.35 152 PHE D C 1
ATOM 5948 O O . PHE D 1 152 ? -46.128 83.411 16.006 1.00 23.25 152 PHE D O 1
ATOM 5956 N N . LEU D 1 153 ? -44.614 83.855 14.430 1.00 23.90 153 LEU D N 1
ATOM 5957 C CA . LEU D 1 153 ? -45.142 85.159 14.111 1.00 22.17 153 LEU D CA 1
ATOM 5958 C C . LEU D 1 153 ? -45.904 85.126 12.809 1.00 22.60 153 LEU D C 1
ATOM 5959 O O . LEU D 1 153 ? -45.591 84.303 11.943 1.00 21.73 153 LEU D O 1
ATOM 5964 N N . GLY D 1 154 ? -46.890 86.027 12.662 1.00 20.19 154 GLY D N 1
ATOM 5965 C CA . GLY D 1 154 ? -47.620 86.213 11.394 1.00 19.58 154 GLY D CA 1
ATOM 5966 C C . GLY D 1 154 ? -46.852 87.158 10.450 1.00 19.46 154 GLY D C 1
ATOM 5967 O O . GLY D 1 154 ? -45.778 87.599 10.782 1.00 21.64 154 GLY D O 1
ATOM 5968 N N . THR D 1 155 ? -47.385 87.428 9.265 1.00 21.81 155 THR D N 1
ATOM 5969 C CA . THR D 1 155 ? -46.642 88.128 8.218 1.00 23.96 155 THR D CA 1
ATOM 5970 C C . THR D 1 155 ? -46.046 89.462 8.669 1.00 24.63 155 THR D C 1
ATOM 5971 O O . THR D 1 155 ? -44.830 89.660 8.594 1.00 23.22 155 THR D O 1
ATOM 5975 N N . ARG D 1 156 ? -46.936 90.353 9.159 1.00 24.24 156 ARG D N 1
ATOM 5976 C CA . ARG D 1 156 ? -46.576 91.689 9.545 1.00 23.66 156 ARG D CA 1
ATOM 5977 C C . ARG D 1 156 ? -45.556 91.572 10.668 1.00 23.96 156 ARG D C 1
ATOM 5978 O O . ARG D 1 156 ? -44.495 92.224 10.647 1.00 22.46 156 ARG D O 1
ATOM 5986 N N . GLU D 1 157 ? -45.861 90.796 11.699 1.00 21.63 157 GLU D N 1
ATOM 5987 C CA . GLU D 1 157 ? -44.984 90.866 12.872 1.00 21.24 157 GLU D CA 1
ATOM 5988 C C . GLU D 1 157 ? -43.601 90.242 12.556 1.00 25.08 157 GLU D C 1
ATOM 5989 O O . GLU D 1 157 ? -42.569 90.625 13.166 1.00 24.72 157 GLU D O 1
ATOM 5995 N N . LEU D 1 158 ? -43.581 89.220 11.680 1.00 22.81 158 LEU D N 1
ATOM 5996 C CA . LEU D 1 158 ? -42.302 88.647 11.279 1.00 23.59 158 LEU D CA 1
ATOM 5997 C C . LEU D 1 158 ? -41.519 89.770 10.532 1.00 26.00 158 LEU D C 1
ATOM 5998 O O . LEU D 1 158 ? -40.381 90.031 10.869 1.00 26.37 158 LEU D O 1
ATOM 6003 N N . ALA D 1 159 ? -42.150 90.454 9.561 1.00 26.69 159 ALA D N 1
ATOM 6004 C CA . ALA D 1 159 ? -41.457 91.545 8.840 1.00 27.45 159 ALA D CA 1
ATOM 6005 C C . ALA D 1 159 ? -40.937 92.592 9.822 1.00 29.21 159 ALA D C 1
ATOM 6006 O O . ALA D 1 159 ? -39.798 93.066 9.697 1.00 28.98 159 ALA D O 1
ATOM 6008 N N . HIS D 1 160 ? -41.719 92.882 10.856 1.00 29.34 160 HIS D N 1
ATOM 6009 C CA . HIS D 1 160 ? -41.310 93.851 11.866 1.00 30.64 160 HIS D CA 1
ATOM 6010 C C . HIS D 1 160 ? -40.047 93.433 12.602 1.00 31.57 160 HIS D C 1
ATOM 6011 O O . HIS D 1 160 ? -39.155 94.291 12.900 1.00 30.62 160 HIS D O 1
ATOM 6018 N N . ARG D 1 161 ? -39.963 92.138 12.913 1.00 29.40 161 ARG D N 1
ATOM 6019 C CA . ARG D 1 161 ? -38.972 91.670 13.862 1.00 29.75 161 ARG D CA 1
ATOM 6020 C C . ARG D 1 161 ? -37.651 91.354 13.144 1.00 30.20 161 ARG D C 1
ATOM 6021 O O . ARG D 1 161 ? -36.557 91.248 13.749 1.00 26.85 161 ARG D O 1
ATOM 6029 N N . VAL D 1 162 ? -37.781 91.216 11.834 1.00 30.58 162 VAL D N 1
ATOM 6030 C CA . VAL D 1 162 ? -36.647 90.978 10.962 1.00 29.56 162 VAL D CA 1
ATOM 6031 C C . VAL D 1 162 ? -36.111 92.299 10.325 1.00 30.16 162 VAL D C 1
ATOM 6032 O O . VAL D 1 162 ? -34.918 92.483 10.298 1.00 29.65 162 VAL D O 1
ATOM 6036 N N . LEU D 1 163 ? -36.980 93.183 9.826 1.00 30.83 163 LEU D N 1
ATOM 6037 C CA . LEU D 1 163 ? -36.560 94.394 9.085 1.00 33.96 163 LEU D CA 1
ATOM 6038 C C . LEU D 1 163 ? -36.622 95.722 9.832 1.00 36.82 163 LEU D C 1
ATOM 6039 O O . LEU D 1 163 ? -36.001 96.692 9.398 1.00 37.71 163 LEU D O 1
ATOM 6044 N N . TRP D 1 164 ? -37.444 95.796 10.884 1.00 38.88 164 TRP D N 1
ATOM 6045 C CA . TRP D 1 164 ? -37.632 97.011 11.682 1.00 40.42 164 TRP D CA 1
ATOM 6046 C C . TRP D 1 164 ? -37.999 98.249 10.853 1.00 41.99 164 TRP D C 1
ATOM 6047 O O . TRP D 1 164 ? -37.486 99.344 11.118 1.00 43.26 164 TRP D O 1
ATOM 6058 N N . SER D 1 165 ? -38.857 98.075 9.849 1.00 39.30 165 SER D N 1
ATOM 6059 C CA . SER D 1 165 ? -39.232 99.157 8.981 1.00 42.71 165 SER D CA 1
ATOM 6060 C C . SER D 1 165 ? -40.614 99.696 9.354 1.00 44.11 165 SER D C 1
ATOM 6061 O O . SER D 1 165 ? -41.282 99.171 10.266 1.00 44.13 165 SER D O 1
ATOM 6064 N N . ASP D 1 166 ? -41.043 100.726 8.628 1.00 44.44 166 ASP D N 1
ATOM 6065 C CA . ASP D 1 166 ? -42.310 101.391 8.908 1.00 44.70 166 ASP D CA 1
ATOM 6066 C C . ASP D 1 166 ? -43.560 100.634 8.452 1.00 42.09 166 ASP D C 1
ATOM 6067 O O . ASP D 1 166 ? -43.771 100.419 7.250 1.00 43.61 166 ASP D O 1
ATOM 6072 N N . LEU D 1 167 ? -44.413 100.315 9.420 1.00 38.29 167 LEU D N 1
ATOM 6073 C CA . LEU D 1 167 ? -45.576 99.472 9.164 1.00 38.46 167 LEU D CA 1
ATOM 6074 C C . LEU D 1 167 ? -46.917 100.125 9.532 1.00 39.01 167 LEU D C 1
ATOM 6075 O O . LEU D 1 167 ? -47.961 99.459 9.519 1.00 36.66 167 LEU D O 1
ATOM 6080 N N . GLY D 1 168 ? -46.877 101.428 9.827 1.00 40.97 168 GLY D N 1
ATOM 6081 C CA . GLY D 1 168 ? -48.082 102.216 10.109 1.00 39.47 168 GLY D CA 1
ATOM 6082 C C . GLY D 1 168 ? -49.185 102.106 9.064 1.00 37.89 168 GLY D C 1
ATOM 6083 O O . GLY D 1 168 ? -50.348 101.856 9.392 1.00 40.51 168 GLY D O 1
ATOM 6084 N N . GLN D 1 169 ? -48.854 102.237 7.793 1.00 36.09 169 GLN D N 1
ATOM 6085 C CA . GLN D 1 169 ? -49.908 102.112 6.769 1.00 35.70 169 GLN D CA 1
ATOM 6086 C C . GLN D 1 169 ? -50.586 100.706 6.671 1.00 35.04 169 GLN D C 1
ATOM 6087 O O . GLN D 1 169 ? -51.834 100.583 6.595 1.00 30.72 169 GLN D O 1
ATOM 6093 N N . LEU D 1 170 ? -49.757 99.651 6.638 1.00 32.85 170 LEU D N 1
ATOM 6094 C CA . LEU D 1 170 ? -50.269 98.270 6.641 1.00 29.76 170 LEU D CA 1
ATOM 6095 C C . LEU D 1 170 ? -51.198 98.029 7.865 1.00 26.82 170 LEU D C 1
ATOM 6096 O O . LEU D 1 170 ? -52.250 97.462 7.717 1.00 27.88 170 LEU D O 1
ATOM 6101 N N . ASP D 1 171 ? -50.765 98.444 9.044 1.00 27.76 171 ASP D N 1
ATOM 6102 C CA . ASP D 1 171 ? -51.500 98.284 10.300 1.00 30.57 171 ASP D CA 1
ATOM 6103 C C . ASP D 1 171 ? -52.869 98.978 10.274 1.00 33.18 171 ASP D C 1
ATOM 6104 O O . ASP D 1 171 ? -53.914 98.406 10.692 1.00 31.91 171 ASP D O 1
ATOM 6109 N N . SER D 1 172 ? -52.881 100.208 9.748 1.00 35.55 172 SER D N 1
ATOM 6110 C CA . SER D 1 172 ? -54.142 100.942 9.653 1.00 36.28 172 SER D CA 1
ATOM 6111 C C . SER D 1 172 ? -55.115 100.204 8.734 1.00 35.49 172 SER D C 1
ATOM 6112 O O . SER D 1 172 ? -56.319 100.105 9.037 1.00 37.24 172 SER D O 1
ATOM 6115 N N . ILE D 1 173 ? -54.638 99.614 7.640 1.00 33.22 173 ILE D N 1
ATOM 6116 C CA . ILE D 1 173 ? -55.588 98.877 6.799 1.00 32.25 173 ILE D CA 1
ATOM 6117 C C . ILE D 1 173 ? -56.022 97.616 7.584 1.00 32.76 173 ILE D C 1
ATOM 6118 O O . ILE D 1 173 ? -57.197 97.281 7.659 1.00 33.65 173 ILE D O 1
ATOM 6123 N N . GLU D 1 174 ? -55.065 96.935 8.199 1.00 29.28 174 GLU D N 1
ATOM 6124 C CA . GLU D 1 174 ? -55.385 95.621 8.733 1.00 29.06 174 GLU D CA 1
ATOM 6125 C C . GLU D 1 174 ? -56.283 95.755 9.976 1.00 30.49 174 GLU D C 1
ATOM 6126 O O . GLU D 1 174 ? -57.236 94.990 10.101 1.00 28.41 174 GLU D O 1
ATOM 6132 N N . ALA D 1 175 ? -55.972 96.740 10.834 1.00 30.91 175 ALA D N 1
ATOM 6133 C CA . ALA D 1 175 ? -56.758 97.035 12.044 1.00 33.37 175 ALA D CA 1
ATOM 6134 C C . ALA D 1 175 ? -58.257 97.167 11.801 1.00 36.95 175 ALA D C 1
ATOM 6135 O O . ALA D 1 175 ? -59.042 96.940 12.727 1.00 40.82 175 ALA D O 1
ATOM 6137 N N . LYS D 1 176 ? -58.652 97.444 10.554 1.00 35.97 176 LYS D N 1
ATOM 6138 C CA . LYS D 1 176 ? -60.047 97.650 10.252 1.00 38.14 176 LYS D CA 1
ATOM 6139 C C . LYS D 1 176 ? -60.372 96.914 8.983 1.00 35.34 176 LYS D C 1
ATOM 6140 O O . LYS D 1 176 ? -61.097 97.417 8.106 1.00 33.25 176 LYS D O 1
ATOM 6146 N N . TRP D 1 177 ? -59.804 95.707 8.906 1.00 34.60 177 TRP D N 1
ATOM 6147 C CA . TRP D 1 177 ? -59.870 94.867 7.729 1.00 33.17 177 TRP D CA 1
ATOM 6148 C C . TRP D 1 177 ? -61.253 94.814 7.176 1.00 34.07 177 TRP D C 1
ATOM 6149 O O . TRP D 1 177 ? -61.415 94.891 5.989 1.00 34.02 177 TRP D O 1
ATOM 6160 N N . GLU D 1 178 ? -62.241 94.648 8.065 1.00 36.12 178 GLU D N 1
ATOM 6161 C CA . GLU D 1 178 ? -63.640 94.525 7.681 1.00 39.38 178 GLU D CA 1
ATOM 6162 C C . GLU D 1 178 ? -64.163 95.769 6.939 1.00 37.56 178 GLU D C 1
ATOM 6163 O O . GLU D 1 178 ? -65.043 95.679 6.124 1.00 39.67 178 GLU D O 1
ATOM 6169 N N . LYS D 1 179 ? -63.602 96.920 7.217 1.00 39.29 179 LYS D N 1
ATOM 6170 C CA . LYS D 1 179 ? -64.044 98.128 6.546 1.00 44.50 179 LYS D CA 1
ATOM 6171 C C . LYS D 1 179 ? -63.156 98.481 5.328 1.00 46.50 179 LYS D C 1
ATOM 6172 O O . LYS D 1 179 ? -63.206 99.615 4.824 1.00 49.11 179 LYS D O 1
ATOM 6178 N N . ALA D 1 180 ? -62.358 97.510 4.863 1.00 45.06 180 ALA D N 1
ATOM 6179 C CA . ALA D 1 180 ? -61.390 97.748 3.780 1.00 42.46 180 ALA D CA 1
ATOM 6180 C C . ALA D 1 180 ? -61.949 97.358 2.430 1.00 38.21 180 ALA D C 1
ATOM 6181 O O . ALA D 1 180 ? -62.426 96.251 2.242 1.00 36.67 180 ALA D O 1
ATOM 6183 N N . GLY D 1 181 ? -61.911 98.275 1.476 1.00 38.17 181 GLY D N 1
ATOM 6184 C CA . GLY D 1 181 ? -62.352 97.916 0.126 1.00 38.26 181 GLY D CA 1
ATOM 6185 C C . GLY D 1 181 ? -61.376 96.976 -0.577 1.00 37.55 181 GLY D C 1
ATOM 6186 O O . GLY D 1 181 ? -60.228 96.846 -0.140 1.00 35.45 181 GLY D O 1
ATOM 6187 N N . PRO D 1 182 ? -61.825 96.318 -1.638 1.00 37.48 182 PRO D N 1
ATOM 6188 C CA . PRO D 1 182 ? -60.993 95.358 -2.352 1.00 39.73 182 PRO D CA 1
ATOM 6189 C C . PRO D 1 182 ? -59.609 95.982 -2.669 1.00 40.76 182 PRO D C 1
ATOM 6190 O O . PRO D 1 182 ? -58.601 95.297 -2.556 1.00 41.23 182 PRO D O 1
ATOM 6194 N N . GLU D 1 183 ? -59.563 97.275 -2.973 1.00 39.86 183 GLU D N 1
ATOM 6195 C CA . GLU D 1 183 ? -58.314 97.958 -3.276 1.00 38.88 183 GLU D CA 1
ATOM 6196 C C . GLU D 1 183 ? -57.342 98.089 -2.120 1.00 35.65 183 GLU D C 1
ATOM 6197 O O . GLU D 1 183 ? -56.119 97.931 -2.281 1.00 31.94 183 GLU D O 1
ATOM 6203 N N . GLU D 1 184 ? -57.865 98.408 -0.949 1.00 33.27 184 GLU D N 1
ATOM 6204 C CA . GLU D 1 184 ? -57.000 98.529 0.199 1.00 34.09 184 GLU D CA 1
ATOM 6205 C C . GLU D 1 184 ? -56.541 97.145 0.687 1.00 31.80 184 GLU D C 1
ATOM 6206 O O . GLU D 1 184 ? -55.476 97.025 1.286 1.00 30.73 184 GLU D O 1
ATOM 6212 N N . GLN D 1 185 ? -57.347 96.132 0.417 1.00 29.83 185 GLN D N 1
ATOM 6213 C CA . GLN D 1 185 ? -57.005 94.772 0.783 1.00 32.54 185 GLN D CA 1
ATOM 6214 C C . GLN D 1 185 ? -55.885 94.254 -0.130 1.00 30.53 185 GLN D C 1
ATOM 6215 O O . GLN D 1 185 ? -54.963 93.578 0.343 1.00 28.73 185 GLN D O 1
ATOM 6221 N N . LEU D 1 186 ? -55.995 94.578 -1.417 1.00 30.24 186 LEU D N 1
ATOM 6222 C CA . LEU D 1 186 ? -54.948 94.326 -2.419 1.00 30.67 186 LEU D CA 1
ATOM 6223 C C . LEU D 1 186 ? -53.687 95.082 -2.004 1.00 31.56 186 LEU D C 1
ATOM 6224 O O . LEU D 1 186 ? -52.567 94.511 -1.884 1.00 33.37 186 LEU D O 1
ATOM 6229 N N . GLU D 1 187 ? -53.842 96.354 -1.705 1.00 28.02 187 GLU D N 1
ATOM 6230 C CA . GLU D 1 187 ? -52.716 97.086 -1.162 1.00 28.04 187 GLU D CA 1
ATOM 6231 C C . GLU D 1 187 ? -51.980 96.400 0.003 1.00 29.30 187 GLU D C 1
ATOM 6232 O O . GLU D 1 187 ? -50.750 96.269 -0.022 1.00 31.41 187 GLU D O 1
ATOM 6238 N N . ALA D 1 188 ? -52.703 96.001 1.050 1.00 28.54 188 ALA D N 1
ATOM 6239 C CA . ALA D 1 188 ? -52.101 95.256 2.148 1.00 27.69 188 ALA D CA 1
ATOM 6240 C C . ALA D 1 188 ? -51.358 93.949 1.717 1.00 25.18 188 ALA D C 1
ATOM 6241 O O . ALA D 1 188 ? -50.323 93.609 2.252 1.00 27.33 188 ALA D O 1
ATOM 6243 N N . ALA D 1 189 ? -51.969 93.193 0.831 1.00 24.83 189 ALA D N 1
ATOM 6244 C CA . ALA D 1 189 ? -51.382 91.984 0.255 1.00 25.89 189 ALA D CA 1
ATOM 6245 C C . ALA D 1 189 ? -50.067 92.290 -0.501 1.00 25.20 189 ALA D C 1
ATOM 6246 O O . ALA D 1 189 ? -49.092 91.604 -0.322 1.00 24.77 189 ALA D O 1
ATOM 6248 N N . ALA D 1 190 ? -50.095 93.277 -1.395 1.00 23.29 190 ALA D N 1
ATOM 6249 C CA . ALA D 1 190 ? -48.896 93.754 -2.076 1.00 24.19 190 ALA D CA 1
ATOM 6250 C C . ALA D 1 190 ? -47.809 94.161 -1.112 1.00 27.00 190 ALA D C 1
ATOM 6251 O O . ALA D 1 190 ? -46.677 93.713 -1.270 1.00 28.88 190 ALA D O 1
ATOM 6253 N N . ILE D 1 191 ? -48.135 94.981 -0.104 1.00 26.51 191 ILE D N 1
ATOM 6254 C CA . ILE D 1 191 ? -47.139 95.399 0.868 1.00 26.61 191 ILE D CA 1
ATOM 6255 C C . ILE D 1 191 ? -46.549 94.166 1.619 1.00 26.81 191 ILE D C 1
ATOM 6256 O O . ILE D 1 191 ? -45.338 94.112 1.943 1.00 26.83 191 ILE D O 1
ATOM 6261 N N . GLU D 1 192 ? -47.417 93.224 1.983 1.00 23.33 192 GLU D N 1
ATOM 6262 C CA . GLU D 1 192 ? -46.923 92.075 2.795 1.00 24.75 192 GLU D CA 1
ATOM 6263 C C . GLU D 1 192 ? -46.034 91.209 1.912 1.00 19.58 192 GLU D C 1
ATOM 6264 O O . GLU D 1 192 ? -45.151 90.617 2.401 1.00 21.97 192 GLU D O 1
ATOM 6270 N N . GLY D 1 193 ? -46.368 91.118 0.628 1.00 16.82 193 GLY D N 1
ATOM 6271 C CA . GLY D 1 193 ? -45.562 90.398 -0.342 1.00 22.26 193 GLY D CA 1
ATOM 6272 C C . GLY D 1 193 ? -44.162 90.987 -0.455 1.00 23.63 193 GLY D C 1
ATOM 6273 O O . GLY D 1 193 ? -43.165 90.252 -0.333 1.00 23.88 193 GLY D O 1
ATOM 6274 N N . TRP D 1 194 ? -44.106 92.312 -0.641 1.00 25.26 194 TRP D N 1
ATOM 6275 C CA . TRP D 1 194 ? -42.871 93.121 -0.655 1.00 25.20 194 TRP D CA 1
ATOM 6276 C C . TRP D 1 194 ? -42.057 92.953 0.621 1.00 25.25 194 TRP D C 1
ATOM 6277 O O . TRP D 1 194 ? -40.840 92.665 0.575 1.00 24.30 194 TRP D O 1
ATOM 6288 N N . LEU D 1 195 ? -42.723 93.074 1.777 1.00 24.14 195 LEU D N 1
ATOM 6289 C CA . LEU D 1 195 ? -42.052 92.817 3.052 1.00 23.47 195 LEU D CA 1
ATOM 6290 C C . LEU D 1 195 ? -41.401 91.429 3.146 1.00 22.24 195 LEU D C 1
ATOM 6291 O O . LEU D 1 195 ? -40.268 91.304 3.594 1.00 24.03 195 LEU D O 1
ATOM 6296 N N . ILE D 1 196 ? -42.117 90.398 2.732 1.00 22.90 196 ILE D N 1
ATOM 6297 C CA . ILE D 1 196 ? -41.561 89.057 2.867 1.00 20.34 196 ILE D CA 1
ATOM 6298 C C . ILE D 1 196 ? -40.459 88.790 1.788 1.00 20.08 196 ILE D C 1
ATOM 6299 O O . ILE D 1 196 ? -39.519 88.058 2.054 1.00 20.41 196 ILE D O 1
ATOM 6304 N N . VAL D 1 197 ? -40.552 89.401 0.606 1.00 21.04 197 VAL D N 1
ATOM 6305 C CA . VAL D 1 197 ? -39.387 89.415 -0.337 1.00 22.25 197 VAL D CA 1
ATOM 6306 C C . VAL D 1 197 ? -38.125 89.932 0.388 1.00 22.88 197 VAL D C 1
ATOM 6307 O O . VAL D 1 197 ? -37.047 89.304 0.322 1.00 23.47 197 VAL D O 1
ATOM 6311 N N . ASN D 1 198 ? -38.269 91.036 1.123 1.00 24.92 198 ASN D N 1
ATOM 6312 C CA . ASN D 1 198 ? -37.161 91.603 1.883 1.00 28.73 198 ASN D CA 1
ATOM 6313 C C . ASN D 1 198 ? -36.643 90.735 2.998 1.00 29.52 198 ASN D C 1
ATOM 6314 O O . ASN D 1 198 ? -35.421 90.670 3.271 1.00 28.45 198 ASN D O 1
ATOM 6319 N N . VAL D 1 199 ? -37.576 90.077 3.681 1.00 26.99 199 VAL D N 1
ATOM 6320 C CA . VAL D 1 199 ? -37.192 89.175 4.757 1.00 23.13 199 VAL D CA 1
ATOM 6321 C C . VAL D 1 199 ? -36.350 88.080 4.151 1.00 21.59 199 VAL D C 1
ATOM 6322 O O . VAL D 1 199 ? -35.285 87.754 4.664 1.00 23.27 199 VAL D O 1
ATOM 6326 N N . TRP D 1 200 ? -36.817 87.543 3.039 1.00 21.07 200 TRP D N 1
ATOM 6327 C CA . TRP D 1 200 ? -36.115 86.456 2.382 1.00 22.83 200 TRP D CA 1
ATOM 6328 C C . TRP D 1 200 ? -34.701 86.836 1.820 1.00 24.92 200 TRP D C 1
ATOM 6329 O O . TRP D 1 200 ? -33.741 86.071 1.996 1.00 24.41 200 TRP D O 1
ATOM 6340 N N . ASP D 1 201 ? -34.609 87.974 1.125 1.00 23.90 201 ASP D N 1
ATOM 6341 C CA . ASP D 1 201 ? -33.315 88.469 0.661 1.00 27.00 201 ASP D CA 1
ATOM 6342 C C . ASP D 1 201 ? -32.317 88.548 1.777 1.00 29.85 201 ASP D C 1
ATOM 6343 O O . ASP D 1 201 ? -31.162 88.129 1.631 1.00 30.91 201 ASP D O 1
ATOM 6348 N N . GLN D 1 202 ? -32.788 89.048 2.909 1.00 30.31 202 GLN D N 1
ATOM 6349 C CA . GLN D 1 202 ? -31.962 89.225 4.068 1.00 31.71 202 GLN D CA 1
ATOM 6350 C C . GLN D 1 202 ? -31.490 87.909 4.662 1.00 32.21 202 GLN D C 1
ATOM 6351 O O . GLN D 1 202 ? -30.280 87.741 4.937 1.00 33.49 202 GLN D O 1
ATOM 6357 N N . LEU D 1 203 ? -32.424 86.969 4.882 1.00 30.06 203 LEU D N 1
ATOM 6358 C CA . LEU D 1 203 ? -32.080 85.660 5.448 1.00 29.42 203 LEU D CA 1
ATOM 6359 C C . LEU D 1 203 ? -31.200 84.804 4.553 1.00 32.29 203 LEU D C 1
ATOM 6360 O O . LEU D 1 203 ? -30.395 84.037 5.061 1.00 35.45 203 LEU D O 1
ATOM 6365 N N . SER D 1 204 ? -31.392 84.863 3.239 1.00 32.77 204 SER D N 1
ATOM 6366 C CA . SER D 1 204 ? -30.667 83.963 2.376 1.00 37.13 204 SER D CA 1
ATOM 6367 C C . SER D 1 204 ? -29.148 84.264 2.341 1.00 39.96 204 SER D C 1
ATOM 6368 O O . SER D 1 204 ? -28.402 83.424 1.875 1.00 39.07 204 SER D O 1
ATOM 6371 N N . ASP D 1 205 ? -28.723 85.394 2.945 1.00 41.85 205 ASP D N 1
ATOM 6372 C CA . ASP D 1 205 ? -27.305 85.801 3.103 1.00 44.19 205 ASP D CA 1
ATOM 6373 C C . ASP D 1 205 ? -26.587 85.506 4.405 1.00 47.69 205 ASP D C 1
ATOM 6374 O O . ASP D 1 205 ? -25.359 85.738 4.509 1.00 44.08 205 ASP D O 1
ATOM 6379 N N . GLU D 1 206 ? -27.380 85.074 5.402 1.00 51.03 206 GLU D N 1
ATOM 6380 C CA . GLU D 1 206 ? -26.900 84.701 6.727 1.00 55.09 206 GLU D CA 1
ATOM 6381 C C . GLU D 1 206 ? -26.610 83.202 6.739 1.00 57.94 206 GLU D C 1
ATOM 6382 O O . GLU D 1 206 ? -26.759 82.477 5.733 1.00 59.95 206 GLU D O 1
ATOM 6389 N N . SER E 1 1 ? -73.658 100.623 19.261 1.00 53.60 1 SER E N 1
ATOM 6390 C CA . SER E 1 1 ? -72.439 99.979 18.660 1.00 54.06 1 SER E CA 1
ATOM 6391 C C . SER E 1 1 ? -71.990 98.751 19.483 1.00 53.45 1 SER E C 1
ATOM 6392 O O . SER E 1 1 ? -72.125 98.729 20.724 1.00 53.52 1 SER E O 1
ATOM 6395 N N . ALA E 1 2 ? -71.466 97.735 18.785 1.00 50.77 2 ALA E N 1
ATOM 6396 C CA . ALA E 1 2 ? -70.920 96.533 19.407 1.00 44.44 2 ALA E CA 1
ATOM 6397 C C . ALA E 1 2 ? -69.863 96.968 20.390 1.00 42.41 2 ALA E C 1
ATOM 6398 O O . ALA E 1 2 ? -68.976 97.771 20.053 1.00 41.67 2 ALA E O 1
ATOM 6400 N N . SER E 1 3 ? -69.979 96.506 21.629 1.00 38.61 3 SER E N 1
ATOM 6401 C CA . SER E 1 3 ? -68.966 96.841 22.611 1.00 38.67 3 SER E CA 1
ATOM 6402 C C . SER E 1 3 ? -68.832 95.686 23.556 1.00 35.18 3 SER E C 1
ATOM 6403 O O . SER E 1 3 ? -69.687 94.850 23.615 1.00 35.67 3 SER E O 1
ATOM 6406 N N . PHE E 1 4 ? -67.747 95.667 24.304 1.00 36.74 4 PHE E N 1
ATOM 6407 C CA . PHE E 1 4 ? -67.583 94.732 25.412 1.00 36.51 4 PHE E CA 1
ATOM 6408 C C . PHE E 1 4 ? -68.198 95.302 26.695 1.00 35.40 4 PHE E C 1
ATOM 6409 O O . PHE E 1 4 ? -67.507 95.715 27.636 1.00 34.35 4 PHE E O 1
ATOM 6417 N N . ASP E 1 5 ? -69.516 95.255 26.721 1.00 36.78 5 ASP E N 1
ATOM 6418 C CA . ASP E 1 5 ? -70.300 95.829 27.834 1.00 40.60 5 ASP E CA 1
ATOM 6419 C C . ASP E 1 5 ? -70.727 94.758 28.862 1.00 42.29 5 ASP E C 1
ATOM 6420 O O . ASP E 1 5 ? -71.758 94.912 29.527 1.00 43.60 5 ASP E O 1
ATOM 6425 N N . GLY E 1 6 ? -69.980 93.658 28.971 1.00 40.67 6 GLY E N 1
ATOM 6426 C CA . GLY E 1 6 ? -70.325 92.643 29.948 1.00 38.16 6 GLY E CA 1
ATOM 6427 C C . GLY E 1 6 ? -69.607 93.049 31.190 1.00 40.04 6 GLY E C 1
ATOM 6428 O O . GLY E 1 6 ? -69.068 94.148 31.240 1.00 41.87 6 GLY E O 1
ATOM 6429 N N . PRO E 1 7 ? -69.565 92.183 32.195 1.00 39.54 7 PRO E N 1
ATOM 6430 C CA . PRO E 1 7 ? -68.818 92.479 33.413 1.00 40.66 7 PRO E CA 1
ATOM 6431 C C . PRO E 1 7 ? -67.389 92.843 33.081 1.00 43.24 7 PRO E C 1
ATOM 6432 O O . PRO E 1 7 ? -66.798 92.282 32.138 1.00 43.28 7 PRO E O 1
ATOM 6436 N N . LYS E 1 8 ? -66.851 93.759 33.866 1.00 41.92 8 LYS E N 1
ATOM 6437 C CA . LYS E 1 8 ? -65.506 94.277 33.733 1.00 43.68 8 LYS E CA 1
ATOM 6438 C C . LYS E 1 8 ? -64.761 93.688 34.940 1.00 43.33 8 LYS E C 1
ATOM 6439 O O . LYS E 1 8 ? -65.366 93.549 35.995 1.00 45.86 8 LYS E O 1
ATOM 6445 N N . PHE E 1 9 ? -63.494 93.302 34.813 1.00 40.37 9 PHE E N 1
ATOM 6446 C CA . PHE E 1 9 ? -62.757 92.779 35.964 1.00 40.68 9 PHE E CA 1
ATOM 6447 C C . PHE E 1 9 ? -61.440 93.519 36.145 1.00 42.29 9 PHE E C 1
ATOM 6448 O O . PHE E 1 9 ? -60.771 93.878 35.172 1.00 43.60 9 PHE E O 1
ATOM 6456 N N . LYS E 1 10 ? -61.051 93.717 37.399 1.00 41.63 10 LYS E N 1
ATOM 6457 C CA . LYS E 1 10 ? -59.859 94.472 37.688 1.00 43.78 10 LYS E CA 1
ATOM 6458 C C . LYS E 1 10 ? -58.790 93.460 37.973 1.00 43.03 10 LYS E C 1
ATOM 6459 O O . LYS E 1 10 ? -58.995 92.552 38.817 1.00 41.03 10 LYS E O 1
ATOM 6473 N N . THR E 1 12 ? -54.781 92.266 39.051 1.00 43.89 12 THR E N 1
ATOM 6474 C CA . THR E 1 12 ? -53.933 92.565 40.198 1.00 45.11 12 THR E CA 1
ATOM 6475 C C . THR E 1 12 ? -53.114 93.835 39.984 1.00 45.86 12 THR E C 1
ATOM 6476 O O . THR E 1 12 ? -52.712 94.463 40.949 1.00 47.32 12 THR E O 1
ATOM 6480 N N . ASP E 1 13 ? -52.840 94.182 38.732 1.00 44.69 13 ASP E N 1
ATOM 6481 C CA . ASP E 1 13 ? -52.082 95.375 38.424 1.00 44.23 13 ASP E CA 1
ATOM 6482 C C . ASP E 1 13 ? -52.985 96.623 38.337 1.00 44.95 13 ASP E C 1
ATOM 6483 O O . ASP E 1 13 ? -52.521 97.698 37.996 1.00 45.78 13 ASP E O 1
ATOM 6488 N N . GLY E 1 14 ? -54.279 96.483 38.604 1.00 45.81 14 GLY E N 1
ATOM 6489 C CA . GLY E 1 14 ? -55.171 97.639 38.541 1.00 45.60 14 GLY E CA 1
ATOM 6490 C C . GLY E 1 14 ? -55.805 97.970 37.196 1.00 45.35 14 GLY E C 1
ATOM 6491 O O . GLY E 1 14 ? -56.712 98.793 37.145 1.00 45.02 14 GLY E O 1
ATOM 6492 N N . SER E 1 15 ? -55.372 97.324 36.114 1.00 43.58 15 SER E N 1
ATOM 6493 C CA . SER E 1 15 ? -56.078 97.430 34.822 1.00 43.45 15 SER E CA 1
ATOM 6494 C C . SER E 1 15 ? -57.452 96.761 34.821 1.00 44.14 15 SER E C 1
ATOM 6495 O O . SER E 1 15 ? -57.763 95.956 35.708 1.00 42.37 15 SER E O 1
ATOM 6498 N N . TYR E 1 16 ? -58.274 97.076 33.817 1.00 45.98 16 TYR E N 1
ATOM 6499 C CA . TYR E 1 16 ? -59.619 96.514 33.776 1.00 47.85 16 TYR E CA 1
ATOM 6500 C C . TYR E 1 16 ? -59.852 95.761 32.486 1.00 47.96 16 TYR E C 1
ATOM 6501 O O . TYR E 1 16 ? -59.743 96.345 31.407 1.00 51.96 16 TYR E O 1
ATOM 6510 N N . VAL E 1 17 ? -60.190 94.471 32.581 1.00 43.59 17 VAL E N 1
ATOM 6511 C CA . VAL E 1 17 ? -60.552 93.709 31.381 1.00 38.26 17 VAL E CA 1
ATOM 6512 C C . VAL E 1 17 ? -62.033 93.795 31.122 1.00 35.28 17 VAL E C 1
ATOM 6513 O O . VAL E 1 17 ? -62.829 93.464 31.976 1.00 37.49 17 VAL E O 1
ATOM 6517 N N . GLN E 1 18 ? -62.394 94.198 29.921 1.00 33.34 18 GLN E N 1
ATOM 6518 C CA . GLN E 1 18 ? -63.768 94.241 29.483 1.00 33.16 18 GLN E CA 1
ATOM 6519 C C . GLN E 1 18 ? -64.192 92.950 28.833 1.00 34.41 18 GLN E C 1
ATOM 6520 O O . GLN E 1 18 ? -63.483 92.438 27.959 1.00 34.41 18 GLN E O 1
ATOM 6526 N N . THR E 1 19 ? -65.342 92.411 29.219 1.00 32.12 19 THR E N 1
ATOM 6527 C CA . THR E 1 19 ? -65.766 91.157 28.615 1.00 32.28 19 THR E CA 1
ATOM 6528 C C . THR E 1 19 ? -66.992 91.287 27.709 1.00 33.22 19 THR E C 1
ATOM 6529 O O . THR E 1 19 ? -67.733 92.272 27.750 1.00 35.83 19 THR E O 1
ATOM 6533 N N . LYS E 1 20 ? -67.192 90.292 26.873 1.00 30.56 20 LYS E N 1
ATOM 6534 C CA . LYS E 1 20 ? -68.433 90.081 26.182 1.00 30.95 20 LYS E CA 1
ATOM 6535 C C . LYS E 1 20 ? -68.629 88.572 26.129 1.00 32.68 20 LYS E C 1
ATOM 6536 O O . LYS E 1 20 ? -67.728 87.838 25.713 1.00 33.55 20 LYS E O 1
ATOM 6542 N N . THR E 1 21 ? -69.821 88.099 26.447 1.00 31.83 21 THR E N 1
ATOM 6543 C CA . THR E 1 21 ? -70.133 86.680 26.256 1.00 31.35 21 THR E CA 1
ATOM 6544 C C . THR E 1 21 ? -71.201 86.601 25.235 1.00 30.82 21 THR E C 1
ATOM 6545 O O . THR E 1 21 ? -72.161 87.355 25.325 1.00 32.02 21 THR E O 1
ATOM 6549 N N . ILE E 1 22 ? -71.078 85.704 24.254 1.00 29.32 22 ILE E N 1
ATOM 6550 C CA . ILE E 1 22 ? -72.111 85.583 23.241 1.00 29.89 22 ILE E CA 1
ATOM 6551 C C . ILE E 1 22 ? -72.596 84.157 23.145 1.00 35.06 22 ILE E C 1
ATOM 6552 O O . ILE E 1 22 ? -71.790 83.217 23.015 1.00 32.95 22 ILE E O 1
ATOM 6557 N N . ASP E 1 23 ? -73.919 83.991 23.215 1.00 36.09 23 ASP E N 1
ATOM 6558 C CA . ASP E 1 23 ? -74.521 82.691 22.986 1.00 38.33 23 ASP E CA 1
ATOM 6559 C C . ASP E 1 23 ? -74.802 82.613 21.494 1.00 36.50 23 ASP E C 1
ATOM 6560 O O . ASP E 1 23 ? -75.723 83.263 21.008 1.00 34.25 23 ASP E O 1
ATOM 6565 N N . VAL E 1 24 ? -74.007 81.836 20.748 1.00 36.14 24 VAL E N 1
ATOM 6566 C CA . VAL E 1 24 ? -74.107 81.856 19.276 1.00 34.04 24 VAL E CA 1
ATOM 6567 C C . VAL E 1 24 ? -75.238 80.956 18.874 1.00 37.37 24 VAL E C 1
ATOM 6568 O O . VAL E 1 24 ? -75.325 79.819 19.331 1.00 38.58 24 VAL E O 1
ATOM 6572 N N . GLY E 1 25 ? -76.111 81.430 18.001 1.00 40.30 25 GLY E N 1
ATOM 6573 C CA . GLY E 1 25 ? -77.228 80.590 17.579 1.00 40.27 25 GLY E CA 1
ATOM 6574 C C . GLY E 1 25 ? -77.028 80.076 16.173 1.00 42.32 25 GLY E C 1
ATOM 6575 O O . GLY E 1 25 ? -75.906 79.814 15.762 1.00 42.94 25 GLY E O 1
ATOM 6576 N N . SER E 1 26 ? -78.115 79.910 15.433 1.00 41.14 26 SER E N 1
ATOM 6577 C CA . SER E 1 26 ? -78.011 79.656 14.012 1.00 40.68 26 SER E CA 1
ATOM 6578 C C . SER E 1 26 ? -77.868 80.977 13.266 1.00 40.98 26 SER E C 1
ATOM 6579 O O . SER E 1 26 ? -77.543 81.018 12.070 1.00 40.02 26 SER E O 1
ATOM 6582 N N . SER E 1 27 ? -78.109 82.077 13.962 1.00 41.35 27 SER E N 1
ATOM 6583 C CA . SER E 1 27 ? -78.138 83.344 13.266 1.00 41.64 27 SER E CA 1
ATOM 6584 C C . SER E 1 27 ? -77.178 84.411 13.790 1.00 38.98 27 SER E C 1
ATOM 6585 O O . SER E 1 27 ? -76.868 85.327 13.050 1.00 41.60 27 SER E O 1
ATOM 6588 N N . THR E 1 28 ? -76.685 84.305 15.022 1.00 34.82 28 THR E N 1
ATOM 6589 C CA . THR E 1 28 ? -75.803 85.327 15.542 1.00 36.23 28 THR E CA 1
ATOM 6590 C C . THR E 1 28 ? -74.716 85.743 14.525 1.00 37.47 28 THR E C 1
ATOM 6591 O O . THR E 1 28 ? -74.108 84.881 13.870 1.00 40.22 28 THR E O 1
ATOM 6595 N N . ASP E 1 29 ? -74.524 87.047 14.339 1.00 35.42 29 ASP E N 1
ATOM 6596 C CA . ASP E 1 29 ? -73.397 87.555 13.561 1.00 34.73 29 ASP E CA 1
ATOM 6597 C C . ASP E 1 29 ? -72.230 87.923 14.487 1.00 34.90 29 ASP E C 1
ATOM 6598 O O . ASP E 1 29 ? -72.278 88.933 15.213 1.00 35.15 29 ASP E O 1
ATOM 6603 N N . ILE E 1 30 ? -71.172 87.105 14.496 1.00 30.73 30 ILE E N 1
ATOM 6604 C CA . ILE E 1 30 ? -70.123 87.373 15.478 1.00 31.11 30 ILE E CA 1
ATOM 6605 C C . ILE E 1 30 ? -69.031 88.283 14.881 1.00 28.78 30 ILE E C 1
AT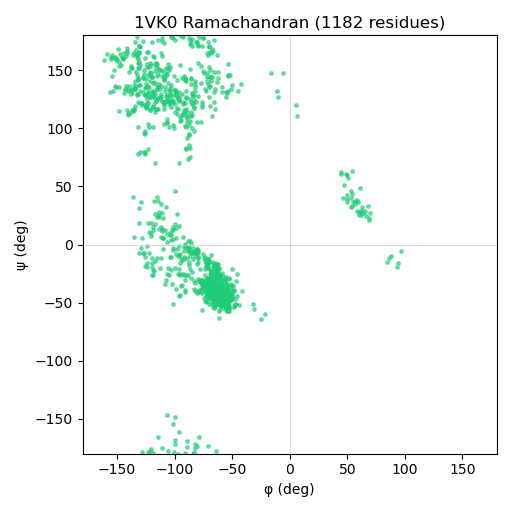OM 6606 O O . ILE E 1 30 ? -68.151 88.805 15.590 1.00 28.32 30 ILE E O 1
ATOM 6611 N N . SER E 1 31 ? -69.085 88.438 13.574 1.00 28.20 31 SER E N 1
ATOM 6612 C CA . SER E 1 31 ? -68.195 89.388 12.854 1.00 32.44 31 SER E CA 1
ATOM 6613 C C . SER E 1 31 ? -67.756 90.642 13.598 1.00 32.57 31 SER E C 1
ATOM 6614 O O . SER E 1 31 ? -66.556 90.911 13.666 1.00 37.59 31 SER E O 1
ATOM 6617 N N . PRO E 1 32 ? -68.682 91.458 14.121 1.00 34.48 32 PRO E N 1
ATOM 6618 C CA . PRO E 1 32 ? -68.269 92.735 14.717 1.00 31.24 32 PRO E CA 1
ATOM 6619 C C . PRO E 1 32 ? -67.442 92.542 15.955 1.00 30.17 32 PRO E C 1
ATOM 6620 O O . PRO E 1 32 ? -66.552 93.367 16.207 1.00 30.57 32 PRO E O 1
ATOM 6624 N N . TYR E 1 33 ? -67.689 91.452 16.697 1.00 27.77 33 TYR E N 1
ATOM 6625 C CA . TYR E 1 33 ? -66.883 91.174 17.875 1.00 26.99 33 TYR E CA 1
ATOM 6626 C C . TYR E 1 33 ? -65.489 90.583 17.550 1.00 27.46 33 TYR E C 1
ATOM 6627 O O . TYR E 1 33 ? -64.541 90.865 18.249 1.00 29.54 33 TYR E O 1
ATOM 6636 N N . LEU E 1 34 ? -65.390 89.717 16.560 1.00 24.87 34 LEU E N 1
ATOM 6637 C CA . LEU E 1 34 ? -64.060 89.263 16.061 1.00 24.38 34 LEU E CA 1
ATOM 6638 C C . LEU E 1 34 ? -63.288 90.458 15.527 1.00 25.52 34 LEU E C 1
ATOM 6639 O O . LEU E 1 34 ? -62.114 90.619 15.858 1.00 26.97 34 LEU E O 1
ATOM 6644 N N . SER E 1 35 ? -63.953 91.370 14.790 1.00 28.13 35 SER E N 1
ATOM 6645 C CA . SER E 1 35 ? -63.249 92.582 14.320 1.00 26.43 35 SER E CA 1
ATOM 6646 C C . SER E 1 35 ? -62.675 93.403 15.462 1.00 28.72 35 SER E C 1
ATOM 6647 O O . SER E 1 35 ? -61.517 93.876 15.382 1.00 29.83 35 SER E O 1
ATOM 6650 N N . LEU E 1 36 ? -63.436 93.538 16.555 1.00 27.28 36 LEU E N 1
ATOM 6651 C CA . LEU E 1 36 ? -62.919 94.271 17.714 1.00 28.05 36 LEU E CA 1
ATOM 6652 C C . LEU E 1 36 ? -61.744 93.569 18.356 1.00 25.91 36 LEU E C 1
ATOM 6653 O O . LEU E 1 36 ? -60.802 94.217 18.834 1.00 25.55 36 LEU E O 1
ATOM 6658 N N . ILE E 1 37 ? -61.827 92.243 18.432 1.00 24.69 37 ILE E N 1
ATOM 6659 C CA . ILE E 1 37 ? -60.692 91.499 18.968 1.00 26.05 37 ILE E CA 1
ATOM 6660 C C . ILE E 1 37 ? -59.460 91.750 18.045 1.00 23.31 37 ILE E C 1
ATOM 6661 O O . ILE E 1 37 ? -58.354 92.029 18.532 1.00 25.57 37 ILE E O 1
ATOM 6666 N N . ARG E 1 38 ? -59.673 91.653 16.745 1.00 22.90 38 ARG E N 1
ATOM 6667 C CA . ARG E 1 38 ? -58.577 91.737 15.794 1.00 28.14 38 ARG E CA 1
ATOM 6668 C C . ARG E 1 38 ? -57.952 93.137 15.845 1.00 28.93 38 ARG E C 1
ATOM 6669 O O . ARG E 1 38 ? -56.729 93.298 16.013 1.00 29.44 38 ARG E O 1
ATOM 6677 N N . GLU E 1 39 ? -58.815 94.150 15.780 1.00 29.75 39 GLU E N 1
ATOM 6678 C CA . GLU E 1 39 ? -58.373 95.562 15.917 1.00 27.89 39 GLU E CA 1
ATOM 6679 C C . GLU E 1 39 ? -57.588 95.853 17.169 1.00 28.00 39 GLU E C 1
ATOM 6680 O O . GLU E 1 39 ? -56.510 96.450 17.086 1.00 27.17 39 GLU E O 1
ATOM 6686 N N . ASP E 1 40 ? -58.095 95.434 18.337 1.00 26.97 40 ASP E N 1
ATOM 6687 C CA . ASP E 1 40 ? -57.354 95.644 19.574 1.00 27.92 40 ASP E CA 1
ATOM 6688 C C . ASP E 1 40 ? -56.039 94.883 19.560 1.00 26.83 40 ASP E C 1
ATOM 6689 O O . ASP E 1 40 ? -55.076 95.330 20.106 1.00 28.12 40 ASP E O 1
ATOM 6694 N N . SER E 1 41 ? -56.021 93.670 19.009 1.00 28.69 41 SER E N 1
ATOM 6695 C CA . SER E 1 41 ? -54.748 92.915 18.947 1.00 27.48 41 SER E CA 1
ATOM 6696 C C . SER E 1 41 ? -53.676 93.695 18.122 1.00 24.65 41 SER E C 1
ATOM 6697 O O . SER E 1 41 ? -52.599 93.928 18.593 1.00 26.11 41 SER E O 1
ATOM 6700 N N . ILE E 1 42 ? -54.004 94.048 16.894 1.00 24.82 42 ILE E N 1
ATOM 6701 C CA . ILE E 1 42 ? -53.106 94.840 16.015 1.00 28.18 42 ILE E CA 1
ATOM 6702 C C . ILE E 1 42 ? -52.665 96.172 16.680 1.00 30.03 42 ILE E C 1
ATOM 6703 O O . ILE E 1 42 ? -51.451 96.399 16.911 1.00 29.36 42 ILE E O 1
ATOM 6708 N N . LEU E 1 43 ? -53.638 96.999 17.085 1.00 29.43 43 LEU E N 1
ATOM 6709 C CA . LEU E 1 43 ? -53.324 98.352 17.610 1.00 31.50 43 LEU E CA 1
ATOM 6710 C C . LEU E 1 43 ? -52.696 98.379 19.001 1.00 32.97 43 LEU E C 1
ATOM 6711 O O . LEU E 1 43 ? -51.811 99.168 19.251 1.00 32.18 43 LEU E O 1
ATOM 6716 N N . ASN E 1 44 ? -53.102 97.478 19.889 1.00 33.28 44 ASN E N 1
ATOM 6717 C CA . ASN E 1 44 ? -52.660 97.564 21.287 1.00 34.22 44 ASN E CA 1
ATOM 6718 C C . ASN E 1 44 ? -51.976 96.319 21.796 1.00 35.48 44 ASN E C 1
ATOM 6719 O O . ASN E 1 44 ? -51.327 96.368 22.855 1.00 34.10 44 ASN E O 1
ATOM 6724 N N . GLY E 1 45 ? -52.141 95.197 21.068 1.00 34.24 45 GLY E N 1
ATOM 6725 C CA . GLY E 1 45 ? -51.688 93.911 21.591 1.00 33.66 45 GLY E CA 1
ATOM 6726 C C . GLY E 1 45 ? -50.521 93.173 20.910 1.00 34.76 45 GLY E C 1
ATOM 6727 O O . GLY E 1 45 ? -50.280 91.990 21.217 1.00 34.11 45 GLY E O 1
ATOM 6728 N N . ASN E 1 46 ? -49.784 93.861 20.033 1.00 32.10 46 ASN E N 1
ATOM 6729 C CA . ASN E 1 46 ? -48.631 93.297 19.321 1.00 30.55 46 ASN E CA 1
ATOM 6730 C C . ASN E 1 46 ? -48.966 92.018 18.548 1.00 26.96 46 ASN E C 1
ATOM 6731 O O . ASN E 1 46 ? -48.151 91.106 18.457 1.00 26.20 46 ASN E O 1
ATOM 6736 N N . ARG E 1 47 ? -50.178 92.009 17.998 1.00 27.02 47 ARG E N 1
ATOM 6737 C CA . ARG E 1 47 ? -50.678 90.994 17.076 1.00 26.94 47 ARG E CA 1
ATOM 6738 C C . ARG E 1 47 ? -50.722 89.527 17.663 1.00 27.15 47 ARG E C 1
ATOM 6739 O O . ARG E 1 47 ? -50.633 88.501 16.887 1.00 24.67 47 ARG E O 1
ATOM 6747 N N . ALA E 1 48 ? -50.872 89.465 18.997 1.00 25.77 48 ALA E N 1
ATOM 6748 C CA . ALA E 1 48 ? -51.227 88.245 19.747 1.00 25.51 48 ALA E CA 1
ATOM 6749 C C . ALA E 1 48 ? -52.718 88.199 20.102 1.00 27.57 48 ALA E C 1
ATOM 6750 O O . ALA E 1 48 ? -53.277 89.231 20.564 1.00 25.68 48 ALA E O 1
ATOM 6752 N N . VAL E 1 49 ? -53.379 87.038 19.865 1.00 24.65 49 VAL E N 1
ATOM 6753 C CA . VAL E 1 49 ? -54.702 86.778 20.454 1.00 23.77 49 VAL E CA 1
ATOM 6754 C C . VAL E 1 49 ? -54.549 85.541 21.371 1.00 25.24 49 VAL E C 1
ATOM 6755 O O . VAL E 1 49 ? -54.117 84.494 20.920 1.00 26.73 49 VAL E O 1
ATOM 6759 N N . ILE E 1 50 ? -54.840 85.650 22.660 1.00 24.11 50 ILE E N 1
ATOM 6760 C CA . ILE E 1 50 ? -54.716 84.473 23.535 1.00 22.30 50 ILE E CA 1
ATOM 6761 C C . ILE E 1 50 ? -56.012 83.670 23.468 1.00 24.43 50 ILE E C 1
ATOM 6762 O O . ILE E 1 50 ? -57.077 84.272 23.307 1.00 27.38 50 ILE E O 1
ATOM 6767 N N . PHE E 1 51 ? -55.970 82.326 23.485 1.00 20.82 51 PHE E N 1
ATOM 6768 C CA . PHE E 1 51 ? -57.241 81.607 23.364 1.00 20.75 51 PHE E CA 1
ATOM 6769 C C . PHE E 1 51 ? -57.303 80.385 24.245 1.00 20.81 51 PHE E C 1
ATOM 6770 O O . PHE E 1 51 ? -56.301 79.962 24.840 1.00 22.19 51 PHE E O 1
ATOM 6778 N N . ASP E 1 52 ? -58.509 79.828 24.347 1.00 22.35 52 ASP E N 1
ATOM 6779 C CA . ASP E 1 52 ? -58.699 78.558 25.024 1.00 20.23 52 ASP E CA 1
ATOM 6780 C C . ASP E 1 52 ? -59.921 78.024 24.435 1.00 20.13 52 ASP E C 1
ATOM 6781 O O . ASP E 1 52 ? -60.671 78.773 23.808 1.00 20.95 52 ASP E O 1
ATOM 6786 N N . VAL E 1 53 ? -60.107 76.713 24.556 1.00 18.75 53 VAL E N 1
ATOM 6787 C CA . VAL E 1 53 ? -61.221 76.035 23.893 1.00 20.56 53 VAL E CA 1
ATOM 6788 C C . VAL E 1 53 ? -61.819 75.012 24.898 1.00 19.59 53 VAL E C 1
ATOM 6789 O O . VAL E 1 53 ? -61.102 74.483 25.799 1.00 21.37 53 VAL E O 1
ATOM 6793 N N . TYR E 1 54 ? -63.113 74.735 24.745 1.00 20.94 54 TYR E N 1
ATOM 6794 C CA . TYR E 1 54 ? -63.865 73.984 25.755 1.00 23.75 54 TYR E CA 1
ATOM 6795 C C . TYR E 1 54 ? -64.739 73.042 24.978 1.00 20.94 54 TYR E C 1
ATOM 6796 O O . TYR E 1 54 ? -65.349 73.433 24.070 1.00 23.97 54 TYR E O 1
ATOM 6805 N N . TRP E 1 55 ? -64.761 71.780 25.370 1.00 20.10 55 TRP E N 1
ATOM 6806 C CA . TRP E 1 55 ? -65.342 70.714 24.622 1.00 20.87 55 TRP E CA 1
ATOM 6807 C C . TRP E 1 55 ? -66.529 70.140 25.408 1.00 22.57 55 TRP E C 1
ATOM 6808 O O . TRP E 1 55 ? -66.459 69.985 26.621 1.00 18.92 55 TRP E O 1
ATOM 6819 N N . ASP E 1 56 ? -67.534 69.724 24.673 1.00 24.08 56 ASP E N 1
ATOM 6820 C CA . ASP E 1 56 ? -68.507 68.780 25.162 1.00 25.92 56 ASP E CA 1
ATOM 6821 C C . ASP E 1 56 ? -68.019 67.375 24.752 1.00 26.37 56 ASP E C 1
ATOM 6822 O O . ASP E 1 56 ? -67.736 67.101 23.593 1.00 26.17 56 ASP E O 1
ATOM 6827 N N . VAL E 1 57 ? -67.849 66.521 25.737 1.00 29.21 57 VAL E N 1
ATOM 6828 C CA . 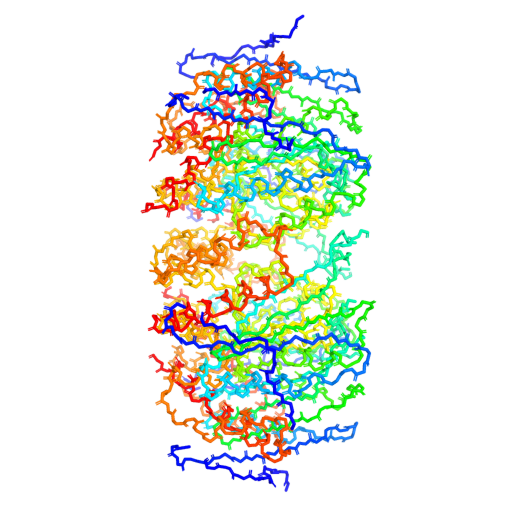VAL E 1 57 ? -67.410 65.161 25.532 1.00 34.46 57 VAL E CA 1
ATOM 6829 C C . VAL E 1 57 ? -68.650 64.370 25.167 1.00 37.67 57 VAL E C 1
ATOM 6830 O O . VAL E 1 57 ? -69.605 64.299 25.929 1.00 40.07 57 VAL E O 1
ATOM 6834 N N . GLY E 1 58 ? -68.660 63.825 23.961 1.00 43.80 58 GLY E N 1
ATOM 6835 C CA . GLY E 1 58 ? -69.681 62.878 23.526 1.00 47.86 58 GLY E CA 1
ATOM 6836 C C . GLY E 1 58 ? -68.925 61.552 23.384 1.00 52.76 58 GLY E C 1
ATOM 6837 O O . GLY E 1 58 ? -67.667 61.546 23.354 1.00 52.84 58 GLY E O 1
ATOM 6838 N N . PHE E 1 59 ? -69.647 60.433 23.295 1.00 54.89 59 PHE E N 1
ATOM 6839 C CA . PHE E 1 59 ? -68.984 59.125 23.499 1.00 57.27 59 PHE E CA 1
ATOM 6840 C C . PHE E 1 59 ? -68.519 58.367 22.208 1.00 58.99 59 PHE E C 1
ATOM 6841 O O . PHE E 1 59 ? -69.036 58.575 21.083 1.00 59.26 59 PHE E O 1
ATOM 6849 N N . THR E 1 66 ? -64.868 55.913 15.545 1.00 50.82 66 THR E N 1
ATOM 6850 C CA . THR E 1 66 ? -63.540 56.355 16.018 1.00 51.75 66 THR E CA 1
ATOM 6851 C C . THR E 1 66 ? -63.648 57.217 17.314 1.00 48.48 66 THR E C 1
ATOM 6852 O O . THR E 1 66 ? -64.372 58.231 17.338 1.00 48.89 66 THR E O 1
ATOM 6856 N N . LYS E 1 67 ? -62.916 56.843 18.362 1.00 42.31 67 LYS E N 1
ATOM 6857 C CA . LYS E 1 67 ? -63.370 57.204 19.702 1.00 39.76 67 LYS E CA 1
ATOM 6858 C C . LYS E 1 67 ? -63.394 58.653 20.152 1.00 34.59 67 LYS E C 1
ATOM 6859 O O . LYS E 1 67 ? -64.250 58.984 20.954 1.00 37.01 67 LYS E O 1
ATOM 6865 N N . THR E 1 68 ? -62.553 59.535 19.590 1.00 29.29 68 THR E N 1
ATOM 6866 C CA . THR E 1 68 ? -62.610 60.940 19.940 1.00 27.32 68 THR E CA 1
ATOM 6867 C C . THR E 1 68 ? -63.569 61.723 19.089 1.00 25.95 68 THR E C 1
ATOM 6868 O O . THR E 1 68 ? -63.747 62.938 19.272 1.00 25.71 68 THR E O 1
ATOM 6872 N N . SER E 1 69 ? -64.168 61.068 18.125 1.00 27.70 69 SER E N 1
ATOM 6873 C CA . SER E 1 69 ? -64.955 61.811 17.111 1.00 29.21 69 SER E CA 1
ATOM 6874 C C . SER E 1 69 ? -66.269 62.383 17.706 1.00 32.17 69 SER E C 1
ATOM 6875 O O . SER E 1 69 ? -66.934 63.222 17.076 1.00 33.59 69 SER E O 1
ATOM 6878 N N . GLY E 1 70 ? -66.636 61.935 18.903 1.00 31.36 70 GLY E N 1
ATOM 6879 C CA . GLY E 1 70 ? -67.800 62.484 19.591 1.00 31.77 70 GLY E CA 1
ATOM 6880 C C . GLY E 1 70 ? -67.549 63.758 20.389 1.00 29.40 70 GLY E C 1
ATOM 6881 O O . GLY E 1 70 ? -68.512 64.352 20.892 1.00 29.33 70 GLY E O 1
ATOM 6882 N N . TRP E 1 71 ? -66.293 64.218 20.495 1.00 25.36 71 TRP E N 1
ATOM 6883 C CA . TRP E 1 71 ? -66.038 65.500 21.140 1.00 23.58 71 TRP E CA 1
ATOM 6884 C C . TRP E 1 71 ? -66.531 66.632 20.238 1.00 24.35 71 TRP E C 1
ATOM 6885 O O . TRP E 1 71 ? -66.265 66.600 19.044 1.00 25.31 71 TRP E O 1
ATOM 6896 N N . SER E 1 72 ? -67.176 67.646 20.821 1.00 23.61 72 SER E N 1
ATOM 6897 C CA . SER E 1 72 ? -67.695 68.782 20.032 1.00 25.77 72 SER E CA 1
ATOM 6898 C C . SER E 1 72 ? -67.304 70.018 20.756 1.00 23.19 72 SER E C 1
ATOM 6899 O O . SER E 1 72 ? -67.380 70.047 21.975 1.00 22.48 72 SER E O 1
ATOM 6902 N N . LEU E 1 73 ? -66.915 71.031 20.013 1.00 21.27 73 LEU E N 1
ATOM 6903 C CA . LEU E 1 73 ? -66.363 72.252 20.607 1.00 25.16 73 LEU E CA 1
ATOM 6904 C C . LEU E 1 73 ? -67.557 73.041 21.182 1.00 26.44 73 LEU E C 1
ATOM 6905 O O . LEU E 1 73 ? -68.455 73.407 20.453 1.00 27.36 73 LEU E O 1
ATOM 6910 N N . SER E 1 74 ? -67.601 73.282 22.468 1.00 27.61 74 SER E N 1
ATOM 6911 C CA . SER E 1 74 ? -68.811 73.957 22.983 1.00 29.60 74 SER E CA 1
ATOM 6912 C C . SER E 1 74 ? -68.563 75.429 23.364 1.00 26.98 74 SER E C 1
ATOM 6913 O O . SER E 1 74 ? -69.493 76.219 23.344 1.00 27.82 74 SER E O 1
ATOM 6916 N N . SER E 1 75 ? -67.321 75.808 23.699 1.00 25.84 75 SER E N 1
ATOM 6917 C CA . SER E 1 75 ? -66.987 77.239 23.801 1.00 26.06 75 SER E CA 1
ATOM 6918 C C . SER E 1 75 ? -65.575 77.580 23.287 1.00 24.73 75 SER E C 1
ATOM 6919 O O . SER E 1 75 ? -64.688 76.703 23.240 1.00 22.01 75 SER E O 1
ATOM 6922 N N . VAL E 1 76 ? -65.379 78.872 23.018 1.00 24.92 76 VAL E N 1
ATOM 6923 C CA . VAL E 1 76 ? -64.076 79.477 22.612 1.00 24.07 76 VAL E CA 1
ATOM 6924 C C . VAL E 1 76 ? -63.908 80.775 23.362 1.00 23.79 76 VAL E C 1
ATOM 6925 O O . VAL E 1 76 ? -64.811 81.610 23.400 1.00 24.44 76 VAL E O 1
ATOM 6929 N N . LYS E 1 77 ? -62.745 80.952 23.958 1.00 24.29 77 LYS E N 1
ATOM 6930 C CA . LYS E 1 77 ? -62.344 82.215 24.555 1.00 23.63 77 LYS E CA 1
ATOM 6931 C C . LYS E 1 77 ? -61.243 82.892 23.721 1.00 26.54 77 LYS E C 1
ATOM 6932 O O . LYS E 1 77 ? -60.271 82.209 23.374 1.00 24.24 77 LYS E O 1
ATOM 6938 N N . LEU E 1 78 ? -61.361 84.213 23.490 1.00 25.06 78 LEU E N 1
ATOM 6939 C CA . LEU E 1 78 ? -60.359 85.051 22.823 1.00 24.03 78 LEU E CA 1
ATOM 6940 C C . LEU E 1 78 ? -60.090 86.285 23.679 1.00 28.10 78 LEU E C 1
ATOM 6941 O O . LEU E 1 78 ? -61.023 87.014 24.021 1.00 26.91 78 LEU E O 1
ATOM 6946 N N . SER E 1 79 ? -58.822 86.478 24.072 1.00 28.20 79 SER E N 1
ATOM 6947 C CA . SER E 1 79 ? -58.375 87.542 24.978 1.00 26.75 79 SER E CA 1
ATOM 6948 C C . SER E 1 79 ? -57.272 88.372 24.361 1.00 30.42 79 SER E C 1
ATOM 6949 O O . SER E 1 79 ? -56.334 87.832 23.693 1.00 29.41 79 SER E O 1
ATOM 6952 N N . THR E 1 80 ? -57.377 89.682 24.566 1.00 30.26 80 THR E N 1
ATOM 6953 C CA . THR E 1 80 ? -56.231 90.574 24.390 1.00 32.01 80 THR E CA 1
ATOM 6954 C C . THR E 1 80 ? -56.015 91.252 25.733 1.00 34.44 80 THR E C 1
ATOM 6955 O O . THR E 1 80 ? -56.677 90.908 26.731 1.00 34.76 80 THR E O 1
ATOM 6959 N N . ARG E 1 81 ? -55.074 92.185 25.796 1.00 38.13 81 ARG E N 1
ATOM 6960 C CA . ARG E 1 81 ? -54.824 92.850 27.067 1.00 39.89 81 ARG E CA 1
ATOM 6961 C C . ARG E 1 81 ? -56.131 93.422 27.634 1.00 37.27 81 ARG E C 1
ATOM 6962 O O . ARG E 1 81 ? -56.417 93.252 28.841 1.00 38.00 81 ARG E O 1
ATOM 6970 N N . ASN E 1 82 ? -56.902 94.064 26.752 1.00 35.28 82 ASN E N 1
ATOM 6971 C CA . ASN E 1 82 ? -58.085 94.844 27.099 1.00 34.86 82 ASN E CA 1
ATOM 6972 C C . ASN E 1 82 ? -59.389 94.081 27.105 1.00 35.67 82 ASN E C 1
ATOM 6973 O O . ASN E 1 82 ? -60.316 94.457 27.824 1.00 35.46 82 ASN E O 1
ATOM 6978 N N . LEU E 1 83 ? -59.483 93.056 26.252 1.00 34.22 83 LEU E N 1
ATOM 6979 C CA . LEU E 1 83 ? -60.746 92.390 25.953 1.00 30.73 83 LEU E CA 1
ATOM 6980 C C . LEU E 1 83 ? -60.720 90.875 26.215 1.00 32.60 83 LEU E C 1
ATOM 6981 O O . LEU E 1 83 ? -59.654 90.219 26.140 1.00 30.40 83 LEU E O 1
ATOM 6986 N N . CYS E 1 84 ? -61.897 90.320 26.514 1.00 31.16 84 CYS E N 1
ATOM 6987 C CA . CYS E 1 84 ? -62.083 88.873 26.585 1.00 29.49 84 CYS E CA 1
ATOM 6988 C C . CYS E 1 84 ? -63.418 88.586 25.977 1.00 29.01 84 CYS E C 1
ATOM 6989 O O . CYS E 1 84 ? -64.482 89.017 26.505 1.00 29.23 84 CYS E O 1
ATOM 6992 N N . LEU E 1 85 ? -63.396 87.944 24.817 1.00 26.43 85 LEU E N 1
ATOM 6993 C CA . LEU E 1 85 ? -64.627 87.510 24.164 1.00 25.54 85 LEU E CA 1
ATOM 6994 C C . LEU E 1 85 ? -64.864 86.023 24.443 1.00 30.08 85 LEU E C 1
ATOM 6995 O O . LEU E 1 85 ? -63.990 85.158 24.116 1.00 29.38 85 LEU E O 1
ATOM 7000 N N . PHE E 1 86 ? -66.010 85.710 25.055 1.00 28.09 86 PHE E N 1
ATOM 7001 C CA . PHE E 1 86 ? -66.354 84.303 25.315 1.00 29.71 86 PHE E CA 1
ATOM 7002 C C . PHE E 1 86 ? -67.506 83.896 24.406 1.00 29.35 86 PHE E C 1
ATOM 7003 O O . PHE E 1 86 ? -68.562 84.505 24.477 1.00 32.44 86 PHE E O 1
ATOM 7011 N N . LEU E 1 87 ? -67.343 82.879 23.545 1.00 27.83 87 LEU E N 1
ATOM 7012 C CA . LEU E 1 87 ? -68.409 82.459 22.624 1.00 27.82 87 LEU E CA 1
ATOM 7013 C C . LEU E 1 87 ? -68.888 81.079 23.055 1.00 31.45 87 LEU E C 1
ATOM 7014 O O . LEU E 1 87 ? -68.076 80.128 23.193 1.00 28.48 87 LEU E O 1
ATOM 7019 N N . ARG E 1 88 ? -70.201 80.959 23.254 1.00 30.01 88 ARG E N 1
AT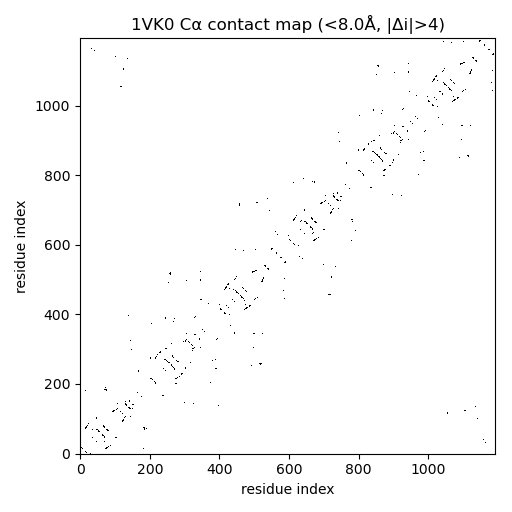OM 7020 C CA . ARG E 1 88 ? -70.792 79.678 23.565 1.00 28.96 88 ARG E CA 1
ATOM 7021 C C . ARG E 1 88 ? -71.329 79.235 22.257 1.00 26.61 88 ARG E C 1
ATOM 7022 O O . ARG E 1 88 ? -72.024 79.990 21.593 1.00 26.54 88 ARG E O 1
ATOM 7030 N N . LEU E 1 89 ? -71.054 77.994 21.881 1.00 25.52 89 LEU E N 1
ATOM 7031 C CA . LEU E 1 89 ? -71.407 77.543 20.536 1.00 25.30 89 LEU E CA 1
ATOM 7032 C C . LEU E 1 89 ? -72.440 76.418 20.507 1.00 25.32 89 LEU E C 1
ATOM 7033 O O . LEU E 1 89 ? -72.478 75.586 21.393 1.00 25.87 89 LEU E O 1
ATOM 7038 N N . PRO E 1 90 ? -73.199 76.335 19.434 1.00 24.49 90 PRO E N 1
ATOM 7039 C CA . PRO E 1 90 ? -74.186 75.281 19.302 1.00 27.93 90 PRO E CA 1
ATOM 7040 C C . PRO E 1 90 ? -73.595 73.999 18.711 1.00 31.19 90 PRO E C 1
ATOM 7041 O O . PRO E 1 90 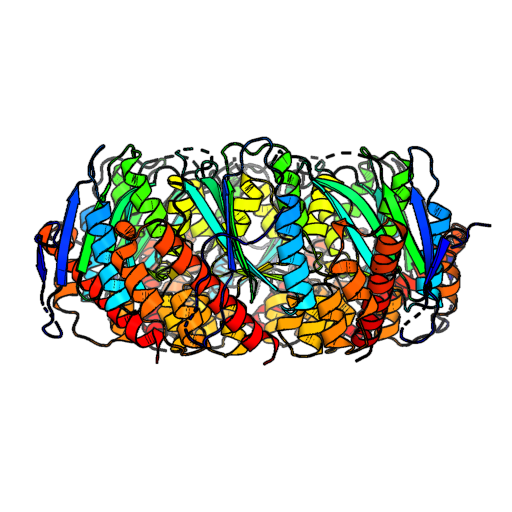? -72.388 73.948 18.353 1.00 31.08 90 PRO E O 1
ATOM 7045 N N . LYS E 1 91 ? -74.445 72.973 18.649 1.00 28.75 91 LYS E N 1
ATOM 7046 C CA . LYS E 1 91 ? -74.121 71.721 18.019 1.00 32.18 91 LYS E CA 1
ATOM 7047 C C . LYS E 1 91 ? -75.342 71.220 17.278 1.00 33.75 91 LYS E C 1
ATOM 7048 O O . LYS E 1 91 ? -76.341 70.910 17.956 1.00 33.80 91 LYS E O 1
ATOM 7054 N N . PRO E 1 92 ? -75.299 71.105 15.936 1.00 33.54 92 PRO E N 1
ATOM 7055 C CA . PRO E 1 92 ? -74.121 71.426 15.098 1.00 32.95 92 PRO E CA 1
ATOM 7056 C C . PRO E 1 92 ? -73.953 72.915 14.810 1.00 33.93 92 PRO E C 1
ATOM 7057 O O . PRO E 1 92 ? -74.814 73.734 15.224 1.00 32.44 92 PRO E O 1
ATOM 7061 N N . PHE E 1 93 ? -72.836 73.260 14.148 1.00 32.78 93 PHE E N 1
ATOM 7062 C CA . PHE E 1 93 ? -72.528 74.622 13.722 1.00 31.66 93 PHE E CA 1
ATOM 7063 C C . PHE E 1 93 ? -73.408 74.943 12.534 1.00 33.44 93 PHE E C 1
ATOM 7064 O O . PHE E 1 93 ? -73.725 74.060 11.755 1.00 32.23 93 PHE E O 1
ATOM 7072 N N . HIS E 1 94 ? -73.790 76.210 12.400 1.00 34.74 94 HIS E N 1
ATOM 7073 C CA . HIS E 1 94 ? -74.440 76.657 11.187 1.00 39.14 94 HIS E CA 1
ATOM 7074 C C . HIS E 1 94 ? -73.437 77.545 10.460 1.00 38.40 94 HIS E C 1
ATOM 7075 O O . HIS E 1 94 ? -72.358 77.814 10.997 1.00 36.67 94 HIS E O 1
ATOM 7082 N N . ASP E 1 95 ? -73.787 77.962 9.247 1.00 38.86 95 ASP E N 1
ATOM 7083 C CA . ASP E 1 95 ? -72.918 78.785 8.383 1.00 40.59 95 ASP E CA 1
ATOM 7084 C C . ASP E 1 95 ? -72.369 80.046 8.984 1.00 39.65 95 ASP E C 1
ATOM 7085 O O . ASP E 1 95 ? -71.285 80.507 8.593 1.00 39.11 95 ASP E O 1
ATOM 7090 N N . ASN E 1 96 ? -73.111 80.621 9.919 1.00 36.63 96 ASN E N 1
ATOM 7091 C CA . ASN E 1 96 ? -72.651 81.828 10.591 1.00 34.50 96 ASN E CA 1
ATOM 7092 C C . ASN E 1 96 ? -71.363 81.611 11.389 1.00 32.83 96 ASN E C 1
ATOM 7093 O O . ASN E 1 96 ? -70.698 82.564 11.791 1.00 32.06 96 ASN E O 1
ATOM 7098 N N . LEU E 1 97 ? -71.008 80.357 11.661 1.00 33.42 97 LEU E N 1
ATOM 7099 C CA . LEU E 1 97 ? -69.718 80.132 12.325 1.00 32.60 97 LEU E CA 1
ATOM 7100 C C . LEU E 1 97 ? -68.512 80.133 11.342 1.00 31.16 97 LEU E C 1
ATOM 7101 O O . LEU E 1 97 ? -67.360 80.111 11.797 1.00 28.54 97 LEU E O 1
ATOM 7106 N N . LYS E 1 98 ? -68.771 80.220 10.032 1.00 30.27 98 LYS E N 1
ATOM 7107 C CA . LYS E 1 98 ? -67.681 80.405 9.045 1.00 29.27 98 LYS E CA 1
ATOM 7108 C C . LYS E 1 98 ? -66.759 81.579 9.381 1.00 31.55 98 LYS E C 1
ATOM 7109 O O . LYS E 1 98 ? -65.533 81.470 9.228 1.00 30.90 98 LYS E O 1
ATOM 7115 N N . ASP E 1 99 ? -67.331 82.667 9.909 1.00 29.29 99 ASP E N 1
ATOM 7116 C CA . ASP E 1 99 ? -66.541 83.804 10.369 1.00 28.81 99 ASP E CA 1
ATOM 7117 C C . ASP E 1 99 ? -65.494 83.400 11.376 1.00 28.67 99 ASP E C 1
ATOM 7118 O O . ASP E 1 99 ? -64.415 83.985 11.375 1.00 28.94 99 ASP E O 1
ATOM 7123 N N . LEU E 1 100 ? -65.845 82.482 12.301 1.00 26.51 100 LEU E N 1
ATOM 7124 C CA . LEU E 1 100 ? -64.890 82.007 13.279 1.00 25.36 100 LEU E CA 1
ATOM 7125 C C . LEU E 1 100 ? -63.765 81.173 12.583 1.00 24.61 100 LEU E C 1
ATOM 7126 O O . LEU E 1 100 ? -62.614 81.256 12.996 1.00 22.67 100 LEU E O 1
ATOM 7131 N N . TYR E 1 101 ? -64.104 80.354 11.596 1.00 23.63 101 TYR E N 1
ATOM 7132 C CA . TYR E 1 101 ? -63.048 79.597 10.884 1.00 27.36 101 TYR E CA 1
ATOM 7133 C C . TYR E 1 101 ? -62.051 80.556 10.218 1.00 27.15 101 TYR E C 1
ATOM 7134 O O . TYR E 1 101 ? -60.824 80.323 10.253 1.00 27.31 101 TYR E O 1
ATOM 7143 N N . ARG E 1 102 ? -62.590 81.588 9.577 1.00 23.69 102 ARG E N 1
ATOM 7144 C CA . ARG E 1 102 ? -61.789 82.600 8.881 1.00 25.09 102 ARG E CA 1
ATOM 7145 C C . ARG E 1 102 ? -60.941 83.347 9.850 1.00 25.72 102 ARG E C 1
ATOM 7146 O O . ARG E 1 102 ? -59.744 83.546 9.599 1.00 25.16 102 ARG E O 1
ATOM 7154 N N . PHE E 1 103 ? -61.515 83.715 11.000 1.00 21.14 103 PHE E N 1
ATOM 7155 C CA . PHE E 1 103 ? -60.725 84.402 12.005 1.00 22.17 103 PHE E CA 1
ATOM 7156 C C . PHE E 1 103 ? -59.540 83.574 12.487 1.00 24.01 103 PHE E C 1
ATOM 7157 O O . PHE E 1 103 ? -58.420 84.060 12.565 1.00 25.71 103 PHE E O 1
ATOM 7165 N N . PHE E 1 104 ? -59.783 82.321 12.818 1.00 22.34 104 PHE E N 1
ATOM 7166 C CA . PHE E 1 104 ? -58.753 81.466 13.365 1.00 22.59 104 PHE E CA 1
ATOM 7167 C C . PHE E 1 104 ? -57.707 81.082 12.269 1.00 21.66 104 PHE E C 1
ATOM 7168 O O . PHE E 1 104 ? -56.642 80.616 12.622 1.00 22.12 104 PHE E O 1
ATOM 7176 N N . ALA E 1 105 ? -58.035 81.198 10.977 1.00 21.06 105 ALA E N 1
ATOM 7177 C CA . ALA E 1 105 ? -57.059 80.927 9.902 1.00 22.54 105 ALA E CA 1
ATOM 7178 C C . ALA E 1 105 ? -56.112 82.100 9.636 1.00 25.16 105 ALA E C 1
ATOM 7179 O O . ALA E 1 105 ? -55.166 81.998 8.809 1.00 26.08 105 ALA E O 1
ATOM 7181 N N . SER E 1 106 ? -56.389 83.231 10.270 1.00 23.88 106 SER E N 1
ATOM 7182 C CA . SER E 1 106 ? -55.701 84.474 9.926 1.00 24.44 106 SER E CA 1
ATOM 7183 C C . SER E 1 106 ? -54.208 84.473 10.285 1.00 21.98 106 SER E C 1
ATOM 7184 O O . SER E 1 106 ? -53.803 83.968 11.315 1.00 20.13 106 SER E O 1
ATOM 7187 N N . LYS E 1 107 ? -53.428 85.113 9.425 1.00 22.49 107 LYS E N 1
ATOM 7188 C CA . LYS E 1 107 ? -51.991 85.301 9.630 1.00 23.91 107 LYS E CA 1
ATOM 7189 C C . LYS E 1 107 ? -51.698 86.728 10.075 1.00 24.52 107 LYS E C 1
ATOM 7190 O O . LYS E 1 107 ? -50.530 87.089 10.246 1.00 23.97 107 LYS E O 1
ATOM 7196 N N . PHE E 1 108 ? -52.751 87.539 10.279 1.00 24.05 108 PHE E N 1
ATOM 7197 C CA . PHE E 1 108 ? -52.549 88.887 10.880 1.00 23.42 108 PHE E CA 1
ATOM 7198 C C . PHE E 1 108 ? -52.039 88.845 12.287 1.00 22.82 108 PHE E C 1
ATOM 7199 O O . PHE E 1 108 ? -51.324 89.762 12.719 1.00 21.64 108 PHE E O 1
ATOM 7207 N N . VAL E 1 109 ? -52.473 87.839 13.043 1.00 21.15 109 VAL E N 1
ATOM 7208 C CA . VAL E 1 109 ? -52.107 87.716 14.455 1.00 20.82 109 VAL E CA 1
ATOM 7209 C C . VAL E 1 109 ? -51.676 86.270 14.715 1.00 21.24 109 VAL E C 1
ATOM 7210 O O . VAL E 1 109 ? -51.910 85.393 13.864 1.00 26.49 109 VAL E O 1
ATOM 7214 N N . THR E 1 110 ? -51.063 86.052 15.867 1.00 20.25 110 THR E N 1
ATOM 7215 C CA . THR E 1 110 ? -50.674 84.737 16.394 1.00 22.14 110 THR E CA 1
ATOM 7216 C C . THR E 1 110 ? -51.635 84.302 17.497 1.00 23.18 110 THR E C 1
ATOM 7217 O O . THR E 1 110 ? -51.890 85.076 18.466 1.00 24.41 110 THR E O 1
ATOM 7221 N N . PHE E 1 111 ? -52.130 83.068 17.393 1.00 19.40 111 PHE E N 1
ATOM 7222 C CA . PHE E 1 111 ? -53.030 82.494 18.409 1.00 16.88 111 PHE E CA 1
ATOM 7223 C C . PHE E 1 111 ? -52.236 81.750 19.449 1.00 20.24 111 PHE E C 1
ATOM 7224 O O . PHE E 1 111 ? -51.546 80.776 19.130 1.00 19.28 111 PHE E O 1
ATOM 7232 N N . VAL E 1 112 ? -52.259 82.262 20.688 1.00 18.68 112 VAL E N 1
ATOM 7233 C CA . VAL E 1 112 ? -51.382 81.778 21.750 1.00 20.51 112 VAL E CA 1
ATOM 7234 C C . VAL E 1 112 ? -52.262 80.958 22.690 1.00 22.96 112 VAL E C 1
ATOM 7235 O O . VAL E 1 112 ? -53.266 81.509 23.229 1.00 22.95 112 VAL E O 1
ATOM 7239 N N . GLY E 1 113 ? -51.896 79.687 22.923 1.00 19.36 113 GLY E N 1
ATOM 7240 C CA . GLY E 1 113 ? -52.640 78.849 23.851 1.00 21.48 113 GLY E CA 1
ATOM 7241 C C . GLY E 1 113 ? -51.748 78.149 24.830 1.00 21.43 113 GLY E C 1
ATOM 7242 O O . GLY E 1 113 ? -50.551 78.245 24.715 1.00 23.34 113 GLY E O 1
ATOM 7243 N N . VAL E 1 114 ? -52.339 77.503 25.831 1.00 22.61 114 VAL E N 1
ATOM 7244 C CA . VAL E 1 114 ? -51.626 76.702 26.802 1.00 21.19 114 VAL E CA 1
ATOM 7245 C C . VAL E 1 114 ? -52.157 75.261 26.710 1.00 22.77 114 VAL E C 1
ATOM 7246 O O . VAL E 1 114 ? -53.390 75.049 26.711 1.00 21.64 114 VAL E O 1
ATOM 7250 N N . GLN E 1 115 ? -51.233 74.302 26.554 1.00 20.56 115 GLN E N 1
ATOM 7251 C CA . GLN E 1 115 ? -51.568 72.866 26.367 1.00 19.10 115 GLN E CA 1
ATOM 7252 C C . GLN E 1 115 ? -52.603 72.691 25.267 1.00 18.82 115 GLN E C 1
ATOM 7253 O O . GLN E 1 115 ? -53.674 72.147 25.496 1.00 18.93 115 GLN E O 1
ATOM 7259 N N . ILE E 1 116 ? -52.313 73.161 24.059 1.00 18.68 116 ILE E N 1
ATOM 7260 C CA . ILE E 1 116 ? -53.301 73.063 22.964 1.00 19.17 116 ILE E CA 1
ATOM 7261 C C . ILE E 1 116 ? -52.991 71.955 21.935 1.00 19.99 116 ILE E C 1
ATOM 7262 O O . ILE E 1 116 ? -53.667 71.842 20.920 1.00 20.96 116 ILE E O 1
ATOM 7267 N N . GLU E 1 117 ? -52.005 71.105 22.201 1.00 19.97 117 GLU E N 1
ATOM 7268 C CA . GLU E 1 117 ? -51.628 70.153 21.160 1.00 21.73 117 GLU E CA 1
ATOM 7269 C C . GLU E 1 117 ? -52.803 69.218 20.780 1.00 19.60 117 GLU E C 1
ATOM 7270 O O . GLU E 1 117 ? -53.112 69.081 19.626 1.00 18.09 117 GLU E O 1
ATOM 7276 N N . GLU E 1 118 ? -53.463 68.594 21.751 1.00 17.75 118 GLU E N 1
ATOM 7277 C CA . GLU E 1 118 ? -54.661 67.803 21.446 1.00 18.44 118 GLU E CA 1
ATOM 7278 C C . GLU E 1 118 ? -55.803 68.625 20.962 1.00 17.15 118 GLU E C 1
ATOM 7279 O O . GLU E 1 118 ? -56.561 68.153 20.090 1.00 15.52 118 GLU E O 1
ATOM 7285 N N . ASP E 1 119 ? -55.960 69.842 21.537 1.00 16.08 119 ASP E N 1
ATOM 7286 C CA . ASP E 1 119 ? -57.021 70.739 21.067 1.00 19.70 119 ASP E CA 1
ATOM 7287 C C . ASP E 1 119 ? -56.938 70.948 19.541 1.00 22.15 119 ASP E C 1
ATOM 7288 O O . ASP E 1 119 ? -57.954 70.850 18.801 1.00 20.28 119 ASP E O 1
ATOM 7293 N N . LEU E 1 120 ? -55.727 71.266 19.053 1.00 21.30 120 LEU E N 1
ATOM 7294 C CA . LEU E 1 120 ? -55.575 71.456 17.576 1.00 21.54 120 LEU E CA 1
ATOM 7295 C C . LEU E 1 120 ? -56.004 70.236 16.767 1.00 20.72 120 LEU E C 1
ATOM 7296 O O . LEU E 1 120 ? -56.652 70.372 15.735 1.00 23.15 120 LEU E O 1
ATOM 7301 N N . ASP E 1 121 ? -55.668 69.039 17.239 1.00 20.28 121 ASP E N 1
ATOM 7302 C CA . ASP E 1 121 ? -56.010 67.878 16.450 1.00 20.53 121 ASP E CA 1
ATOM 7303 C C . ASP E 1 121 ? -57.506 67.635 16.505 1.00 19.97 121 ASP E C 1
ATOM 7304 O O . ASP E 1 121 ? -58.097 67.290 15.489 1.00 22.16 121 ASP E O 1
ATOM 7309 N N . LEU E 1 122 ? -58.140 67.845 17.668 1.00 19.29 122 LEU E N 1
ATOM 7310 C CA . LEU E 1 122 ? -59.619 67.643 17.746 1.00 18.33 122 LEU E CA 1
ATOM 7311 C C . LEU E 1 122 ? -60.343 68.671 16.892 1.00 18.26 122 LEU E C 1
ATOM 7312 O O . LEU E 1 122 ? -61.323 68.369 16.199 1.00 20.10 122 LEU E O 1
ATOM 7317 N N . LEU E 1 123 ? -59.912 69.919 16.991 1.00 17.17 123 LEU E N 1
ATOM 7318 C CA . LEU E 1 123 ? -60.513 70.972 16.128 1.00 18.53 123 LEU E CA 1
ATOM 7319 C C . LEU E 1 123 ? -60.433 70.612 14.655 1.00 19.24 123 LEU E C 1
ATOM 7320 O O . LEU E 1 123 ? -61.402 70.785 13.857 1.00 20.07 123 LEU E O 1
ATOM 7325 N N . ARG E 1 124 ? -59.256 70.112 14.265 1.00 18.83 124 ARG E N 1
ATOM 7326 C CA . ARG E 1 124 ? -59.064 69.786 12.861 1.00 20.59 124 ARG E CA 1
ATOM 7327 C C . ARG E 1 124 ? -59.876 68.567 12.406 1.00 21.70 124 ARG E C 1
ATOM 7328 O O . ARG E 1 124 ? -60.582 68.637 11.406 1.00 22.23 124 ARG E O 1
ATOM 7336 N N . GLU E 1 125 ? -59.766 67.447 13.146 1.00 23.24 125 GLU E N 1
ATOM 7337 C CA . GLU E 1 125 ? -60.438 66.198 12.825 1.00 23.76 125 GLU E CA 1
ATOM 7338 C C . GLU E 1 125 ? -61.973 66.292 12.988 1.00 24.46 125 GLU E C 1
ATOM 7339 O O . GLU E 1 125 ? -62.703 65.712 12.179 1.00 23.16 125 GLU E O 1
ATOM 7345 N N . ASN E 1 126 ? -62.449 67.002 14.025 1.00 22.73 126 ASN E N 1
ATOM 7346 C CA . ASN E 1 126 ? -63.878 66.976 14.348 1.00 23.07 126 ASN E CA 1
ATOM 7347 C C . ASN E 1 126 ? -64.662 68.102 13.751 1.00 23.83 126 ASN E C 1
ATOM 7348 O O . ASN E 1 126 ? -65.870 67.959 13.583 1.00 23.52 126 ASN E O 1
ATOM 7353 N N . HIS E 1 127 ? -64.002 69.231 13.463 1.00 21.04 127 HIS E N 1
ATOM 7354 C CA . HIS E 1 127 ? -64.703 70.406 12.908 1.00 21.04 127 HIS E CA 1
ATOM 7355 C C . HIS E 1 127 ? -64.109 70.981 11.634 1.00 21.79 127 HIS E C 1
ATOM 7356 O O . HIS E 1 127 ? -64.699 71.875 11.076 1.00 22.45 127 HIS E O 1
ATOM 7363 N N . GLY E 1 128 ? -62.945 70.497 11.192 1.00 21.01 128 GLY E N 1
ATOM 7364 C CA . GLY E 1 128 ? -62.307 71.096 10.022 1.00 22.85 128 GLY E CA 1
ATOM 7365 C C . GLY E 1 128 ? -61.834 72.475 10.368 1.00 22.09 128 GLY E C 1
ATOM 7366 O O . GLY E 1 128 ? -61.720 73.293 9.494 1.00 23.94 128 GLY E O 1
ATOM 7367 N N . LEU E 1 129 ? -61.607 72.755 11.663 1.00 21.63 129 LEU E N 1
ATOM 7368 C CA . LEU E 1 129 ? -61.191 74.093 12.023 1.00 22.10 129 LEU E CA 1
ATOM 7369 C C . LEU E 1 129 ? -59.653 74.082 12.135 1.00 22.84 129 LEU E C 1
ATOM 7370 O O . LEU E 1 129 ? -59.077 73.233 12.870 1.00 22.66 129 LEU E O 1
ATOM 7375 N N . VAL E 1 130 ? -59.016 74.974 11.375 1.00 19.67 130 VAL E N 1
ATOM 7376 C CA . VAL E 1 130 ? -57.558 74.985 11.211 1.00 20.33 130 VAL E CA 1
ATOM 7377 C C . VAL E 1 130 ? -56.980 76.265 11.768 1.00 20.20 130 VAL E C 1
ATOM 7378 O O . VAL E 1 130 ? -57.453 77.329 11.412 1.00 21.68 130 VAL E O 1
ATOM 7382 N N . ILE E 1 131 ? -56.049 76.192 12.715 1.00 19.88 131 ILE E N 1
ATOM 7383 C CA . ILE E 1 131 ? -55.421 77.419 13.195 1.00 20.06 131 ILE E CA 1
ATOM 7384 C C . ILE E 1 131 ? -54.035 77.542 12.504 1.00 23.13 131 ILE E C 1
ATOM 7385 O O . ILE E 1 131 ? -53.084 76.897 12.909 1.00 21.84 131 ILE E O 1
ATOM 7390 N N . ARG E 1 132 ? -53.939 78.355 11.455 1.00 22.77 132 ARG E N 1
ATOM 7391 C CA . ARG E 1 132 ? -52.720 78.351 10.627 1.00 24.37 132 ARG E CA 1
ATOM 7392 C C . ARG E 1 132 ? -51.519 78.919 11.403 1.00 24.42 132 ARG E C 1
ATOM 7393 O O . ARG E 1 132 ? -50.393 78.511 11.170 1.00 24.27 132 ARG E O 1
ATOM 7401 N N . ASN E 1 133 ? -51.774 79.841 12.339 1.00 20.46 133 ASN E N 1
ATOM 7402 C CA . ASN E 1 133 ? -50.702 80.476 13.091 1.00 19.53 133 ASN E CA 1
ATOM 7403 C C . ASN E 1 133 ? -50.904 80.349 14.580 1.00 21.79 133 ASN E C 1
ATOM 7404 O O . ASN E 1 133 ? -51.371 81.324 15.233 1.00 20.64 133 ASN E O 1
ATOM 7409 N N . ALA E 1 134 ? -50.566 79.173 15.131 1.00 21.13 134 ALA E N 1
ATOM 7410 C CA . ALA E 1 134 ? -50.781 78.902 16.571 1.00 20.67 134 ALA E CA 1
ATOM 7411 C C . ALA E 1 134 ? -49.449 78.698 17.281 1.00 21.05 134 ALA E C 1
ATOM 7412 O O . ALA E 1 134 ? -48.470 78.249 16.672 1.00 19.26 134 ALA E O 1
ATOM 7414 N N . ILE E 1 135 ? -49.426 78.945 18.577 1.00 19.43 135 ILE E N 1
ATOM 7415 C CA . ILE E 1 135 ? -48.296 78.495 19.387 1.00 20.79 135 ILE E CA 1
ATOM 7416 C C . ILE E 1 135 ? -48.750 77.913 20.722 1.00 25.90 135 ILE E C 1
ATOM 7417 O O . ILE E 1 135 ? -49.555 78.512 21.449 1.00 22.17 135 ILE E O 1
ATOM 7422 N N . ASN E 1 136 ? -48.241 76.727 21.018 1.00 25.94 136 ASN E N 1
ATOM 7423 C CA . ASN E 1 136 ? -48.477 76.080 22.258 1.00 26.28 136 ASN E CA 1
ATOM 7424 C C . ASN E 1 136 ? -47.420 76.690 23.163 1.00 29.15 136 ASN E C 1
ATOM 7425 O O . ASN E 1 136 ? -46.254 76.265 23.133 1.00 25.55 136 ASN E O 1
ATOM 7430 N N . VAL E 1 137 ? -47.828 77.667 23.990 1.00 27.39 137 VAL E N 1
ATOM 7431 C CA . VAL E 1 137 ? -46.880 78.612 24.576 1.00 27.45 137 VAL E CA 1
ATOM 7432 C C . VAL E 1 137 ? -45.894 78.066 25.605 1.00 30.82 137 VAL E C 1
ATOM 7433 O O . VAL E 1 137 ? -44.776 78.596 25.737 1.00 29.99 137 VAL E O 1
ATOM 7437 N N . GLY E 1 138 ? -46.277 76.973 26.294 1.00 31.00 138 GLY E N 1
ATOM 7438 C CA . GLY E 1 138 ? -45.437 76.345 27.295 1.00 26.65 138 GLY E CA 1
ATOM 7439 C C . GLY E 1 138 ? -44.076 75.899 26.764 1.00 28.17 138 GLY E C 1
ATOM 7440 O O . GLY E 1 138 ? -43.053 76.030 27.440 1.00 26.56 138 GLY E O 1
ATOM 7441 N N . LYS E 1 139 ? -44.041 75.379 25.553 1.00 27.07 139 LYS E N 1
ATOM 7442 C CA . LYS E 1 139 ? -42.769 74.895 25.051 1.00 29.46 139 LYS E CA 1
ATOM 7443 C C . LYS E 1 139 ? -41.797 76.089 24.746 1.00 28.49 139 LYS E C 1
ATOM 7444 O O . LYS E 1 139 ? -40.619 76.025 25.065 1.00 30.26 139 LYS E O 1
ATOM 7450 N N . LEU E 1 140 ? -42.302 77.161 24.149 1.00 25.38 140 LEU E N 1
ATOM 7451 C CA . LEU E 1 140 ? -41.494 78.384 23.995 1.00 26.88 140 LEU E CA 1
ATOM 7452 C C . LEU E 1 140 ? -40.995 78.920 25.336 1.00 27.13 140 LEU E C 1
ATOM 7453 O O . LEU E 1 140 ? -39.799 79.245 25.494 1.00 26.30 140 LEU E O 1
ATOM 7458 N N . ALA E 1 141 ? -41.883 78.983 26.325 1.00 27.43 141 ALA E N 1
ATOM 7459 C CA . ALA E 1 141 ? -41.446 79.355 27.692 1.00 28.31 141 ALA E CA 1
ATOM 7460 C C . ALA E 1 141 ? -40.284 78.493 28.192 1.00 28.76 141 ALA E C 1
ATOM 7461 O O . ALA E 1 141 ? -39.284 79.035 28.656 1.00 31.04 141 ALA E O 1
ATOM 7463 N N . ALA E 1 142 ? -40.429 77.173 28.178 1.00 25.08 142 ALA E N 1
ATOM 7464 C CA . ALA E 1 142 ? -39.376 76.307 28.714 1.00 28.40 142 ALA E CA 1
ATOM 7465 C C . ALA E 1 142 ? -38.012 76.605 28.014 1.00 32.27 142 ALA E C 1
ATOM 7466 O O . ALA E 1 142 ? -36.963 76.651 28.664 1.00 30.01 142 ALA E O 1
ATOM 7468 N N . GLU E 1 143 ? -38.064 76.793 26.701 1.00 32.64 143 GLU E N 1
ATOM 7469 C CA . GLU E 1 143 ? -36.856 76.958 25.911 1.00 37.49 143 GLU E CA 1
ATOM 7470 C C . GLU E 1 143 ? -36.224 78.360 26.120 1.00 37.80 143 GLU E C 1
ATOM 7471 O O . GLU E 1 143 ? -35.009 78.465 26.361 1.00 39.51 143 GLU E O 1
ATOM 7477 N N . ALA E 1 144 ? -37.055 79.401 26.071 1.00 37.89 144 ALA E N 1
ATOM 7478 C CA . ALA E 1 144 ? -36.618 80.773 26.340 1.00 40.52 144 ALA E CA 1
ATOM 7479 C C . ALA E 1 144 ? -36.062 80.934 27.728 1.00 41.96 144 ALA E C 1
ATOM 7480 O O . ALA E 1 144 ? -35.043 81.597 27.894 1.00 43.37 144 ALA E O 1
ATOM 7482 N N . ARG E 1 145 ? -36.740 80.381 28.733 1.00 39.62 145 ARG E N 1
ATOM 7483 C CA . ARG E 1 145 ? -36.266 80.542 30.103 1.00 38.43 145 ARG E CA 1
ATOM 7484 C C . ARG E 1 145 ? -35.269 79.484 30.527 1.00 37.09 145 ARG E C 1
ATOM 7485 O O . ARG E 1 145 ? -34.733 79.552 31.630 1.00 40.17 145 ARG E O 1
ATOM 7493 N N . GLY E 1 146 ? -35.017 78.501 29.682 1.00 34.91 146 GLY E N 1
ATOM 7494 C CA . GLY E 1 146 ? -34.219 77.349 30.118 1.00 35.35 146 GLY E CA 1
ATOM 7495 C C . GLY E 1 146 ? -34.726 76.654 31.414 1.00 33.22 146 GLY E C 1
ATOM 7496 O O . GLY E 1 146 ? -33.952 76.323 32.299 1.00 34.28 146 GLY E O 1
ATOM 7497 N N . THR E 1 147 ? -36.033 76.409 31.514 1.00 32.29 147 THR E N 1
ATOM 7498 C CA . THR E 1 147 ? -36.620 75.700 32.666 1.00 29.86 147 THR E CA 1
ATOM 7499 C C . THR E 1 147 ? -37.542 74.620 32.076 1.00 28.72 147 THR E C 1
ATOM 7500 O O . THR E 1 147 ? -38.647 74.931 31.650 1.00 27.09 147 THR E O 1
ATOM 7504 N N . LEU E 1 148 ? -37.096 73.368 32.029 1.00 28.02 148 LEU E N 1
ATOM 7505 C CA . LEU E 1 148 ? -37.854 72.308 31.375 1.00 28.88 148 LEU E CA 1
ATOM 7506 C C . LEU E 1 148 ? -39.327 72.245 31.772 1.00 28.36 148 LEU E C 1
ATOM 7507 O O . LEU E 1 148 ? -40.172 72.027 30.918 1.00 29.41 148 LEU E O 1
ATOM 7512 N N . VAL E 1 149 ? -39.631 72.444 33.051 1.00 27.64 149 VAL E N 1
ATOM 7513 C CA . VAL E 1 149 ? -40.966 72.133 33.545 1.00 27.06 149 VAL E CA 1
ATOM 7514 C C . VAL E 1 149 ? -42.086 72.992 32.997 1.00 26.34 149 VAL E C 1
ATOM 7515 O O . VAL E 1 149 ? -43.251 72.613 33.057 1.00 28.58 149 VAL E O 1
ATOM 7519 N N . LEU E 1 150 ? -41.727 74.143 32.459 1.00 26.59 150 LEU E N 1
ATOM 7520 C CA . LEU E 1 150 ? -42.701 75.121 31.983 1.00 25.66 150 LEU E CA 1
ATOM 7521 C C . LEU E 1 150 ? -43.553 74.550 30.832 1.00 24.42 150 LEU E C 1
ATOM 7522 O O . LEU E 1 150 ? -44.690 74.916 30.628 1.00 21.98 150 LEU E O 1
ATOM 7527 N N . GLU E 1 151 ? -42.964 73.637 30.084 1.00 25.14 151 GLU E N 1
ATOM 7528 C CA . GLU E 1 151 ? -43.659 72.987 29.003 1.00 24.63 151 GLU E CA 1
ATOM 7529 C C . GLU E 1 151 ? -44.844 72.140 29.468 1.00 22.16 151 GLU E C 1
ATOM 7530 O O . GLU E 1 151 ? -45.755 71.867 28.647 1.00 18.87 151 GLU E O 1
ATOM 7536 N N . PHE E 1 152 ? -44.821 71.742 30.751 1.00 22.10 152 PHE E N 1
ATOM 7537 C CA . PHE E 1 152 ? -45.756 70.762 31.333 1.00 22.40 152 PHE E CA 1
ATOM 7538 C C . PHE E 1 152 ? -46.710 71.344 32.397 1.00 23.58 152 PHE E C 1
ATOM 7539 O O . PHE E 1 152 ? -47.207 70.630 33.299 1.00 21.67 152 PHE E O 1
ATOM 7547 N N . LEU E 1 153 ? -46.999 72.627 32.267 1.00 23.03 153 LEU E N 1
ATOM 7548 C CA . LEU E 1 153 ? -47.723 73.347 33.326 1.00 23.05 153 LEU E CA 1
ATOM 7549 C C . LEU E 1 153 ? -49.059 73.738 32.769 1.00 21.85 153 LEU E C 1
ATOM 7550 O O . LEU E 1 153 ? -49.142 74.020 31.586 1.00 21.45 153 LEU E O 1
ATOM 7555 N N . GLY E 1 154 ? -50.088 73.835 33.612 1.00 22.03 154 GLY E N 1
ATOM 7556 C CA . GLY E 1 154 ? -51.376 74.350 33.161 1.00 20.67 154 GLY E CA 1
ATOM 7557 C C . GLY E 1 154 ? -51.416 75.869 33.149 1.00 23.20 154 GLY E C 1
ATOM 7558 O O . GLY E 1 154 ? -50.388 76.486 33.351 1.00 23.01 154 GLY E O 1
ATOM 7559 N N . THR E 1 155 ? -52.575 76.476 32.859 1.00 25.12 155 THR E N 1
ATOM 7560 C CA . THR E 1 155 ? -52.606 77.919 32.586 1.00 25.52 155 THR E CA 1
ATOM 7561 C C . THR E 1 155 ? -52.105 78.747 33.792 1.00 27.77 155 THR E C 1
ATOM 7562 O O . THR E 1 155 ? -51.175 79.567 33.692 1.00 26.62 155 THR E O 1
ATOM 7566 N N . ARG E 1 156 ? -52.680 78.478 34.952 1.00 25.74 156 ARG E N 1
ATOM 7567 C CA . ARG E 1 156 ? -52.371 79.276 36.119 1.00 25.86 156 ARG E CA 1
ATOM 7568 C C . ARG E 1 156 ? -50.914 79.110 36.462 1.00 26.07 156 ARG E C 1
ATOM 7569 O O . ARG E 1 156 ? -50.211 80.081 36.663 1.00 25.83 156 ARG E O 1
ATOM 7577 N N . GLU E 1 157 ? -50.466 77.862 36.551 1.00 24.77 157 GLU E N 1
ATOM 7578 C CA . GLU E 1 157 ? -49.141 77.570 37.062 1.00 25.68 157 GLU E CA 1
ATOM 7579 C C . GLU E 1 157 ? -48.017 78.065 36.127 1.00 26.02 157 GLU E C 1
ATOM 7580 O O . GLU E 1 157 ? -46.928 78.478 36.594 1.00 27.88 157 GLU E O 1
ATOM 7586 N N . LEU E 1 158 ? -48.289 78.075 34.832 1.00 24.37 158 LEU E N 1
ATOM 7587 C CA . LEU E 1 158 ? -47.346 78.699 33.878 1.00 26.62 158 LEU E CA 1
ATOM 7588 C C . LEU E 1 158 ? -47.189 80.218 34.170 1.00 26.15 158 LEU E C 1
ATOM 7589 O O . LEU E 1 158 ? -46.070 80.752 34.305 1.00 24.06 158 LEU E O 1
ATOM 7594 N N . ALA E 1 159 ? -48.321 80.892 34.285 1.00 25.27 159 ALA E N 1
ATOM 7595 C CA . ALA E 1 159 ? -48.330 82.299 34.681 1.00 29.54 159 ALA E CA 1
ATOM 7596 C C . ALA E 1 159 ? -47.539 82.522 35.978 1.00 30.53 159 ALA E C 1
ATOM 7597 O O . ALA E 1 159 ? -46.642 83.365 36.051 1.00 30.65 159 ALA E O 1
ATOM 7599 N N . HIS E 1 160 ? -47.817 81.717 36.992 1.00 30.30 160 HIS E N 1
ATOM 7600 C CA . HIS E 1 160 ? -47.071 81.815 38.229 1.00 30.48 160 HIS E CA 1
ATOM 7601 C C . HIS E 1 160 ? -45.543 81.726 37.978 1.00 32.34 160 HIS E C 1
ATOM 7602 O O . HIS E 1 160 ? -44.745 82.504 38.563 1.00 29.72 160 HIS E O 1
ATOM 7609 N N . ARG E 1 161 ? -45.115 80.736 37.184 1.00 29.64 161 ARG E N 1
ATOM 7610 C CA . ARG E 1 161 ? -43.680 80.495 37.054 1.00 30.02 161 ARG E CA 1
ATOM 7611 C C . ARG E 1 161 ? -42.978 81.442 36.107 1.00 29.14 161 ARG E C 1
ATOM 7612 O O . ARG E 1 161 ? -41.759 81.539 36.149 1.00 30.12 161 ARG E O 1
ATOM 7620 N N . VAL E 1 162 ? -43.733 82.159 35.281 1.00 29.32 162 VAL E N 1
ATOM 7621 C CA . VAL E 1 162 ? -43.144 83.122 34.341 1.00 30.91 162 VAL E CA 1
ATOM 7622 C C . VAL E 1 162 ? -43.261 84.571 34.949 1.00 35.01 162 VAL E C 1
ATOM 7623 O O . VAL E 1 162 ? -42.359 85.401 34.807 1.00 34.03 162 VAL E O 1
ATOM 7627 N N . LEU E 1 163 ? -44.375 84.860 35.620 1.00 35.09 163 LEU E N 1
ATOM 7628 C CA . LEU E 1 163 ? -44.669 86.230 36.065 1.00 37.56 163 LEU E CA 1
ATOM 7629 C C . LEU E 1 163 ? -44.541 86.475 37.580 1.00 40.73 163 LEU E C 1
ATOM 7630 O O . LEU E 1 163 ? -44.255 87.609 38.000 1.00 40.09 163 LEU E O 1
ATOM 7635 N N . TRP E 1 164 ? -44.809 85.428 38.376 1.00 40.80 164 TRP E N 1
ATOM 7636 C CA . TRP E 1 164 ? -44.676 85.456 39.824 1.00 44.23 164 TRP E CA 1
ATOM 7637 C C . TRP E 1 164 ? -45.570 86.540 40.406 1.00 46.01 164 TRP E C 1
ATOM 7638 O O . TRP E 1 164 ? -45.208 87.227 41.386 1.00 45.43 164 TRP E O 1
ATOM 7649 N N . SER E 1 165 ? -46.735 86.707 39.794 1.00 43.92 165 SER E N 1
ATOM 7650 C CA . SER E 1 165 ? -47.661 87.673 40.313 1.00 42.70 165 SER E CA 1
ATOM 7651 C C . SER E 1 165 ? -48.649 86.976 41.266 1.00 43.35 165 SER E C 1
ATOM 7652 O O . SER E 1 165 ? -48.548 85.753 41.474 1.00 42.23 165 SER E O 1
ATOM 7655 N N . ASP E 1 166 ? -49.577 87.761 41.842 1.00 43.46 166 ASP E N 1
ATOM 7656 C CA . ASP E 1 166 ? -50.503 87.293 42.883 1.00 42.87 166 ASP E CA 1
ATOM 7657 C C . ASP E 1 166 ? -51.725 86.629 42.241 1.00 40.44 166 ASP E C 1
ATOM 7658 O O . ASP E 1 166 ? -52.349 87.247 41.381 1.00 39.00 166 ASP E O 1
ATOM 7663 N N . LEU E 1 167 ? -52.071 85.408 42.685 1.00 40.28 167 LEU E N 1
ATOM 7664 C CA . LEU E 1 167 ? -53.121 84.566 42.034 1.00 41.58 167 LEU E CA 1
ATOM 7665 C C . LEU E 1 167 ? -54.143 84.001 43.025 1.00 42.71 167 LEU E C 1
ATOM 7666 O O . LEU E 1 167 ? -54.852 83.012 42.732 1.00 41.44 167 LEU E O 1
ATOM 7671 N N . GLY E 1 168 ? -54.197 84.615 44.209 1.00 44.48 168 GLY E N 1
ATOM 7672 C CA . GLY E 1 168 ? -55.102 84.203 45.273 1.00 41.99 168 GLY E CA 1
ATOM 7673 C C . GLY E 1 168 ? -56.527 84.246 44.801 1.00 37.06 168 GLY E C 1
ATOM 7674 O O . GLY E 1 168 ? -57.294 83.317 45.024 1.00 38.80 168 GLY E O 1
ATOM 7675 N N . GLN E 1 169 ? -56.889 85.309 44.120 1.00 35.76 169 GLN E N 1
ATOM 7676 C CA . GLN E 1 169 ? -58.257 85.395 43.608 1.00 35.25 169 GLN E CA 1
ATOM 7677 C C . GLN E 1 169 ? -58.584 84.284 42.633 1.00 34.99 169 GLN E C 1
ATOM 7678 O O . GLN E 1 169 ? -59.701 83.705 42.667 1.00 35.98 169 GLN E O 1
ATOM 7684 N N . LEU E 1 170 ? -57.640 84.039 41.719 1.00 33.60 170 LEU E N 1
ATOM 7685 C CA . LEU E 1 170 ? -57.839 83.050 40.650 1.00 33.70 170 LEU E CA 1
ATOM 7686 C C . LEU E 1 170 ? -58.018 81.681 41.316 1.00 31.87 170 LEU E C 1
ATOM 7687 O O . LEU E 1 170 ? -58.969 80.968 40.997 1.00 32.51 170 LEU E O 1
ATOM 7692 N N . ASP E 1 171 ? -57.112 81.382 42.242 1.00 31.79 171 ASP E N 1
ATOM 7693 C CA . ASP E 1 171 ? -57.057 80.100 42.925 1.00 34.22 171 ASP E CA 1
ATOM 7694 C C . ASP E 1 171 ? -58.337 79.838 43.694 1.00 36.07 171 ASP E C 1
ATOM 7695 O O . ASP E 1 171 ? -58.841 78.704 43.713 1.00 34.70 171 ASP E O 1
ATOM 7700 N N . SER E 1 172 ? -58.887 80.901 44.292 1.00 36.78 172 SER E N 1
ATOM 7701 C CA . SER E 1 172 ? -60.038 80.712 45.172 1.00 37.82 172 SER E CA 1
ATOM 7702 C C . SER E 1 172 ? -61.190 80.370 44.277 1.00 35.00 172 SER E C 1
ATOM 7703 O O . SER E 1 172 ? -61.961 79.485 44.585 1.00 33.23 172 SER E O 1
ATOM 7706 N N . ILE E 1 173 ? -61.305 81.046 43.141 1.00 32.82 173 ILE E N 1
ATOM 7707 C CA . ILE E 1 173 ? -62.390 80.675 42.252 1.00 30.14 173 ILE E CA 1
ATOM 7708 C C . ILE E 1 173 ? -62.244 79.220 41.768 1.00 31.60 173 ILE E C 1
ATOM 7709 O O . ILE E 1 173 ? -63.202 78.458 41.786 1.00 32.16 173 ILE E O 1
ATOM 7714 N N . GLU E 1 174 ? -61.036 78.827 41.335 1.00 32.92 174 GLU E N 1
ATOM 7715 C CA . GLU E 1 174 ? -60.882 77.524 40.640 1.00 29.71 174 GLU E CA 1
ATOM 7716 C C . GLU E 1 174 ? -60.876 76.400 41.660 1.00 28.97 174 GLU E C 1
ATOM 7717 O O . GLU E 1 174 ? -61.317 75.337 41.364 1.00 28.76 174 GLU E O 1
ATOM 7723 N N . ALA E 1 175 ? -60.373 76.663 42.862 1.00 29.07 175 ALA E N 1
ATOM 7724 C CA . ALA E 1 175 ? -60.460 75.676 43.928 1.00 30.61 175 ALA E CA 1
ATOM 7725 C C . ALA E 1 175 ? -61.885 75.264 44.198 1.00 33.49 175 ALA E C 1
ATOM 7726 O O . ALA E 1 175 ? -62.101 74.131 44.583 1.00 36.87 175 ALA E O 1
ATOM 7728 N N . LYS E 1 176 ? -62.861 76.141 43.966 1.00 35.75 176 LYS E N 1
ATOM 7729 C CA . LYS E 1 176 ? -64.259 75.744 44.167 1.00 38.08 176 LYS E CA 1
ATOM 7730 C C . LYS E 1 176 ? -65.079 75.740 42.890 1.00 37.27 176 LYS E C 1
ATOM 7731 O O . LYS E 1 176 ? -66.246 76.147 42.877 1.00 36.29 176 LYS E O 1
ATOM 7737 N N . TRP E 1 177 ? -64.472 75.247 41.802 1.00 35.72 177 TRP E N 1
ATOM 7738 C CA . TRP E 1 177 ? -65.036 75.368 40.450 1.00 34.07 177 TRP E CA 1
ATOM 7739 C C . TRP E 1 177 ? -66.474 74.946 40.311 1.00 37.13 177 TRP E C 1
ATOM 7740 O O . TRP E 1 177 ? -67.283 75.626 39.661 1.00 38.48 177 TRP E O 1
ATOM 7751 N N . GLU E 1 178 ? -66.801 73.784 40.866 1.00 40.75 178 GLU E N 1
ATOM 7752 C CA . GLU E 1 178 ? -68.088 73.153 40.548 1.00 42.82 178 GLU E CA 1
ATOM 7753 C C . GLU E 1 178 ? -69.224 73.913 41.213 1.00 41.73 178 GLU E C 1
ATOM 7754 O O . GLU E 1 178 ? -70.365 73.780 40.831 1.00 41.09 178 GLU E O 1
ATOM 7760 N N . LYS E 1 179 ? -68.864 74.750 42.168 1.00 42.28 179 LYS E N 1
ATOM 7761 C CA . LYS E 1 179 ? -69.828 75.582 42.858 1.00 45.41 179 LYS E CA 1
ATOM 7762 C C . LYS E 1 179 ? -69.806 77.038 42.396 1.00 46.09 179 LYS E C 1
ATOM 7763 O O . LYS E 1 179 ? -70.705 77.799 42.723 1.00 47.45 179 LYS E O 1
ATOM 7769 N N . ALA E 1 180 ? -68.804 77.424 41.613 1.00 47.23 180 ALA E N 1
ATOM 7770 C CA . ALA E 1 180 ? -68.744 78.790 41.054 1.00 46.70 180 ALA E CA 1
ATOM 7771 C C . ALA E 1 180 ? -69.894 79.060 40.075 1.00 47.12 180 ALA E C 1
ATOM 7772 O O . ALA E 1 180 ? -70.202 78.211 39.220 1.00 45.29 180 ALA E O 1
ATOM 7774 N N . GLY E 1 181 ? -70.538 80.225 40.231 1.00 46.87 181 GLY E N 1
ATOM 7775 C CA . GLY E 1 181 ? -71.540 80.684 39.281 1.00 48.85 181 GLY E CA 1
ATOM 7776 C C . GLY E 1 181 ? -70.907 81.089 37.941 1.00 49.68 181 GLY E C 1
ATOM 7777 O O . GLY E 1 181 ? -69.684 81.188 37.879 1.00 48.03 181 GLY E O 1
ATOM 7778 N N . PRO E 1 182 ? -71.720 81.333 36.895 1.00 50.00 182 PRO E N 1
ATOM 7779 C CA . PRO E 1 182 ? -71.210 81.646 35.549 1.00 49.19 182 PRO E CA 1
ATOM 7780 C C . PRO E 1 182 ? -70.334 82.906 35.519 1.00 47.52 182 PRO E C 1
ATOM 7781 O O . PRO E 1 182 ? -69.377 82.951 34.744 1.00 46.78 182 PRO E O 1
ATOM 7785 N N . GLU E 1 183 ? -70.647 83.902 36.34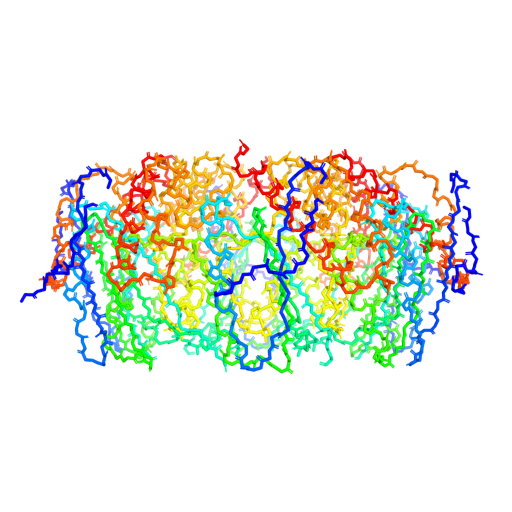4 1.00 45.20 183 GLU E N 1
ATOM 7786 C CA . GLU E 1 183 ? -69.900 85.133 36.325 1.00 43.00 183 GLU E CA 1
ATOM 7787 C C . GLU E 1 183 ? -68.542 84.963 36.986 1.00 41.17 183 GLU E C 1
ATOM 7788 O O . GLU E 1 183 ? -67.566 85.662 36.651 1.00 39.45 183 GLU E O 1
ATOM 7794 N N . GLU E 1 184 ? -68.476 84.094 37.979 1.00 37.46 184 GLU E N 1
ATOM 7795 C CA . GLU E 1 184 ? -67.180 83.790 38.571 1.00 39.40 184 GLU E CA 1
ATOM 7796 C C . GLU E 1 184 ? -66.275 82.951 37.618 1.00 36.00 184 GLU E C 1
ATOM 7797 O O . GLU E 1 184 ? -65.039 83.057 37.648 1.00 38.16 184 GLU E O 1
ATOM 7803 N N . GLN E 1 185 ? -66.912 82.132 36.807 1.00 32.28 185 GLN E N 1
ATOM 7804 C CA . GLN E 1 185 ? -66.209 81.231 35.931 1.00 34.54 185 GLN E CA 1
ATOM 7805 C C . GLN E 1 185 ? -65.684 82.079 34.776 1.00 36.06 185 GLN E C 1
ATOM 7806 O O . GLN E 1 185 ? -64.540 81.905 34.379 1.00 37.54 185 GLN E O 1
ATOM 7812 N N . LEU E 1 186 ? -66.508 83.032 34.314 1.00 34.51 186 LEU E N 1
ATOM 7813 C CA . LEU E 1 186 ? -66.119 84.025 33.359 1.00 33.47 186 LEU E CA 1
ATOM 7814 C C . LEU E 1 186 ? -64.965 84.859 33.917 1.00 34.36 186 LEU E C 1
ATOM 7815 O O . LEU E 1 186 ? -63.971 85.070 33.249 1.00 34.88 186 LEU E O 1
ATOM 7820 N N . GLU E 1 187 ? -65.056 85.279 35.179 1.00 34.24 187 GLU E N 1
ATOM 7821 C CA . GLU E 1 187 ? -63.956 86.002 35.807 1.00 31.04 187 GLU E CA 1
ATOM 7822 C C . GLU E 1 187 ? -62.652 85.203 35.733 1.00 31.04 187 GLU E C 1
ATOM 7823 O O . GLU E 1 187 ? -61.603 85.780 35.406 1.00 30.22 187 GLU E O 1
ATOM 7829 N N . ALA E 1 188 ? -62.704 83.896 36.069 1.00 29.84 188 ALA E N 1
ATOM 7830 C CA . ALA E 1 188 ? -61.519 83.073 35.982 1.00 27.74 188 ALA E CA 1
ATOM 7831 C C . ALA E 1 188 ? -60.971 83.011 34.529 1.00 28.03 188 ALA E C 1
ATOM 7832 O O . ALA E 1 188 ? -59.769 83.102 34.328 1.00 29.96 188 ALA E O 1
ATOM 7834 N N . ALA E 1 189 ? -61.858 82.865 33.546 1.00 25.44 189 ALA E N 1
ATOM 7835 C CA . ALA E 1 189 ? -61.473 82.786 32.146 1.00 26.99 189 ALA E CA 1
ATOM 7836 C C . ALA E 1 189 ? -60.816 84.119 31.760 1.00 29.90 189 ALA E C 1
ATOM 7837 O O . ALA E 1 189 ? -59.803 84.152 31.061 1.00 28.19 189 ALA E O 1
ATOM 7839 N N . ALA E 1 190 ? -61.393 85.226 32.241 1.00 32.37 190 ALA E N 1
ATOM 7840 C CA . ALA E 1 190 ? -60.850 86.527 31.883 1.00 30.86 190 ALA E CA 1
ATOM 7841 C C . ALA E 1 190 ? -59.526 86.715 32.533 1.00 29.24 190 ALA E C 1
ATOM 7842 O O . ALA E 1 190 ? -58.614 87.175 31.850 1.00 32.99 190 ALA E O 1
ATOM 7844 N N . ILE E 1 191 ? -59.366 86.330 33.807 1.00 25.85 191 ILE E N 1
ATOM 7845 C CA . ILE E 1 191 ? -58.051 86.466 34.471 1.00 27.27 191 ILE E CA 1
ATOM 7846 C C . ILE E 1 191 ? -56.949 85.646 33.707 1.00 27.11 191 ILE E C 1
ATOM 7847 O O . ILE E 1 191 ? -55.866 86.149 33.465 1.00 26.16 191 ILE E O 1
ATOM 7852 N N . GLU E 1 192 ? -57.239 84.382 33.416 1.00 26.13 192 GLU E N 1
ATOM 7853 C CA . GLU E 1 192 ? -56.288 83.492 32.734 1.00 25.35 192 GLU E CA 1
ATOM 7854 C C . GLU E 1 192 ? -55.908 84.092 31.387 1.00 24.55 192 GLU E C 1
ATOM 7855 O O . GLU E 1 192 ? -54.721 84.100 31.062 1.00 27.78 192 GLU E O 1
ATOM 7861 N N . GLY E 1 193 ? -56.889 84.646 30.657 1.00 25.30 193 GLY E N 1
ATOM 7862 C CA . GLY E 1 193 ? -56.637 85.343 29.401 1.00 26.62 193 GLY E CA 1
ATOM 7863 C C . GLY E 1 193 ? -55.560 86.408 29.603 1.00 30.19 193 GLY E C 1
ATOM 7864 O O . GLY E 1 193 ? -54.491 86.384 28.966 1.00 28.18 193 GLY E O 1
ATOM 7865 N N . TRP E 1 194 ? -55.816 87.336 30.541 1.00 31.46 194 TRP E N 1
ATOM 7866 C CA . TRP E 1 194 ? -54.896 88.417 30.884 1.00 28.60 194 TRP E CA 1
ATOM 7867 C C . TRP E 1 194 ? -53.556 87.895 31.348 1.00 28.67 194 TRP E C 1
ATOM 7868 O O . TRP E 1 194 ? -52.510 88.448 30.990 1.00 29.38 194 TRP E O 1
ATOM 7879 N N . LEU E 1 195 ? -53.540 86.845 32.159 1.00 26.27 195 LEU E N 1
ATOM 7880 C CA . LEU E 1 195 ? -52.248 86.305 32.555 1.00 26.56 195 LEU E CA 1
ATOM 7881 C C . LEU E 1 195 ? -51.385 85.808 31.356 1.00 27.46 195 LEU E C 1
ATOM 7882 O O . LEU E 1 195 ? -50.172 86.065 31.298 1.00 27.02 195 LEU E O 1
ATOM 7887 N N . ILE E 1 196 ? -52.019 85.124 30.394 1.00 26.37 196 ILE E N 1
ATOM 7888 C CA . ILE E 1 196 ? -51.231 84.506 29.323 1.00 26.31 196 ILE E CA 1
ATOM 7889 C C . ILE E 1 196 ? -50.859 85.604 28.313 1.00 26.22 196 ILE E C 1
ATOM 7890 O O . ILE E 1 196 ? -49.775 85.529 27.695 1.00 25.91 196 ILE E O 1
ATOM 7895 N N . VAL E 1 197 ? -51.723 86.614 28.163 1.00 24.48 197 VAL E N 1
ATOM 7896 C CA . VAL E 1 197 ? -51.313 87.856 27.469 1.00 26.74 197 VAL E CA 1
ATOM 7897 C C . VAL E 1 197 ? -49.984 88.407 28.038 1.00 29.91 197 VAL E C 1
ATOM 7898 O O . VAL E 1 197 ? -49.072 88.738 27.285 1.00 33.14 197 VAL E O 1
ATOM 7902 N N . ASN E 1 198 ? -49.842 88.425 29.362 1.00 30.84 198 ASN E N 1
ATOM 7903 C CA . ASN E 1 198 ? -48.628 88.928 29.994 1.00 30.44 198 ASN E CA 1
ATOM 7904 C C . ASN E 1 198 ? -47.491 87.928 29.836 1.00 29.64 198 ASN E C 1
ATOM 7905 O O . ASN E 1 198 ? -46.312 88.295 29.664 1.00 29.07 198 ASN E O 1
ATOM 7910 N N . VAL E 1 199 ? -47.815 86.653 29.930 1.00 27.72 199 VAL E N 1
ATOM 7911 C CA . VAL E 1 199 ? -46.762 85.670 29.668 1.00 28.30 199 VAL E CA 1
ATOM 7912 C C . VAL E 1 199 ? -46.207 85.878 28.255 1.00 30.12 199 VAL E C 1
ATOM 7913 O O . VAL E 1 199 ? -44.984 85.944 28.085 1.00 30.13 199 VAL E O 1
ATOM 7917 N N . TRP E 1 200 ? -47.091 86.035 27.274 1.00 27.23 200 TRP E N 1
ATOM 7918 C CA . TRP E 1 200 ? -46.659 86.201 25.892 1.00 30.11 200 TRP E CA 1
ATOM 7919 C C . TRP E 1 200 ? -45.821 87.468 25.698 1.00 30.89 200 TRP E C 1
ATOM 7920 O O . TRP E 1 200 ? -44.812 87.417 25.020 1.00 28.44 200 TRP E O 1
ATOM 7931 N N . ASP E 1 201 ? -46.270 88.580 26.283 1.00 33.20 201 ASP E N 1
ATOM 7932 C CA . ASP E 1 201 ? -45.563 89.848 26.151 1.00 36.78 201 ASP E CA 1
ATOM 7933 C C . ASP E 1 201 ? -44.186 89.733 26.733 1.00 38.27 201 ASP E C 1
ATOM 7934 O O . ASP E 1 201 ? -43.236 90.166 26.121 1.00 40.44 201 ASP E O 1
ATOM 7939 N N . GLN E 1 202 ? -44.062 89.067 27.864 1.00 38.62 202 GLN E N 1
ATOM 7940 C CA . GLN E 1 202 ? -42.759 88.815 28.432 1.00 42.93 202 GLN E CA 1
ATOM 7941 C C . GLN E 1 202 ? -41.863 87.912 27.566 1.00 43.19 202 GLN E C 1
ATOM 7942 O O . GLN E 1 202 ? -40.636 88.110 27.500 1.00 45.44 202 GLN E O 1
ATOM 7948 N N . LEU E 1 203 ? -42.441 86.928 26.894 1.00 42.05 203 LEU E N 1
ATOM 7949 C CA . LEU E 1 203 ? -41.593 86.017 26.111 1.00 39.99 203 LEU E CA 1
ATOM 7950 C C . LEU E 1 203 ? -41.212 86.562 24.740 1.00 40.09 203 LEU E C 1
ATOM 7951 O O . LEU E 1 203 ? -40.098 86.316 24.286 1.00 38.75 203 LEU E O 1
ATOM 7956 N N . SER E 1 204 ? -42.132 87.219 24.039 1.00 41.95 204 SER E N 1
ATOM 7957 C CA . SER E 1 204 ? -41.798 87.633 22.676 1.00 47.86 204 SER E CA 1
ATOM 7958 C C . SER E 1 204 ? -40.600 88.600 22.664 1.00 51.79 204 SER E C 1
ATOM 7959 O O . SER E 1 204 ? -39.797 88.579 21.728 1.00 53.37 204 SER E O 1
ATOM 7962 N N . ASP E 1 205 ? -40.455 89.375 23.742 1.00 55.47 205 ASP E N 1
ATOM 7963 C CA . ASP E 1 205 ? -39.449 90.434 23.843 1.00 60.57 205 ASP E CA 1
ATOM 7964 C C . ASP E 1 205 ? -38.066 90.066 24.428 1.00 62.91 205 ASP E C 1
ATOM 7965 O O . ASP E 1 205 ? -37.068 90.701 24.100 1.00 64.31 205 ASP E O 1
ATOM 7970 N N . GLU E 1 206 ? -38.005 89.037 25.270 1.00 64.89 206 GLU E N 1
ATOM 7971 C CA . GLU E 1 206 ? -36.772 88.699 25.986 1.00 66.48 206 GLU E CA 1
ATOM 7972 C C . GLU E 1 206 ? -35.750 87.917 25.128 1.00 67.42 206 GLU E C 1
ATOM 7973 O O . GLU E 1 206 ? -34.568 87.756 25.456 1.00 67.12 206 GLU E O 1
ATOM 7980 N N . SER F 1 1 ? -72.513 62.435 52.834 1.00 44.05 1 SER F N 1
ATOM 7981 C CA . SER F 1 1 ? -71.355 63.325 52.443 1.00 46.58 1 SER F CA 1
ATOM 7982 C C . SER F 1 1 ? -70.247 62.600 51.679 1.00 45.60 1 SER F C 1
ATOM 7983 O O . SER F 1 1 ? -70.074 61.365 51.800 1.00 44.01 1 SER F O 1
ATOM 7986 N N . ALA F 1 2 ? -69.483 63.393 50.928 1.00 44.32 2 ALA F N 1
ATOM 7987 C CA . ALA F 1 2 ? -68.304 62.912 50.214 1.00 41.47 2 ALA F CA 1
ATOM 7988 C C . ALA F 1 2 ? -67.057 63.215 51.024 1.00 38.86 2 ALA F C 1
ATOM 7989 O O . ALA F 1 2 ? -66.675 64.372 51.212 1.00 36.65 2 ALA F O 1
ATOM 7991 N N . SER F 1 3 ? -66.418 62.169 51.513 1.00 37.44 3 SER F N 1
ATOM 7992 C CA . SER F 1 3 ? -65.208 62.364 52.254 1.00 36.23 3 SER F CA 1
ATOM 7993 C C . SER F 1 3 ? -64.310 61.208 51.951 1.00 34.24 3 SER F C 1
ATOM 7994 O O . SER F 1 3 ? -64.784 60.149 51.513 1.00 34.48 3 SER F O 1
ATOM 7997 N N . PHE F 1 4 ? -63.018 61.400 52.209 1.00 34.36 4 PHE F N 1
ATOM 7998 C CA . PHE F 1 4 ? -62.024 60.353 51.992 1.00 33.76 4 PHE F CA 1
ATOM 7999 C C . PHE F 1 4 ? -61.900 59.553 53.250 1.00 34.21 4 PHE F C 1
ATOM 8000 O O . PHE F 1 4 ? -61.012 59.756 54.067 1.00 32.32 4 PHE F O 1
ATOM 8008 N N . ASP F 1 5 ? -62.823 58.619 53.376 1.00 37.81 5 ASP F N 1
ATOM 8009 C CA . ASP F 1 5 ? -63.024 57.902 54.633 1.00 41.94 5 ASP F CA 1
ATOM 8010 C C . ASP F 1 5 ? -62.636 56.415 54.587 1.00 42.03 5 ASP F C 1
ATOM 8011 O O . ASP F 1 5 ? -62.869 55.704 55.552 1.00 42.72 5 ASP F O 1
ATOM 8016 N N . GLY F 1 6 ? -62.037 55.948 53.488 1.00 38.56 6 GLY F N 1
ATOM 8017 C CA . GLY F 1 6 ? -61.336 54.677 53.509 1.00 36.62 6 GLY F CA 1
ATOM 8018 C C . GLY F 1 6 ? -60.151 54.807 54.460 1.00 36.80 6 GLY F C 1
ATOM 8019 O O . GLY F 1 6 ? -59.915 55.858 55.069 1.00 37.42 6 GLY F O 1
ATOM 8020 N N . PRO F 1 7 ? -59.366 53.748 54.572 1.00 36.48 7 PRO F N 1
ATOM 8021 C CA . PRO F 1 7 ? -58.150 53.762 55.406 1.00 36.96 7 PRO F CA 1
ATOM 8022 C C . PRO F 1 7 ? -57.168 54.916 55.163 1.00 38.65 7 PRO F C 1
ATOM 8023 O O . PRO F 1 7 ? -56.999 55.381 54.023 1.00 38.35 7 PRO F O 1
ATOM 8027 N N . LYS F 1 8 ? -56.522 55.352 56.242 1.00 36.97 8 LYS F N 1
ATOM 8028 C CA . LYS F 1 8 ? -55.533 56.410 56.222 1.00 40.33 8 LYS F CA 1
ATOM 8029 C C . LYS F 1 8 ? -54.259 55.609 56.247 1.00 38.14 8 LYS F C 1
ATOM 8030 O O . LYS F 1 8 ? -54.216 54.596 56.956 1.00 38.89 8 LYS F O 1
ATOM 8036 N N . PHE F 1 9 ? -53.212 56.069 55.569 1.00 33.81 9 PHE F N 1
ATOM 8037 C CA . PHE F 1 9 ? -51.927 55.421 55.695 1.00 32.66 9 PHE F CA 1
ATOM 8038 C C . PHE F 1 9 ? -50.915 56.447 56.042 1.00 32.30 9 PHE F C 1
ATOM 8039 O O . PHE F 1 9 ? -50.968 57.583 55.543 1.00 31.48 9 PHE F O 1
ATOM 8047 N N . LYS F 1 10 ? -49.962 56.059 56.895 1.00 34.22 10 LYS F N 1
ATOM 8048 C CA . LYS F 1 10 ? -48.929 56.980 57.349 1.00 34.64 10 LYS F CA 1
ATOM 8049 C C . LYS F 1 10 ? -47.753 56.691 56.457 1.00 33.81 10 LYS F C 1
ATOM 8050 O O . LYS F 1 10 ? -47.440 55.526 56.228 1.00 33.64 10 LYS F O 1
ATOM 8064 N N . THR F 1 12 ? -43.593 57.458 55.194 1.00 41.11 12 THR F N 1
ATOM 8065 C CA . THR F 1 12 ? -42.367 57.345 55.966 1.00 42.85 12 THR F CA 1
ATOM 8066 C C . THR F 1 12 ? -41.900 58.668 56.594 1.00 43.84 12 THR F C 1
ATOM 8067 O O . THR F 1 12 ? -41.049 58.628 57.465 1.00 45.77 12 THR F O 1
ATOM 8071 N N . ASP F 1 13 ? -42.410 59.822 56.144 1.00 43.87 13 ASP F N 1
ATOM 8072 C CA . ASP F 1 13 ? -42.025 61.127 56.718 1.00 43.17 13 ASP F CA 1
ATOM 8073 C C . ASP F 1 13 ? -42.995 61.560 57.851 1.00 44.14 13 ASP F C 1
ATOM 8074 O O . ASP F 1 13 ? -42.949 62.703 58.321 1.00 43.72 13 ASP F O 1
ATOM 8079 N N . GLY F 1 14 ? -43.914 60.671 58.213 1.00 44.20 14 GLY F N 1
ATOM 8080 C CA . GLY F 1 14 ? -44.888 60.939 59.257 1.00 45.11 14 GLY F CA 1
ATOM 8081 C C . GLY F 1 14 ? -46.223 61.490 58.836 1.00 44.39 14 GLY F C 1
ATOM 8082 O O . GLY F 1 14 ? -47.192 61.385 59.598 1.00 45.63 14 GLY F O 1
ATOM 8083 N N . SER F 1 15 ? -46.286 62.062 57.628 1.00 44.40 15 SER F N 1
ATOM 8084 C CA . SER F 1 15 ? -47.540 62.581 57.036 1.00 43.02 15 SER F CA 1
ATOM 8085 C C . SER F 1 15 ? -48.543 61.454 56.814 1.00 42.48 15 SER F C 1
ATOM 8086 O O . SER F 1 15 ? -48.167 60.267 56.854 1.00 41.17 15 SER F O 1
ATOM 8089 N N . TYR F 1 16 ? -49.818 61.803 56.611 1.00 41.56 16 TYR F N 1
ATOM 8090 C CA . TYR F 1 16 ? -50.835 60.785 56.340 1.00 41.38 16 TYR F CA 1
ATOM 8091 C C . TYR F 1 16 ? -51.388 60.937 54.923 1.00 41.10 16 TYR F C 1
ATOM 8092 O O . TYR F 1 16 ? -51.408 62.053 54.348 1.00 42.24 16 TYR F O 1
ATOM 8101 N N . VAL F 1 17 ? -51.845 59.818 54.355 1.00 36.28 17 VAL F N 1
ATOM 8102 C CA . VAL F 1 17 ? -52.630 59.894 53.159 1.00 31.33 17 VAL F CA 1
ATOM 8103 C C . VAL F 1 17 ? -54.014 59.344 53.431 1.00 29.60 17 VAL F C 1
ATOM 8104 O O . VAL F 1 17 ? -54.164 58.216 53.874 1.00 29.06 17 VAL F O 1
ATOM 8108 N N . GLN F 1 18 ? -55.009 60.151 53.109 1.00 29.29 18 GLN F N 1
ATOM 8109 C CA . GLN F 1 18 ? -56.420 59.814 53.193 1.00 31.05 18 GLN F CA 1
ATOM 8110 C C . GLN F 1 18 ? -56.850 59.230 51.882 1.00 30.84 18 GLN F C 1
ATOM 8111 O O . GLN F 1 18 ? -56.533 59.779 50.848 1.00 30.66 18 GLN F O 1
ATOM 8117 N N . THR F 1 19 ? -57.728 58.257 51.941 1.00 30.39 19 THR F N 1
ATOM 8118 C CA . THR F 1 19 ? -57.980 57.371 50.825 1.00 30.96 19 THR F CA 1
ATOM 8119 C C . THR F 1 19 ? -59.494 57.259 50.564 1.00 31.30 19 THR F C 1
ATOM 8120 O O . THR F 1 19 ? -60.313 57.531 51.451 1.00 29.98 19 THR F O 1
ATOM 8124 N N . LYS F 1 20 ? -59.884 56.888 49.345 1.00 28.97 20 LYS F N 1
ATOM 8125 C CA . LYS F 1 20 ? -61.271 56.627 49.033 1.00 26.77 20 LYS F CA 1
ATOM 8126 C C . LYS F 1 20 ? -61.305 55.703 47.841 1.00 26.54 20 LYS F C 1
ATOM 8127 O O . LYS F 1 20 ? -60.644 55.970 46.848 1.00 24.47 20 LYS F O 1
ATOM 8133 N N . THR F 1 21 ? -62.097 54.633 47.925 1.00 26.34 21 THR F N 1
ATOM 8134 C CA . THR F 1 21 ? -62.294 53.658 46.860 1.00 26.21 21 THR F CA 1
ATOM 8135 C C . THR F 1 21 ? -63.758 53.685 46.399 1.00 28.84 21 THR F C 1
ATOM 8136 O O . THR F 1 21 ? -64.661 53.523 47.213 1.00 31.17 21 THR F O 1
ATOM 8140 N N . ILE F 1 22 ? -64.028 53.907 45.113 1.00 27.39 22 ILE F N 1
ATOM 8141 C CA . ILE F 1 22 ? -65.416 53.859 44.655 1.00 28.07 22 ILE F CA 1
ATOM 8142 C C . ILE F 1 22 ? -65.556 52.809 43.548 1.00 29.72 22 ILE F C 1
ATOM 8143 O O . ILE F 1 22 ? -64.758 52.824 42.583 1.00 26.30 22 ILE F O 1
ATOM 8148 N N . ASP F 1 23 ? -66.511 51.878 43.711 1.00 27.98 23 ASP F N 1
ATOM 8149 C CA . ASP F 1 23 ? -67.013 51.024 42.616 1.00 28.81 23 ASP F CA 1
ATOM 8150 C C . ASP F 1 23 ? -68.038 51.788 41.780 1.00 29.01 23 ASP F C 1
ATOM 8151 O O . ASP F 1 23 ? -69.162 52.051 42.231 1.00 28.30 23 ASP F O 1
ATOM 8156 N N . VAL F 1 24 ? -67.635 52.216 40.589 1.00 25.03 24 VAL F N 1
ATOM 8157 C CA . VAL F 1 24 ? -68.519 53.038 39.806 1.00 24.99 24 VAL F CA 1
ATOM 8158 C C . VAL F 1 24 ? -69.472 52.118 39.033 1.00 27.55 24 VAL F C 1
ATOM 8159 O O . VAL F 1 24 ? -69.009 51.247 38.276 1.00 29.28 24 VAL F O 1
ATOM 8163 N N . GLY F 1 25 ? -70.786 52.265 39.228 1.00 26.32 25 GLY F N 1
ATOM 8164 C CA . GLY F 1 25 ? -71.736 51.573 38.362 1.00 23.59 25 GLY F CA 1
ATOM 8165 C C . GLY F 1 25 ? -72.292 52.573 37.326 1.00 29.56 25 GLY F C 1
ATOM 8166 O O . GLY F 1 25 ? -71.659 53.607 37.011 1.00 33.09 25 GLY F O 1
ATOM 8167 N N . SER F 1 26 ? -73.482 52.309 36.814 1.00 26.25 26 SER F N 1
ATOM 8168 C CA . SER F 1 26 ? -74.086 53.137 35.761 1.00 28.00 26 SER F CA 1
ATOM 8169 C C . SER F 1 26 ? -74.609 54.491 36.230 1.00 30.36 26 SER F C 1
ATOM 8170 O O . SER F 1 26 ? -74.883 55.342 35.390 1.00 32.40 26 SER F O 1
ATOM 8173 N N . SER F 1 27 ? -74.742 54.700 37.543 1.00 30.77 27 SER F N 1
ATOM 8174 C CA . SER F 1 27 ? -75.370 55.904 38.090 1.00 31.11 27 SER F CA 1
ATOM 8175 C C . SER F 1 27 ? -74.606 56.506 39.242 1.00 29.98 27 SER F C 1
ATOM 8176 O O . SER F 1 27 ? -75.099 57.398 39.930 1.00 30.38 27 SER F O 1
ATOM 8179 N N . THR F 1 28 ? -73.432 55.964 39.525 1.00 27.19 28 THR F N 1
ATOM 8180 C CA . THR F 1 28 ? -72.592 56.521 40.548 1.00 24.75 28 THR F CA 1
ATOM 8181 C C . THR F 1 28 ? -72.107 57.942 40.105 1.00 25.65 28 THR F C 1
ATOM 8182 O O . THR F 1 28 ? -71.575 58.105 39.019 1.00 25.82 28 THR F O 1
ATOM 8186 N N . ASP F 1 29 ? -72.246 58.915 40.993 1.00 23.08 29 ASP F N 1
ATOM 8187 C CA . ASP F 1 29 ? -71.766 60.268 40.781 1.00 23.52 29 ASP F CA 1
ATOM 8188 C C . ASP F 1 29 ? -70.401 60.437 41.394 1.00 21.40 29 ASP F C 1
ATOM 8189 O O . ASP F 1 29 ? -70.279 60.488 42.584 1.00 22.82 29 ASP F O 1
ATOM 8194 N N . ILE F 1 30 ? -69.351 60.574 40.578 1.00 20.73 30 ILE F N 1
ATOM 8195 C CA . ILE F 1 30 ? -67.995 60.636 41.140 1.00 20.60 30 ILE F CA 1
ATOM 8196 C C . ILE F 1 30 ? -67.572 62.079 41.220 1.00 20.76 30 ILE F C 1
ATOM 8197 O O . ILE F 1 30 ? -66.521 62.429 41.764 1.00 20.58 30 ILE F O 1
ATOM 8202 N N . SER F 1 31 ? -68.404 62.926 40.633 1.00 20.34 31 SER F N 1
ATOM 8203 C CA . SER F 1 31 ? -68.114 64.345 40.515 1.00 22.84 31 SER F CA 1
ATOM 8204 C C . SER F 1 31 ? -67.694 64.983 41.819 1.00 26.31 31 SER F C 1
ATOM 8205 O O . SER F 1 31 ? -66.724 65.761 41.817 1.00 28.78 31 SER F O 1
ATOM 8208 N N . PRO F 1 32 ? -68.346 64.687 42.972 1.00 27.85 32 PRO F N 1
ATOM 8209 C CA . PRO F 1 32 ? -67.900 65.331 44.233 1.00 27.42 32 PRO F CA 1
ATOM 8210 C C . PRO F 1 32 ? -66.529 64.843 44.669 1.00 25.82 32 PRO F C 1
ATOM 8211 O O . PRO F 1 32 ? -65.780 65.578 45.349 1.00 25.20 32 PRO F O 1
ATOM 8215 N N . TYR F 1 33 ? -66.184 63.611 44.312 1.00 24.79 33 TYR F N 1
ATOM 8216 C CA . TYR F 1 33 ? -64.839 63.160 44.659 1.00 25.60 33 TYR F CA 1
ATOM 8217 C C . TYR F 1 33 ? -63.796 63.755 43.743 1.00 24.44 33 TYR F C 1
ATOM 8218 O O . TYR F 1 33 ? -62.732 64.083 44.181 1.00 23.54 33 TYR F O 1
ATOM 8227 N N . LEU F 1 34 ? -64.103 63.887 42.460 1.00 24.13 34 LEU F N 1
ATOM 8228 C CA . LEU F 1 34 ? -63.171 64.586 41.545 1.00 24.40 34 LEU F CA 1
ATOM 8229 C C . LEU F 1 34 ? -62.907 66.056 41.966 1.00 26.12 34 LEU F C 1
ATOM 8230 O O . LEU F 1 34 ? -61.796 66.596 41.766 1.00 22.35 34 LEU F O 1
ATOM 8235 N N . SER F 1 35 ? -63.950 66.709 42.514 1.00 25.93 35 SER F N 1
ATOM 8236 C CA . SER F 1 35 ? -63.876 68.097 42.971 1.00 25.82 35 SER F CA 1
ATOM 8237 C C . SER F 1 35 ? -62.950 68.241 44.135 1.00 24.14 35 SER F C 1
ATOM 8238 O O . SER F 1 35 ? -62.143 69.151 44.161 1.00 25.32 35 SER F O 1
ATOM 8241 N N . LEU F 1 36 ? -62.971 67.276 45.050 1.00 25.60 36 LEU F N 1
ATOM 8242 C CA . LEU F 1 36 ? -62.072 67.309 46.185 1.00 23.97 36 LEU F CA 1
ATOM 8243 C C . LEU F 1 36 ? -60.634 67.100 45.757 1.00 24.03 36 LEU F C 1
ATOM 8244 O O . LEU F 1 36 ? -59.728 67.679 46.311 1.00 22.53 36 LEU F O 1
ATOM 8249 N N . ILE F 1 37 ? -60.406 66.257 44.747 1.00 23.82 37 ILE F N 1
ATOM 8250 C CA . ILE F 1 37 ? -59.017 66.034 44.322 1.00 21.21 37 ILE F CA 1
ATOM 8251 C C . ILE F 1 37 ? -58.497 67.337 43.774 1.00 20.80 37 ILE F C 1
ATOM 8252 O O . ILE F 1 37 ? -57.390 67.753 44.091 1.00 24.14 37 ILE F O 1
ATOM 8257 N N . ARG F 1 38 ? -59.311 67.975 42.948 1.00 22.54 38 ARG F N 1
ATOM 8258 C CA . ARG F 1 38 ? -58.938 69.202 42.276 1.00 25.69 38 ARG F CA 1
ATOM 8259 C C . ARG F 1 38 ? -58.699 70.326 43.268 1.00 27.11 38 ARG F C 1
ATOM 8260 O O . ARG F 1 38 ? -57.706 71.057 43.171 1.00 23.69 38 ARG F O 1
ATOM 8268 N N . GLU F 1 39 ? -59.599 70.438 44.251 1.00 27.52 39 GLU F N 1
ATOM 8269 C CA . GLU F 1 39 ? -59.488 71.487 45.245 1.00 28.32 39 GLU F CA 1
ATOM 8270 C C . GLU F 1 39 ? -58.230 71.278 46.052 1.00 28.75 39 GLU F C 1
ATOM 8271 O O . GLU F 1 39 ? -57.507 72.239 46.348 1.00 28.84 39 GLU F O 1
ATOM 8277 N N . ASP F 1 40 ? -57.964 70.027 46.429 1.00 25.97 40 ASP F N 1
ATOM 8278 C CA . ASP F 1 40 ? -56.758 69.767 47.173 1.00 25.83 40 ASP F CA 1
ATOM 8279 C C . ASP F 1 40 ? -55.489 70.046 46.339 1.00 26.97 40 ASP F C 1
ATOM 8280 O O . ASP F 1 40 ? -54.486 70.536 46.856 1.00 28.03 40 ASP F O 1
ATOM 8285 N N . SER F 1 41 ? -55.532 69.722 45.053 1.00 28.14 41 SER F N 1
ATOM 8286 C CA . SER F 1 41 ? -54.381 69.951 44.147 1.00 24.75 41 SER F CA 1
ATOM 8287 C C . SER F 1 41 ? -54.100 71.441 44.066 1.00 24.22 41 SER F C 1
ATOM 8288 O O . SER F 1 41 ? -52.970 71.850 44.180 1.00 27.08 41 SER F O 1
ATOM 8291 N N . ILE F 1 42 ? -55.133 72.249 43.837 1.00 25.74 42 ILE F N 1
ATOM 8292 C CA . ILE F 1 42 ? -54.962 73.701 43.790 1.00 26.13 42 ILE F CA 1
ATOM 8293 C C . ILE F 1 42 ? -54.523 74.365 45.128 1.00 26.82 42 ILE F C 1
ATOM 8294 O O . ILE F 1 42 ? -53.590 75.179 45.135 1.00 26.86 42 ILE F O 1
ATOM 8299 N N . LEU F 1 43 ? -55.186 74.061 46.244 1.00 27.17 43 LEU F N 1
ATOM 8300 C CA . LEU F 1 43 ? -54.799 74.685 47.535 1.00 28.47 43 LEU F CA 1
ATOM 8301 C C . LEU F 1 43 ? -53.528 74.150 48.135 1.00 29.79 43 LEU F C 1
ATOM 8302 O O . LEU F 1 43 ? -52.736 74.920 48.672 1.00 32.05 43 LEU F O 1
ATOM 8307 N N . ASN F 1 44 ? -53.312 72.843 48.028 1.00 28.40 44 ASN F N 1
ATOM 8308 C CA . ASN F 1 44 ? -52.247 72.175 48.770 1.00 31.66 44 ASN F CA 1
ATOM 8309 C C . ASN F 1 44 ? -51.185 71.481 47.957 1.00 34.35 44 ASN F C 1
ATOM 8310 O O . ASN F 1 44 ? -50.149 71.092 48.545 1.00 34.68 44 ASN F O 1
ATOM 8315 N N . GLY F 1 45 ? -51.424 71.329 46.642 1.00 32.73 45 GLY F N 1
ATOM 8316 C CA . GLY F 1 45 ? -50.617 70.408 45.855 1.00 34.03 45 GLY F CA 1
ATOM 8317 C C . GLY F 1 45 ? -49.852 71.029 44.689 1.00 34.33 45 GLY F C 1
ATOM 8318 O O . GLY F 1 45 ? -49.213 70.319 43.921 1.00 34.09 45 GLY F O 1
ATOM 8319 N N . ASN F 1 46 ? -49.865 72.355 44.599 1.00 32.75 46 ASN F N 1
ATOM 8320 C CA . ASN F 1 46 ? -49.142 73.039 43.533 1.00 32.49 46 ASN F CA 1
ATOM 8321 C C . ASN F 1 46 ? -49.702 72.617 42.156 1.00 30.72 46 ASN F C 1
ATOM 8322 O O . ASN F 1 46 ? -48.979 72.642 41.152 1.00 28.06 46 ASN F O 1
ATOM 8327 N N . ARG F 1 47 ? -50.998 72.254 42.130 1.00 28.38 47 ARG F N 1
ATOM 8328 C CA . ARG F 1 47 ? -51.704 72.018 40.879 1.00 26.61 47 ARG F CA 1
ATOM 8329 C C . ARG F 1 47 ? -51.204 70.794 40.045 1.00 26.22 47 ARG F C 1
ATOM 8330 O O . ARG F 1 47 ? -51.379 70.762 38.822 1.00 26.47 47 ARG F O 1
ATOM 8338 N N . ALA F 1 48 ? -50.583 69.830 40.729 1.00 25.94 48 ALA F N 1
ATOM 8339 C CA . ALA F 1 48 ? -50.350 68.476 40.211 1.00 25.94 48 ALA F CA 1
ATOM 8340 C C . ALA F 1 48 ? -51.365 67.469 40.689 1.00 26.62 48 ALA F C 1
ATOM 8341 O O . ALA F 1 48 ? -51.773 67.477 41.849 1.00 26.93 48 ALA F O 1
ATOM 8343 N N . VAL F 1 49 ? -51.744 66.568 39.778 1.00 26.14 49 VAL F N 1
ATOM 8344 C CA . VAL F 1 49 ? -52.490 65.360 40.118 1.00 21.71 49 VAL F CA 1
ATOM 8345 C C . VAL F 1 49 ? -51.694 64.176 39.550 1.00 23.87 49 VAL F C 1
ATOM 8346 O O . VAL F 1 49 ? -51.462 64.093 38.321 1.00 19.83 49 VAL F O 1
ATOM 8350 N N . ILE F 1 50 ? -51.282 63.283 40.449 1.00 22.01 50 ILE F N 1
ATOM 8351 C CA . ILE F 1 50 ? -50.483 62.149 40.098 1.00 23.24 50 ILE F CA 1
ATOM 8352 C C . ILE F 1 50 ? -51.516 61.074 39.816 1.00 23.40 50 ILE F C 1
ATOM 8353 O O . ILE F 1 50 ? -52.556 60.984 40.499 1.00 25.06 50 ILE F O 1
ATOM 8358 N N . PHE F 1 51 ? -51.255 60.263 38.803 1.00 20.54 51 PHE F N 1
ATOM 8359 C CA . PHE F 1 51 ? -52.253 59.271 38.400 1.00 19.26 51 PHE F CA 1
ATOM 8360 C C . PHE F 1 51 ? -51.610 57.985 37.899 1.00 20.62 51 PHE F C 1
ATOM 8361 O O . PHE F 1 51 ? -50.425 57.949 37.526 1.00 20.71 51 PHE F O 1
ATOM 8369 N N . ASP F 1 52 ? -52.417 56.931 37.885 1.00 22.26 52 ASP F N 1
ATOM 8370 C CA . ASP F 1 52 ? -52.052 55.677 37.265 1.00 22.69 52 ASP F CA 1
ATOM 8371 C C . ASP F 1 52 ? -53.349 55.077 36.753 1.00 23.51 52 ASP F C 1
ATOM 8372 O O . ASP F 1 52 ? -54.448 55.494 37.196 1.00 22.45 52 ASP F O 1
ATOM 8377 N N . VAL F 1 53 ? -53.242 54.186 35.764 1.00 22.09 53 VAL F N 1
ATOM 8378 C CA . VAL F 1 53 ? -54.402 53.506 35.179 1.00 21.10 53 VAL F CA 1
ATOM 8379 C C . VAL F 1 53 ? -54.162 52.006 35.108 1.00 21.28 53 VAL F C 1
ATOM 8380 O O . VAL F 1 53 ? -53.008 51.560 35.015 1.00 24.01 53 VAL F O 1
ATOM 8384 N N . TYR F 1 54 ? -55.246 51.249 35.167 1.00 19.42 54 TYR F N 1
ATOM 8385 C CA . TYR F 1 54 ? -55.195 49.807 35.201 1.00 19.05 54 TYR F CA 1
ATOM 8386 C C . TYR F 1 54 ? -56.178 49.300 34.179 1.00 20.08 54 TYR F C 1
ATOM 8387 O O . TYR F 1 54 ? -57.282 49.863 34.056 1.00 21.77 54 TYR F O 1
ATOM 8396 N N . TRP F 1 55 ? -55.817 48.210 33.495 1.00 17.22 55 TRP F N 1
ATOM 8397 C CA . TRP F 1 55 ? -56.596 47.713 32.338 1.00 19.77 55 TRP F CA 1
ATOM 8398 C C . TRP F 1 55 ? -57.058 46.318 32.619 1.00 21.45 55 TRP F C 1
ATOM 8399 O O . TRP F 1 55 ? -56.368 45.533 33.266 1.00 19.50 55 TRP F O 1
ATOM 8410 N N . ASP F 1 56 ? -58.221 46.027 32.076 1.00 23.30 56 ASP F N 1
ATOM 8411 C CA . ASP F 1 56 ? -58.710 44.693 31.947 1.00 25.78 56 ASP F CA 1
ATOM 8412 C C . ASP F 1 56 ? -58.358 44.287 30.496 1.00 27.31 56 ASP F C 1
ATOM 8413 O O . ASP F 1 56 ? -58.795 44.924 29.535 1.00 24.91 56 ASP F O 1
ATOM 8418 N N . VAL F 1 57 ? -57.524 43.269 30.343 1.00 30.01 57 VAL F N 1
ATOM 8419 C CA . VAL F 1 57 ? -57.066 42.893 29.014 1.00 36.68 57 VAL F CA 1
ATOM 8420 C C . VAL F 1 57 ? -58.141 41.978 28.455 1.00 41.02 57 VAL F C 1
ATOM 8421 O O . VAL F 1 57 ? -58.474 40.951 29.057 1.00 44.76 57 VAL F O 1
ATOM 8425 N N . GLY F 1 58 ? -58.723 42.348 27.341 1.00 45.51 58 GLY F N 1
ATOM 8426 C CA . GLY F 1 58 ? -59.758 41.526 26.751 1.00 51.00 58 GLY F CA 1
ATOM 8427 C C . GLY F 1 58 ? -59.264 40.866 25.469 1.00 56.79 58 GLY F C 1
ATOM 8428 O O . GLY F 1 58 ? -58.449 41.456 24.700 1.00 56.77 58 GLY F O 1
ATOM 8429 N N . PHE F 1 59 ? -59.741 39.632 25.263 1.00 60.10 59 PHE F N 1
ATOM 8430 C CA . PHE F 1 59 ? -59.508 38.874 24.027 1.00 63.35 59 PHE F CA 1
ATOM 8431 C C . PHE F 1 59 ? -60.577 39.185 22.952 1.00 64.18 59 PHE F C 1
ATOM 8432 O O . PHE F 1 59 ? -60.917 40.362 22.705 1.00 64.61 59 PHE F O 1
ATOM 8440 N N . THR F 1 66 ? -58.705 44.928 15.670 1.00 49.02 66 THR F N 1
ATOM 8441 C CA . THR F 1 66 ? -57.337 45.332 16.044 1.00 49.59 66 THR F CA 1
ATOM 8442 C C . THR F 1 66 ? -56.996 44.905 17.481 1.00 45.25 66 THR F C 1
ATOM 8443 O O . THR F 1 66 ? -57.759 45.164 18.405 1.00 46.21 66 THR F O 1
ATOM 8447 N N . LYS F 1 67 ? -55.833 44.295 17.661 1.00 39.00 67 LYS F N 1
ATOM 8448 C CA . LYS F 1 67 ? -55.616 43.461 18.831 1.00 37.92 67 LYS F CA 1
ATOM 8449 C C . LYS F 1 67 ? -55.623 44.077 20.236 1.00 32.49 67 LYS F C 1
ATOM 8450 O O . LYS F 1 67 ? -56.062 43.403 21.175 1.00 35.85 67 LYS F O 1
ATOM 8456 N N . THR F 1 68 ? -55.239 45.356 20.363 1.00 26.42 68 THR F N 1
ATOM 8457 C CA . THR F 1 68 ? -55.419 46.084 21.625 1.00 25.53 68 THR F CA 1
ATOM 8458 C C . THR F 1 68 ? -56.826 46.696 21.905 1.00 26.91 68 THR F C 1
ATOM 8459 O O . THR F 1 68 ? -57.028 47.194 23.008 1.00 26.62 68 THR F O 1
ATOM 8463 N N . SER F 1 69 ? -57.735 46.718 20.916 1.00 26.63 69 SER F N 1
ATOM 8464 C CA . SER F 1 69 ? -59.165 47.112 21.076 1.00 31.76 69 SER F CA 1
ATOM 8465 C C . SER F 1 69 ? -59.893 46.494 22.254 1.00 30.63 69 SER F C 1
ATOM 8466 O O . SER F 1 69 ? -60.876 47.051 22.732 1.00 32.72 69 SER F O 1
ATOM 8469 N N . GLY F 1 70 ? -59.475 45.289 22.595 1.00 30.20 70 GLY F N 1
ATOM 8470 C CA . GLY F 1 70 ? -60.042 44.519 23.671 1.00 31.84 70 GLY F CA 1
ATOM 8471 C C . GLY F 1 70 ? -59.688 45.066 25.050 1.00 31.68 70 GLY F C 1
ATOM 8472 O O . GLY F 1 70 ? -60.364 44.708 26.023 1.00 34.04 70 GLY F O 1
ATOM 8473 N N . TRP F 1 71 ? -58.664 45.923 25.156 1.00 27.23 71 TRP F N 1
ATOM 8474 C CA . TRP F 1 71 ? -58.264 46.412 26.495 1.00 26.91 71 TRP F CA 1
ATOM 8475 C C . TRP F 1 71 ? -59.309 47.405 26.981 1.00 25.53 71 TRP F C 1
ATOM 8476 O O . TRP F 1 71 ? -59.691 48.287 26.200 1.00 25.94 71 TRP F O 1
ATOM 8487 N N . SER F 1 72 ? -59.769 47.303 28.239 1.00 21.01 72 SER F N 1
ATOM 8488 C CA . SER F 1 72 ? -60.682 48.379 28.687 1.00 22.88 72 SER F CA 1
ATOM 8489 C C . SER F 1 72 ? -60.235 48.874 30.033 1.00 21.43 72 SER F C 1
ATOM 8490 O O . SER F 1 72 ? -59.771 48.099 30.845 1.00 22.49 72 SER F O 1
ATOM 8493 N N . LEU F 1 73 ? -60.374 50.168 30.251 1.00 19.33 73 LEU F N 1
ATOM 8494 C CA . LEU F 1 73 ? -59.887 50.798 31.478 1.00 19.87 73 LEU F CA 1
ATOM 8495 C C . LEU F 1 73 ? -60.652 50.272 32.673 1.00 20.82 73 LEU F C 1
ATOM 8496 O O . LEU F 1 73 ? -61.849 50.466 32.698 1.00 25.51 73 LEU F O 1
ATOM 8501 N N . SER F 1 74 ? -60.020 49.592 33.631 1.00 21.19 74 SER F N 1
ATOM 8502 C CA . SER F 1 74 ? -60.793 49.039 34.771 1.00 23.03 74 SER F CA 1
ATOM 8503 C C . SER F 1 74 ? -60.609 49.801 36.090 1.00 23.40 74 SER F C 1
ATOM 8504 O O . SER F 1 74 ? -61.413 49.623 36.980 1.00 22.42 74 SER F O 1
ATOM 8507 N N . SER F 1 75 ? -59.533 50.575 36.237 1.00 25.73 75 SER F N 1
ATOM 8508 C CA . SER F 1 75 ? -59.346 51.408 37.455 1.00 25.32 75 SER F CA 1
ATOM 8509 C C . SER F 1 75 ? -58.516 52.598 37.148 1.00 22.51 75 SER F C 1
ATOM 8510 O O . SER F 1 75 ? -57.677 52.527 36.265 1.00 21.25 75 SER F O 1
ATOM 8513 N N . VAL F 1 76 ? -58.747 53.689 37.879 1.00 21.29 76 VAL F N 1
ATOM 8514 C CA . VAL F 1 76 ? -57.943 54.903 37.767 1.00 18.47 76 VAL F CA 1
ATOM 8515 C C . VAL F 1 76 ? -57.597 55.304 39.186 1.00 23.10 76 VAL F C 1
ATOM 8516 O O . VAL F 1 76 ? -58.499 55.395 40.020 1.00 22.71 76 VAL F O 1
ATOM 8520 N N . LYS F 1 77 ? -56.317 55.556 39.456 1.00 20.41 77 LYS F N 1
ATOM 8521 C CA . LYS F 1 77 ? -55.877 56.149 40.686 1.00 20.50 77 LYS F CA 1
ATOM 8522 C C . LYS F 1 77 ? -55.527 57.605 40.493 1.00 23.23 77 LYS F C 1
ATOM 8523 O O . LYS F 1 77 ? -54.810 57.931 39.523 1.00 22.29 77 LYS F O 1
ATOM 8529 N N . LEU F 1 78 ? -55.973 58.479 41.407 1.00 21.10 78 LEU F N 1
ATOM 8530 C CA . LEU F 1 78 ? -55.642 59.915 41.367 1.00 22.52 78 LEU F CA 1
ATOM 8531 C C . LEU F 1 78 ? -55.110 60.305 42.727 1.00 24.58 78 LEU F C 1
ATOM 8532 O O . LEU F 1 78 ? -55.827 60.111 43.735 1.00 22.46 78 LEU F O 1
ATOM 8537 N N . SER F 1 79 ? -53.876 60.820 42.763 1.00 21.43 79 SER F N 1
ATOM 8538 C CA . SER F 1 79 ? -53.248 61.158 44.019 1.00 23.86 79 SER F CA 1
ATOM 8539 C C . SER F 1 79 ? -52.878 62.626 44.071 1.00 26.45 79 SER F C 1
ATOM 8540 O O . SER F 1 79 ? -52.438 63.230 43.051 1.00 24.29 79 SER F O 1
ATOM 8543 N N . THR F 1 80 ? -53.076 63.210 45.264 1.00 27.23 80 THR F N 1
ATOM 8544 C CA . THR F 1 80 ? -52.436 64.473 45.604 1.00 31.14 80 THR F CA 1
ATOM 8545 C C . THR F 1 80 ? -51.616 64.212 46.913 1.00 33.05 80 THR F C 1
ATOM 8546 O O . THR F 1 80 ? -51.515 63.064 47.411 1.00 34.25 80 THR F O 1
ATOM 8550 N N . ARG F 1 81 ? -50.978 65.237 47.425 1.00 34.51 81 ARG F N 1
ATOM 8551 C CA . ARG F 1 81 ? -50.241 65.133 48.707 1.00 36.91 81 ARG F CA 1
ATOM 8552 C C . ARG F 1 81 ? -51.078 64.476 49.802 1.00 31.93 81 ARG F C 1
ATOM 8553 O O . ARG F 1 81 ? -50.684 63.451 50.370 1.00 33.27 81 ARG F O 1
ATOM 8561 N N . ASN F 1 82 ? -52.266 65.023 50.014 1.00 28.93 82 ASN F N 1
ATOM 8562 C CA . ASN F 1 82 ? -53.183 64.562 51.058 1.00 30.50 82 ASN F CA 1
ATOM 8563 C C . ASN F 1 82 ? -54.106 63.379 50.721 1.00 31.54 82 ASN F C 1
ATOM 8564 O O . ASN F 1 82 ? -54.504 62.648 51.639 1.00 32.98 82 ASN F O 1
ATOM 8569 N N . LEU F 1 83 ? -54.385 63.151 49.429 1.00 29.29 83 LEU F N 1
ATOM 8570 C CA . LEU F 1 83 ? -55.510 62.287 49.027 1.00 27.90 83 LEU F CA 1
ATOM 8571 C C . LEU F 1 83 ? -55.183 61.245 47.937 1.00 29.86 83 LEU F C 1
ATOM 8572 O O . LEU F 1 83 ? -54.352 61.507 47.042 1.00 29.61 83 LEU F O 1
ATOM 8577 N N . CYS F 1 84 ? -55.863 60.099 48.006 1.00 28.21 84 CYS F N 1
ATOM 8578 C CA . CYS F 1 84 ? -55.756 59.086 46.974 1.00 27.58 84 CYS F CA 1
ATOM 8579 C C . CYS F 1 84 ? -57.129 58.584 46.715 1.00 24.89 84 CYS F C 1
ATOM 8580 O O . CYS F 1 84 ? -57.778 58.053 47.604 1.00 23.09 84 CYS F O 1
ATOM 8583 N N . LEU F 1 85 ? -57.595 58.818 45.499 1.00 24.08 85 LEU F N 1
ATOM 8584 C CA . LEU F 1 85 ? -58.894 58.357 45.054 1.00 23.00 85 LEU F CA 1
ATOM 8585 C C . LEU F 1 85 ? -58.696 57.186 44.070 1.00 24.81 85 LEU F C 1
ATOM 8586 O O . LEU F 1 85 ? -57.953 57.298 43.068 1.00 22.52 85 LEU F O 1
ATOM 8591 N N . PHE F 1 86 ? -59.334 56.070 44.356 1.00 25.11 86 PHE F N 1
ATOM 8592 C CA . PHE F 1 86 ? -59.191 54.893 43.510 1.00 26.84 86 PHE F CA 1
ATOM 8593 C C . PHE F 1 86 ? -60.555 54.588 42.935 1.00 26.88 86 PHE F C 1
ATOM 8594 O O . PHE F 1 86 ? -61.519 54.309 43.689 1.00 29.83 86 PHE F O 1
ATOM 8602 N N . LEU F 1 87 ? -60.697 54.720 41.618 1.00 23.19 87 LEU F N 1
ATOM 8603 C CA . LEU F 1 87 ? -61.986 54.436 40.989 1.00 23.13 87 LEU F CA 1
ATOM 8604 C C . LEU F 1 87 ? -61.993 53.110 40.260 1.00 26.94 87 LEU F C 1
ATOM 8605 O O . LEU F 1 87 ? -61.193 52.907 39.308 1.00 26.73 87 LEU F O 1
ATOM 8610 N N . ARG F 1 88 ? -62.922 52.225 40.629 1.00 25.57 88 ARG F N 1
ATOM 8611 C CA . ARG F 1 88 ? -63.065 50.985 39.896 1.00 26.28 88 ARG F CA 1
ATOM 8612 C C . ARG F 1 88 ? -64.194 51.141 38.910 1.00 27.68 88 ARG F C 1
ATOM 8613 O O . ARG F 1 88 ? -65.294 51.557 39.256 1.00 29.23 88 ARG F O 1
ATOM 8621 N N . LEU F 1 89 ? -63.921 50.829 37.657 1.00 26.63 89 LEU F N 1
ATOM 8622 C CA . LEU F 1 89 ? -64.822 51.245 36.576 1.00 23.22 89 LEU F CA 1
ATOM 8623 C C . LEU F 1 89 ? -65.507 50.055 35.976 1.00 24.27 89 LEU F C 1
ATOM 8624 O O . LEU F 1 89 ? -64.960 48.976 35.985 1.00 24.11 89 LEU F O 1
ATOM 8629 N N . PRO F 1 90 ? -66.715 50.244 35.461 1.00 24.70 90 PRO F N 1
ATOM 8630 C CA . PRO F 1 90 ? -67.449 49.155 34.813 1.00 22.91 90 PRO F CA 1
ATOM 8631 C C . PRO F 1 90 ? -67.083 49.003 33.325 1.00 26.08 90 PRO F C 1
ATOM 8632 O O . PRO F 1 90 ? -66.407 49.840 32.739 1.00 25.77 90 PRO F O 1
ATOM 8636 N N . LYS F 1 91 ? -67.596 47.960 32.703 1.00 28.93 91 LYS F N 1
ATOM 8637 C CA . LYS F 1 91 ? -67.492 47.800 31.272 1.00 32.74 91 LYS F CA 1
ATOM 8638 C C . LYS F 1 91 ? -68.873 47.377 30.698 1.00 32.84 91 LYS F C 1
ATOM 8639 O O . LYS F 1 91 ? -69.384 46.334 31.033 1.00 35.63 91 LYS F O 1
ATOM 8645 N N . PRO F 1 92 ? -69.469 48.163 29.819 1.00 34.25 92 PRO F N 1
ATOM 8646 C CA . PRO F 1 92 ? -68.921 49.428 29.327 1.00 32.94 92 PRO F CA 1
ATOM 8647 C C . PRO F 1 92 ? -69.200 50.596 30.260 1.00 32.38 92 PRO F C 1
ATOM 8648 O O . PRO F 1 92 ? -69.810 50.430 31.328 1.00 30.58 92 PRO F O 1
ATOM 8652 N N . PHE F 1 93 ? -68.741 51.771 29.828 1.00 31.90 93 PHE F N 1
ATOM 8653 C CA . PHE F 1 93 ? -68.926 53.039 30.516 1.00 31.10 93 PHE F CA 1
ATOM 8654 C C . PHE F 1 93 ? -70.366 53.465 30.285 1.00 31.89 93 PHE F C 1
ATOM 8655 O O . PHE F 1 93 ? -70.908 53.189 29.220 1.00 31.06 93 PHE F O 1
ATOM 8663 N N . HIS F 1 94 ? -70.945 54.188 31.253 1.00 29.71 94 HIS F N 1
ATOM 8664 C CA . HIS F 1 94 ? -72.204 54.902 31.040 1.00 30.94 94 HIS F CA 1
ATOM 8665 C C . HIS F 1 94 ? -71.880 56.395 31.064 1.00 27.87 94 HIS F C 1
ATOM 8666 O O . HIS F 1 94 ? -70.709 56.784 31.304 1.00 27.40 94 HIS F O 1
ATOM 8673 N N . ASP F 1 95 ? -72.882 57.241 30.833 1.00 28.06 95 ASP F N 1
ATOM 8674 C CA . ASP F 1 95 ? -72.644 58.697 30.800 1.00 28.52 95 ASP F CA 1
ATOM 8675 C C . ASP F 1 95 ? -72.209 59.351 32.088 1.00 26.71 95 ASP F C 1
ATOM 8676 O O . ASP F 1 95 ? -71.727 60.480 32.051 1.00 27.40 95 ASP F O 1
ATOM 8681 N N . ASN F 1 96 ? -72.388 58.678 33.231 1.00 25.09 96 ASN F N 1
ATOM 8682 C CA . ASN F 1 96 ? -71.841 59.253 34.466 1.00 24.65 96 ASN F CA 1
ATOM 8683 C C . ASN F 1 96 ? -70.333 59.381 34.372 1.00 24.50 96 ASN F C 1
ATOM 8684 O O . ASN F 1 96 ? -69.721 60.118 35.150 1.00 24.37 96 ASN F O 1
ATOM 8689 N N . LEU F 1 97 ? -69.706 58.629 33.455 1.00 26.17 97 LEU F N 1
ATOM 8690 C CA . LEU F 1 97 ? -68.240 58.732 33.348 1.00 25.90 97 LEU F CA 1
ATOM 8691 C C . LEU F 1 97 ? -67.806 59.972 32.547 1.00 25.37 97 LEU F C 1
ATOM 8692 O O . LEU F 1 97 ? -66.637 60.266 32.514 1.00 27.08 97 LEU F O 1
ATOM 8697 N N . LYS F 1 98 ? -68.738 60.716 31.940 1.00 25.35 98 LYS F N 1
ATOM 8698 C CA . LYS F 1 98 ? -68.364 61.993 31.303 1.00 26.56 98 LYS F CA 1
ATOM 8699 C C . LYS F 1 98 ? -67.614 62.948 32.234 1.00 27.45 98 LYS F C 1
ATOM 8700 O O . LYS F 1 98 ? -66.650 63.602 31.852 1.00 27.99 98 LYS F O 1
ATOM 8706 N N . ASP F 1 99 ? -67.972 62.959 33.504 1.00 25.53 99 ASP F N 1
ATOM 8707 C CA . ASP F 1 99 ? -67.227 63.765 34.472 1.00 23.13 99 ASP F CA 1
ATOM 8708 C C . ASP F 1 99 ? -65.775 63.343 34.543 1.00 21.89 99 ASP F C 1
ATOM 8709 O O . ASP F 1 99 ? -64.913 64.188 34.754 1.00 20.15 99 ASP F O 1
ATOM 8714 N N . LEU F 1 100 ? -65.475 62.039 34.432 1.00 20.16 100 LEU F N 1
ATOM 8715 C CA . LEU F 1 100 ? -64.031 61.692 34.474 1.00 21.15 100 LEU F CA 1
ATOM 8716 C C . LEU F 1 100 ? -63.296 62.295 33.250 1.00 19.25 100 LEU F C 1
ATOM 8717 O O . LEU F 1 100 ? -62.215 62.819 33.397 1.00 18.95 100 LEU F O 1
ATOM 8722 N N . TYR F 1 101 ? -63.902 62.200 32.065 1.00 17.66 101 TYR F N 1
ATOM 8723 C CA . TYR F 1 101 ? -63.327 62.775 30.859 1.00 19.93 101 TYR F CA 1
ATOM 8724 C C . TYR F 1 101 ? -63.091 64.284 30.975 1.00 21.04 101 TYR F C 1
ATOM 8725 O O . TYR F 1 101 ? -62.047 64.763 30.541 1.00 21.02 101 TYR F O 1
ATOM 8734 N N . ARG F 1 102 ? -64.068 65.032 31.520 1.00 20.88 102 ARG F N 1
ATOM 8735 C CA . ARG F 1 102 ? -63.955 66.477 31.590 1.00 22.53 102 ARG F CA 1
ATOM 8736 C C . ARG F 1 102 ? -62.856 66.797 32.556 1.00 23.37 102 ARG F C 1
ATOM 8737 O O . ARG F 1 102 ? -62.062 67.700 32.315 1.00 24.84 102 ARG F O 1
ATOM 8745 N N . PHE F 1 103 ? -62.754 66.006 33.628 1.00 22.37 103 PHE F N 1
ATOM 8746 C CA . PHE F 1 103 ? -61.723 66.235 34.611 1.00 22.76 103 PHE F CA 1
ATOM 8747 C C . PHE F 1 103 ? -60.313 65.993 34.048 1.00 22.78 103 PHE F C 1
ATOM 8748 O O . PHE F 1 103 ? -59.358 66.735 34.358 1.00 24.71 103 PHE F O 1
ATOM 8756 N N . PHE F 1 104 ? -60.167 64.910 33.280 1.00 22.15 104 PHE F N 1
ATOM 8757 C CA . PHE F 1 104 ? -58.828 64.558 32.732 1.00 21.99 104 PHE F CA 1
ATOM 8758 C C . PHE F 1 104 ? -58.438 65.564 31.659 1.00 20.55 104 PHE F C 1
ATOM 8759 O O . PHE F 1 104 ? -57.274 65.661 31.343 1.00 23.17 104 PHE F O 1
ATOM 8767 N N . ALA F 1 105 ? -59.403 66.296 31.076 1.00 22.05 105 ALA F N 1
ATOM 8768 C CA . ALA F 1 105 ? -59.074 67.288 30.081 1.00 19.64 105 ALA F CA 1
ATOM 8769 C C . ALA F 1 105 ? -58.715 68.655 30.664 1.00 20.98 105 ALA F C 1
ATOM 8770 O O . ALA F 1 105 ? -58.463 69.593 29.892 1.00 22.12 105 ALA F O 1
ATOM 8772 N N . SER F 1 106 ? -58.712 68.795 31.986 1.00 19.33 106 SER F N 1
ATOM 8773 C CA . SER F 1 106 ? -58.616 70.133 32.574 1.00 21.07 106 SER F CA 1
ATOM 8774 C C . SER F 1 106 ? -57.194 70.722 32.393 1.00 21.79 106 SER F C 1
ATOM 8775 O O . SER F 1 106 ? -56.184 70.007 32.512 1.00 20.69 106 SER F O 1
ATOM 8778 N N . LYS F 1 107 ? -57.106 72.035 32.239 1.00 21.97 107 LYS F N 1
ATOM 8779 C CA . LYS F 1 107 ? -55.793 72.728 32.248 1.00 22.31 107 LYS F CA 1
ATOM 8780 C C . LYS F 1 107 ? -55.497 73.417 33.594 1.00 23.17 107 LYS F C 1
ATOM 8781 O O . LYS F 1 107 ? -54.505 74.185 33.714 1.00 21.18 107 LYS F O 1
ATOM 8787 N N . PHE F 1 108 ? -56.299 73.096 34.628 1.00 23.44 108 PHE F N 1
ATOM 8788 C CA . PHE F 1 108 ? -56.101 73.691 35.978 1.00 22.12 108 PHE F CA 1
ATOM 8789 C C . PHE F 1 108 ? -54.938 73.046 36.613 1.00 24.03 108 PHE F C 1
ATOM 8790 O O . PHE F 1 108 ? -54.233 73.691 37.389 1.00 23.10 108 PHE F O 1
ATOM 8798 N N . VAL F 1 109 ? -54.743 71.756 36.278 1.00 23.32 109 VAL F N 1
ATOM 8799 C CA . VAL F 1 109 ? -53.719 70.913 36.905 1.00 22.10 109 VAL F CA 1
ATOM 8800 C C . VAL F 1 109 ? -52.911 70.168 35.815 1.00 19.53 109 VAL F C 1
ATOM 8801 O O . VAL F 1 109 ? -53.378 70.078 34.682 1.00 19.38 109 VAL F O 1
ATOM 8805 N N . THR F 1 110 ? -51.725 69.711 36.175 1.00 18.21 110 THR F N 1
ATOM 8806 C CA . THR F 1 110 ? -50.931 68.765 35.394 1.00 21.67 110 THR F CA 1
ATOM 8807 C C . THR F 1 110 ? -51.127 67.367 35.951 1.00 21.21 110 THR F C 1
ATOM 8808 O O . THR F 1 110 ? -51.023 67.151 37.165 1.00 24.73 110 THR F O 1
ATOM 8812 N N . PHE F 1 111 ? -51.445 66.440 35.049 1.00 18.71 111 PHE F N 1
ATOM 8813 C CA . PHE F 1 111 ? -51.568 65.031 35.334 1.00 20.04 111 PHE F CA 1
ATOM 8814 C C . PHE F 1 111 ? -50.226 64.348 35.158 1.00 21.80 111 PHE F C 1
ATOM 8815 O O . PHE F 1 111 ? -49.698 64.292 34.034 1.00 22.27 111 PHE F O 1
ATOM 8823 N N . VAL F 1 112 ? -49.669 63.853 36.267 1.00 21.73 112 VAL F N 1
ATOM 8824 C CA . VAL F 1 112 ? -48.296 63.370 36.274 1.00 20.71 112 VAL F CA 1
ATOM 8825 C C . VAL F 1 112 ? -48.339 61.836 36.437 1.00 22.44 112 VAL F C 1
ATOM 8826 O O . VAL F 1 112 ? -48.966 61.331 37.366 1.00 21.54 112 VAL F O 1
ATOM 8830 N N . GLY F 1 113 ? -47.745 61.102 35.506 1.00 22.45 113 GLY F N 1
ATOM 8831 C CA . GLY F 1 113 ? -47.753 59.643 35.607 1.00 20.23 113 GLY F CA 1
ATOM 8832 C C . GLY F 1 113 ? -46.372 59.082 35.318 1.00 21.87 113 GLY F C 1
ATOM 8833 O O . GLY F 1 113 ? -45.436 59.813 34.916 1.00 23.26 113 GLY F O 1
ATOM 8834 N N . VAL F 1 114 ? -46.252 57.771 35.507 1.00 20.73 114 VAL F N 1
ATOM 8835 C CA . VAL F 1 114 ? -45.019 57.070 35.244 1.00 18.72 114 VAL F CA 1
ATOM 8836 C C . VAL F 1 114 ? -45.351 56.031 34.178 1.00 19.91 114 VAL F C 1
ATOM 8837 O O . VAL F 1 114 ? -46.334 55.293 34.310 1.00 18.63 114 VAL F O 1
ATOM 8841 N N . GLN F 1 115 ? -44.519 55.990 33.136 1.00 21.31 115 GLN F N 1
ATOM 8842 C CA . GLN F 1 115 ? -44.639 55.055 32.009 1.00 18.65 115 GLN F CA 1
ATOM 8843 C C . GLN F 1 115 ? -46.062 55.012 31.425 1.00 17.66 115 GLN F C 1
ATOM 8844 O O . GLN F 1 115 ? -46.733 53.977 31.441 1.00 19.01 115 GLN F O 1
ATOM 8850 N N . ILE F 1 116 ? -46.520 56.157 30.941 1.00 19.10 116 ILE F N 1
ATOM 8851 C CA . ILE F 1 116 ? -47.911 56.354 30.536 1.00 19.12 116 ILE F CA 1
ATOM 8852 C C . ILE F 1 116 ? -48.039 56.489 29.036 1.00 20.85 116 ILE F C 1
ATOM 8853 O O . ILE F 1 116 ? -49.128 56.699 28.528 1.00 19.00 116 ILE F O 1
ATOM 8858 N N . GLU F 1 117 ? -46.942 56.307 28.306 1.00 18.83 117 GLU F N 1
ATOM 8859 C CA . GLU F 1 117 ? -47.003 56.554 26.839 1.00 21.87 117 GLU F CA 1
ATOM 8860 C C . GLU F 1 117 ? -48.056 55.621 26.152 1.00 18.44 117 GLU F C 1
ATOM 8861 O O . GLU F 1 117 ? -48.940 56.084 25.405 1.00 20.43 117 GLU F O 1
ATOM 8867 N N . GLU F 1 118 ? -47.941 54.329 26.417 1.00 15.77 118 GLU F N 1
ATOM 8868 C CA . GLU F 1 118 ? -48.873 53.377 25.895 1.00 18.98 118 GLU F CA 1
ATOM 8869 C C . GLU F 1 118 ? -50.258 53.631 26.501 1.00 20.04 118 GLU F C 1
ATOM 8870 O O . GLU F 1 118 ? -51.252 53.554 25.814 1.00 19.23 118 GLU F O 1
ATOM 8876 N N . ASP F 1 119 ? -50.340 53.877 27.808 1.00 19.30 119 ASP F N 1
ATOM 8877 C CA . ASP F 1 119 ? -51.650 54.149 28.425 1.00 19.06 119 ASP F CA 1
ATOM 8878 C C . ASP F 1 119 ? -52.369 55.279 27.717 1.00 19.44 119 ASP F C 1
ATOM 8879 O O . ASP F 1 119 ? -53.594 55.198 27.481 1.00 19.63 119 ASP F O 1
ATOM 8884 N N . LEU F 1 120 ? -51.664 56.364 27.407 1.00 18.80 120 LEU F N 1
ATOM 8885 C CA . LEU F 1 120 ? -52.363 57.488 26.732 1.00 19.25 120 LEU F CA 1
ATOM 8886 C C . LEU F 1 120 ? -52.927 57.078 25.350 1.00 19.11 120 LEU F C 1
ATOM 8887 O O . LEU F 1 120 ? -54.027 57.507 24.979 1.00 18.98 120 LEU F O 1
ATOM 8892 N N . ASP F 1 121 ? -52.192 56.264 24.577 1.00 18.93 121 ASP F N 1
ATOM 8893 C CA . ASP F 1 121 ? -52.726 55.818 23.259 1.00 18.65 121 ASP F CA 1
ATOM 8894 C C . ASP F 1 121 ? -53.963 54.925 23.465 1.00 19.07 121 ASP F C 1
ATOM 8895 O O . ASP F 1 121 ? -54.930 55.056 22.742 1.00 19.82 121 ASP F O 1
ATOM 8900 N N . LEU F 1 122 ? -53.900 54.000 24.429 1.00 17.82 122 LEU F N 1
ATOM 8901 C CA . LEU F 1 122 ? -55.005 53.085 24.750 1.00 18.39 122 LEU F CA 1
ATOM 8902 C C . LEU F 1 122 ? -56.239 53.888 25.191 1.00 20.60 122 LEU F C 1
ATOM 8903 O O . LEU F 1 122 ? -57.320 53.674 24.689 1.00 21.81 122 LEU F O 1
ATOM 8908 N N . LEU F 1 123 ? -56.062 54.852 26.091 1.00 19.52 123 LEU F N 1
ATOM 8909 C CA . LEU F 1 123 ? -57.141 55.730 26.500 1.00 16.40 123 LEU F CA 1
ATOM 8910 C C . LEU F 1 123 ? -57.823 56.420 25.339 1.00 17.85 123 LEU F C 1
ATOM 8911 O O . LEU F 1 123 ? -59.063 56.393 25.215 1.00 20.00 123 LEU F O 1
ATOM 8916 N N . ARG F 1 124 ? -57.045 57.107 24.508 1.00 16.11 124 ARG F N 1
ATOM 8917 C CA . ARG F 1 124 ? -57.600 57.816 23.371 1.00 18.52 124 ARG F CA 1
ATOM 8918 C C . ARG F 1 124 ? -58.258 56.833 22.383 1.00 22.54 124 ARG F C 1
ATOM 8919 O O . ARG F 1 124 ? -59.376 57.076 21.888 1.00 22.59 124 ARG F O 1
ATOM 8927 N N . GLU F 1 125 ? -57.593 55.696 22.104 1.00 22.05 125 GLU F N 1
ATOM 8928 C CA . GLU F 1 125 ? -58.044 54.853 21.003 1.00 20.76 125 GLU F CA 1
ATOM 8929 C C . GLU F 1 125 ? -59.262 53.998 21.435 1.00 23.57 125 GLU F C 1
ATOM 8930 O O . GLU F 1 125 ? -60.165 53.799 20.682 1.00 25.87 125 GLU F O 1
ATOM 8936 N N . ASN F 1 126 ? -59.244 53.480 22.652 1.00 23.58 126 ASN F N 1
ATOM 8937 C CA . ASN F 1 126 ? -60.276 52.609 23.106 1.00 25.24 126 ASN F CA 1
ATOM 8938 C C . ASN F 1 126 ? -61.435 53.359 23.830 1.00 25.54 126 ASN F C 1
ATOM 8939 O O . ASN F 1 126 ? -62.569 52.863 23.867 1.00 25.02 126 ASN F O 1
ATOM 8944 N N . HIS F 1 127 ? -61.155 54.511 24.410 1.00 23.31 127 HIS F N 1
ATOM 8945 C CA . HIS F 1 127 ? -62.212 55.220 25.132 1.00 19.72 127 HIS F CA 1
ATOM 8946 C C . HIS F 1 127 ? -62.485 56.622 24.642 1.00 22.82 127 HIS F C 1
ATOM 8947 O O . HIS F 1 127 ? -63.418 57.277 25.129 1.00 21.45 127 HIS F O 1
ATOM 8954 N N . GLY F 1 128 ? -61.666 57.142 23.725 1.00 20.42 128 GLY F N 1
ATOM 8955 C CA . GLY F 1 128 ? -61.774 58.566 23.427 1.00 21.59 128 GLY F CA 1
ATOM 8956 C C . GLY F 1 128 ? -61.521 59.487 24.609 1.00 20.37 128 GLY F C 1
ATOM 8957 O O . GLY F 1 128 ? -61.992 60.632 24.638 1.00 19.97 128 GLY F O 1
ATOM 8958 N N . LEU F 1 129 ? -60.754 58.999 25.576 1.00 19.36 129 LEU F N 1
ATOM 8959 C CA . LEU F 1 129 ? -60.322 59.815 26.722 1.00 17.65 129 LEU F CA 1
ATOM 8960 C C . LEU F 1 129 ? -58.989 60.497 26.399 1.00 18.24 129 LEU F C 1
ATOM 8961 O O . LEU F 1 129 ? -58.004 59.832 26.013 1.00 19.01 129 LEU F O 1
ATOM 8966 N N . VAL F 1 130 ? -58.961 61.810 26.563 1.00 18.90 130 VAL F N 1
ATOM 8967 C CA . VAL F 1 130 ? -57.841 62.650 26.171 1.00 19.68 130 VAL F CA 1
ATOM 8968 C C . VAL F 1 130 ? -57.316 63.376 27.426 1.00 21.29 130 VAL F C 1
ATOM 8969 O O . VAL F 1 130 ? -58.096 64.019 28.156 1.00 20.57 130 VAL F O 1
ATOM 8973 N N . ILE F 1 131 ? -56.021 63.278 27.713 1.00 18.24 131 ILE F N 1
ATOM 8974 C CA . ILE F 1 131 ? -55.481 64.050 28.783 1.00 18.62 131 ILE F CA 1
ATOM 8975 C C . ILE F 1 131 ? -54.746 65.277 28.192 1.00 22.18 131 ILE F C 1
ATOM 8976 O O . ILE F 1 131 ? -53.641 65.138 27.669 1.00 20.99 131 ILE F O 1
ATOM 8981 N N . ARG F 1 132 ? -55.349 66.478 28.243 1.00 18.66 132 ARG F N 1
ATOM 8982 C CA . ARG F 1 132 ? -54.731 67.613 27.522 1.00 20.20 132 ARG F CA 1
ATOM 8983 C C . ARG F 1 132 ? -53.382 68.053 28.123 1.00 19.80 132 ARG F C 1
ATOM 8984 O O . ARG F 1 132 ? -52.526 68.590 27.430 1.00 18.76 132 ARG F O 1
ATOM 8992 N N . ASN F 1 133 ? -53.195 67.827 29.422 1.00 17.79 133 ASN F N 1
ATOM 8993 C CA . ASN F 1 133 ? -52.026 68.338 30.100 1.00 22.14 133 ASN F CA 1
ATOM 8994 C C . ASN F 1 133 ? -51.409 67.228 30.906 1.00 22.03 133 ASN F C 1
ATOM 8995 O O . ASN F 1 133 ? -51.603 67.176 32.105 1.00 22.20 133 ASN F O 1
ATOM 9000 N N . ALA F 1 134 ? -50.677 66.335 30.251 1.00 18.86 134 ALA F N 1
ATOM 9001 C CA . ALA F 1 134 ? -50.124 65.154 30.888 1.00 20.38 134 ALA F CA 1
ATOM 9002 C C . ALA F 1 134 ? -48.604 65.221 30.836 1.00 20.32 134 ALA F C 1
ATOM 9003 O O . ALA F 1 134 ? -48.060 65.844 29.950 1.00 22.77 134 ALA F O 1
ATOM 9005 N N . ILE F 1 135 ? -47.920 64.547 31.753 1.00 20.29 135 ILE F N 1
ATOM 9006 C CA . ILE F 1 135 ? -46.479 64.404 31.597 1.00 19.54 135 ILE F CA 1
ATOM 9007 C C . ILE F 1 135 ? -46.036 63.060 32.039 1.00 22.30 135 ILE F C 1
ATOM 9008 O O . ILE F 1 135 ? -46.459 62.555 33.100 1.00 24.21 135 ILE F O 1
ATOM 9013 N N . ASN F 1 136 ? -45.187 62.449 31.205 1.00 23.78 136 ASN F N 1
ATOM 9014 C CA . ASN F 1 136 ? -44.631 61.155 31.462 1.00 23.84 136 ASN F CA 1
ATOM 9015 C C . ASN F 1 136 ? -43.358 61.501 32.207 1.00 25.65 136 ASN F C 1
ATOM 9016 O O . ASN F 1 136 ? -42.368 61.949 31.588 1.00 26.27 136 ASN F O 1
ATOM 9021 N N . VAL F 1 137 ? -43.382 61.350 33.531 1.00 23.41 137 VAL F N 1
ATOM 9022 C CA . VAL F 1 137 ? -42.392 62.023 34.398 1.00 23.50 137 VAL F CA 1
ATOM 9023 C C . VAL F 1 137 ? -40.928 61.474 34.420 1.00 25.49 137 VAL F C 1
ATOM 9024 O O . VAL F 1 137 ? -39.973 62.209 34.748 1.00 23.67 137 VAL F O 1
ATOM 9028 N N . GLY F 1 138 ? -40.736 60.218 34.026 1.00 23.10 138 GLY F N 1
ATOM 9029 C CA . GLY F 1 138 ? -39.387 59.677 33.936 1.00 23.24 138 GLY F CA 1
ATOM 9030 C C . GLY F 1 138 ? -38.559 60.440 32.915 1.00 24.23 138 GLY F C 1
ATOM 9031 O O . GLY F 1 138 ? -37.366 60.702 33.111 1.00 23.77 138 GLY F O 1
ATOM 9032 N N . LYS F 1 139 ? -39.203 60.849 31.833 1.00 25.02 139 LYS F N 1
ATOM 9033 C CA . LYS F 1 139 ? -38.516 61.555 30.766 1.00 27.64 139 LYS F CA 1
ATOM 9034 C C . LYS F 1 139 ? -37.998 62.941 31.259 1.00 28.88 139 LYS F C 1
ATOM 9035 O O . LYS F 1 139 ? -36.820 63.343 30.995 1.00 29.73 139 LYS F O 1
ATOM 9041 N N . LEU F 1 140 ? -38.844 63.639 32.022 1.00 26.24 140 LEU F N 1
ATOM 9042 C CA . LEU F 1 140 ? -38.483 64.938 32.566 1.00 24.40 140 LEU F CA 1
ATOM 9043 C C . LEU F 1 140 ? -37.409 64.676 33.601 1.00 23.11 140 LEU F C 1
ATOM 9044 O O . LEU F 1 140 ? -36.436 65.426 33.690 1.00 26.45 140 LEU F O 1
ATOM 9049 N N . ALA F 1 141 ? -37.542 63.616 34.387 1.00 21.42 141 ALA F N 1
ATOM 9050 C CA . ALA F 1 141 ? -36.571 63.331 35.415 1.00 20.80 141 ALA F CA 1
ATOM 9051 C C . ALA F 1 141 ? -35.212 63.097 34.745 1.00 27.51 141 ALA F C 1
ATOM 9052 O O . ALA F 1 141 ? -34.177 63.649 35.192 1.00 27.93 141 ALA F O 1
ATOM 9054 N N . ALA F 1 142 ? -35.204 62.265 33.707 1.00 26.34 142 ALA F N 1
ATOM 9055 C CA . ALA F 1 142 ? -33.957 61.939 33.055 1.00 29.41 142 ALA F CA 1
ATOM 9056 C C . ALA F 1 142 ? -33.261 63.209 32.562 1.00 30.18 142 ALA F C 1
ATOM 9057 O O . ALA F 1 142 ? -32.050 63.333 32.708 1.00 30.48 142 ALA F O 1
ATOM 9059 N N . GLU F 1 143 ? -34.023 64.114 31.965 1.00 30.85 143 GLU F N 1
ATOM 9060 C CA . GLU F 1 143 ? -33.446 65.303 31.363 1.00 32.90 143 GLU F CA 1
ATOM 9061 C C . GLU F 1 143 ? -33.001 66.316 32.403 1.00 33.63 143 GLU F C 1
ATOM 9062 O O . GLU F 1 143 ? -31.978 66.980 32.201 1.00 37.00 143 GLU F O 1
ATOM 9068 N N . ALA F 1 144 ? -33.734 66.437 33.509 1.00 32.42 144 ALA F N 1
ATOM 9069 C CA . ALA F 1 144 ? -33.428 67.443 34.538 1.00 33.59 144 ALA F CA 1
ATOM 9070 C C . ALA F 1 144 ? -32.156 67.037 35.249 1.00 38.10 144 ALA F C 1
ATOM 9071 O O . ALA F 1 144 ? -31.317 67.892 35.548 1.00 39.07 144 ALA F O 1
ATOM 9073 N N . ARG F 1 145 ? -32.046 65.736 35.537 1.00 39.26 145 ARG F N 1
ATOM 9074 C CA . ARG F 1 145 ? -30.925 65.164 36.246 1.00 37.47 145 ARG F CA 1
ATOM 9075 C C . ARG F 1 145 ? -29.739 64.731 35.370 1.00 39.75 145 ARG F C 1
ATOM 9076 O O . ARG F 1 145 ? -28.738 64.350 35.917 1.00 40.68 145 ARG F O 1
ATOM 9084 N N . GLY F 1 146 ? -29.822 64.799 34.042 1.00 40.49 146 GLY F N 1
ATOM 9085 C CA . GLY F 1 146 ? -28.805 64.200 33.189 1.00 41.11 146 GLY F CA 1
ATOM 9086 C C . GLY F 1 146 ? -28.484 62.741 33.550 1.00 43.86 146 GLY F C 1
ATOM 9087 O O . GLY F 1 146 ? -27.313 62.336 33.538 1.00 43.92 146 GLY F O 1
ATOM 9088 N N . THR F 1 147 ? -29.520 61.961 33.904 1.00 41.88 147 THR F N 1
ATOM 9089 C CA . THR F 1 147 ? -29.388 60.532 34.245 1.00 39.11 147 THR F CA 1
ATOM 9090 C C . THR F 1 147 ? -30.362 59.755 33.363 1.00 38.00 147 THR F C 1
ATOM 9091 O O . THR F 1 147 ? -31.544 59.600 33.693 1.00 34.82 147 THR F O 1
ATOM 9095 N N . LEU F 1 148 ? -29.828 59.264 32.251 1.00 36.61 148 LEU F N 1
ATOM 9096 C CA . LEU F 1 148 ? -30.584 58.692 31.147 1.00 35.22 148 LEU F CA 1
ATOM 9097 C C . LEU F 1 148 ? -31.541 57.557 31.523 1.00 30.21 148 LEU F C 1
ATOM 9098 O O . LEU F 1 148 ? -32.661 57.481 30.992 1.00 29.89 148 LEU F O 1
ATOM 9103 N N . VAL F 1 149 ? -31.079 56.687 32.411 1.00 24.91 149 VAL F N 1
ATOM 9104 C CA . VAL F 1 149 ? -31.855 55.535 32.825 1.00 26.20 149 VAL F CA 1
ATOM 9105 C C . VAL F 1 149 ? -33.183 55.869 33.554 1.00 26.03 149 VAL F C 1
ATOM 9106 O O . VAL F 1 149 ? -34.065 54.986 33.614 1.00 24.39 149 VAL F O 1
ATOM 9110 N N . LEU F 1 150 ? -33.348 57.100 34.092 1.00 25.03 150 LEU F N 1
ATOM 9111 C CA . LEU F 1 150 ? -34.571 57.406 34.874 1.00 23.71 150 LEU F CA 1
ATOM 9112 C C . LEU F 1 150 ? -35.829 57.334 33.967 1.00 20.84 150 LEU F C 1
ATOM 9113 O O . LEU F 1 150 ? -36.940 57.129 34.460 1.00 19.89 150 LEU F O 1
ATOM 9118 N N . GLU F 1 151 ? -35.626 57.533 32.667 1.00 21.25 151 GLU F N 1
ATOM 9119 C CA . GLU F 1 151 ? -36.696 57.462 31.673 1.00 23.66 151 GLU F CA 1
ATOM 9120 C C . GLU F 1 151 ? -37.292 56.051 31.611 1.00 22.74 151 GLU F C 1
ATOM 9121 O O . GLU F 1 151 ? -38.452 55.879 31.217 1.00 22.78 151 GLU F O 1
ATOM 9127 N N . PHE F 1 152 ? -36.513 55.059 32.044 1.00 21.60 152 PHE F N 1
ATOM 9128 C CA . PHE F 1 152 ? -36.823 53.603 31.851 1.00 21.16 152 PHE F CA 1
ATOM 9129 C C . PHE F 1 152 ? -37.072 52.891 33.146 1.00 20.25 152 PHE F C 1
ATOM 9130 O O . PHE F 1 152 ? -36.955 51.667 33.228 1.00 24.50 152 PHE F O 1
ATOM 9138 N N . LEU F 1 153 ? -37.475 53.655 34.165 1.00 19.83 153 LEU F N 1
ATOM 9139 C CA . LEU F 1 153 ? -37.718 53.084 35.493 1.00 16.81 153 LEU F CA 1
ATOM 9140 C C . LEU F 1 153 ? -39.218 53.020 35.786 1.00 18.39 153 LEU F C 1
ATOM 9141 O O . LEU F 1 153 ? -40.001 53.891 35.336 1.00 21.35 153 LEU F O 1
ATOM 9146 N N . GLY F 1 154 ? -39.601 52.001 36.539 1.00 19.16 154 GLY F N 1
ATOM 9147 C CA . GLY F 1 154 ? -40.946 51.869 37.093 1.00 21.28 154 GLY F CA 1
ATOM 9148 C C . GLY F 1 154 ? -41.144 52.817 38.274 1.00 23.37 154 GLY F C 1
ATOM 9149 O O . GLY F 1 154 ? -40.201 53.487 38.698 1.00 24.35 154 GLY F O 1
ATOM 9150 N N . THR F 1 155 ? -42.351 52.816 38.826 1.00 24.32 155 THR F N 1
ATOM 9151 C CA . THR F 1 155 ? -42.760 53.803 39.843 1.00 24.16 155 THR F CA 1
ATOM 9152 C C . THR F 1 155 ? -41.839 53.816 41.075 1.00 24.60 155 THR F C 1
ATOM 9153 O O . THR F 1 155 ? -41.295 54.856 41.443 1.00 23.91 155 THR F O 1
ATOM 9157 N N . ARG F 1 156 ? -41.666 52.650 41.698 1.00 25.45 156 ARG F N 1
ATOM 9158 C CA . ARG F 1 156 ? -40.835 52.526 42.896 1.00 24.79 156 ARG F CA 1
ATOM 9159 C C . ARG F 1 156 ? -39.396 52.988 42.619 1.00 28.86 156 ARG F C 1
ATOM 9160 O O . ARG F 1 156 ? -38.810 53.840 43.347 1.00 26.63 156 ARG F O 1
ATOM 9168 N N . GLU F 1 157 ? -38.819 52.408 41.555 1.00 27.25 157 GLU F N 1
ATOM 9169 C CA . GLU F 1 157 ? -37.440 52.631 41.243 1.00 27.34 157 GLU F CA 1
ATOM 9170 C C . GLU F 1 157 ? -37.153 54.078 40.838 1.00 28.01 157 GLU F C 1
ATOM 9171 O O . GLU F 1 157 ? -36.086 54.651 41.241 1.00 27.95 157 GLU F O 1
ATOM 9177 N N . LEU F 1 158 ? -38.082 54.713 40.105 1.00 23.01 158 LEU F N 1
ATOM 9178 C CA . LEU F 1 158 ? -37.905 56.127 39.855 1.00 22.64 158 LEU F CA 1
ATOM 9179 C C . LEU F 1 158 ? -37.908 56.901 41.224 1.00 23.67 158 LEU F C 1
ATOM 9180 O O . LEU F 1 158 ? -37.084 57.776 41.437 1.00 25.28 158 LEU F O 1
ATOM 9185 N N . ALA F 1 159 ? -38.839 56.572 42.110 1.00 23.42 159 ALA F N 1
ATOM 9186 C CA . ALA F 1 159 ? -38.983 57.305 43.376 1.00 27.28 159 ALA F CA 1
ATOM 9187 C C . ALA F 1 159 ? -37.659 57.136 44.130 1.00 28.75 159 ALA F C 1
ATOM 9188 O O . ALA F 1 159 ? -37.135 58.095 44.690 1.00 30.65 159 ALA F O 1
ATOM 9190 N N . HIS F 1 160 ? -37.093 55.932 44.046 1.00 31.80 160 HIS F N 1
ATOM 9191 C CA . HIS F 1 160 ? -35.835 55.596 44.698 1.00 32.54 160 HIS F CA 1
ATOM 9192 C C . HIS F 1 160 ? -34.660 56.401 44.199 1.00 34.91 160 HIS F C 1
ATOM 9193 O O . HIS F 1 160 ? -33.874 56.927 45.023 1.00 35.33 160 HIS F O 1
ATOM 9200 N N . ARG F 1 161 ? -34.532 56.540 42.880 1.00 31.18 161 ARG F N 1
ATOM 9201 C CA . ARG F 1 161 ? -33.386 57.242 42.295 1.00 30.12 161 ARG F CA 1
ATOM 9202 C C . ARG F 1 161 ? -33.503 58.732 42.306 1.00 31.46 161 ARG F C 1
ATOM 9203 O O . ARG F 1 161 ? -32.525 59.427 42.092 1.00 33.19 161 ARG F O 1
ATOM 9211 N N . VAL F 1 162 ? -34.713 59.232 42.498 1.00 32.31 162 VAL F N 1
ATOM 9212 C CA . VAL F 1 162 ? -34.938 60.653 42.664 1.00 32.50 162 VAL F CA 1
ATOM 9213 C C . VAL F 1 162 ? -34.894 61.128 44.168 1.00 34.07 162 VAL F C 1
ATOM 9214 O O . VAL F 1 162 ? -34.350 62.175 44.427 1.00 34.87 162 VAL F O 1
ATOM 9218 N N . LEU F 1 163 ? -35.461 60.376 45.116 1.00 33.37 163 LEU F N 1
ATOM 9219 C CA . LEU F 1 163 ? -35.665 60.858 46.490 1.00 35.15 163 LEU F CA 1
ATOM 9220 C C . LEU F 1 163 ? -34.798 60.115 47.547 1.00 40.79 163 LEU F C 1
ATOM 9221 O O . LEU F 1 163 ? -34.604 60.619 48.656 1.00 42.24 163 LEU F O 1
ATOM 9226 N N . TRP F 1 164 ? -34.314 58.918 47.202 1.00 42.48 164 TRP F N 1
ATOM 9227 C CA . TRP F 1 164 ? -33.560 58.014 48.085 1.00 44.38 164 TRP F CA 1
ATOM 9228 C C . TRP F 1 164 ? -34.141 57.796 49.492 1.00 45.45 164 TRP F C 1
ATOM 9229 O O . TRP F 1 164 ? -33.383 57.691 50.452 1.00 46.12 164 TRP F O 1
ATOM 9240 N N . SER F 1 165 ? -35.468 57.680 49.593 1.00 44.38 165 SER F N 1
ATOM 9241 C CA . SER F 1 165 ? -36.169 57.474 50.871 1.00 44.53 165 SER F CA 1
ATOM 9242 C C . SER F 1 165 ? -36.386 55.990 51.155 1.00 46.30 165 SER F C 1
ATOM 9243 O O . SER F 1 165 ? -36.005 55.154 50.335 1.00 46.15 165 SER F O 1
ATOM 9246 N N . ASP F 1 166 ? -36.984 55.652 52.307 1.00 45.45 166 ASP F N 1
ATOM 9247 C CA . ASP F 1 166 ? -37.114 54.241 52.689 1.00 46.22 166 ASP F CA 1
ATOM 9248 C C . ASP F 1 166 ? -38.272 53.637 51.933 1.00 44.48 166 ASP F C 1
ATOM 9249 O O . ASP F 1 166 ? -39.396 54.175 51.966 1.00 45.69 166 ASP F O 1
ATOM 9254 N N . LEU F 1 167 ? -38.012 52.517 51.270 1.00 41.75 167 LEU F N 1
ATOM 9255 C CA . LEU F 1 167 ? -39.041 51.886 50.427 1.00 40.69 167 LEU F CA 1
ATOM 9256 C C . LEU F 1 167 ? -39.354 50.488 50.891 1.00 40.70 167 LEU F C 1
ATOM 9257 O O . LEU F 1 167 ? -40.022 49.721 50.174 1.00 39.73 167 LEU F O 1
ATOM 9262 N N . GLY F 1 168 ? -38.822 50.147 52.081 1.00 41.79 168 GLY F N 1
ATOM 9263 C CA . GLY F 1 168 ? -38.927 48.810 52.648 1.00 39.79 168 GLY F CA 1
ATOM 9264 C C . GLY F 1 168 ? -40.350 48.316 52.801 1.00 38.73 168 GLY F C 1
ATOM 9265 O O . GLY F 1 168 ? -40.653 47.183 52.503 1.00 39.25 168 GLY F O 1
ATOM 9266 N N . GLN F 1 169 ? -41.232 49.172 53.293 1.00 40.13 169 GLN F N 1
ATOM 9267 C CA . GLN F 1 169 ? -42.636 48.824 53.411 1.00 38.46 169 GLN F CA 1
ATOM 9268 C C . GLN F 1 169 ? -43.240 48.569 52.006 1.00 37.34 169 GLN F C 1
ATOM 9269 O O . GLN F 1 169 ? -43.938 47.555 51.790 1.00 36.96 169 GLN F O 1
ATOM 9275 N N . LEU F 1 170 ? -43.003 49.501 51.070 1.00 35.02 170 LEU F N 1
ATOM 9276 C CA . LEU F 1 170 ? -43.538 49.337 49.709 1.00 34.48 170 LEU F CA 1
ATOM 9277 C C . LEU F 1 170 ? -43.004 48.038 49.091 1.00 33.51 170 LEU F C 1
ATOM 9278 O O . LEU F 1 170 ? -43.791 47.240 48.572 1.00 31.76 170 LEU F O 1
ATOM 9283 N N . ASP F 1 171 ? -41.696 47.790 49.225 1.00 32.57 171 ASP F N 1
ATOM 9284 C CA . ASP F 1 171 ? -41.139 46.553 48.659 1.00 34.85 171 ASP F CA 1
ATOM 9285 C C . ASP F 1 171 ? -41.763 45.309 49.221 1.00 37.43 171 ASP F C 1
ATOM 9286 O O . ASP F 1 171 ? -41.999 44.357 48.467 1.00 36.29 171 ASP F O 1
ATOM 9291 N N . SER F 1 172 ? -42.048 45.287 50.540 1.00 37.14 172 SER F N 1
ATOM 9292 C CA . SER F 1 172 ? -42.438 44.011 51.127 1.00 37.70 172 SER F CA 1
ATOM 9293 C C . SER F 1 172 ? -43.828 43.687 50.651 1.00 35.31 172 SER F C 1
ATOM 9294 O O . SER F 1 172 ? -44.179 42.523 50.489 1.00 38.22 172 SER F O 1
ATOM 9297 N N . ILE F 1 173 ? -44.631 44.707 50.409 1.00 33.80 173 ILE F N 1
ATOM 9298 C CA . ILE F 1 173 ? -45.935 44.440 49.831 1.00 34.06 173 ILE F CA 1
ATOM 9299 C C . ILE F 1 173 ? -45.788 43.972 48.376 1.00 33.00 173 ILE F C 1
ATOM 9300 O O . ILE F 1 173 ? -46.481 43.050 47.947 1.00 34.17 173 ILE F O 1
ATOM 9305 N N . GLU F 1 174 ? -44.903 44.605 47.614 1.00 32.00 174 GLU F N 1
ATOM 9306 C CA . GLU F 1 174 ? -44.973 44.377 46.169 1.00 32.72 174 GLU F CA 1
ATOM 9307 C C . GLU F 1 174 ? -44.364 42.998 45.851 1.00 34.24 174 GLU F C 1
ATOM 9308 O O . GLU F 1 174 ? -44.911 42.208 45.059 1.00 32.59 174 GLU F O 1
ATOM 9314 N N . ALA F 1 175 ? -43.256 42.711 46.531 1.00 35.20 175 ALA F N 1
ATOM 9315 C CA . ALA F 1 175 ? -42.617 41.391 46.500 1.00 36.73 175 ALA F CA 1
ATOM 9316 C C . ALA F 1 175 ? -43.602 40.236 46.664 1.00 37.68 175 ALA F C 1
ATOM 9317 O O . ALA F 1 175 ? -43.330 39.136 46.205 1.00 39.42 175 ALA F O 1
ATOM 9319 N N . LYS F 1 176 ? -44.748 40.464 47.305 1.00 37.29 176 LYS F N 1
ATOM 9320 C CA . LYS F 1 176 ? -45.673 39.359 47.542 1.00 39.45 176 LYS F CA 1
ATOM 9321 C C . LYS F 1 176 ? -47.048 39.707 47.085 1.00 37.62 176 LYS F C 1
ATOM 9322 O O . LYS F 1 176 ? -48.057 39.295 47.681 1.00 36.81 176 LYS F O 1
ATOM 9328 N N . TRP F 1 177 ? -47.089 40.438 45.985 1.00 37.26 177 TRP F N 1
ATOM 9329 C CA . TRP F 1 177 ? -48.311 41.044 45.491 1.00 37.30 177 TRP F CA 1
ATOM 9330 C C . TRP F 1 177 ? -49.499 40.105 45.350 1.00 38.58 177 TRP F C 1
ATOM 9331 O O . TRP F 1 177 ? -50.639 40.463 45.663 1.00 38.72 177 TRP F O 1
ATOM 9342 N N . GLU F 1 178 ? -49.250 38.909 44.847 1.00 40.73 178 GLU F N 1
ATOM 9343 C CA . GLU F 1 178 ? -50.328 37.950 44.669 1.00 44.31 178 GLU F CA 1
ATOM 9344 C C . GLU F 1 178 ? -50.967 37.551 46.015 1.00 46.37 178 GLU F C 1
ATOM 9345 O O . GLU F 1 178 ? -52.136 37.239 46.069 1.00 46.86 178 GLU F O 1
ATOM 9351 N N . LYS F 1 179 ? -50.204 37.605 47.098 1.00 47.91 179 LYS F N 1
ATOM 9352 C CA . LYS F 1 179 ? -50.749 37.299 48.421 1.00 52.31 179 LYS F CA 1
ATOM 9353 C C . LYS F 1 179 ? -51.471 38.492 49.102 1.00 53.16 179 LYS F C 1
ATOM 9354 O O . LYS F 1 179 ? -52.466 38.300 49.850 1.00 51.73 179 LYS F O 1
ATOM 9360 N N . ALA F 1 180 ? -50.992 39.706 48.790 1.00 51.62 180 ALA F N 1
ATOM 9361 C CA . ALA F 1 180 ? -51.425 40.937 49.446 1.00 50.73 180 ALA F CA 1
ATOM 9362 C C . ALA F 1 180 ? -52.945 41.141 49.371 1.00 50.14 180 ALA F C 1
ATOM 9363 O O . ALA F 1 180 ? -53.560 40.994 48.317 1.00 48.99 180 ALA F O 1
ATOM 9365 N N . GLY F 1 181 ? -53.551 41.446 50.517 1.00 50.12 181 GLY F N 1
ATOM 9366 C CA . GLY F 1 181 ? -54.974 41.749 50.543 1.00 49.80 181 GLY F CA 1
ATOM 9367 C C . GLY F 1 181 ? -55.328 43.047 49.822 1.00 48.52 181 GLY F C 1
ATOM 9368 O O . GLY F 1 181 ? -54.455 43.832 49.463 1.00 48.98 181 GLY F O 1
ATOM 9369 N N . PRO F 1 182 ? -56.614 43.268 49.593 1.00 48.07 182 PRO F N 1
ATOM 9370 C CA . PRO F 1 182 ? -57.089 44.527 48.992 1.00 47.81 182 PRO F CA 1
ATOM 9371 C C . PRO F 1 182 ? -56.623 45.795 49.742 1.00 48.45 182 PRO F C 1
ATOM 9372 O O . PRO F 1 182 ? -56.294 46.796 49.070 1.00 48.76 182 PRO F O 1
ATOM 9376 N N . GLU F 1 183 ? -56.531 45.752 51.074 1.00 45.13 183 GLU F N 1
ATOM 9377 C CA . GLU F 1 183 ? -56.054 46.921 51.796 1.00 44.75 183 GLU F CA 1
ATOM 9378 C C . GLU F 1 183 ? -54.565 47.131 51.596 1.00 41.24 183 GLU F C 1
ATOM 9379 O O . GLU F 1 183 ? -54.114 48.250 51.440 1.00 39.97 183 GLU F O 1
ATOM 9385 N N . GLU F 1 184 ? -53.784 46.063 51.606 1.00 39.95 184 GLU F N 1
ATOM 9386 C CA . GLU F 1 184 ? -52.356 46.239 51.345 1.00 40.53 184 GLU F CA 1
ATOM 9387 C C . GLU F 1 184 ? -52.070 46.702 49.882 1.00 35.79 184 GLU F C 1
ATOM 9388 O O . GLU F 1 184 ? -51.130 47.435 49.639 1.00 36.74 184 GLU F O 1
ATOM 9394 N N . GLN F 1 185 ? -52.863 46.238 48.940 1.00 35.53 185 GLN F N 1
ATOM 9395 C CA . GLN F 1 185 ? -52.788 46.729 47.551 1.00 35.34 185 GLN F CA 1
ATOM 9396 C C . GLN F 1 185 ? -53.128 48.195 47.473 1.00 33.87 185 GLN F C 1
ATOM 9397 O O . GLN F 1 185 ? -52.468 48.948 46.752 1.00 35.47 185 GLN F O 1
ATOM 9403 N N . LEU F 1 186 ? -54.120 48.618 48.252 1.00 32.60 186 LEU F N 1
ATOM 9404 C CA . LEU F 1 186 ? -54.498 50.025 48.270 1.00 32.49 186 LEU F CA 1
ATOM 9405 C C . LEU F 1 186 ? -53.373 50.852 48.876 1.00 31.22 186 LEU F C 1
ATOM 9406 O O . LEU F 1 186 ? -53.008 51.945 48.359 1.00 32.08 186 LEU F O 1
ATOM 9411 N N . GLU F 1 187 ? -52.784 50.294 49.933 1.00 27.49 187 GLU F N 1
ATOM 9412 C CA . GLU F 1 187 ? -51.659 50.910 50.627 1.00 28.12 187 GLU F CA 1
ATOM 9413 C C . GLU F 1 187 ? -50.480 51.122 49.688 1.00 25.47 187 GLU F C 1
ATOM 9414 O O . GLU F 1 187 ? -49.891 52.199 49.679 1.00 25.35 187 GLU F O 1
ATOM 9420 N N . ALA F 1 188 ? -50.143 50.089 48.896 1.00 24.85 188 ALA F N 1
ATOM 9421 C CA . ALA F 1 188 ? -49.093 50.188 47.897 1.00 23.95 188 ALA F CA 1
ATOM 9422 C C . ALA F 1 188 ? -49.441 51.259 46.873 1.00 22.74 188 ALA F C 1
ATOM 9423 O O . ALA F 1 188 ? -48.596 52.048 46.478 1.00 23.43 188 ALA F O 1
ATOM 9425 N N . ALA F 1 189 ? -50.694 51.307 46.462 1.00 21.50 189 ALA F N 1
ATOM 9426 C CA . ALA F 1 189 ? -51.082 52.359 45.500 1.00 23.76 189 ALA F CA 1
ATOM 9427 C C . ALA F 1 189 ? -50.981 53.737 46.112 1.00 26.62 189 ALA F C 1
ATOM 9428 O O . ALA F 1 189 ? -50.558 54.698 45.428 1.00 28.34 189 ALA F O 1
ATOM 9430 N N . ALA F 1 190 ? -51.377 53.863 47.401 1.00 28.17 190 ALA F N 1
ATOM 9431 C CA . ALA F 1 190 ? -51.363 55.170 48.040 1.00 27.12 190 ALA F CA 1
ATOM 9432 C C . ALA F 1 190 ? -49.940 55.644 48.218 1.00 26.28 190 ALA F C 1
ATOM 9433 O O . ALA F 1 190 ? -49.622 56.793 47.877 1.00 27.55 190 ALA F O 1
ATOM 9435 N N . ILE F 1 191 ? -49.065 54.751 48.664 1.00 26.99 191 ILE F N 1
ATOM 9436 C CA . ILE F 1 191 ? -47.629 55.073 48.819 1.00 26.27 191 ILE F CA 1
ATOM 9437 C C . ILE F 1 191 ? -47.010 55.567 47.496 1.00 26.58 191 ILE F C 1
ATOM 9438 O O . ILE F 1 191 ? -46.323 56.603 47.470 1.00 26.44 191 ILE F O 1
ATOM 9443 N N . GLU F 1 192 ? -47.214 54.794 46.409 1.00 26.15 192 GLU F N 1
ATOM 9444 C CA . GLU F 1 192 ? -46.640 55.160 45.104 1.00 24.18 192 GLU F CA 1
ATOM 9445 C C . GLU F 1 192 ? -47.173 56.506 44.671 1.00 22.91 192 GLU F C 1
ATOM 9446 O O . GLU F 1 192 ? -46.444 57.320 44.100 1.00 24.56 192 GLU F O 1
ATOM 9452 N N . GLY F 1 193 ? -48.457 56.773 44.941 1.00 24.39 193 GLY F N 1
ATOM 9453 C CA . GLY F 1 193 ? -48.996 58.094 44.614 1.00 25.86 193 GLY F CA 1
ATOM 9454 C C . GLY F 1 193 ? -48.212 59.190 45.354 1.00 27.35 193 GLY F C 1
ATOM 9455 O O . GLY F 1 193 ? -47.708 60.150 44.781 1.00 28.43 193 GLY F O 1
ATOM 9456 N N . TRP F 1 194 ? -48.076 59.031 46.661 1.00 29.12 194 TRP F N 1
ATOM 9457 C CA . TRP F 1 194 ? -47.294 59.994 47.484 1.00 25.93 194 TRP F CA 1
ATOM 9458 C C . TRP F 1 194 ? -45.837 60.153 47.011 1.00 27.37 194 TRP F C 1
ATOM 9459 O O . TRP F 1 194 ? -45.305 61.292 46.914 1.00 28.49 194 TRP F O 1
ATOM 9470 N N . LEU F 1 195 ? -45.174 59.030 46.724 1.00 26.41 195 LEU F N 1
ATOM 9471 C CA . LEU F 1 195 ? -43.794 59.070 46.166 1.00 25.47 195 LEU F CA 1
ATOM 9472 C C . LEU F 1 195 ? -43.679 59.879 44.901 1.00 24.96 195 LEU F C 1
ATOM 9473 O O . LEU F 1 195 ? -42.754 60.687 44.742 1.00 25.84 195 LEU F O 1
ATOM 9478 N N . ILE F 1 196 ? -44.622 59.680 43.979 1.00 24.73 196 ILE F N 1
ATOM 9479 C CA . ILE F 1 196 ? -44.553 60.429 42.735 1.00 23.53 196 ILE F CA 1
ATOM 9480 C C . ILE F 1 196 ? -44.961 61.902 42.948 1.00 23.46 196 ILE F C 1
ATOM 9481 O O . ILE F 1 196 ? -44.412 62.797 42.302 1.00 23.44 196 ILE F O 1
ATOM 9486 N N . VAL F 1 197 ? -45.924 62.155 43.838 1.00 23.53 197 VAL F N 1
ATOM 9487 C CA . VAL F 1 197 ? -46.159 63.531 44.247 1.00 24.81 197 VAL F CA 1
ATOM 9488 C C . VAL F 1 197 ? -44.839 64.183 44.669 1.00 24.08 197 VAL F C 1
ATOM 9489 O O . VAL F 1 197 ? -44.547 65.304 44.286 1.00 23.72 197 VAL F O 1
ATOM 9493 N N . ASN F 1 198 ? -44.045 63.487 45.487 1.00 26.16 198 ASN F N 1
ATOM 9494 C CA . ASN F 1 198 ? -42.772 64.064 45.955 1.00 26.06 198 ASN F CA 1
ATOM 9495 C C . ASN F 1 198 ? -41.743 64.197 44.834 1.00 28.21 198 ASN F C 1
ATOM 9496 O O . ASN F 1 198 ? -40.965 65.185 44.797 1.00 27.09 198 ASN F O 1
ATOM 9501 N N . VAL F 1 199 ? -41.765 63.223 43.885 1.00 27.19 199 VAL F N 1
ATOM 9502 C CA . VAL F 1 199 ? -40.851 63.249 42.740 1.00 23.70 199 VAL F CA 1
ATOM 9503 C C . VAL F 1 199 ? -41.086 64.518 41.963 1.00 22.92 199 VAL F C 1
ATOM 9504 O O . VAL F 1 199 ? -40.177 65.276 41.644 1.00 23.52 199 VAL F O 1
ATOM 9508 N N . TRP F 1 200 ? -42.339 64.791 41.718 1.00 24.19 200 TRP F N 1
ATOM 9509 C CA . TRP F 1 200 ? -42.689 65.942 40.935 1.00 22.66 200 TRP F CA 1
ATOM 9510 C C . TRP F 1 200 ? -42.359 67.278 41.626 1.00 24.97 200 TRP F C 1
ATOM 9511 O O . TRP F 1 200 ? -41.905 68.212 40.973 1.00 23.69 200 TRP F O 1
ATOM 9522 N N . ASP F 1 201 ? -42.709 67.415 42.905 1.00 27.36 201 ASP F N 1
ATOM 9523 C CA . ASP F 1 201 ? -42.363 68.623 43.666 1.00 30.69 201 ASP F CA 1
ATOM 9524 C C . ASP F 1 201 ? -40.857 68.851 43.554 1.00 32.21 201 ASP F C 1
ATOM 9525 O O . ASP F 1 201 ? -40.408 69.938 43.246 1.00 32.84 201 ASP F O 1
ATOM 9530 N N . GLN F 1 202 ? -40.087 67.796 43.742 1.00 32.79 202 GLN F N 1
ATOM 9531 C CA . GLN F 1 202 ? -38.635 67.922 43.598 1.00 36.15 202 GLN F CA 1
ATOM 9532 C C . GLN F 1 202 ? -38.176 68.461 42.224 1.00 35.69 202 GLN F C 1
ATOM 9533 O O . GLN F 1 202 ? -37.445 69.465 42.145 1.00 37.50 202 GLN F O 1
ATOM 9539 N N . LEU F 1 203 ? -38.630 67.846 41.135 1.00 34.24 203 LEU F N 1
ATOM 9540 C CA . LEU F 1 203 ? -38.194 68.289 39.804 1.00 34.15 203 LEU F CA 1
ATOM 9541 C C . LEU F 1 203 ? -38.717 69.626 39.340 1.00 36.16 203 LEU F C 1
ATOM 9542 O O . LEU F 1 203 ? -38.005 70.347 38.628 1.00 34.97 203 LEU F O 1
ATOM 9547 N N . SER F 1 204 ? -39.969 69.961 39.671 1.00 37.89 204 SER F N 1
ATOM 9548 C CA . SER F 1 204 ? -40.512 71.221 39.155 1.00 41.95 204 SER F CA 1
ATOM 9549 C C . SER F 1 204 ? -39.872 72.419 39.865 1.00 45.30 204 SER F C 1
ATOM 9550 O O . SER F 1 204 ? -39.845 73.529 39.334 1.00 46.01 204 SER F O 1
ATOM 9553 N N . ASP F 1 205 ? -39.288 72.191 41.027 1.00 51.14 205 ASP F N 1
ATOM 9554 C CA . ASP F 1 205 ? -38.551 73.289 41.648 1.00 56.67 205 ASP F CA 1
ATOM 9555 C C . ASP F 1 205 ? -37.059 73.448 41.297 1.00 59.63 205 ASP F C 1
ATOM 9556 O O . ASP F 1 205 ? -36.480 74.498 41.586 1.00 60.98 205 ASP F O 1
ATOM 9561 N N . GLU F 1 206 ? -36.464 72.441 40.640 1.00 61.98 206 GLU F N 1
ATOM 9562 C CA . GLU F 1 206 ? -35.008 72.417 40.364 1.00 64.07 206 GLU F CA 1
ATOM 9563 C C . GLU F 1 206 ? -34.539 73.323 39.186 1.00 64.84 206 GLU F C 1
ATOM 9564 O O . GLU F 1 206 ? -33.380 73.367 38.758 1.00 62.95 206 GLU F O 1
#

GO terms:
  GO:1905172 RISC complex binding (F, IDA)
  GO:0008859 exoribonuclease II activity (F, EXP)
  GO:0005515 protein binding (F, IPI)
  GO:0005737 cytoplasm (C, IDA)
  GO:0008310 single-stranded DNA 3'-5' DNA exonuclease activity (F, IDA)
  GO:0000325 plant-type vacuole (C, HDA)
  GO:2000630 positive regulation of miRNA metabolic process (P, IMP)

Secondary structure (DSSP, 8-state):
-----S-EE---S--EEEEEEE--SS---HHHHHHHHHHHHHHSTTEEEEEEEEE----GGGG-EEEEEEEE-SSEEEEEEPPSS--GGGHHHHHHHT-SSSEEEESS-HHHHHHHHHHH----SSEEEHHHHHHHHHT-GGGGG--HHHHHHHHH----HHHHHHHHTGGGS-HHHHHHHHHHHHHHHHHHHHHHHH-/-----S-EE---S--EEEEEEE--SS---HHHHHHHHHHHHHHSTTEEEEEEEEE----TTTT-EEEEEEEE-SSEEEEEE--SS--GGGHHHHHHHT-SSSEEEESS-HHHHHHIIIII----SSEEEHHHHHHHHHT-GGGGG--HHHHHHHHH----HHHHHHHHTGGG--HHHHHHHHHHHHHHHHHHHHHHHH-/-----S-EE---S--EEEEEEE--TT---HHHHHHHHHHHHHHSTTEEEEEEEEE----TTTT-EEEEEEEE-SSEEEEEE--SS--GGGHHHHHHHT-SSSEEEESS-HHHHHHHHHHH----SSEEEHHHHHHHHHT-GGGGG--HHHHHHHHH----HHHHHHHHTGGG--HHHHHHHHHHHHHHHHHHHHHHHT-/-----S-EE---S--EEEEEEE--SS---HHHHHHHHHHHHHHSTTEEEEEEEEE----TTTT-EEEEEEEE-SSEEEEEE--SS--GGGHHHHHHHT-SSSEEEESS-HHHHHHHHHHH----SSEEEHHHHHHHHHT-GGGGG--HHHHHHHHH----HHHHHHHHTGGG--HHHHHHHHHHHHHHHHHHHHHHTT-/-----S-EE---S--EEEEEEE--SS---HHHHHHHHHHHHHHSTTEEEEEEEEE----GGGG-EEEEEEEE-SSEEEEEE--SS--GGGHHHHHHHT-SSSEEEESS-HHHHHHIIIII----SSEEEHHHHHHHHHT-GGGGG--HHHHHHHHH----HHHHHHHHTGGG--HHHHHHHHHHHHHHHHHHHHHHHH-/-----S-EE---S--EEEEEEE--SS---HHHHHHHHHHHHHHSTTEEEEEEEEE----GGGG-EEEEEEEE-SSEEEEEE--SS--GGGHHHHHHHT-SSSEEEESS-HHHHHHIIIII----SSEEEHHHHHHHHHT-GGGGG--HHHHHHHHH----HHHHHHHTTTTT--HHHHHHHHHHHHHHHHHHHHHHHH-

Sequence (1194 aa):
SASFDGPKFKTDGSYVQTKTIDVGSSTDISPYLSLIREDSILNGNRAVIFDVYWDVGFTKTSGWSLSSVKLSTRNLCLFLRLPKPFHDNLKDLYRFFASKFVTFVGVQIEEDLDLLRENHGLVIRNAINVGKLAAEARGTLVLEFLGTRELAHRVLWSDLGQLDSIEAKWEKAGPEEQLEAAAIEGWLIVNVWDQLSDESASFDGPKFKTDGSYVQTKTIDVGSSTDISPYLSLIREDSILNGNRAVIFDVYWDVGFTKTSGWSLSSVKLSTRNLCLFLRLPKPFHDNLKDLYRFFASKFVTFVGVQIEEDLDLLRENHGLVIRNAINVGKLAAEARGTLVLEFLGTRELAHRVLWSDLGQLDSIEAKWEKAGPEEQLEAAAIEGWLIVNVWDQLSDESASFDGPKFKTDGSYVQTKTIDVGSSTDISPYLSLIREDSILNGNRAVIFDVYWDVGFTKTSGWSLSSVKLSTRNLCLFLRLPKPFHDNLKDLYRFFASKFVTFVGVQIEEDLDLLRENHGLVIRNAINVGKLAAEARGTLVLEFLGTRELAHRVLWSDLGQLDSIEAKWEKAGPEEQLEAAAIEGWLIVNVWDQLSDESASFDGPKFKTDGSYVQTKTIDVGSSTDISPYLSLIREDSILNGNRAVIFDVYWDVGFTKTSGWSLSSVKLSTRNLCLFLRLPKPFHDNLKDLYRFFASKFVTFVGVQIEEDLDLLRENHGLVIRNAINVGKLAAEARGTLVLEFLGTRELAHRVLWSDLGQLDSIEAKWEKAGPEEQLEAAAIEGWLIVNVWDQLSDESASFDGPKFKTDGSYVQTKTIDVGSSTDISPYLSLIREDSILNGNRAVIFDVYWDVGFTKTSGWSLSSVKLSTRNLCLFLRLPKPFHDNLKDLYRFFASKFVTFVGVQIEEDLDLLRENHGLVIRNAINVGKLAAEARGTLVLEFLGTRELAHRVLWSDLGQLDSIEAKWEKAGPEEQLEAAAIEGWLIVNVWDQLSDESASFDGPKFKTDGSYVQTKTIDVGSSTDISPYLSLIREDSILNGNRAVIFDVYWDVGFTKTSGWSLSSVKLSTRNLCLFLRLPKPFHDNLKDLYRFFASKFVTFVGVQIEEDLDLLRENHGLVIRNAINVGKLAAEARGTLVLEFLGTRELAHRVLWSDLGQLDSIEAKWEKAGPEEQLEAAAIEGWLIVNVWDQLSDE

CATH classification: 3.30.420.10

Solvent-accessible surface area: 44892 Å² total

Foldseek 3Di:
DDDLPDDWDFQVGDIAGEDEDEDDQDDACVVVLVVLQVCCVVPQVQEKEKDWDWDQDAVRRLRTHTQWMWIDGLHYIYIYGADRDHHPSCVSVLVSQCDPSHAYEYAPCPVVQVCCCNHPVRHRNHYDNVQVLCCVQVVPPCSNPDDLVVVLCVQPVDDCVLLCVCVVPVVPRDPVSVVVNVRVSSNSVSVSCVVSVPD/DDDLQDDWDFLVRAIAGEEEDEDDQDDQCQVVLVVLQVCCLPPQVQEKEKDWDWDAADVRRLRIHTAWMWTDGPHYIYIYGADPPHHDSCVSVLVSQCDPSHAYEYAPCPVVQVNCCNRPVRHRNHYDNCQVLVCVQVVPPCSNPDGQVVNLCVQPVTDCVLLCVCVVPVVPDDPVSVVVNVHVSRNSVSVSCVSSVVD/DDDLPDDWDFFVGDIAGEHEEEDDQVDACVVVLVVLLVCCLPPQVQEWEKDWDWDQAEVRRLGIDTQWMWTDGQHYIYIYGYDPPHHPSCVVVLVSLQDPSHAYEYAPCPVVQVNCCNRPVRHRNHYDNVQVLVCVQVVPPCSNVDDLVVNLCVQVVDDCVLLCVCVVPVVPDDPVSVSVNSRVSSNSVSVVCVSRPVD/DDDLPPDWDFQVGAIAREDEDEDDQDDQCVVVLVVLQVCCLVPQVQEWEKDWDWDQADVRRLRIDTQWMWTFGQHYIYIYGADPPHHPSCVVVLVSQQDPSHAYEYAPCPVVQVNCCNNPVRHRNHYDNCQVLVCVLVVNPCSNPDGQVVNLCVQPVDDCVLLCVCVVPVVVHDPVVVVVNVRVSSNSVSVSVVVSVVD/DDDLCDDWDFLVGDIAGEDEEEDDLDDQCVVVLVVLQVCCLPPQVQEKEKDWDWDQDEVHRLRIDTQWMWTFGLHYIYIYGADPPHHPSCVSVLVSQCDPSHAYEYAPCPVVQVNCCNRPVRHRNHYDNVQVLVCVQVVPVCSNPDGLVVNLCVQPVDDCVLLCVCVVVPVPDDPVSVVVNSHVSSNSVSVSVVVRVPD/DDDLPDDWDFQVGDIAGEEEDEDDQDDQCLVVLVVLQVCCVPPQVQAKEKDWDWDQADVRRLRIDTQWMWIDGQHYIYIYGADPPHHVSCVSVLVSLQDPSHEYEYAPCPVVQVSCCPNPVRHRNHYDHVQVLVCVLVVPPCSNVDDLLVVLCVQPVDDCPLLVVCVVPVVPDDPVSVSVNVRVSSNSVSVSVVRRVVD

Nearest PDB structures (foldseek):
  1vk0-assembly1_C  TM=1.001E+00  e=7.001E-39  Arabidopsis thaliana
  5v5f-assembly1_B  TM=9.762E-01  e=1.340E-31  Arabidopsis thaliana
  6k1d-assembly1_A  TM=5.592E-01  e=3.979E-09  Homo sapiens
  2fbv-assembly1_A  TM=6.478E-01  e=1.953E-07  Homo sapiens
  6k18-assembly1_B  TM=5.316E-01  e=2.036E-08  Homo sapiens